Protein AF-A0AAW0NNX3-F1 (afdb_monomer)

Mean predicted aligned error: 23.77 Å

Solvent-accessible surface area (backbone atoms only — not comparable to full-atom values): 62191 Å² total; per-residue (Å²): 53,18,69,90,71,54,66,90,87,62,65,61,47,80,52,92,60,57,48,69,47,98,90,68,48,74,46,70,31,75,18,36,28,70,46,77,44,73,50,66,87,44,78,43,80,38,82,45,51,29,29,93,54,90,54,66,61,76,87,50,76,67,55,41,53,73,61,58,46,45,75,42,80,87,78,39,29,41,34,39,65,81,43,73,71,44,76,64,80,74,87,80,80,84,81,79,86,79,87,82,92,85,80,88,88,82,86,83,89,81,86,88,86,85,92,91,87,90,88,84,89,90,92,91,85,91,89,86,92,86,88,88,91,83,87,84,93,82,91,83,90,84,80,83,81,79,81,79,80,86,74,78,82,75,79,54,71,65,56,42,53,51,54,47,46,52,48,46,63,76,39,34,87,88,47,54,76,68,55,41,51,59,50,47,54,55,49,61,74,51,38,85,31,49,32,90,56,75,67,55,56,28,61,31,84,89,50,65,48,74,68,54,36,79,94,60,74,71,57,69,49,72,59,66,91,62,58,70,74,54,38,57,54,47,50,55,50,50,58,46,34,45,76,42,60,41,38,45,83,43,91,44,74,25,22,27,29,58,48,75,44,67,43,90,98,40,94,56,71,43,82,43,53,50,37,65,68,56,53,71,49,38,68,79,71,82,66,86,74,87,54,66,71,67,53,51,65,44,54,60,83,46,52,26,36,27,40,45,34,45,46,61,49,53,58,24,31,32,38,36,78,85,26,21,43,69,57,11,34,30,49,98,89,48,42,32,18,37,48,24,42,64,79,68,51,80,52,50,62,56,53,44,39,58,41,52,50,60,55,44,68,89,56,55,64,67,31,42,42,76,57,73,68,46,33,41,30,30,15,64,42,67,66,54,21,50,52,43,40,53,53,50,54,47,34,38,48,75,43,33,41,32,32,26,58,92,70,41,43,53,74,29,76,72,78,97,70,52,44,28,56,39,58,55,62,64,62,54,46,60,82,68,56,91,79,63,59,76,72,56,34,52,55,47,63,73,45,65,87,56,93,71,47,70,48,74,48,61,57,98,74,41,76,82,58,70,71,70,79,68,75,86,76,74,83,92,78,40,75,67,54,60,57,48,50,56,52,49,57,62,60,53,73,82,41,86,78,80,68,78,79,83,82,77,52,52,66,57,51,23,54,48,29,62,69,25,86,56,41,32,63,53,49,54,34,52,75,70,68,48,80,78,57,69,78,76,51,67,83,55,51,75,58,32,47,66,44,61,82,40,47,97,42,51,46,67,57,79,69,28,55,29,33,64,43,60,43,94,88,78,64,50,79,40,64,18,40,59,58,30,78,87,50,46,64,57,52,49,42,54,53,24,69,34,84,92,38,61,65,55,60,50,74,57,34,52,56,57,42,65,66,44,45,40,54,81,64,50,68,56,56,43,48,53,50,60,66,28,33,59,78,50,28,24,65,75,52,60,84,70,62,23,33,61,68,65,81,80,84,86,64,87,46,76,42,50,34,28,39,43,52,77,48,69,83,50,65,61,25,84,90,52,26,24,26,33,47,37,37,32,29,68,48,36,58,41,68,51,70,42,70,31,66,67,75,50,35,61,68,56,42,52,50,42,42,72,68,43,32,72,78,75,47,67,35,51,28,39,34,30,58,86,47,71,32,63,71,26,71,64,28,46,53,49,28,62,76,58,69,25,46,76,46,65,48,51,84,97,42,66,75,77,54,49,62,55,60,51,49,53,56,50,51,54,53,52,44,73,68,74,38,56,96,84,47,39,49,50,69,75,44,41,67,60,56,45,50,56,50,32,62,34,68,36,87,58,40,73,41,27,15,25,35,61,71,66,41,41,77,64,89,47,72,63,47,69,78,74,47,75,70,88,85,59,79,79,82,67,86,58,78,63,45,60,52,57,36,50,58,42,31,55,51,51,48,56,49,27,47,54,35,38,50,54,46,44,54,53,51,31,56,69,45,37,81,67,38,41,71,79,87,84,54,73,76,38,50,24,31,36,60,52,84,72,83,54,90,98,56,61,76,95,77,56,67,34,38,46,65,79,21,39,28,73,40,74,78,48,101,52,32,34,33,31,33,37,74,91,84,61,49,73,44,69,39,50,42,60,40,34,30,76,55,66,51,84,80,72,78,80,76,71,79,76,80,77,77,80,82,86,84,80,89,85,88,88,80,90,91,84,86,85,89,82,89,88,89,86,81,90,86,85,89,83,90,84,89,82,82,90,79,88,86,83,88,86,88,83,88,85,82,91,82,88,84,91,77,84,83,80,87,76,90,74,82,85,61,82,36,71,73,73,92,73,83,74,94,72,89,75,135

pLDDT: mean 72.51, std 22.11, range [20.83, 96.94]

Nearest PDB structures (foldseek):
  4ol8-assembly1_A  TM=5.466E-01  e=2.101E-20  Saccharomyces cerevisiae
  8r0s-assembly1_A  TM=4.960E-01  e=7.710E-21  Cauliflower mosaic virus
  4ol8-assembly2_F  TM=5.173E-01  e=1.043E-18  Saccharomyces cerevisiae
  7o24-assembly1_A  TM=5.166E-01  e=2.842E-18  White-tufted-ear marmoset simian foamy virus
  7o0h-assembly1_A  TM=4.606E-01  e=1.964E-18  White-tufted-ear marmoset simian foamy virus

InterPro domains:
  IPR000477 Reverse transcriptase domain [PF00078] (262-418)
  IPR000477 Reverse transcriptase domain [PS50878] (242-422)
  IPR001584 Integrase, catalytic core [PF00665] (654-750)
  IPR001584 Integrase, catalytic core [PS50994] (650-821)
  IPR012337 Ribonuclease H-like superfamily [SSF53098] (653-817)
  IPR021109 Aspartic peptidase domain superfamily [G3DSA:2.40.70.10] (10-95)
  IPR036397 Ribonuclease H superfamily [G3DSA:3.30.420.10] (650-846)
  IPR041588 Integrase zinc-binding domain [PF17921] (579-636)
  IPR043128 Reverse transcriptase/Diguanylate cyclase domain [G3DSA:3.30.70.270] (287-418)
  IPR043502 DNA/RNA polymerase superfamily [SSF56672] (186-457)
  IPR054465 Integrase p58-like, C-terminal domain [PF22938] (899-932)

Secondary structure (DSSP, 8-state):
--GGGSPTT--EE----EEEPTTS-EEEEEEEEEEEEEETTEEEEEEEEEE--SSS----HHHHHHTT-EEETTTTEEE-TTS-EEE-PPPPPPPPPP----------------------------------------------PPPPPPPPPPPPHHHHHHHHHHHHHHHGGGS-HHHHHHHHHHHHHTGGGB-SSSTT----SS--B----TTPPPPBPPPP---HHHHHHHHHHHHHHHHTTSEEE---S-BEEEEEEEETTEEEEEEEE--TTHHHHSPPP------HHHHHHHHTT--EEEEEEBTTGGGGSBBPTTTGGGG-EE-SS-EEEESB--TT-TTHHHHHHHHHHHHTTTS-TTTEEEETTEEEEEESSHHHHHHHHHHHHHHHHHTT--B-TTT-EEEES----BEEEES-THHHHHTT-SS--THHHHHHHHHTTS--EEEE--GGG-TTTTTTTT----SS--HHHHHHHHHHHHHTTTSS--PPP-PPPHHHHHHHHHT-TTTHHHHHHHHS-PPPPHHHHTTS-HHHHHHHTTGGGEEEETTEEEEEEE-TTT--EEEEEE--HHHHHHHHHHHHHSTTTTT--HHHHHHHHTTTEE-TTHHHHHHHHHHH-HHHHHHH--SS--B---------STTSEEEEEEE-PPPPPTT---EEEEEEETTT--EEEEEES---HHHHHHHHIIIIIHHH---SEEEE-S-TTTTSHHHHHHHHHTT-EEEEPPTT-GGGGTTHHHHHHHHHHHHHHHS-TT---HHHHHHHHHHHHHTSPBTTTTB-HHHHHHSSPPPPHHHHHH---TTS-----SHHHHHHHHHHHHHHHHHHHHHHHHHHHHHHHHHHTT-B-----TT-EEEEE--PPPTTS-TTTS--EEEEEEEEEEEETTEEEEEETTTTEEEEEEGGGEEE--S------PPP--PPPP-----------------------------------------------PPPP--------B--S--------

Organism: NCBI:txid88201

Foldseek 3Di:
DEPVLDDPPWDWDADPAFDQDPVRDTFHWRGWTWDFDDDAPDTDTDIDTYGHDPDSDDDDPVNCVSQVWDQDPPQQWIDGVNHDIGHDDDDDDDDDDDDDDDDDDDDDDDDDDDDDYDDDDDDDDDDDDDDDDDDDDDDDDDDDDDDDDDDDDDDDLVVLLVLLVVLLVVQPPPDDPVLSVLVSVLSNVLSLQADPDLLSFWAFPPFADEFDLDPDDAAADDEDDDDPVQQVLQVVVVVRCVSSVFKDADPFSHAWYWDWDAFVVHNRIDIDTDCLVSLVRTDADDADFDAVVVLVVLQPLWQWKKKWAFDVQQSNHAHDPVRFSNQWYDYPVHIMTGRTGDPPHRCSQVRQVVLVCVLCVPQDSSQWPDGRRIIMGTHNDSVSSSVSVSSSSVSCVVRRTHTHSVPIHGTDRDDDWFAFEDLPPVVVVLVVPDDDDDPSVVVCVVPVVDDHHYDYDHCVPVVVPVVVPDDDDDPDDPPVVVVVVVVVVVVQPPPPDLPDQDDQDLVNQLVLQCPFQLRVVLLVCQVVVHLDDVVVVVPGDPFNVVVSVQSVQWHADSNFIWGWDQDPVPRDTAIATEHGPVCLVSLLCVCAPHPVNPNDALVNSLVSNVRHHDTPPSSVSSNLSSQQDPVNCLAVNHPFQFDDFDDDDDDQAWLQEKEWDKDAQFPQAPVQFGIKIWIATPQLRQIDIATHNDLALVRNLVCCVVPPCVVQNHHQEYEYEPDCSCVDPSNVVSCVVSNHHYDYDAPPPCVVVVSVVVVSVVLVVVLVVPADPVRRCSNVCRVVSSLVQQQDQDQQQRHHSCCQRPVDHDDDVCCVVVNDPPPPDDQDDDPVNVVNSVVSNVVSSVSSSVSNVVVVVVVSVVSCVVGTDDDDDAQFFKWFFAQDDDPPDDSSPDGGIADRKGFHDDPDSFWTWIFGPDVRDTGIDGSSRIDHNSHDDPPPPDPDPDDDDDDDDDDDDDDDDDDDDDDDDDDDDDDDDDDDDDDDDDDDDDDDDDDDDDDDDDDDDRDIRGDDRDDDDNDDD

Radius of gyration: 43.66 Å; Cα contacts (8 Å, |Δi|>4): 1346; chains: 1; bounding box: 139×96×106 Å

Structure (mmCIF, N/CA/C/O backbone):
data_AF-A0AAW0NNX3-F1
#
_entry.id   AF-A0AAW0NNX3-F1
#
loop_
_atom_site.group_PDB
_atom_site.id
_atom_site.type_symbol
_atom_site.label_atom_id
_atom_site.label_alt_id
_atom_site.label_comp_id
_atom_site.label_asym_id
_atom_site.label_entity_id
_atom_site.label_seq_id
_atom_site.pdbx_PDB_ins_code
_atom_site.Cartn_x
_atom_site.Cartn_y
_atom_site.Cartn_z
_atom_site.occupancy
_atom_site.B_iso_or_equiv
_atom_site.auth_seq_id
_atom_site.auth_comp_id
_atom_site.auth_asym_id
_atom_site.auth_atom_id
_atom_site.pdbx_PDB_model_num
ATOM 1 N N . MET A 1 1 ? 31.316 29.696 -28.940 1.00 80.06 1 MET A N 1
ATOM 2 C CA . MET A 1 1 ? 32.603 30.122 -29.533 1.00 80.06 1 MET A CA 1
ATOM 3 C C . MET A 1 1 ? 33.413 30.864 -28.494 1.00 80.06 1 MET A C 1
ATOM 5 O O . MET A 1 1 ? 32.821 31.493 -27.616 1.00 80.06 1 MET A O 1
ATOM 9 N N . ARG A 1 2 ? 34.737 30.780 -28.608 1.00 81.75 2 ARG A N 1
ATOM 10 C CA . ARG A 1 2 ? 35.686 31.599 -27.851 1.00 81.75 2 ARG A CA 1
ATOM 11 C C . ARG A 1 2 ? 35.708 33.035 -28.422 1.00 81.75 2 ARG A C 1
ATOM 13 O O . ARG A 1 2 ? 35.429 33.184 -29.615 1.00 81.75 2 ARG A O 1
ATOM 20 N N . PRO A 1 3 ? 35.943 34.098 -27.625 1.00 79.62 3 PRO A N 1
ATOM 21 C CA . PRO A 1 3 ? 35.655 35.474 -28.058 1.00 79.62 3 PRO A CA 1
ATOM 22 C C . PRO A 1 3 ? 36.580 35.987 -29.167 1.00 79.62 3 PRO A C 1
ATOM 24 O O . PRO A 1 3 ? 36.153 36.759 -30.015 1.00 79.62 3 PRO A O 1
ATOM 27 N N . ASP A 1 4 ? 37.820 35.507 -29.182 1.00 78.25 4 ASP A N 1
ATOM 28 C CA . ASP A 1 4 ? 38.868 35.783 -30.170 1.00 78.25 4 ASP A CA 1
ATOM 29 C C . ASP A 1 4 ? 38.602 35.169 -31.556 1.00 78.25 4 ASP A C 1
ATOM 31 O O . ASP A 1 4 ? 39.249 35.544 -32.528 1.00 78.25 4 ASP A O 1
ATOM 35 N N . VAL A 1 5 ? 37.642 34.243 -31.655 1.00 78.38 5 VAL A N 1
ATOM 36 C CA . VAL A 1 5 ? 37.264 33.547 -32.899 1.00 78.38 5 VAL A CA 1
ATOM 37 C C . VAL A 1 5 ? 35.977 34.140 -33.506 1.00 78.38 5 VAL A C 1
ATOM 39 O O . VAL A 1 5 ? 35.519 33.707 -34.560 1.00 78.38 5 VAL A O 1
ATOM 42 N N . VAL A 1 6 ? 35.352 35.125 -32.850 1.00 81.38 6 VAL A N 1
ATOM 43 C CA . VAL A 1 6 ? 34.129 35.783 -33.343 1.00 81.38 6 VAL A CA 1
ATOM 44 C C . VAL A 1 6 ? 34.488 36.783 -34.454 1.00 81.38 6 VAL A C 1
ATOM 46 O O . VAL A 1 6 ? 35.351 37.632 -34.226 1.00 81.38 6 VAL A O 1
ATOM 49 N N . PRO A 1 7 ? 33.835 36.749 -35.636 1.00 80.12 7 PRO A N 1
ATOM 50 C CA . PRO A 1 7 ? 34.155 37.673 -36.723 1.00 80.12 7 PRO A CA 1
ATOM 51 C C . PRO A 1 7 ? 34.004 39.151 -36.313 1.00 80.12 7 PRO A C 1
ATOM 53 O O . PRO A 1 7 ? 32.980 39.515 -35.715 1.00 80.12 7 PRO A O 1
ATOM 56 N N . PRO A 1 8 ? 34.978 40.025 -36.634 1.00 70.56 8 PRO A N 1
ATOM 57 C CA . PRO A 1 8 ? 34.917 41.439 -36.274 1.00 70.56 8 PRO A CA 1
ATOM 58 C C . PRO A 1 8 ? 33.712 42.115 -36.942 1.00 70.56 8 PRO A C 1
ATOM 60 O O . PRO A 1 8 ? 33.497 41.981 -38.143 1.00 70.56 8 PRO A O 1
ATOM 63 N N . GLY A 1 9 ? 32.914 42.831 -36.144 1.00 68.62 9 GLY A N 1
ATOM 64 C CA . GLY A 1 9 ? 31.637 43.420 -36.569 1.00 68.62 9 GLY A CA 1
ATOM 65 C C . GLY A 1 9 ? 30.389 42.609 -36.189 1.00 68.62 9 GLY A C 1
ATOM 66 O O . GLY A 1 9 ? 29.279 43.112 -36.347 1.00 68.62 9 GLY A O 1
ATOM 67 N N . THR A 1 10 ? 30.534 41.397 -35.634 1.00 76.75 10 THR A N 1
ATOM 68 C CA . THR A 1 10 ? 29.393 40.620 -35.112 1.00 76.75 10 THR A CA 1
ATOM 69 C C . THR A 1 10 ? 28.722 41.352 -33.944 1.00 76.75 10 THR A C 1
ATOM 71 O O . THR A 1 10 ? 29.325 41.529 -32.885 1.00 76.75 10 THR A O 1
ATOM 74 N N . LEU A 1 11 ? 27.450 41.732 -34.101 1.00 77.19 11 LEU A N 1
ATOM 75 C CA . LEU A 1 11 ? 26.643 42.291 -33.014 1.00 77.19 11 LEU A CA 1
ATOM 76 C C . LEU A 1 11 ? 26.278 41.196 -31.999 1.00 77.19 11 LEU A C 1
ATOM 78 O O . LEU A 1 11 ? 25.663 40.187 -32.351 1.00 77.19 11 LEU A O 1
ATOM 82 N N . LEU A 1 12 ? 26.643 41.413 -30.732 1.00 80.50 12 LEU A N 1
ATOM 83 C CA . LEU A 1 12 ? 26.326 40.520 -29.618 1.00 80.50 12 LEU A CA 1
ATOM 84 C C . LEU A 1 12 ? 25.246 41.137 -28.723 1.00 80.50 12 LEU A C 1
ATOM 86 O O . LEU A 1 12 ? 25.432 42.208 -28.150 1.00 80.50 12 LEU A O 1
ATOM 90 N N . GLU A 1 13 ? 24.133 40.428 -28.555 1.00 82.00 13 GLU A N 1
ATOM 91 C CA . GLU A 1 13 ? 23.140 40.729 -27.526 1.00 82.00 13 GLU A CA 1
ATOM 92 C C . GLU A 1 13 ? 23.697 40.346 -26.139 1.00 82.00 13 GLU A C 1
ATOM 94 O O . GLU A 1 13 ? 24.153 39.203 -25.965 1.00 82.00 13 GLU A O 1
ATOM 99 N N . PRO A 1 14 ? 23.627 41.238 -25.129 1.00 75.25 14 PRO A N 1
ATOM 100 C CA . PRO A 1 14 ? 23.956 40.901 -23.746 1.00 75.25 14 PRO A CA 1
ATOM 101 C C . PRO A 1 14 ? 23.095 39.747 -23.222 1.00 75.25 14 PRO A C 1
ATOM 103 O O . PRO A 1 14 ? 21.927 39.602 -23.592 1.00 75.25 14 PRO A O 1
ATOM 106 N N . THR A 1 15 ? 23.641 38.925 -22.323 1.00 73.81 15 THR A N 1
ATOM 107 C CA . THR A 1 15 ? 22.891 37.799 -21.760 1.00 73.81 15 THR A CA 1
ATOM 108 C C . THR A 1 15 ? 23.186 37.552 -20.285 1.00 73.81 15 THR A C 1
ATOM 110 O O . THR A 1 15 ? 24.300 37.744 -19.813 1.00 73.81 15 THR A O 1
ATOM 113 N N . VAL A 1 16 ? 22.163 37.098 -19.557 1.00 71.75 16 VAL A N 1
ATOM 114 C CA . VAL A 1 16 ? 22.252 36.689 -18.143 1.00 71.75 16 VAL A CA 1
ATOM 115 C C . VAL A 1 16 ? 22.556 35.194 -17.975 1.00 71.75 16 VAL A C 1
ATOM 117 O O . VAL A 1 16 ? 22.670 34.702 -16.853 1.00 71.75 16 VAL A O 1
ATOM 120 N N . VAL A 1 17 ? 22.672 34.452 -19.083 1.00 70.44 17 VAL A N 1
ATOM 121 C CA . VAL A 1 17 ? 23.005 33.023 -19.076 1.00 70.44 17 VAL A CA 1
ATOM 122 C C . VAL A 1 17 ? 24.463 32.831 -18.646 1.00 70.44 17 VAL A C 1
ATOM 124 O O . VAL A 1 17 ? 25.362 33.535 -19.105 1.00 70.44 17 VAL A O 1
ATOM 127 N N . LYS A 1 18 ? 24.702 31.850 -17.771 1.00 68.06 18 LYS A N 1
ATOM 128 C CA . LYS A 1 18 ? 26.041 31.413 -17.358 1.00 68.06 18 LYS A CA 1
ATOM 129 C C . LYS A 1 18 ? 26.281 29.992 -17.857 1.00 68.06 18 LYS A C 1
ATOM 131 O O . LYS A 1 18 ? 25.416 29.132 -17.691 1.00 68.06 18 LYS A O 1
ATOM 136 N N . LEU A 1 19 ? 27.444 29.747 -18.454 1.00 65.44 19 LEU A N 1
ATOM 137 C CA . LEU A 1 19 ? 27.853 28.418 -18.896 1.00 65.44 19 LEU A CA 1
ATOM 138 C C . LEU A 1 19 ? 28.317 27.617 -17.678 1.00 65.44 19 LEU A C 1
ATOM 140 O O . LEU A 1 19 ? 29.144 28.101 -16.903 1.00 65.44 19 LEU A O 1
ATOM 144 N N . ARG A 1 20 ? 27.817 26.388 -17.517 1.00 56.34 20 ARG A N 1
ATOM 145 C CA . ARG A 1 20 ? 28.314 25.484 -16.477 1.00 56.34 20 ARG A CA 1
ATOM 146 C C . ARG A 1 20 ? 29.477 24.650 -17.006 1.00 56.34 20 ARG A C 1
ATOM 148 O O . ARG A 1 20 ? 29.321 23.962 -18.011 1.00 56.34 20 ARG A O 1
ATOM 155 N N . THR A 1 21 ? 30.624 24.715 -16.340 1.00 59.06 21 THR A N 1
ATOM 156 C CA . THR A 1 21 ? 31.815 23.926 -16.687 1.00 59.06 21 THR A CA 1
ATOM 157 C C . THR A 1 21 ? 31.656 22.460 -16.269 1.00 59.06 21 THR A C 1
ATOM 159 O O . THR A 1 21 ? 30.779 22.114 -15.473 1.00 59.06 21 THR A O 1
ATOM 162 N N . VAL A 1 22 ? 32.552 21.589 -16.747 1.00 44.25 22 VAL A N 1
ATOM 163 C CA . VAL A 1 22 ? 32.618 20.177 -16.315 1.00 44.25 22 VAL A CA 1
ATOM 164 C C . VAL A 1 22 ? 33.000 20.054 -14.826 1.00 44.25 22 VAL A C 1
ATOM 166 O O . VAL A 1 22 ? 32.576 19.115 -14.159 1.00 44.25 22 VAL A O 1
ATOM 169 N N . THR A 1 23 ? 33.712 21.046 -14.269 1.00 41.41 23 THR A N 1
ATOM 170 C CA . THR A 1 23 ? 33.976 21.199 -12.821 1.00 41.41 23 THR A CA 1
ATOM 171 C C . THR A 1 23 ? 32.751 21.668 -12.019 1.00 41.41 23 THR A C 1
ATOM 173 O O . THR A 1 23 ? 32.767 21.636 -10.791 1.00 41.41 23 THR A O 1
ATOM 176 N N . GLY A 1 24 ? 31.660 22.065 -12.688 1.00 41.19 24 GLY A N 1
ATOM 177 C CA . GLY A 1 24 ? 30.390 22.468 -12.076 1.00 41.19 24 GLY A CA 1
ATOM 178 C C . GLY A 1 24 ? 30.251 23.966 -11.773 1.00 41.19 24 GLY A C 1
ATOM 179 O O . GLY A 1 24 ? 29.177 24.381 -11.318 1.00 41.19 24 GLY A O 1
ATOM 180 N N . GLU A 1 25 ? 31.289 24.755 -12.048 1.00 53.62 25 GLU A N 1
ATOM 181 C CA . GLU A 1 25 ? 31.369 26.211 -11.868 1.00 53.62 25 GLU A CA 1
ATOM 182 C C . GLU A 1 25 ? 30.554 26.958 -12.937 1.00 53.62 25 GLU A C 1
ATOM 184 O O . GLU A 1 25 ? 30.207 26.393 -13.973 1.00 53.62 25 GLU A O 1
ATOM 189 N N . LEU A 1 26 ? 30.213 28.229 -12.689 1.00 59.44 26 LEU A N 1
ATOM 190 C CA . LEU A 1 26 ? 29.337 29.032 -13.555 1.00 59.44 26 LEU A CA 1
ATOM 191 C C . LEU A 1 26 ? 30.082 30.225 -14.167 1.00 59.44 26 LEU A C 1
ATOM 193 O O . LEU A 1 26 ? 30.079 31.324 -13.609 1.00 59.44 26 LEU A O 1
ATOM 197 N N . ALA A 1 27 ? 30.674 30.014 -15.342 1.00 61.62 27 ALA A N 1
ATOM 198 C CA . ALA A 1 27 ? 31.337 31.061 -16.111 1.00 61.62 27 ALA A CA 1
ATOM 199 C C . ALA A 1 27 ? 30.304 32.015 -16.755 1.00 61.62 27 ALA A C 1
ATOM 201 O O . ALA A 1 27 ? 29.309 31.547 -17.320 1.00 61.62 27 ALA A O 1
ATOM 202 N N . PRO A 1 28 ? 30.497 33.346 -16.708 1.00 62.31 28 PRO A N 1
ATOM 203 C CA . PRO A 1 28 ? 29.625 34.281 -17.413 1.00 62.31 28 PRO A CA 1
ATOM 204 C C . PRO A 1 28 ? 29.764 34.114 -18.933 1.00 62.31 28 PRO A C 1
ATOM 206 O O . PRO A 1 28 ? 30.872 33.978 -19.454 1.00 62.31 28 PRO A O 1
ATOM 209 N N . MET A 1 29 ? 28.641 34.141 -19.654 1.00 76.56 29 MET A N 1
ATOM 210 C CA . MET A 1 29 ? 28.658 34.241 -21.116 1.00 76.56 29 MET A CA 1
ATOM 211 C C . MET A 1 29 ? 28.681 35.720 -21.510 1.00 76.56 29 MET A C 1
ATOM 213 O O . MET A 1 29 ? 27.970 36.533 -20.926 1.00 76.56 29 MET A O 1
ATOM 217 N N . LEU A 1 30 ? 29.512 36.070 -22.488 1.00 75.69 30 LEU A N 1
ATOM 218 C CA . LEU A 1 30 ? 29.766 37.457 -22.895 1.00 75.69 30 LEU A CA 1
ATOM 219 C C . LEU A 1 30 ? 28.654 38.017 -23.795 1.00 75.69 30 LEU A C 1
ATOM 221 O O . LEU A 1 30 ? 28.489 39.227 -23.894 1.00 75.69 30 LEU A O 1
ATOM 225 N N . GLY A 1 31 ? 27.879 37.136 -24.428 1.00 82.19 31 GLY A N 1
ATOM 226 C CA . GLY A 1 31 ? 26.717 37.492 -25.234 1.00 82.19 31 GLY A CA 1
ATOM 227 C C . GLY A 1 31 ? 26.298 36.367 -26.175 1.00 82.19 31 GLY A C 1
ATOM 228 O O . GLY A 1 31 ? 26.864 35.268 -26.160 1.00 82.19 31 GLY A O 1
ATOM 229 N N . ARG A 1 32 ? 25.308 36.655 -27.019 1.00 86.06 32 ARG A N 1
ATOM 230 C CA . ARG A 1 32 ? 24.887 35.797 -28.138 1.00 86.06 32 ARG A CA 1
ATOM 231 C C . ARG A 1 32 ? 24.774 36.622 -29.418 1.00 86.06 32 ARG A C 1
ATOM 233 O O . ARG A 1 32 ? 24.317 37.756 -29.362 1.00 86.06 32 ARG A O 1
ATOM 240 N N . GLY A 1 33 ? 25.158 36.060 -30.556 1.00 82.25 33 GLY A N 1
ATOM 241 C CA . GLY A 1 33 ? 25.097 36.733 -31.857 1.00 82.25 33 GLY A CA 1
ATOM 242 C C . GLY A 1 33 ? 24.648 35.788 -32.962 1.00 82.25 33 GLY A C 1
ATOM 243 O O . GLY A 1 33 ? 24.619 34.571 -32.770 1.00 82.25 33 GLY A O 1
ATOM 244 N N . LEU A 1 34 ? 24.297 36.341 -34.121 1.00 83.62 34 LEU A N 1
ATOM 245 C CA . LEU A 1 34 ? 24.153 35.562 -35.350 1.00 83.62 34 LEU A CA 1
ATOM 246 C C . LEU A 1 34 ? 25.500 35.570 -36.083 1.00 83.62 34 LEU A C 1
ATOM 248 O O . LEU A 1 34 ? 26.073 36.638 -36.279 1.00 83.62 34 LEU A O 1
ATOM 252 N N . VAL A 1 35 ? 25.999 34.398 -36.470 1.00 83.00 35 VAL A N 1
ATOM 253 C CA . VAL A 1 35 ? 27.228 34.248 -37.261 1.00 83.00 35 VAL A CA 1
ATOM 254 C C . VAL A 1 35 ? 26.959 33.276 -38.404 1.00 83.00 35 VAL A C 1
ATOM 256 O O . VAL A 1 35 ? 26.458 32.174 -38.178 1.00 83.00 35 VAL A O 1
ATOM 259 N N . THR A 1 36 ? 27.313 33.681 -39.621 1.00 81.62 36 THR A N 1
ATOM 260 C CA . THR A 1 36 ? 27.361 32.807 -40.796 1.00 81.62 36 THR A CA 1
ATOM 261 C C . THR A 1 36 ? 28.578 31.895 -40.680 1.00 81.62 36 THR A C 1
ATOM 263 O O . THR A 1 36 ? 29.713 32.368 -40.678 1.00 81.62 36 THR A O 1
ATOM 266 N N . ILE A 1 37 ? 28.357 30.586 -40.563 1.00 78.44 37 ILE A N 1
ATOM 267 C CA . ILE A 1 37 ? 29.420 29.577 -40.502 1.00 78.44 37 ILE A CA 1
ATOM 268 C C . ILE A 1 37 ? 29.436 28.821 -41.828 1.00 78.44 37 ILE A C 1
ATOM 270 O O . ILE A 1 37 ? 28.428 28.233 -42.220 1.00 78.44 37 ILE A O 1
ATOM 274 N N . GLN A 1 38 ? 30.577 28.826 -42.516 1.00 75.38 38 GLN A N 1
ATOM 275 C CA . GLN A 1 38 ? 30.764 28.055 -43.742 1.00 75.38 38 GLN A CA 1
ATOM 276 C C . GLN A 1 38 ? 31.232 26.628 -43.417 1.00 75.38 38 GLN A C 1
ATOM 278 O O . GLN A 1 38 ? 32.174 26.427 -42.651 1.00 75.38 38 GLN A O 1
ATOM 283 N N . VAL A 1 39 ? 30.566 25.638 -44.010 1.00 69.81 39 VAL A N 1
ATOM 284 C CA . VAL A 1 39 ? 30.804 24.201 -43.847 1.00 69.81 39 VAL A CA 1
ATOM 285 C C . VAL A 1 39 ? 30.896 23.590 -45.247 1.00 69.81 39 VAL A C 1
ATOM 287 O O . VAL A 1 39 ? 29.882 23.321 -45.889 1.00 69.81 39 VAL A O 1
ATOM 290 N N . GLY A 1 40 ? 32.121 23.438 -45.756 1.00 69.81 40 GLY A N 1
ATOM 291 C CA . GLY A 1 40 ? 32.351 23.096 -47.164 1.00 69.81 40 GLY A CA 1
ATOM 292 C C . GLY A 1 40 ? 31.799 24.184 -48.094 1.00 69.81 40 GLY A C 1
ATOM 293 O O . GLY A 1 40 ? 32.122 25.364 -47.944 1.00 69.81 40 GLY A O 1
ATOM 294 N N . GLU A 1 41 ? 30.938 23.794 -49.030 1.00 66.00 41 GLU A N 1
ATOM 295 C CA . GLU A 1 41 ? 30.235 24.715 -49.939 1.00 66.00 41 GLU A CA 1
ATOM 296 C C . GLU A 1 41 ? 28.966 25.343 -49.321 1.00 66.00 41 GLU A C 1
ATOM 298 O O . GLU A 1 41 ? 28.356 26.225 -49.923 1.00 66.00 41 GLU A O 1
ATOM 303 N N . MET A 1 42 ? 28.544 24.917 -48.122 1.00 63.62 42 MET A N 1
ATOM 304 C CA . MET A 1 42 ? 27.315 25.394 -47.479 1.00 63.62 42 MET A CA 1
ATOM 305 C C . MET A 1 42 ? 27.582 26.508 -46.459 1.00 63.62 42 MET A C 1
ATOM 307 O O . MET A 1 42 ? 28.284 26.295 -45.474 1.00 63.62 42 MET A O 1
ATOM 311 N N . SER A 1 43 ? 26.938 27.665 -46.620 1.00 76.31 43 SER A N 1
ATOM 312 C CA . SER A 1 43 ? 26.879 28.709 -45.584 1.00 76.31 43 SER A CA 1
ATOM 313 C C . SER A 1 43 ? 25.645 28.531 -44.697 1.00 76.31 43 SER A C 1
ATOM 315 O O . SER A 1 43 ? 24.527 28.411 -45.200 1.00 76.31 43 SER A O 1
ATOM 317 N N . VAL A 1 44 ? 25.837 28.523 -43.375 1.00 77.31 44 VAL A N 1
ATOM 318 C CA . VAL A 1 44 ? 24.780 28.311 -42.373 1.00 77.31 44 VAL A CA 1
ATOM 319 C C . VAL A 1 44 ? 24.783 29.453 -41.357 1.00 77.31 44 VAL A C 1
ATOM 321 O O . VAL A 1 44 ? 25.677 29.545 -40.516 1.00 77.31 44 VAL A O 1
ATOM 324 N N . ASP A 1 45 ? 23.758 30.304 -41.396 1.00 80.38 45 ASP A N 1
ATOM 325 C CA . ASP A 1 45 ? 23.529 31.322 -40.366 1.00 80.38 45 ASP A CA 1
ATOM 326 C C . ASP A 1 45 ? 23.075 30.665 -39.060 1.00 80.38 45 ASP A C 1
ATOM 328 O O . ASP A 1 45 ? 22.025 30.018 -39.005 1.00 80.38 45 ASP A O 1
ATOM 332 N N . PHE A 1 46 ? 23.849 30.839 -37.986 1.00 82.12 46 PHE A N 1
ATOM 333 C CA . PHE A 1 46 ? 23.551 30.216 -36.701 1.00 82.12 46 PHE A CA 1
ATOM 334 C C . PHE A 1 46 ? 23.677 31.173 -35.516 1.00 82.12 46 PHE A C 1
ATOM 336 O O . PHE A 1 46 ? 24.482 32.104 -35.509 1.00 82.12 46 PHE A O 1
ATOM 343 N N . LYS A 1 47 ? 22.867 30.936 -34.475 1.00 84.38 47 LYS A N 1
ATOM 344 C CA . LYS A 1 47 ? 22.915 31.713 -33.230 1.00 84.38 47 LYS A CA 1
ATOM 345 C C . LYS A 1 47 ? 23.990 31.145 -32.311 1.00 84.38 47 LYS A C 1
ATOM 347 O O . LYS A 1 47 ? 23.770 30.146 -31.629 1.00 84.38 47 LYS A O 1
ATOM 352 N N . VAL A 1 48 ? 25.153 31.786 -32.300 1.00 84.56 48 VAL A N 1
ATOM 353 C CA . VAL A 1 48 ? 26.299 31.382 -31.484 1.00 84.56 48 VAL A CA 1
ATOM 354 C C . VAL A 1 48 ? 26.294 32.097 -30.137 1.00 84.56 48 VAL A C 1
ATOM 356 O O . VAL A 1 48 ? 25.955 33.276 -30.026 1.00 84.56 48 VAL A O 1
ATOM 359 N N . TRP A 1 49 ? 26.716 31.379 -29.101 1.00 85.94 49 TRP A N 1
ATOM 360 C CA . TRP A 1 49 ? 26.948 31.934 -27.771 1.00 85.94 49 TRP A CA 1
ATOM 361 C C . TRP A 1 49 ? 28.449 32.137 -27.555 1.00 85.94 49 TRP A C 1
ATOM 363 O O . TRP A 1 49 ? 29.256 31.264 -27.903 1.00 85.94 49 TRP A O 1
ATOM 373 N N . VAL A 1 50 ? 28.825 33.281 -26.986 1.00 84.38 50 VAL A N 1
ATOM 374 C CA . VAL A 1 50 ? 30.223 33.681 -26.778 1.00 84.38 50 VAL A CA 1
ATOM 375 C C . VAL A 1 50 ? 30.586 33.510 -25.307 1.00 84.38 50 VAL A C 1
ATOM 377 O O . VAL A 1 50 ? 29.919 34.053 -24.427 1.00 84.38 50 VAL A O 1
ATOM 380 N N . ALA A 1 51 ? 31.633 32.736 -25.025 1.00 80.38 51 ALA A N 1
ATOM 381 C CA . ALA A 1 51 ? 32.094 32.450 -23.667 1.00 80.38 51 ALA A CA 1
ATOM 382 C C . ALA A 1 51 ? 33.596 32.140 -23.649 1.00 80.38 51 ALA A C 1
ATOM 384 O O . ALA A 1 51 ? 34.157 31.707 -24.655 1.00 80.38 51 ALA A O 1
ATOM 385 N N . ALA A 1 52 ? 34.236 32.322 -22.493 1.00 71.44 52 ALA A N 1
ATOM 386 C CA . ALA A 1 52 ? 35.634 31.955 -22.268 1.00 71.44 52 ALA A CA 1
ATOM 387 C C . ALA A 1 52 ? 35.784 30.428 -22.089 1.00 71.44 52 ALA A C 1
ATOM 389 O O . ALA A 1 52 ? 35.945 29.923 -20.981 1.00 71.44 52 ALA A O 1
ATOM 390 N N . VAL A 1 53 ? 35.670 29.693 -23.197 1.00 71.12 53 VAL A N 1
ATOM 391 C CA . VAL A 1 53 ? 35.981 28.257 -23.305 1.00 71.12 53 VAL A CA 1
ATOM 392 C C . VAL A 1 53 ? 37.442 28.052 -23.724 1.00 71.12 53 VAL A C 1
ATOM 394 O O . VAL A 1 53 ? 38.064 28.975 -24.243 1.00 71.12 53 VAL A O 1
ATOM 397 N N . GLN A 1 54 ? 38.007 26.864 -23.498 1.00 69.06 54 GLN A N 1
ATOM 398 C CA . GLN A 1 54 ? 39.373 26.554 -23.946 1.00 69.06 54 GLN A CA 1
ATOM 399 C C . GLN A 1 54 ? 39.399 26.287 -25.460 1.00 69.06 54 GLN A C 1
ATOM 401 O O . GLN A 1 54 ? 40.200 26.881 -26.185 1.00 69.06 54 GLN A O 1
ATOM 406 N N . ASP A 1 55 ? 38.464 25.470 -25.944 1.00 67.62 55 ASP A N 1
ATOM 407 C CA . ASP A 1 55 ? 38.287 25.126 -27.356 1.00 67.62 55 ASP A CA 1
ATOM 408 C C . ASP A 1 55 ? 37.875 26.347 -28.206 1.00 67.62 55 ASP A C 1
ATOM 410 O O . ASP A 1 55 ? 37.070 27.164 -27.747 1.00 67.62 55 ASP A O 1
ATOM 414 N N . PRO A 1 56 ? 38.339 26.487 -29.466 1.00 72.81 56 PRO A N 1
ATOM 415 C CA . PRO A 1 56 ? 37.957 27.611 -30.334 1.00 72.81 56 PRO A CA 1
ATOM 416 C C . PRO A 1 56 ? 36.435 27.718 -30.537 1.00 72.81 56 PRO A C 1
ATOM 418 O O . PRO A 1 56 ? 35.832 28.797 -30.478 1.00 72.81 56 PRO A O 1
ATOM 421 N N . CYS A 1 57 ? 35.780 26.571 -30.720 1.00 74.06 57 CYS A N 1
ATOM 422 C CA . CYS A 1 57 ? 34.332 26.445 -30.716 1.00 74.06 57 CYS A CA 1
ATOM 423 C C . CYS A 1 57 ? 33.909 25.076 -30.166 1.00 74.06 57 CYS A C 1
ATOM 425 O O . CYS A 1 57 ? 34.685 24.128 -30.165 1.00 74.06 57 CYS A O 1
ATOM 427 N N . ILE A 1 58 ? 32.661 24.996 -29.705 1.00 77.62 58 ILE A N 1
ATOM 428 C CA . ILE A 1 58 ? 31.998 23.754 -29.304 1.00 77.62 58 ILE A CA 1
ATOM 429 C C . ILE A 1 58 ? 30.722 23.695 -30.142 1.00 77.62 58 ILE A C 1
ATOM 431 O O . ILE A 1 58 ? 29.945 24.655 -30.128 1.00 77.62 58 ILE A O 1
ATOM 435 N N . LEU A 1 59 ? 30.539 22.618 -30.906 1.00 76.19 59 LEU A N 1
ATOM 436 C CA . LEU A 1 59 ? 29.415 22.462 -31.830 1.00 76.19 59 LEU A CA 1
ATOM 437 C C . LEU A 1 59 ? 28.273 21.700 -31.151 1.00 76.19 59 LEU A C 1
ATOM 439 O O . LEU A 1 59 ? 28.453 20.580 -30.677 1.00 76.19 59 LEU A O 1
ATOM 443 N N . GLY A 1 60 ? 27.091 22.313 -31.100 1.00 74.62 60 GLY A N 1
ATOM 444 C CA . GLY A 1 60 ? 25.888 21.680 -30.564 1.00 74.62 60 GLY A CA 1
ATOM 445 C C . GLY A 1 60 ? 25.211 20.747 -31.573 1.00 74.62 60 GLY A C 1
ATOM 446 O O . GLY A 1 60 ? 25.346 20.904 -32.788 1.00 74.62 60 GLY A O 1
ATOM 447 N N . LEU A 1 61 ? 24.432 19.783 -31.071 1.00 70.62 61 LEU A N 1
ATOM 448 C CA . LEU A 1 61 ? 23.627 18.864 -31.895 1.00 70.62 61 LEU A CA 1
ATOM 449 C C . LEU A 1 61 ? 22.562 19.590 -32.740 1.00 70.62 61 LEU A C 1
ATOM 451 O O . LEU A 1 61 ? 22.085 19.054 -33.737 1.00 70.62 61 LEU A O 1
ATOM 455 N N . ASP A 1 62 ? 22.186 20.802 -32.341 1.00 76.62 62 ASP A N 1
ATOM 456 C CA . ASP A 1 62 ? 21.339 21.733 -33.082 1.00 76.62 62 ASP A CA 1
ATOM 457 C C . ASP A 1 62 ? 22.062 22.327 -34.301 1.00 76.62 62 ASP A C 1
ATOM 459 O O . ASP A 1 62 ? 21.509 22.289 -35.402 1.00 76.62 62 ASP A O 1
ATOM 463 N N . PHE A 1 63 ? 23.313 22.778 -34.145 1.00 79.69 63 PHE A N 1
ATOM 464 C CA . PHE A 1 63 ? 24.153 23.208 -35.269 1.00 79.69 63 PHE A CA 1
ATOM 465 C C . PHE A 1 63 ? 24.459 22.047 -36.220 1.00 79.69 63 PHE A C 1
ATOM 467 O O . PHE A 1 63 ? 24.250 22.171 -37.424 1.00 79.69 63 PHE A O 1
ATOM 474 N N . LEU A 1 64 ? 24.881 20.891 -35.694 1.00 80.31 64 LEU A N 1
ATOM 475 C CA . LEU A 1 64 ? 25.186 19.708 -36.511 1.00 80.31 64 LEU A CA 1
ATOM 476 C C . LEU A 1 64 ? 23.960 19.239 -37.316 1.00 80.31 64 LEU A C 1
ATOM 478 O O . LEU A 1 64 ? 24.094 18.845 -38.473 1.00 80.31 64 LEU A O 1
ATOM 482 N N . ARG A 1 65 ? 22.749 19.356 -36.750 1.00 76.06 65 ARG A N 1
ATOM 483 C CA . ARG A 1 65 ? 21.489 19.100 -37.464 1.00 76.06 65 ARG A CA 1
ATOM 484 C C . ARG A 1 65 ? 21.194 20.153 -38.537 1.00 76.06 65 ARG A C 1
ATOM 486 O O . ARG A 1 65 ? 20.746 19.782 -39.619 1.00 76.06 65 ARG A O 1
ATOM 493 N N . ALA A 1 66 ? 21.438 21.437 -38.268 1.00 75.81 66 ALA A N 1
ATOM 494 C CA . ALA A 1 66 ? 21.256 22.512 -39.249 1.00 75.81 66 ALA A CA 1
ATOM 495 C C . ALA A 1 66 ? 22.226 22.375 -40.440 1.00 75.81 66 ALA A C 1
ATOM 497 O O . ALA A 1 66 ? 21.804 22.475 -41.590 1.00 75.81 66 ALA A O 1
ATOM 498 N N . ALA A 1 67 ? 23.486 22.025 -40.167 1.00 72.81 67 ALA A N 1
ATOM 499 C CA . ALA A 1 67 ? 24.512 21.689 -41.156 1.00 72.81 67 ALA A CA 1
ATOM 500 C C . ALA A 1 67 ? 24.324 20.301 -41.813 1.00 72.81 67 ALA A C 1
ATOM 502 O O . ALA A 1 67 ? 25.181 19.866 -42.579 1.00 72.81 67 ALA A O 1
ATOM 503 N N . ARG A 1 68 ? 23.216 19.593 -41.523 1.00 77.69 68 ARG A N 1
ATOM 504 C CA . ARG A 1 68 ? 22.867 18.260 -42.062 1.00 77.69 68 ARG A CA 1
ATOM 505 C C . ARG A 1 68 ? 23.985 17.212 -41.921 1.00 77.69 68 ARG A C 1
ATOM 507 O O . ARG A 1 68 ? 24.147 16.351 -42.783 1.00 77.69 68 ARG A O 1
ATOM 514 N N . CYS A 1 69 ? 24.745 17.286 -40.833 1.00 76.94 69 CYS A N 1
ATOM 515 C CA . CYS A 1 69 ? 25.839 16.371 -40.538 1.00 76.94 69 CYS A CA 1
ATOM 516 C C . CYS A 1 69 ? 25.341 14.929 -40.348 1.00 76.94 69 CYS A C 1
ATOM 518 O O . CYS A 1 69 ? 24.328 14.693 -39.682 1.00 76.94 69 CYS A O 1
ATOM 520 N N . VAL A 1 70 ? 26.097 13.964 -40.871 1.00 77.06 70 VAL A N 1
ATOM 521 C CA . VAL A 1 70 ? 25.935 12.532 -40.600 1.00 77.06 70 VAL A CA 1
ATOM 522 C C . VAL A 1 70 ? 26.928 12.132 -39.509 1.00 77.06 70 VAL A C 1
ATOM 524 O O . VAL A 1 70 ? 28.094 12.522 -39.554 1.00 77.06 70 VAL A O 1
ATOM 527 N N . LEU A 1 71 ? 26.458 11.382 -38.512 1.00 75.88 71 LEU A N 1
ATOM 528 C CA . LEU A 1 71 ? 27.261 10.894 -37.391 1.00 75.88 71 LEU A CA 1
ATOM 529 C C . LEU A 1 71 ? 27.345 9.368 -37.475 1.00 75.88 71 LEU A C 1
ATOM 531 O O . LEU A 1 71 ? 26.369 8.678 -37.178 1.00 75.88 71 LEU A O 1
ATOM 535 N N . ASP A 1 72 ? 28.497 8.849 -37.890 1.00 72.12 72 ASP A N 1
ATOM 536 C CA . ASP A 1 72 ? 28.753 7.414 -37.945 1.00 72.12 72 ASP A CA 1
ATOM 537 C C . ASP A 1 72 ? 29.344 6.953 -36.609 1.00 72.12 72 ASP A C 1
ATOM 539 O O . ASP A 1 72 ? 30.538 7.074 -36.348 1.00 72.12 72 ASP A O 1
ATOM 543 N N . LEU A 1 73 ? 28.483 6.421 -35.741 1.00 66.88 73 LEU A N 1
ATOM 544 C CA . LEU A 1 73 ? 28.881 5.862 -34.447 1.00 66.88 73 LEU A CA 1
ATOM 545 C C . LEU A 1 73 ? 29.559 4.483 -34.558 1.00 66.88 73 LEU A C 1
ATOM 547 O O . LEU A 1 73 ? 30.097 4.007 -33.563 1.00 66.88 73 LEU A O 1
ATOM 551 N N . GLY A 1 74 ? 29.521 3.830 -35.726 1.00 64.19 74 GLY A N 1
ATOM 552 C CA . GLY A 1 74 ? 30.186 2.546 -35.966 1.00 64.19 74 GLY A CA 1
ATOM 553 C C . GLY A 1 74 ? 31.653 2.727 -36.352 1.00 64.19 74 GLY A C 1
ATOM 554 O O . GLY A 1 74 ? 32.519 2.057 -35.798 1.00 64.19 74 GLY A O 1
ATOM 555 N N . ASN A 1 75 ? 31.925 3.684 -37.242 1.00 64.81 75 ASN A N 1
ATOM 556 C CA . ASN A 1 75 ? 33.279 4.106 -37.623 1.00 64.81 75 ASN A CA 1
ATOM 557 C C . ASN A 1 75 ? 33.803 5.289 -36.786 1.00 64.81 75 ASN A C 1
ATOM 559 O O . ASN A 1 75 ? 34.873 5.817 -37.070 1.00 64.81 75 ASN A O 1
ATOM 563 N N . ASN A 1 76 ? 33.050 5.707 -35.762 1.00 76.75 76 ASN A N 1
ATOM 564 C CA . ASN A 1 76 ? 33.390 6.781 -34.827 1.00 76.75 76 ASN A CA 1
ATOM 565 C C . ASN A 1 76 ? 33.784 8.104 -35.532 1.00 76.75 76 ASN A C 1
ATOM 567 O O . ASN A 1 76 ? 34.776 8.742 -35.184 1.00 76.75 76 ASN A O 1
ATOM 571 N N . ALA A 1 77 ? 33.004 8.517 -36.539 1.00 79.00 77 ALA A N 1
ATOM 572 C CA . ALA A 1 77 ? 33.309 9.639 -37.429 1.00 79.00 77 ALA A CA 1
ATOM 573 C C . ALA A 1 77 ? 32.126 10.606 -37.658 1.00 79.00 77 ALA A C 1
ATOM 575 O O . ALA A 1 77 ? 30.953 10.272 -37.479 1.00 79.00 77 ALA A O 1
ATOM 576 N N . VAL A 1 78 ? 32.457 11.829 -38.076 1.00 80.12 78 VAL A N 1
ATOM 577 C CA . VAL A 1 78 ? 31.555 12.965 -38.317 1.00 80.12 78 VAL A CA 1
ATOM 578 C C . VAL A 1 78 ? 31.719 13.413 -39.768 1.00 80.12 78 VAL A C 1
ATOM 580 O O . VAL A 1 78 ? 32.794 13.871 -40.147 1.00 80.12 78 VAL A O 1
ATOM 583 N N . THR A 1 79 ? 30.675 13.312 -40.591 1.00 79.12 79 THR A N 1
ATOM 584 C CA . THR A 1 79 ? 30.739 13.670 -42.019 1.00 79.12 79 THR A CA 1
ATOM 585 C C . THR A 1 79 ? 29.766 14.796 -42.354 1.00 79.12 79 THR A C 1
ATOM 587 O O . THR A 1 79 ? 28.563 14.690 -42.107 1.00 79.12 79 THR A O 1
ATOM 590 N N . PHE A 1 80 ? 30.272 15.866 -42.968 1.00 77.38 80 PHE A N 1
ATOM 591 C CA . PHE A 1 80 ? 29.463 16.994 -43.433 1.00 77.38 80 PHE A CA 1
ATOM 592 C C . PHE A 1 80 ? 29.145 16.870 -44.936 1.00 77.38 80 PHE A C 1
ATOM 594 O O . PHE A 1 80 ? 29.994 16.398 -45.695 1.00 77.38 80 PHE A O 1
ATOM 601 N N . PRO A 1 81 ? 27.956 17.295 -45.410 1.00 62.66 81 PRO A N 1
ATOM 602 C CA . PRO A 1 81 ? 27.631 17.262 -46.837 1.00 62.66 81 PRO A CA 1
ATOM 603 C C . PRO A 1 81 ? 28.600 18.133 -47.647 1.00 62.66 81 PRO A C 1
ATOM 605 O O . PRO A 1 81 ? 28.751 19.317 -47.361 1.00 62.66 81 PRO A O 1
ATOM 608 N N . GLY A 1 82 ? 29.261 17.549 -48.650 1.00 63.81 82 GLY A N 1
ATOM 609 C CA . GLY A 1 82 ? 30.265 18.259 -49.455 1.00 63.81 82 GLY A CA 1
ATOM 610 C C . GLY A 1 82 ? 31.561 18.605 -48.704 1.00 63.81 82 GLY A C 1
ATOM 611 O O . GLY A 1 82 ? 32.304 19.472 -49.154 1.00 63.81 82 GLY A O 1
ATOM 612 N N . GLY A 1 83 ? 31.838 17.960 -47.564 1.00 62.06 83 GLY A N 1
ATOM 613 C CA . GLY A 1 83 ? 33.041 18.187 -46.761 1.00 62.06 83 GLY A CA 1
ATOM 614 C C . GLY A 1 83 ? 33.750 16.897 -46.344 1.00 62.06 83 GLY A C 1
ATOM 615 O O . GLY A 1 83 ? 33.227 15.793 -46.491 1.00 62.06 83 GLY A O 1
ATOM 616 N N . SER A 1 84 ? 34.961 17.048 -45.808 1.00 60.88 84 SER A N 1
ATOM 617 C CA . SER A 1 84 ? 35.765 15.944 -45.273 1.00 60.88 84 SER A CA 1
ATOM 618 C C . SER A 1 84 ? 35.062 15.228 -44.114 1.00 60.88 84 SER A C 1
ATOM 620 O O . SER A 1 84 ? 34.382 15.861 -43.303 1.00 60.88 84 SER A O 1
ATOM 622 N N . SER A 1 85 ? 35.284 13.917 -43.991 1.00 72.31 85 SER A N 1
ATOM 623 C CA . SER A 1 85 ? 34.936 13.179 -42.772 1.00 72.31 85 SER A CA 1
ATOM 624 C C . SER A 1 85 ? 36.003 13.404 -41.695 1.00 72.31 85 SER A C 1
ATOM 626 O O . SER A 1 85 ? 37.193 13.452 -42.009 1.00 72.31 85 SER A O 1
ATOM 628 N N . VAL A 1 86 ? 35.582 13.548 -40.440 1.00 73.44 86 VAL A N 1
ATOM 629 C CA . VAL A 1 86 ? 36.436 13.841 -39.280 1.00 73.44 86 VAL A CA 1
ATOM 630 C C . VAL A 1 86 ? 36.272 12.736 -38.239 1.00 73.44 86 VAL A C 1
ATOM 632 O O . VAL A 1 86 ? 35.164 12.475 -37.774 1.00 73.44 86 VAL A O 1
ATOM 635 N N . GLU A 1 87 ? 37.367 12.081 -37.868 1.00 70.06 87 GLU A N 1
ATOM 636 C CA . GLU A 1 87 ? 37.384 11.006 -36.869 1.00 70.06 87 GLU A CA 1
ATOM 637 C C . GLU A 1 87 ? 37.270 11.565 -35.435 1.00 70.06 87 GLU A C 1
ATOM 639 O O . GLU A 1 87 ? 37.880 12.582 -35.097 1.00 70.06 87 GLU A O 1
ATOM 644 N N . MET A 1 88 ? 36.473 10.918 -34.579 1.00 68.19 88 MET A N 1
ATOM 645 C CA . MET A 1 88 ? 36.230 11.349 -33.198 1.00 68.19 88 MET A CA 1
ATOM 646 C C . MET A 1 88 ? 37.210 10.685 -32.229 1.00 68.19 88 MET A C 1
ATOM 648 O O . MET A 1 88 ? 37.079 9.515 -31.878 1.00 68.19 88 MET A O 1
ATOM 652 N N . VAL A 1 89 ? 38.181 11.441 -31.726 1.00 60.50 89 VAL A N 1
ATOM 653 C CA . VAL A 1 89 ? 39.199 10.902 -30.812 1.00 60.50 89 VAL A CA 1
ATOM 654 C C . VAL A 1 89 ? 38.628 10.709 -29.397 1.00 60.50 89 VAL A C 1
ATOM 656 O O . VAL A 1 89 ? 38.093 11.641 -28.796 1.00 60.50 89 VAL A O 1
ATOM 659 N N . HIS A 1 90 ? 38.764 9.505 -28.831 1.00 54.81 90 HIS A N 1
ATOM 660 C CA . HIS A 1 90 ? 38.455 9.252 -27.417 1.00 54.81 90 HIS A CA 1
ATOM 661 C C . HIS A 1 90 ? 39.479 9.932 -26.481 1.00 54.81 90 HIS A C 1
ATOM 663 O O . HIS A 1 90 ? 40.658 10.017 -26.825 1.00 54.81 90 HIS A O 1
ATOM 669 N N . PRO A 1 91 ? 39.075 10.386 -25.276 1.00 36.47 91 PRO A N 1
ATOM 670 C CA . PRO A 1 91 ? 39.982 11.056 -24.346 1.00 36.47 91 PRO A CA 1
ATOM 671 C C . PRO A 1 91 ? 41.133 10.134 -23.919 1.00 36.47 91 PRO A C 1
ATOM 673 O O . PRO A 1 91 ? 40.918 9.037 -23.402 1.00 36.47 91 PRO A O 1
ATOM 676 N N . VAL A 1 92 ? 42.361 10.604 -24.143 1.00 34.44 92 VAL A N 1
ATOM 677 C CA . VAL A 1 92 ? 43.605 9.844 -23.956 1.00 34.44 92 VAL A CA 1
ATOM 678 C C . VAL A 1 92 ? 43.827 9.475 -22.486 1.00 34.44 92 VAL A C 1
ATOM 680 O O . VAL A 1 92 ? 43.739 10.319 -21.594 1.00 34.44 92 VAL A O 1
ATOM 683 N N . GLN A 1 93 ? 44.172 8.210 -22.235 1.00 37.19 93 GLN A N 1
ATOM 684 C CA . GLN A 1 93 ? 44.643 7.750 -20.928 1.00 37.19 93 GLN A CA 1
ATOM 685 C C . GLN A 1 93 ? 46.061 8.273 -20.657 1.00 37.19 93 GLN A C 1
ATOM 687 O O . GLN A 1 93 ? 46.955 8.112 -21.485 1.00 37.19 93 GLN A O 1
ATOM 692 N N . VAL A 1 94 ? 46.288 8.850 -19.474 1.00 28.25 94 VAL A N 1
ATOM 693 C CA . VAL A 1 94 ? 47.644 9.186 -19.007 1.00 28.25 94 VAL A CA 1
ATOM 694 C C . VAL A 1 94 ? 48.389 7.872 -18.695 1.00 28.25 94 VAL A C 1
ATOM 696 O O . VAL A 1 94 ? 47.830 7.033 -17.985 1.00 28.25 94 VAL A O 1
ATOM 699 N N . PRO A 1 95 ? 49.604 7.646 -19.233 1.00 32.09 95 PRO A N 1
ATOM 700 C CA . PRO A 1 95 ? 50.234 6.325 -19.230 1.00 32.09 95 PRO A CA 1
ATOM 701 C C . PRO A 1 95 ? 50.845 5.931 -17.878 1.00 32.09 95 PRO A C 1
ATOM 703 O O . PRO A 1 95 ? 51.369 6.767 -17.142 1.00 32.09 95 PRO A O 1
ATOM 706 N N . GLY A 1 96 ? 50.835 4.626 -17.592 1.00 31.27 96 GLY A N 1
ATOM 707 C CA . GLY A 1 96 ? 51.617 4.011 -16.514 1.00 31.27 96 GLY A CA 1
ATOM 708 C C . GLY A 1 96 ? 52.973 3.461 -17.001 1.00 31.27 96 GLY A C 1
ATOM 709 O O . GLY A 1 96 ? 53.162 3.309 -18.210 1.00 31.27 96 GLY A O 1
ATOM 710 N N . PRO A 1 97 ? 53.917 3.141 -16.091 1.00 31.44 97 PRO A N 1
ATOM 711 C CA . PRO A 1 97 ? 55.204 2.529 -16.440 1.00 31.44 97 PRO A CA 1
ATOM 712 C C . PRO A 1 97 ? 55.096 1.089 -16.980 1.00 31.44 97 PRO A C 1
ATOM 714 O O . PRO A 1 97 ? 54.067 0.428 -16.855 1.00 31.44 97 PRO A O 1
ATOM 717 N N . CYS A 1 98 ? 56.184 0.616 -17.591 1.00 24.06 98 CYS A N 1
ATOM 718 C CA . CYS A 1 98 ? 56.198 -0.538 -18.493 1.00 24.06 98 CYS A CA 1
ATOM 719 C C . CYS A 1 98 ? 56.295 -1.942 -17.849 1.00 24.06 98 CYS A C 1
ATOM 721 O O . CYS A 1 98 ? 56.561 -2.119 -16.664 1.00 24.06 98 CYS A O 1
ATOM 723 N N . GLN A 1 99 ? 56.121 -2.920 -18.748 1.00 26.48 99 GLN A N 1
ATOM 724 C CA . GLN A 1 99 ? 56.614 -4.313 -18.800 1.00 26.48 99 GLN A CA 1
ATOM 725 C C . GLN A 1 99 ? 57.960 -4.565 -18.061 1.00 26.48 99 GLN A C 1
ATOM 727 O O . GLN A 1 99 ? 58.735 -3.638 -17.859 1.00 26.48 99 GLN A O 1
ATOM 732 N N . ALA A 1 100 ? 58.349 -5.794 -17.687 1.00 25.34 100 ALA A N 1
ATOM 733 C CA . ALA A 1 100 ? 58.141 -7.090 -18.361 1.00 25.34 100 ALA A CA 1
ATOM 734 C C . ALA A 1 100 ? 58.089 -8.265 -17.338 1.00 25.34 100 ALA A C 1
ATOM 736 O O . ALA A 1 100 ? 58.652 -8.152 -16.256 1.00 25.34 100 ALA A O 1
ATOM 737 N N . ALA A 1 101 ? 57.251 -9.296 -17.504 1.00 24.61 101 ALA A N 1
ATOM 738 C CA . ALA A 1 101 ? 57.382 -10.499 -18.354 1.00 24.61 101 ALA A CA 1
ATOM 739 C C . ALA A 1 101 ? 58.300 -11.616 -17.803 1.00 24.61 101 ALA A C 1
ATOM 741 O O . ALA A 1 101 ? 59.471 -11.383 -17.538 1.00 24.61 101 ALA A O 1
ATOM 742 N N . PHE A 1 102 ? 57.767 -12.844 -17.749 1.00 24.64 102 PHE A N 1
ATOM 743 C CA . PHE A 1 102 ? 58.497 -14.120 -17.845 1.00 24.64 102 PHE A CA 1
ATOM 744 C C . PHE A 1 102 ? 57.558 -15.196 -18.428 1.00 24.64 102 PHE A C 1
ATOM 746 O O . PHE A 1 102 ? 56.338 -15.079 -18.301 1.00 24.64 102 PHE A O 1
ATOM 753 N N . GLY A 1 103 ? 58.120 -16.195 -19.116 1.00 22.12 103 GLY A N 1
ATOM 754 C CA . GLY A 1 103 ? 57.387 -17.292 -19.768 1.00 22.12 103 GLY A CA 1
ATOM 755 C C . GLY A 1 103 ? 57.504 -18.638 -19.037 1.00 22.12 103 GLY A C 1
ATOM 756 O O . GLY A 1 103 ? 57.982 -18.696 -17.908 1.00 22.12 103 GLY A O 1
ATOM 757 N N . ALA A 1 104 ? 57.068 -19.715 -19.700 1.00 22.66 104 ALA A N 1
ATOM 758 C CA . ALA A 1 104 ? 57.207 -21.111 -19.250 1.00 22.66 104 ALA A CA 1
ATOM 759 C C . ALA A 1 104 ? 58.693 -21.579 -19.262 1.00 22.66 104 ALA A C 1
ATOM 761 O O . ALA A 1 104 ? 59.530 -20.867 -19.816 1.00 22.66 104 ALA A O 1
ATOM 762 N N . THR A 1 105 ? 59.122 -22.723 -18.703 1.00 22.16 105 THR A N 1
ATOM 763 C CA . THR A 1 105 ? 58.470 -24.012 -18.325 1.00 22.16 105 THR A CA 1
ATOM 764 C C . THR A 1 105 ? 59.023 -24.537 -16.950 1.00 22.16 105 THR A C 1
ATOM 766 O O . THR A 1 105 ? 59.607 -23.729 -16.235 1.00 22.16 105 THR A O 1
ATOM 769 N N . GLU A 1 106 ? 58.891 -25.775 -16.416 1.00 23.38 106 GLU A N 1
ATOM 770 C CA . GLU A 1 106 ? 58.349 -27.081 -16.876 1.00 23.38 106 GLU A CA 1
ATOM 771 C C . GLU A 1 106 ? 58.009 -28.060 -15.709 1.00 23.38 106 GLU A C 1
ATOM 773 O O . GLU A 1 106 ? 58.719 -28.077 -14.708 1.00 23.38 106 GLU A O 1
ATOM 778 N N . THR A 1 107 ? 57.062 -28.993 -15.924 1.00 22.17 107 THR A N 1
ATOM 779 C CA . THR A 1 107 ? 56.901 -30.338 -15.265 1.00 22.17 107 THR A CA 1
ATOM 780 C C . THR A 1 107 ? 56.634 -30.568 -13.750 1.00 22.17 107 THR A C 1
ATOM 782 O O . THR A 1 107 ? 57.087 -29.838 -12.881 1.00 22.17 107 THR A O 1
ATOM 785 N N . GLN A 1 108 ? 56.011 -31.747 -13.493 1.00 23.09 108 GLN A N 1
ATOM 786 C CA . GLN A 1 108 ? 55.930 -32.569 -12.249 1.00 23.09 108 GLN A CA 1
ATOM 787 C C . GLN A 1 108 ? 55.000 -32.047 -11.117 1.00 23.09 108 GLN A C 1
ATOM 789 O O . GLN A 1 108 ? 55.028 -30.878 -10.761 1.00 23.09 108 GLN A O 1
ATOM 794 N N . GLN A 1 109 ? 53.943 -32.795 -10.734 1.00 23.45 109 GLN A N 1
ATOM 795 C CA . GLN A 1 109 ? 53.867 -33.904 -9.739 1.00 23.45 109 GLN A CA 1
ATOM 796 C C . GLN A 1 109 ? 54.086 -33.405 -8.280 1.00 23.45 109 GLN A C 1
ATOM 798 O O . GLN A 1 109 ? 55.004 -32.637 -8.042 1.00 23.45 109 GLN A O 1
ATOM 803 N N . GLU A 1 110 ? 53.288 -33.763 -7.256 1.00 24.17 110 GLU A N 1
ATOM 804 C CA . GLU A 1 110 ? 52.332 -34.884 -7.119 1.00 24.17 110 GLU A CA 1
ATOM 805 C C . GLU A 1 110 ? 51.251 -34.673 -6.011 1.00 24.17 110 GLU A C 1
ATOM 807 O O . GLU A 1 110 ? 51.376 -33.783 -5.179 1.00 24.17 110 GLU A O 1
ATOM 812 N N . SER A 1 111 ? 50.201 -35.513 -6.027 1.00 23.66 111 SER A N 1
ATOM 813 C CA . SER A 1 111 ? 49.250 -35.918 -4.949 1.00 23.66 111 SER A CA 1
ATOM 814 C C . SER A 1 111 ? 48.864 -35.008 -3.749 1.00 23.66 111 SER A C 1
ATOM 816 O O . SER A 1 111 ? 49.679 -34.688 -2.889 1.00 23.66 111 SER A O 1
ATOM 818 N N . ASP A 1 112 ? 47.547 -34.831 -3.569 1.00 24.73 112 ASP A N 1
ATOM 819 C CA . ASP A 1 112 ? 46.835 -34.550 -2.295 1.00 24.73 112 ASP A CA 1
ATOM 820 C C . ASP A 1 112 ? 46.693 -35.849 -1.452 1.00 24.73 112 ASP A C 1
ATOM 822 O O . ASP A 1 112 ? 46.511 -36.910 -2.067 1.00 24.73 112 ASP A O 1
ATOM 826 N N . PRO A 1 113 ? 46.803 -35.841 -0.096 1.00 34.22 113 PRO A N 1
ATOM 827 C CA . PRO A 1 113 ? 45.663 -36.357 0.701 1.00 34.22 113 PRO A CA 1
ATOM 828 C C . PRO A 1 113 ? 45.457 -35.865 2.175 1.00 34.22 113 PRO A C 1
ATOM 830 O O . PRO A 1 113 ? 46.364 -35.874 3.001 1.00 34.22 113 PRO A O 1
ATOM 833 N N . LEU A 1 114 ? 44.172 -35.700 2.544 1.00 25.00 114 LEU A N 1
ATOM 834 C CA . LEU A 1 114 ? 43.472 -36.188 3.774 1.00 25.00 114 LEU A CA 1
ATOM 835 C C . LEU A 1 114 ? 43.824 -35.716 5.229 1.00 25.00 114 LEU A C 1
ATOM 837 O O . LEU A 1 114 ? 44.634 -36.308 5.928 1.00 25.00 114 LEU A O 1
ATOM 841 N N . LEU A 1 115 ? 42.978 -34.808 5.754 1.00 31.38 115 LEU A N 1
ATOM 842 C CA . LEU A 1 115 ? 42.083 -34.930 6.951 1.00 31.38 115 LEU A CA 1
ATOM 843 C C . LEU A 1 115 ? 42.530 -35.447 8.372 1.00 31.38 115 LEU A C 1
ATOM 845 O O . LEU A 1 115 ? 42.818 -36.623 8.553 1.00 31.38 115 LEU A O 1
ATOM 849 N N . GLN A 1 116 ? 42.199 -34.621 9.401 1.00 24.75 116 GLN A N 1
ATOM 850 C CA . GLN A 1 116 ? 41.714 -34.914 10.799 1.00 24.75 116 GLN A CA 1
ATOM 851 C C . GLN A 1 116 ? 42.655 -34.835 12.061 1.00 24.75 116 GLN A C 1
ATOM 853 O O . GLN A 1 116 ? 43.846 -34.583 11.951 1.00 24.75 116 GLN A O 1
ATOM 858 N N . LEU A 1 117 ? 42.041 -34.854 13.274 1.00 32.66 117 LEU A N 1
ATOM 859 C CA . LEU A 1 117 ? 42.452 -34.336 14.633 1.00 32.66 117 LEU A CA 1
ATOM 860 C C . LEU A 1 117 ? 42.614 -35.487 15.695 1.00 32.66 117 LEU A C 1
ATOM 862 O O . LEU A 1 117 ? 42.336 -36.609 15.268 1.00 32.66 117 LEU A O 1
ATOM 866 N N . PRO A 1 118 ? 42.890 -35.339 17.046 1.00 45.94 118 PRO A N 1
ATOM 867 C CA . PRO A 1 118 ? 43.182 -34.211 18.000 1.00 45.94 118 PRO A CA 1
ATOM 868 C C . PRO A 1 118 ? 44.513 -34.457 18.841 1.00 45.94 118 PRO A C 1
ATOM 870 O O . PRO A 1 118 ? 45.501 -34.659 18.144 1.00 45.94 118 PRO A O 1
ATOM 873 N N . PRO A 1 119 ? 44.681 -34.565 20.214 1.00 42.81 119 PRO A N 1
ATOM 874 C CA . PRO A 1 119 ? 44.104 -33.953 21.463 1.00 42.81 119 PRO A CA 1
ATOM 875 C C . PRO A 1 119 ? 45.066 -33.558 22.677 1.00 42.81 119 PRO A C 1
ATOM 877 O O . PRO A 1 119 ? 46.160 -34.081 22.828 1.00 42.81 119 PRO A O 1
ATOM 880 N N . THR A 1 120 ? 44.573 -32.706 23.612 1.00 28.23 120 THR A N 1
ATOM 881 C CA . THR A 1 120 ? 44.738 -32.603 25.125 1.00 28.23 120 THR A CA 1
ATOM 882 C C . THR A 1 120 ? 46.062 -32.715 25.969 1.00 28.23 120 THR A C 1
ATOM 884 O O . THR A 1 120 ? 46.616 -33.802 26.049 1.00 28.23 120 THR A O 1
ATOM 887 N N . LEU A 1 121 ? 46.365 -31.652 26.778 1.00 33.81 121 LEU A N 1
ATOM 888 C CA . LEU A 1 121 ? 46.613 -31.494 28.279 1.00 33.81 121 LEU A CA 1
ATOM 889 C C . LEU A 1 121 ? 47.531 -32.461 29.121 1.00 33.81 121 LEU A C 1
ATOM 891 O O . LEU A 1 121 ? 47.666 -33.597 28.682 1.00 33.81 121 LEU A O 1
ATOM 895 N N . PRO A 1 122 ? 48.136 -32.111 30.324 1.00 40.31 122 PRO A N 1
ATOM 896 C CA . PRO A 1 122 ? 47.543 -31.459 31.548 1.00 40.31 122 PRO A CA 1
ATOM 897 C C . PRO A 1 122 ? 48.458 -30.570 32.504 1.00 40.31 122 PRO A C 1
ATOM 899 O O . PRO A 1 122 ? 49.517 -30.110 32.092 1.00 40.31 122 PRO A O 1
ATOM 902 N N . THR A 1 123 ? 48.021 -30.282 33.765 1.00 30.30 123 THR A N 1
ATOM 903 C CA . THR A 1 123 ? 48.539 -29.296 34.799 1.00 30.30 123 THR A CA 1
ATOM 904 C C . THR A 1 123 ? 49.063 -29.953 36.131 1.00 30.30 123 THR A C 1
ATOM 906 O O . THR A 1 123 ? 49.200 -31.170 36.130 1.00 30.30 123 THR A O 1
ATOM 909 N N . THR A 1 124 ? 49.411 -29.365 37.317 1.00 29.25 124 THR A N 1
ATOM 910 C CA . THR A 1 124 ? 49.127 -28.095 38.102 1.00 29.25 124 THR A CA 1
ATOM 911 C C . THR A 1 124 ? 50.342 -27.738 39.056 1.00 29.25 124 THR A C 1
ATOM 913 O O . THR A 1 124 ? 51.413 -27.748 38.455 1.00 29.25 124 THR A O 1
ATOM 916 N N . PRO A 1 125 ? 50.390 -27.516 40.427 1.00 46.28 125 PRO A N 1
ATOM 917 C CA . PRO A 1 125 ? 49.485 -27.056 41.548 1.00 46.28 125 PRO A CA 1
ATOM 918 C C . PRO A 1 125 ? 50.052 -26.038 42.652 1.00 46.28 125 PRO A C 1
ATOM 920 O O . PRO A 1 125 ? 51.252 -25.980 42.865 1.00 46.28 125 PRO A O 1
ATOM 923 N N . HIS A 1 126 ? 49.169 -25.371 43.452 1.00 30.14 126 HIS A N 1
ATOM 924 C CA . HIS A 1 126 ? 49.225 -24.926 44.912 1.00 30.14 126 HIS A CA 1
ATOM 925 C C . HIS A 1 126 ? 50.360 -24.053 45.575 1.00 30.14 126 HIS A C 1
ATOM 927 O O . HIS A 1 126 ? 51.489 -24.115 45.102 1.00 30.14 126 HIS A O 1
ATOM 933 N N . PRO A 1 127 ? 50.170 -23.349 46.752 1.00 40.81 127 PRO A N 1
ATOM 934 C CA . PRO A 1 127 ? 48.979 -22.867 47.537 1.00 40.81 127 PRO A CA 1
ATOM 935 C C . PRO A 1 127 ? 49.049 -21.369 48.088 1.00 40.81 127 PRO A C 1
ATOM 937 O O . PRO A 1 127 ? 50.006 -20.670 47.773 1.00 40.81 127 PRO A O 1
ATOM 940 N N . PRO A 1 128 ? 48.076 -20.845 48.905 1.00 52.34 128 PRO A N 1
ATOM 941 C CA . PRO A 1 128 ? 48.015 -19.441 49.443 1.00 52.34 128 PRO A CA 1
ATOM 942 C C . PRO A 1 128 ? 48.013 -19.256 51.008 1.00 52.34 128 PRO A C 1
ATOM 944 O O . PRO A 1 128 ? 47.865 -20.252 51.717 1.00 52.34 128 PRO A O 1
ATOM 947 N N . PRO A 1 129 ? 48.070 -18.006 51.568 1.00 39.44 129 PRO A N 1
ATOM 948 C CA . PRO A 1 129 ? 46.998 -17.547 52.499 1.00 39.44 129 PRO A CA 1
ATOM 949 C C . PRO A 1 129 ? 46.580 -16.039 52.387 1.00 39.44 129 PRO A C 1
ATOM 951 O O . PRO A 1 129 ? 46.999 -15.333 51.476 1.00 39.44 129 PRO A O 1
ATOM 954 N N . ALA A 1 130 ? 45.730 -15.558 53.315 1.00 31.00 130 ALA A N 1
ATOM 955 C CA . ALA A 1 130 ? 45.148 -14.193 53.462 1.00 31.00 130 ALA A CA 1
ATOM 956 C C . ALA A 1 130 ? 45.220 -13.739 54.965 1.00 31.00 130 ALA A C 1
ATOM 958 O O . ALA A 1 130 ? 45.770 -14.542 55.725 1.00 31.00 130 ALA A O 1
ATOM 959 N N . PRO A 1 131 ? 44.672 -12.590 55.475 1.00 46.19 131 PRO A N 1
ATOM 960 C CA . PRO A 1 131 ? 43.824 -11.527 54.873 1.00 46.19 131 PRO A CA 1
ATOM 961 C C . PRO A 1 131 ? 44.151 -10.049 55.308 1.00 46.19 131 PRO A C 1
ATOM 963 O O . PRO A 1 131 ? 45.169 -9.803 55.943 1.00 46.19 131 PRO A O 1
ATOM 966 N N . ASP A 1 132 ? 43.239 -9.094 55.014 1.00 27.20 132 ASP A N 1
ATOM 967 C CA . ASP A 1 132 ? 42.625 -8.106 55.963 1.00 27.20 132 ASP A CA 1
ATOM 968 C C . ASP A 1 132 ? 42.607 -6.570 55.635 1.00 27.20 132 ASP A C 1
ATOM 970 O O . ASP A 1 132 ? 43.574 -5.993 55.153 1.00 27.20 132 ASP A O 1
ATOM 974 N N . GLN A 1 133 ? 41.459 -5.944 55.970 1.00 27.75 133 GLN A N 1
ATOM 975 C CA . GLN A 1 133 ? 41.091 -4.528 56.253 1.00 27.75 133 GLN A CA 1
ATOM 976 C C . GLN A 1 133 ? 41.428 -3.308 55.335 1.00 27.75 133 GLN A C 1
ATOM 978 O O . GLN A 1 133 ? 42.137 -3.381 54.339 1.00 27.75 133 GLN A O 1
ATOM 983 N N . ARG A 1 134 ? 40.757 -2.167 55.627 1.00 32.56 134 ARG A N 1
ATOM 984 C CA . ARG A 1 134 ? 40.703 -0.890 54.852 1.00 32.56 134 ARG A CA 1
ATOM 985 C C . ARG A 1 134 ? 41.479 0.242 55.562 1.00 32.56 134 ARG A C 1
ATOM 987 O O . ARG A 1 134 ? 41.658 0.150 56.774 1.00 32.56 134 ARG A O 1
ATOM 994 N N . PRO A 1 135 ? 41.813 1.362 54.881 1.00 30.28 135 PRO A N 1
ATOM 995 C CA . PRO A 1 135 ? 40.943 2.553 54.992 1.00 30.28 135 PRO A CA 1
ATOM 996 C C . PRO A 1 135 ? 40.763 3.353 53.669 1.00 30.28 135 PRO A C 1
ATOM 998 O O . PRO A 1 135 ? 40.918 2.809 52.580 1.00 30.28 135 PRO A O 1
ATOM 1001 N N . ALA A 1 136 ? 40.304 4.609 53.767 1.00 28.00 136 ALA A N 1
ATOM 1002 C CA . ALA A 1 136 ? 39.813 5.467 52.676 1.00 28.00 136 ALA A CA 1
ATOM 1003 C C . ALA A 1 136 ? 40.917 6.250 51.913 1.00 28.00 136 ALA A C 1
ATOM 1005 O O . ALA A 1 136 ? 42.017 6.406 52.443 1.00 28.00 136 ALA A O 1
ATOM 1006 N N . PRO A 1 137 ? 40.636 6.775 50.698 1.00 31.89 137 PRO A N 1
ATOM 1007 C CA . PRO A 1 137 ? 41.581 7.600 49.943 1.00 31.89 137 PRO A CA 1
ATOM 1008 C C . PRO A 1 137 ? 41.603 9.064 50.415 1.00 31.89 137 PRO A C 1
ATOM 1010 O O . PRO A 1 137 ? 40.551 9.659 50.647 1.00 31.89 137 PRO A O 1
ATOM 1013 N N . ASP A 1 138 ? 42.796 9.660 50.447 1.00 28.67 138 ASP A N 1
ATOM 1014 C CA . ASP A 1 138 ? 43.011 11.110 50.553 1.00 28.67 138 ASP A CA 1
ATOM 1015 C C . ASP A 1 138 ? 43.966 11.594 49.435 1.00 28.67 138 ASP A C 1
ATOM 1017 O O . ASP A 1 138 ? 44.553 10.797 48.699 1.00 28.67 138 ASP A O 1
ATOM 1021 N N . GLN A 1 139 ? 44.040 12.906 49.230 1.00 32.34 139 GLN A N 1
ATOM 1022 C CA . GLN A 1 139 ? 44.393 13.549 47.962 1.00 32.34 139 GLN A CA 1
ATOM 1023 C C . GLN A 1 139 ? 45.894 13.821 47.785 1.00 32.34 139 GLN A C 1
ATOM 1025 O O . GLN A 1 139 ? 46.518 14.341 48.710 1.00 32.34 139 GLN A O 1
ATOM 1030 N N . ARG A 1 140 ? 46.420 13.630 46.554 1.00 27.09 140 ARG A N 1
ATOM 1031 C CA . ARG A 1 140 ? 47.409 14.481 45.818 1.00 27.09 140 ARG A CA 1
ATOM 1032 C C . ARG A 1 140 ? 47.835 13.817 44.476 1.00 27.09 140 ARG A C 1
ATOM 1034 O O . ARG A 1 140 ? 47.330 12.733 44.195 1.00 27.09 140 ARG A O 1
ATOM 1041 N N . PRO A 1 141 ? 48.514 14.504 43.526 1.00 34.75 141 PRO A N 1
ATOM 1042 C CA . PRO A 1 141 ? 47.821 14.916 42.299 1.00 34.75 141 PRO A CA 1
ATOM 1043 C C . PRO A 1 141 ? 48.261 14.153 41.036 1.00 34.75 141 PRO A C 1
ATOM 1045 O O . PRO A 1 141 ? 49.349 13.588 40.977 1.00 34.75 141 PRO A O 1
ATOM 1048 N N . ALA A 1 142 ? 47.423 14.205 39.996 1.00 26.45 142 ALA A N 1
ATOM 1049 C CA . ALA A 1 142 ? 47.643 13.572 38.691 1.00 26.45 142 ALA A CA 1
ATOM 1050 C C . ALA A 1 142 ? 47.752 14.625 37.556 1.00 26.45 142 ALA A C 1
ATOM 1052 O O . ALA A 1 142 ? 47.254 15.740 37.731 1.00 26.45 142 ALA A O 1
ATOM 1053 N N . PRO A 1 143 ? 48.442 14.329 36.433 1.00 33.12 143 PRO A N 1
ATOM 1054 C CA . PRO A 1 143 ? 49.254 15.349 35.755 1.00 33.12 143 PRO A CA 1
ATOM 1055 C C . PRO A 1 143 ? 48.665 15.931 34.459 1.00 33.12 143 PRO A C 1
ATOM 1057 O O . PRO A 1 143 ? 47.717 15.400 33.893 1.00 33.12 143 PRO A O 1
ATOM 1060 N N . ASN A 1 144 ? 49.316 17.008 33.996 1.00 32.72 144 ASN A N 1
ATOM 1061 C CA . ASN A 1 144 ? 49.321 17.610 32.654 1.00 32.72 144 ASN A CA 1
ATOM 1062 C C . ASN A 1 144 ? 48.232 17.150 31.667 1.00 32.72 144 ASN A C 1
ATOM 1064 O O . ASN A 1 144 ? 48.342 16.103 31.028 1.00 32.72 144 ASN A O 1
ATOM 1068 N N . GLN A 1 145 ? 47.258 18.031 31.433 1.00 28.66 145 GLN A N 1
ATOM 1069 C CA . GLN A 1 145 ? 46.406 17.960 30.247 1.00 28.66 145 GLN A CA 1
ATOM 1070 C C . GLN A 1 145 ? 47.266 18.077 28.970 1.00 28.66 145 GLN A C 1
ATOM 1072 O O . GLN A 1 145 ? 48.165 18.923 28.935 1.00 28.66 145 GLN A O 1
ATOM 1077 N N . PRO A 1 146 ? 46.997 17.293 27.910 1.00 34.59 146 PRO A N 1
ATOM 1078 C CA . PRO A 1 146 ? 47.533 17.592 26.587 1.00 34.59 146 PRO A CA 1
ATOM 1079 C C . PRO A 1 146 ? 46.938 18.911 26.074 1.00 34.59 146 PRO A C 1
ATOM 1081 O O . PRO A 1 146 ? 45.772 19.219 26.332 1.00 34.59 146 PRO A O 1
ATOM 1084 N N . SER A 1 147 ? 47.737 19.688 25.345 1.00 30.22 147 SER A N 1
ATOM 1085 C CA . SER A 1 147 ? 47.303 20.943 24.728 1.00 30.22 147 SER A CA 1
ATOM 1086 C C . SER A 1 147 ? 46.161 20.724 23.729 1.00 30.22 147 SER A C 1
ATOM 1088 O O . SER A 1 147 ? 46.080 19.694 23.058 1.00 30.22 147 SER A O 1
ATOM 1090 N N . ALA A 1 148 ? 45.266 21.711 23.634 1.00 30.11 148 ALA A N 1
ATOM 1091 C CA . ALA A 1 148 ? 44.177 21.693 22.663 1.00 30.11 148 ALA A CA 1
ATOM 1092 C C . ALA A 1 148 ? 44.720 21.709 21.217 1.00 30.11 148 ALA A C 1
ATOM 1094 O O . ALA A 1 148 ? 45.753 22.336 20.974 1.00 30.11 148 ALA A O 1
ATOM 1095 N N . PRO A 1 149 ? 44.035 21.062 20.254 1.00 37.25 149 PRO A N 1
ATOM 1096 C CA . PRO A 1 149 ? 44.340 21.245 18.839 1.00 37.25 149 PRO A CA 1
ATOM 1097 C C . PRO A 1 149 ? 44.040 22.689 18.417 1.00 37.25 149 PRO A C 1
ATOM 1099 O O . PRO A 1 149 ? 43.080 23.288 18.912 1.00 37.25 149 PRO A O 1
ATOM 1102 N N . ASP A 1 150 ? 44.839 23.226 17.492 1.00 33.34 150 ASP A N 1
ATOM 1103 C CA . ASP A 1 150 ? 44.682 24.593 16.988 1.00 33.34 150 ASP A CA 1
ATOM 1104 C C . ASP A 1 150 ? 43.261 24.852 16.474 1.00 33.34 150 ASP A C 1
ATOM 1106 O O . ASP A 1 150 ? 42.741 24.140 15.610 1.00 33.34 150 ASP A O 1
ATOM 1110 N N . GLN A 1 151 ? 42.641 25.913 16.991 1.00 35.16 151 GLN A N 1
ATOM 1111 C CA . GLN A 1 151 ? 41.427 26.460 16.400 1.00 35.16 151 GLN A CA 1
ATOM 1112 C C . GLN A 1 151 ? 41.807 27.237 15.130 1.00 35.16 151 GLN A C 1
ATOM 1114 O O . GLN A 1 151 ? 42.788 27.987 15.157 1.00 35.16 151 GLN A O 1
ATOM 1119 N N . PRO A 1 152 ? 41.050 27.114 14.022 1.00 40.12 152 PRO A N 1
ATOM 1120 C CA . PRO A 1 152 ? 41.236 28.005 12.884 1.00 40.12 152 PRO A CA 1
ATOM 1121 C C . PRO A 1 152 ? 41.017 29.464 13.327 1.00 40.12 152 PRO A C 1
ATOM 1123 O O . PRO A 1 152 ? 40.210 29.710 14.231 1.00 40.12 152 PRO A O 1
ATOM 1126 N N . PRO A 1 153 ? 41.713 30.442 12.717 1.00 41.84 153 PRO A N 1
ATOM 1127 C CA . PRO A 1 153 ? 41.592 31.839 13.110 1.00 41.84 153 PRO A CA 1
ATOM 1128 C C . PRO A 1 153 ? 40.138 32.303 12.990 1.00 41.84 153 PRO A C 1
ATOM 1130 O O . PRO A 1 153 ? 39.482 32.082 11.970 1.00 41.84 153 PRO A O 1
ATOM 1133 N N . ALA A 1 154 ? 39.633 32.949 14.043 1.00 53.72 154 ALA A N 1
ATOM 1134 C CA . ALA A 1 154 ? 38.295 33.524 14.027 1.00 53.72 154 ALA A CA 1
ATOM 1135 C C . ALA A 1 154 ? 38.180 34.566 12.890 1.00 53.72 154 ALA A C 1
ATOM 1137 O O . ALA A 1 154 ? 39.126 35.337 12.709 1.00 53.72 154 ALA A O 1
ATOM 1138 N N . PRO A 1 155 ? 37.048 34.625 12.154 1.00 60.28 155 PRO A N 1
ATOM 1139 C CA . PRO A 1 155 ? 36.835 35.622 11.103 1.00 60.28 155 PRO A CA 1
ATOM 1140 C C . PRO A 1 155 ? 37.104 37.039 11.607 1.00 60.28 155 PRO A C 1
ATOM 1142 O O . PRO A 1 155 ? 36.715 37.363 12.737 1.00 60.28 155 PRO A O 1
ATOM 1145 N N . GLU A 1 156 ? 37.725 37.886 10.781 1.00 62.41 156 GLU A N 1
ATOM 1146 C CA . GLU A 1 156 ? 37.975 39.265 11.187 1.00 62.41 156 GLU A CA 1
ATOM 1147 C C . GLU A 1 156 ? 36.641 39.981 11.440 1.00 62.41 156 GLU A C 1
ATOM 1149 O O . GLU A 1 156 ? 35.623 39.721 10.794 1.00 62.41 156 GLU A O 1
ATOM 1154 N N . ASP A 1 157 ? 36.634 40.948 12.358 1.00 72.00 157 ASP A N 1
ATOM 1155 C CA . ASP A 1 157 ? 35.421 41.722 12.651 1.00 72.00 157 ASP A CA 1
ATOM 1156 C C . ASP A 1 157 ? 34.895 42.472 11.404 1.00 72.00 157 ASP A C 1
ATOM 1158 O O . ASP A 1 157 ? 33.692 42.697 11.256 1.00 72.00 157 ASP A O 1
ATOM 1162 N N . LYS A 1 158 ? 35.789 42.756 10.444 1.00 70.69 158 LYS A N 1
ATOM 1163 C CA . LYS A 1 158 ? 35.462 43.260 9.103 1.00 70.69 158 LYS A CA 1
ATOM 1164 C C . LYS A 1 158 ? 34.537 42.312 8.330 1.00 70.69 158 LYS A C 1
ATOM 1166 O O . LYS A 1 158 ? 33.573 42.781 7.732 1.00 70.69 158 LYS A O 1
ATOM 1171 N N . ASP A 1 159 ? 34.788 41.003 8.375 1.00 74.12 159 ASP A N 1
ATOM 1172 C CA . ASP A 1 159 ? 34.016 39.987 7.645 1.00 74.12 159 ASP A CA 1
ATOM 1173 C C . ASP A 1 159 ? 32.602 39.859 8.220 1.00 74.12 159 ASP A C 1
ATOM 1175 O O . ASP A 1 159 ? 31.618 39.759 7.482 1.00 74.12 159 ASP A O 1
ATOM 1179 N N . ARG A 1 160 ? 32.478 39.945 9.552 1.00 76.56 160 ARG A N 1
ATOM 1180 C CA . ARG A 1 160 ? 31.174 39.971 10.234 1.00 76.56 160 ARG A CA 1
ATOM 1181 C C . ARG A 1 160 ? 30.382 41.222 9.877 1.00 76.56 160 ARG A C 1
ATOM 1183 O O . ARG A 1 160 ? 29.204 41.114 9.548 1.00 76.56 160 ARG A O 1
ATOM 1190 N N . VAL A 1 161 ? 31.020 42.395 9.882 1.00 81.31 161 VAL A N 1
ATOM 1191 C CA . VAL A 1 161 ? 30.381 43.651 9.457 1.00 81.31 161 VAL A CA 1
ATOM 1192 C C . VAL A 1 161 ? 30.002 43.615 7.969 1.00 81.31 161 VAL A C 1
ATOM 1194 O O . VAL A 1 161 ? 28.930 44.102 7.617 1.00 81.31 161 VAL A O 1
ATOM 1197 N N . ALA A 1 162 ? 30.800 42.986 7.100 1.00 81.25 162 ALA A N 1
ATOM 1198 C CA . ALA A 1 162 ? 30.470 42.802 5.685 1.00 81.25 162 ALA A CA 1
ATOM 1199 C C . ALA A 1 162 ? 29.254 41.876 5.475 1.00 81.25 162 ALA A C 1
ATOM 1201 O O . ALA A 1 162 ? 28.337 42.230 4.734 1.00 81.25 162 ALA A O 1
ATOM 1202 N N . ALA A 1 163 ? 29.182 40.740 6.175 1.00 78.75 163 ALA A N 1
ATOM 1203 C CA . ALA A 1 163 ? 28.020 39.848 6.120 1.00 78.75 163 ALA A CA 1
ATOM 1204 C C . ALA A 1 163 ? 26.745 40.512 6.683 1.00 78.75 163 ALA A C 1
ATOM 1206 O O . ALA A 1 163 ? 25.662 40.397 6.105 1.00 78.75 163 ALA A O 1
ATOM 1207 N N . VAL A 1 164 ? 26.870 41.266 7.781 1.00 84.94 164 VAL A N 1
ATOM 1208 C CA . VAL A 1 164 ? 25.776 42.074 8.348 1.00 84.94 164 VAL A CA 1
ATOM 1209 C C . VAL A 1 164 ? 25.328 43.177 7.384 1.00 84.94 164 VAL A C 1
ATOM 1211 O O . VAL A 1 164 ? 24.133 43.456 7.277 1.00 84.94 164 VAL A O 1
ATOM 1214 N N . ARG A 1 165 ? 26.254 43.754 6.614 1.00 84.81 165 ARG A N 1
ATOM 1215 C CA . ARG A 1 165 ? 25.942 44.710 5.548 1.00 84.81 165 ARG A CA 1
ATOM 1216 C C . ARG A 1 165 ? 25.157 44.073 4.404 1.00 84.81 165 ARG A C 1
ATOM 1218 O O . ARG A 1 165 ? 24.168 44.663 3.989 1.00 84.81 165 ARG A O 1
ATOM 1225 N N . GLU A 1 166 ? 25.499 42.864 3.960 1.00 84.38 166 GLU A N 1
ATOM 1226 C CA . GLU A 1 166 ? 24.702 42.140 2.953 1.00 84.38 166 GLU A CA 1
ATOM 1227 C C . GLU A 1 166 ? 23.266 41.871 3.452 1.00 84.38 166 GLU A C 1
ATOM 1229 O O . GLU A 1 166 ? 22.294 42.085 2.724 1.00 84.38 166 GLU A O 1
ATOM 1234 N N . ILE A 1 167 ? 23.104 41.471 4.722 1.00 84.44 167 ILE A N 1
ATOM 1235 C CA . ILE A 1 167 ? 21.784 41.313 5.361 1.00 84.44 167 ILE A CA 1
ATOM 1236 C C . ILE A 1 167 ? 21.002 42.634 5.347 1.00 84.44 167 ILE A C 1
ATOM 1238 O O . ILE A 1 167 ? 19.811 42.643 5.018 1.00 84.44 167 ILE A O 1
ATOM 1242 N N . TRP A 1 168 ? 21.649 43.740 5.717 1.00 85.62 168 TRP A N 1
ATOM 1243 C CA . TRP A 1 168 ? 21.025 45.060 5.770 1.00 85.62 168 TRP A CA 1
ATOM 1244 C C . TRP A 1 168 ? 20.646 45.578 4.378 1.00 85.62 168 TRP A C 1
ATOM 1246 O O . TRP A 1 168 ? 19.519 46.037 4.188 1.00 85.62 168 TRP A O 1
ATOM 1256 N N . GLU A 1 169 ? 21.523 45.446 3.382 1.00 84.31 169 GLU A N 1
ATOM 1257 C CA . GLU A 1 169 ? 21.258 45.848 1.995 1.00 84.31 169 GLU A CA 1
ATOM 1258 C C . GLU A 1 169 ? 20.128 45.001 1.374 1.00 84.31 169 GLU A C 1
ATOM 1260 O O . GLU A 1 169 ? 19.260 45.552 0.700 1.00 84.31 169 GLU A O 1
ATOM 1265 N N . ARG A 1 170 ? 20.034 43.700 1.701 1.00 83.81 170 ARG A N 1
ATOM 1266 C CA . ARG A 1 170 ? 18.946 42.795 1.264 1.00 83.81 170 ARG A CA 1
ATOM 1267 C C . ARG A 1 170 ? 17.562 43.125 1.848 1.00 83.81 170 ARG A C 1
ATOM 1269 O O . ARG A 1 170 ? 16.555 42.687 1.292 1.00 83.81 170 ARG A O 1
ATOM 1276 N N . ASN A 1 171 ? 17.487 43.847 2.967 1.00 79.25 171 ASN A N 1
ATOM 1277 C CA . ASN A 1 171 ? 16.222 44.197 3.637 1.00 79.25 171 ASN A CA 1
ATOM 1278 C C . ASN A 1 171 ? 15.917 45.712 3.637 1.00 79.25 171 ASN A C 1
ATOM 1280 O O . ASN A 1 171 ? 14.789 46.117 3.891 1.00 79.25 171 ASN A O 1
ATOM 1284 N N . SER A 1 172 ? 16.891 46.546 3.270 1.00 75.94 172 SER A N 1
ATOM 1285 C CA . SER A 1 172 ? 16.766 48.000 3.101 1.00 75.94 172 SER A CA 1
ATOM 1286 C C . SER A 1 172 ? 15.831 48.545 1.998 1.00 75.94 172 SER A C 1
ATOM 1288 O O . SER A 1 172 ? 15.416 49.692 2.166 1.00 75.94 172 SER A O 1
ATOM 1290 N N . PRO A 1 173 ? 15.508 47.864 0.870 1.00 74.12 173 PRO A N 1
ATOM 1291 C CA . PRO A 1 173 ? 14.896 48.540 -0.288 1.00 74.12 173 PRO A CA 1
ATOM 1292 C C . PRO A 1 173 ? 13.525 49.185 -0.048 1.00 74.12 173 PRO A C 1
ATOM 1294 O O . PRO A 1 173 ? 13.155 50.109 -0.765 1.00 74.12 173 PRO A O 1
ATOM 1297 N N . THR A 1 174 ? 12.775 48.703 0.945 1.00 72.94 174 THR A N 1
ATOM 1298 C CA . THR A 1 174 ? 11.417 49.164 1.287 1.00 72.94 174 THR A CA 1
ATOM 1299 C C . THR A 1 174 ? 11.362 50.004 2.568 1.00 72.94 174 THR A C 1
ATOM 1301 O O . THR A 1 174 ? 10.275 50.231 3.098 1.00 72.94 174 THR A O 1
ATOM 1304 N N . LEU A 1 175 ? 12.519 50.421 3.093 1.00 84.44 175 LEU A N 1
ATOM 1305 C CA . LEU A 1 175 ? 12.656 51.164 4.347 1.00 84.44 175 LEU A CA 1
ATOM 1306 C C . LEU A 1 175 ? 13.075 52.616 4.092 1.00 84.44 175 LEU A C 1
ATOM 1308 O O . LEU A 1 175 ? 13.946 52.899 3.267 1.00 84.44 175 LEU A O 1
ATOM 1312 N N . GLU A 1 176 ? 12.501 53.538 4.859 1.00 86.94 176 GLU A N 1
ATOM 1313 C CA . GLU A 1 176 ? 12.897 54.947 4.853 1.00 86.94 176 GLU A CA 1
ATOM 1314 C C . GLU A 1 176 ? 14.307 55.146 5.429 1.00 86.94 176 GLU A C 1
ATOM 1316 O O . GLU A 1 176 ? 14.805 54.321 6.193 1.00 86.94 176 GLU A O 1
ATOM 1321 N N . ALA A 1 177 ? 14.957 56.272 5.116 1.00 83.62 177 ALA A N 1
ATOM 1322 C CA . ALA A 1 177 ? 16.336 56.538 5.543 1.00 83.62 177 ALA A CA 1
ATOM 1323 C C . ALA A 1 177 ? 16.547 56.392 7.067 1.00 83.62 177 ALA A C 1
ATOM 1325 O O . ALA A 1 177 ? 17.532 55.794 7.495 1.00 83.62 177 ALA A O 1
ATOM 1326 N N . HIS A 1 178 ? 15.591 56.864 7.877 1.00 86.56 178 HIS A N 1
ATOM 1327 C CA . HIS A 1 178 ? 15.645 56.753 9.338 1.00 86.56 178 HIS A CA 1
ATOM 1328 C C . HIS A 1 178 ? 15.450 55.304 9.835 1.00 86.56 178 HIS A C 1
ATOM 1330 O O . HIS A 1 178 ? 16.164 54.852 10.729 1.00 86.56 178 HIS A O 1
ATOM 1336 N N . GLN A 1 179 ? 14.545 54.546 9.206 1.00 87.44 179 GLN A N 1
ATOM 1337 C CA . GLN A 1 179 ? 14.292 53.126 9.494 1.00 87.44 179 GLN A CA 1
ATOM 1338 C C . GLN A 1 179 ? 15.508 52.260 9.138 1.00 87.44 179 GLN A C 1
ATOM 1340 O O . GLN A 1 179 ? 15.887 51.362 9.891 1.00 87.44 179 GLN A O 1
ATOM 1345 N N . ARG A 1 180 ? 16.159 52.552 8.005 1.00 86.56 180 ARG A N 1
ATOM 1346 C CA . ARG A 1 180 ? 17.377 51.861 7.565 1.00 86.56 180 ARG A CA 1
ATOM 1347 C C . ARG A 1 180 ? 18.513 52.026 8.567 1.00 86.56 180 ARG A C 1
ATOM 1349 O O . ARG A 1 180 ? 19.140 51.027 8.905 1.00 86.56 180 ARG A O 1
ATOM 1356 N N . GLU A 1 181 ? 18.751 53.239 9.057 1.00 88.25 181 GLU A N 1
ATOM 1357 C CA . GLU A 1 181 ? 19.788 53.501 10.062 1.00 88.25 181 GLU A CA 1
ATOM 1358 C C . GLU A 1 181 ? 19.465 52.823 11.406 1.00 88.25 181 GLU A C 1
A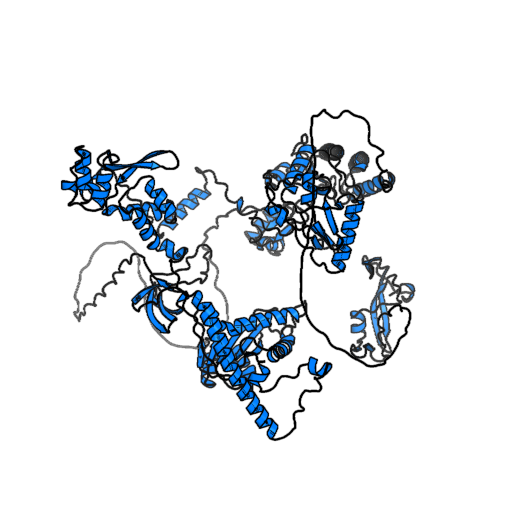TOM 1360 O O . GLU A 1 181 ? 20.310 52.134 11.976 1.00 88.25 181 GLU A O 1
ATOM 1365 N N . ALA A 1 182 ? 18.216 52.902 11.874 1.00 88.81 182 ALA A N 1
ATOM 1366 C CA . ALA A 1 182 ? 17.796 52.238 13.110 1.00 88.81 182 ALA A CA 1
ATOM 1367 C C . ALA A 1 182 ? 17.945 50.699 13.048 1.00 88.81 182 ALA A C 1
ATOM 1369 O O . ALA A 1 182 ? 18.362 50.070 14.024 1.00 88.81 182 ALA A O 1
ATOM 1370 N N . LEU A 1 183 ? 17.663 50.083 11.891 1.00 89.38 183 LEU A N 1
ATOM 1371 C CA . LEU A 1 183 ? 17.905 48.654 11.664 1.00 89.38 183 LEU A CA 1
ATOM 1372 C C . LEU A 1 183 ? 19.405 48.324 11.562 1.00 89.38 183 LEU A C 1
ATOM 1374 O O . LEU A 1 183 ? 19.832 47.295 12.086 1.00 89.38 183 LEU A O 1
ATOM 1378 N N . TRP A 1 184 ? 20.206 49.180 10.917 1.00 89.88 184 TRP A N 1
ATOM 1379 C CA . TRP A 1 184 ? 21.662 49.014 10.819 1.00 89.88 184 TRP A CA 1
ATOM 1380 C C . TRP A 1 184 ? 22.305 48.934 12.205 1.00 89.88 184 TRP A C 1
ATOM 1382 O O . TRP A 1 184 ? 23.027 47.981 12.493 1.00 89.88 184 TRP A O 1
ATOM 1392 N N . GLN A 1 185 ? 21.958 49.867 13.095 1.00 90.38 185 GLN A N 1
ATOM 1393 C CA . GLN A 1 185 ? 22.470 49.911 14.467 1.00 90.38 185 GLN A CA 1
ATOM 1394 C C . GLN A 1 185 ? 22.157 48.624 15.247 1.00 90.38 185 GLN A C 1
ATOM 1396 O O . GLN A 1 185 ? 23.054 48.058 15.868 1.00 90.38 185 GLN A O 1
ATOM 1401 N N . VAL A 1 186 ? 20.923 48.103 15.161 1.00 91.12 186 VAL A N 1
ATOM 1402 C CA . VAL A 1 186 ? 20.551 46.820 15.793 1.00 91.12 186 VAL A CA 1
ATOM 1403 C C . VAL A 1 186 ? 21.349 45.648 15.212 1.00 91.12 186 VAL A C 1
ATOM 1405 O O . VAL A 1 186 ? 21.862 44.823 15.964 1.00 91.12 186 VAL A O 1
ATOM 1408 N N . LEU A 1 187 ? 21.482 45.551 13.887 1.00 89.94 187 LEU A N 1
ATOM 1409 C CA . LEU A 1 187 ? 22.180 44.421 13.265 1.00 89.94 187 LEU A CA 1
ATOM 1410 C C . LEU A 1 187 ? 23.700 44.444 13.523 1.00 89.94 187 LEU A C 1
ATOM 1412 O O . LEU A 1 187 ? 24.302 43.380 13.669 1.00 89.94 187 LEU A O 1
ATOM 1416 N N . VAL A 1 188 ? 24.313 45.629 13.625 1.00 89.88 188 VAL A N 1
ATOM 1417 C CA . VAL A 1 188 ? 25.735 45.794 13.980 1.00 89.88 188 VAL A CA 1
ATOM 1418 C C . VAL A 1 188 ? 25.991 45.495 15.459 1.00 89.88 188 VAL A C 1
ATOM 1420 O O . VAL A 1 188 ? 26.992 44.854 15.773 1.00 89.88 188 VAL A O 1
ATOM 1423 N N . GLU A 1 189 ? 25.090 45.896 16.361 1.00 91.75 189 GLU A N 1
ATOM 1424 C CA . GLU A 1 189 ? 25.176 45.594 17.800 1.00 91.75 189 GLU A CA 1
ATOM 1425 C C . GLU A 1 189 ? 25.179 44.081 18.072 1.00 91.75 189 GLU A C 1
ATOM 1427 O O . GLU A 1 189 ? 25.965 43.601 18.886 1.00 91.75 189 GLU A O 1
ATOM 1432 N N . TYR A 1 190 ? 24.364 43.316 17.337 1.00 90.94 190 TYR A N 1
ATOM 1433 C CA . TYR A 1 190 ? 24.262 41.858 17.476 1.00 90.94 190 TYR A CA 1
ATOM 1434 C C . TYR A 1 190 ? 25.066 41.067 16.425 1.00 90.94 190 TYR A C 1
ATOM 1436 O O . TYR A 1 190 ? 24.827 39.874 16.237 1.00 90.94 190 TYR A O 1
ATOM 1444 N N . LYS A 1 191 ? 26.051 41.677 15.748 1.00 87.44 191 LYS A N 1
ATOM 1445 C CA . LYS A 1 191 ? 26.816 41.052 14.641 1.00 87.44 191 LYS A CA 1
ATOM 1446 C C . LYS A 1 191 ? 27.445 39.685 14.961 1.00 87.44 191 LYS A C 1
ATOM 1448 O O . LYS A 1 191 ? 27.647 38.867 14.066 1.00 87.44 191 LYS A O 1
ATOM 1453 N N . HIS A 1 192 ? 27.740 39.411 16.231 1.00 85.50 192 HIS A N 1
ATOM 1454 C CA . HIS A 1 192 ? 28.327 38.159 16.722 1.00 85.50 192 HIS A CA 1
ATOM 1455 C C . HIS A 1 192 ? 27.347 36.976 16.783 1.00 85.50 192 HIS A C 1
ATOM 1457 O O . HIS A 1 192 ? 27.799 35.842 16.969 1.00 85.50 192 HIS A O 1
ATOM 1463 N N . ILE A 1 193 ? 26.031 37.186 16.645 1.00 89.25 193 ILE A N 1
ATOM 1464 C CA . ILE A 1 193 ? 25.045 36.084 16.633 1.00 89.25 193 ILE A CA 1
ATOM 1465 C C . ILE A 1 193 ? 24.945 35.395 15.266 1.00 89.25 193 ILE A C 1
ATOM 1467 O O . ILE A 1 193 ? 24.423 34.286 15.180 1.00 89.25 193 ILE A O 1
ATOM 1471 N N . PHE A 1 194 ? 25.439 36.015 14.193 1.00 88.00 194 PHE A N 1
ATOM 1472 C CA . PHE A 1 194 ? 25.418 35.428 12.854 1.00 88.00 194 PHE A CA 1
ATOM 1473 C C . PHE A 1 194 ? 26.630 34.511 12.658 1.00 88.00 194 PHE A C 1
ATOM 1475 O O . PHE A 1 194 ? 27.772 34.972 12.638 1.00 88.00 194 PHE A O 1
ATOM 1482 N N . ALA A 1 195 ? 26.381 33.209 12.505 1.00 85.44 195 ALA A N 1
ATOM 1483 C CA . ALA A 1 195 ? 27.417 32.235 12.160 1.00 85.44 195 ALA A CA 1
ATOM 1484 C C . ALA A 1 195 ? 27.595 32.195 10.637 1.00 85.44 195 ALA A C 1
ATOM 1486 O O . ALA A 1 195 ? 26.624 31.958 9.908 1.00 85.44 195 ALA A O 1
ATOM 1487 N N . LEU A 1 196 ? 28.819 32.425 10.152 1.00 82.12 196 LEU A N 1
ATOM 1488 C CA . LEU A 1 196 ? 29.126 32.466 8.717 1.00 82.12 196 LEU A CA 1
ATOM 1489 C C . LEU A 1 196 ? 29.371 31.044 8.178 1.00 82.12 196 LEU A C 1
ATOM 1491 O O . LEU A 1 196 ? 28.764 30.625 7.186 1.00 82.12 196 LEU A O 1
ATOM 1495 N N . SER A 1 197 ? 30.167 30.261 8.898 1.00 79.69 197 SER A N 1
ATOM 1496 C CA . SER A 1 197 ? 30.460 28.842 8.665 1.00 79.69 197 SER A CA 1
ATOM 1497 C C . SER A 1 197 ? 29.548 27.894 9.471 1.00 79.69 197 SER A C 1
ATOM 1499 O O . SER A 1 197 ? 28.701 28.327 10.252 1.00 79.69 197 SER A O 1
ATOM 1501 N N . GLU A 1 198 ? 29.706 26.579 9.274 1.00 73.00 198 GLU A N 1
ATOM 1502 C CA . GLU A 1 198 ? 29.165 25.555 10.194 1.00 73.00 198 GLU A CA 1
ATOM 1503 C C . GLU A 1 198 ? 30.102 25.281 11.388 1.00 73.00 198 GLU A C 1
ATOM 1505 O O . GLU A 1 198 ? 29.709 24.621 12.343 1.00 73.00 198 GLU A O 1
ATOM 1510 N N . GLU A 1 199 ? 31.324 25.818 11.356 1.00 73.44 199 GLU A N 1
ATOM 1511 C CA . GLU A 1 199 ? 32.347 25.678 12.402 1.00 73.44 199 GLU A CA 1
ATOM 1512 C C . GLU A 1 199 ? 32.145 26.725 13.529 1.00 73.44 199 GLU A C 1
ATOM 1514 O O . GLU A 1 199 ? 32.640 26.561 14.638 1.00 73.44 199 GLU A O 1
ATOM 1519 N N . GLU A 1 200 ? 31.328 27.759 13.282 1.00 73.81 200 GLU A N 1
ATOM 1520 C CA . GLU A 1 200 ? 30.886 28.786 14.248 1.00 73.81 200 GLU A CA 1
ATOM 1521 C C . GLU A 1 200 ? 29.550 28.469 14.954 1.00 73.81 200 GLU A C 1
ATOM 1523 O O . GLU A 1 200 ? 28.981 29.333 15.630 1.00 73.81 200 GLU A O 1
ATOM 1528 N N . VAL A 1 201 ? 28.993 27.269 14.763 1.00 79.00 201 VAL A N 1
ATOM 1529 C CA . VAL A 1 201 ? 27.696 26.873 15.336 1.00 79.00 201 VAL A CA 1
ATOM 1530 C C . VAL A 1 201 ? 27.806 26.820 16.865 1.00 79.00 201 VAL A C 1
ATOM 1532 O O . VAL A 1 201 ? 28.508 25.985 17.430 1.00 79.00 201 VAL A O 1
ATOM 1535 N N . GLY A 1 202 ? 27.129 27.755 17.537 1.00 76.19 202 GLY A N 1
ATOM 1536 C CA . GLY A 1 202 ? 27.174 27.904 18.992 1.00 76.19 202 GLY A CA 1
ATOM 1537 C C . GLY A 1 202 ? 26.484 26.756 19.727 1.00 76.19 202 GLY A C 1
ATOM 1538 O O . GLY A 1 202 ? 25.599 26.107 19.179 1.00 76.19 202 GLY A O 1
ATOM 1539 N N . LEU A 1 203 ? 26.873 26.521 20.981 1.00 85.75 203 LEU A N 1
ATOM 1540 C CA . LEU A 1 203 ? 26.256 25.520 21.853 1.00 85.75 203 LEU A CA 1
ATOM 1541 C C . LEU A 1 203 ? 25.475 26.214 22.968 1.00 85.75 203 LEU A C 1
ATOM 1543 O O . LEU A 1 203 ? 26.037 27.018 23.713 1.00 85.75 203 LEU A O 1
ATOM 1547 N N . THR A 1 204 ? 24.196 25.873 23.119 1.00 88.19 204 THR A N 1
ATOM 1548 C CA . THR A 1 204 ? 23.408 26.358 24.254 1.00 88.19 204 THR A CA 1
ATOM 1549 C C . THR A 1 204 ? 23.751 25.608 25.538 1.00 88.19 204 THR A C 1
ATOM 1551 O O . THR A 1 204 ? 24.019 24.407 25.533 1.00 88.19 204 THR A O 1
ATOM 1554 N N . HIS A 1 205 ? 23.672 26.312 26.664 1.00 86.31 205 HIS A N 1
ATOM 1555 C CA . HIS A 1 205 ? 23.819 25.746 28.005 1.00 86.31 205 HIS A CA 1
ATOM 1556 C C . HIS A 1 205 ? 22.462 25.454 28.684 1.00 86.31 205 HIS A C 1
ATOM 1558 O O . HIS A 1 205 ? 22.418 24.809 29.730 1.00 86.31 205 HIS A O 1
ATOM 1564 N N . LEU A 1 206 ? 21.341 25.906 28.101 1.00 87.06 206 LEU A N 1
ATOM 1565 C CA . LEU A 1 206 ? 20.014 25.912 28.742 1.00 87.06 206 LEU A CA 1
ATOM 1566 C C . LEU A 1 206 ? 19.292 24.551 28.737 1.00 87.06 206 LEU A C 1
ATOM 1568 O O . LEU A 1 206 ? 18.408 24.307 29.570 1.00 87.06 206 LEU A O 1
ATOM 1572 N N . VAL A 1 207 ? 19.616 23.674 27.781 1.00 88.19 207 VAL A N 1
ATOM 1573 C CA . VAL A 1 207 ? 18.993 22.354 27.581 1.00 88.19 207 VAL A CA 1
ATOM 1574 C C . VAL A 1 207 ? 20.035 21.372 27.046 1.00 88.19 207 VAL A C 1
ATOM 1576 O O . VAL A 1 207 ? 20.780 21.701 26.131 1.00 88.19 207 VAL A O 1
ATOM 1579 N N . HIS A 1 208 ? 20.036 20.149 27.577 1.00 90.62 208 HIS A N 1
ATOM 1580 C CA . HIS A 1 208 ? 20.735 19.002 26.993 1.00 90.62 208 HIS A CA 1
ATOM 1581 C C . HIS A 1 208 ? 19.702 17.981 26.504 1.00 90.62 208 HIS A C 1
ATOM 1583 O O . HIS A 1 208 ? 18.711 17.731 27.195 1.00 90.62 208 HIS A O 1
ATOM 1589 N N . HIS A 1 209 ? 19.925 17.357 25.346 1.00 93.62 209 HIS A N 1
ATOM 1590 C CA . HIS A 1 209 ? 19.069 16.269 24.877 1.00 93.62 209 HIS A CA 1
ATOM 1591 C C . HIS A 1 209 ? 19.465 14.929 25.513 1.00 93.62 209 HIS A C 1
ATOM 1593 O O . HIS A 1 209 ? 20.641 14.561 25.536 1.00 93.62 209 HIS A O 1
ATOM 1599 N N . GLN A 1 210 ? 18.463 14.180 25.979 1.00 91.44 210 GLN A N 1
ATOM 1600 C CA . GLN A 1 210 ? 18.609 12.830 26.523 1.00 91.44 210 GLN A CA 1
ATOM 1601 C C . GLN A 1 210 ? 17.781 11.831 25.708 1.00 91.44 210 GLN A C 1
ATOM 1603 O O . GLN A 1 210 ? 16.655 12.120 25.306 1.00 91.44 210 GLN A O 1
ATOM 1608 N N . ILE A 1 211 ? 18.327 10.629 25.508 1.00 93.00 211 ILE A N 1
ATOM 1609 C CA . ILE A 1 211 ? 17.672 9.536 24.779 1.00 93.00 211 ILE A CA 1
ATOM 1610 C C . ILE A 1 211 ? 17.407 8.393 25.765 1.00 93.00 211 ILE A C 1
ATOM 1612 O O . ILE A 1 211 ? 18.234 7.494 25.942 1.00 93.00 211 ILE A O 1
ATOM 1616 N N . ASP A 1 212 ? 16.254 8.428 26.430 1.00 91.75 212 ASP A N 1
ATOM 1617 C CA . ASP A 1 212 ? 15.797 7.325 27.277 1.00 91.75 212 ASP A CA 1
ATOM 1618 C C . ASP A 1 212 ? 15.292 6.160 26.411 1.00 91.75 212 ASP A C 1
ATOM 1620 O O . ASP A 1 212 ? 14.452 6.338 25.530 1.00 91.75 212 ASP A O 1
ATOM 1624 N N . THR A 1 213 ? 15.818 4.965 26.664 1.00 89.88 213 THR A N 1
ATOM 1625 C CA . THR A 1 213 ? 15.495 3.708 25.969 1.00 89.88 213 THR A CA 1
ATOM 1626 C C . THR A 1 213 ? 14.936 2.643 26.914 1.00 89.88 213 THR A C 1
ATOM 1628 O O . THR A 1 213 ? 14.670 1.526 26.476 1.00 89.88 213 THR A O 1
ATOM 1631 N N . GLY A 1 214 ? 14.809 2.946 28.213 1.00 89.31 214 GLY A N 1
ATOM 1632 C CA . GLY A 1 214 ? 14.653 1.933 29.254 1.00 89.31 214 GLY A CA 1
ATOM 1633 C C . GLY A 1 214 ? 15.670 0.795 29.111 1.00 89.31 214 GLY A C 1
ATOM 1634 O O . GLY A 1 214 ? 16.803 0.999 28.671 1.00 89.31 214 GLY A O 1
ATOM 1635 N N . ASP A 1 215 ? 15.210 -0.416 29.407 1.00 87.44 215 ASP A N 1
ATOM 1636 C CA . ASP A 1 215 ? 15.975 -1.671 29.436 1.00 87.44 215 ASP A CA 1
ATOM 1637 C C . ASP A 1 215 ? 16.254 -2.268 28.032 1.00 87.44 215 ASP A C 1
ATOM 1639 O O . ASP A 1 215 ? 16.638 -3.434 27.880 1.00 87.44 215 ASP A O 1
ATOM 1643 N N . ALA A 1 216 ? 16.030 -1.488 26.967 1.00 88.75 216 ALA A N 1
ATOM 1644 C CA . ALA A 1 216 ? 16.223 -1.934 25.593 1.00 88.75 216 ALA A CA 1
ATOM 1645 C C . ALA A 1 216 ? 17.709 -2.142 25.260 1.00 88.75 216 ALA A C 1
ATOM 1647 O O . ALA A 1 216 ? 18.549 -1.260 25.446 1.00 88.75 216 ALA A O 1
ATOM 1648 N N . HIS A 1 217 ? 18.018 -3.318 24.716 1.00 89.62 217 HIS A N 1
ATOM 1649 C CA . HIS A 1 217 ? 19.379 -3.704 24.357 1.00 89.62 217 HIS A CA 1
ATOM 1650 C C . HIS A 1 217 ? 19.880 -2.949 23.103 1.00 89.62 217 HIS A C 1
ATOM 1652 O O . HIS A 1 217 ? 19.068 -2.616 22.233 1.00 89.62 217 HIS A O 1
ATOM 1658 N N . PRO A 1 218 ? 21.202 -2.718 22.960 1.00 91.94 218 PRO A N 1
ATOM 1659 C CA . PRO A 1 218 ? 21.762 -1.986 21.825 1.00 91.94 218 PRO A CA 1
ATOM 1660 C C . PRO A 1 218 ? 21.446 -2.593 20.454 1.00 91.94 218 PRO A C 1
ATOM 1662 O O . PRO A 1 218 ? 21.645 -3.784 20.209 1.00 91.94 218 PRO A O 1
ATOM 1665 N N . ILE A 1 219 ? 20.987 -1.747 19.529 1.00 90.19 219 ILE A N 1
ATOM 1666 C CA . ILE A 1 219 ? 20.631 -2.145 18.161 1.00 90.19 219 ILE A CA 1
ATOM 1667 C C . ILE A 1 219 ? 21.811 -1.869 17.220 1.00 90.19 219 ILE A C 1
ATOM 1669 O O . ILE A 1 219 ? 22.187 -0.715 17.008 1.00 90.19 219 ILE A O 1
ATOM 1673 N N . LYS A 1 220 ? 22.364 -2.927 16.609 1.00 90.69 220 LYS A N 1
ATOM 1674 C CA . LYS A 1 220 ? 23.496 -2.854 15.669 1.00 90.69 220 LYS A CA 1
ATOM 1675 C C . LYS A 1 220 ? 23.068 -3.122 14.221 1.00 90.69 220 LYS A C 1
ATOM 1677 O O . LYS A 1 220 ? 22.834 -4.261 13.819 1.00 90.69 220 LYS A O 1
ATOM 1682 N N . THR A 1 221 ? 23.008 -2.066 13.416 1.00 86.00 221 THR A N 1
ATOM 1683 C CA . THR A 1 221 ? 22.770 -2.119 11.964 1.00 86.00 221 THR A CA 1
ATOM 1684 C C . THR A 1 221 ? 24.086 -2.374 11.221 1.00 86.00 221 THR A C 1
ATOM 1686 O O . THR A 1 221 ? 25.127 -1.829 11.589 1.00 86.00 221 THR A O 1
ATOM 1689 N N . ARG A 1 222 ? 24.063 -3.174 10.145 1.00 81.81 222 ARG A N 1
ATOM 1690 C CA . ARG A 1 222 ? 25.225 -3.317 9.246 1.00 81.81 222 ARG A CA 1
ATOM 1691 C C . ARG A 1 222 ? 25.381 -2.064 8.359 1.00 81.81 222 ARG A C 1
ATOM 1693 O O . ARG A 1 222 ? 24.354 -1.553 7.900 1.00 81.81 222 ARG A O 1
ATOM 1700 N N . PRO A 1 223 ? 26.612 -1.600 8.062 1.00 79.94 223 PRO A N 1
ATOM 1701 C CA . PRO A 1 223 ? 26.838 -0.524 7.097 1.00 79.94 223 PRO A CA 1
ATOM 1702 C C . PRO A 1 223 ? 26.190 -0.830 5.741 1.00 79.94 223 PRO A C 1
ATOM 1704 O O . PRO A 1 223 ? 26.191 -1.973 5.278 1.00 79.94 223 PRO A O 1
ATOM 1707 N N . ARG A 1 224 ? 25.640 0.196 5.086 1.00 79.25 224 ARG A N 1
ATOM 1708 C CA . ARG A 1 224 ? 25.095 0.078 3.726 1.00 79.25 224 ARG A CA 1
ATOM 1709 C C . ARG A 1 224 ? 26.200 0.344 2.708 1.00 79.25 224 ARG A C 1
ATOM 1711 O O . ARG A 1 224 ? 26.933 1.317 2.853 1.00 79.25 224 ARG A O 1
ATOM 1718 N N . ARG A 1 225 ? 26.274 -0.461 1.642 1.00 79.94 225 ARG A N 1
ATOM 1719 C CA . ARG A 1 225 ? 27.128 -0.153 0.485 1.00 79.94 225 ARG A CA 1
ATOM 1720 C C . ARG A 1 225 ? 26.575 1.091 -0.217 1.00 79.94 225 ARG A C 1
ATOM 1722 O O . ARG A 1 225 ? 25.490 1.034 -0.793 1.00 79.94 225 ARG A O 1
ATOM 1729 N N . LEU A 1 226 ? 27.307 2.199 -0.153 1.00 80.19 226 LEU A N 1
ATOM 1730 C CA . LEU A 1 226 ? 27.005 3.414 -0.908 1.00 80.19 226 LEU A CA 1
ATOM 1731 C C . LEU A 1 226 ? 27.625 3.322 -2.320 1.00 80.19 226 LEU A C 1
ATOM 1733 O O . LEU A 1 226 ? 28.694 2.729 -2.470 1.00 80.19 226 LEU A O 1
ATOM 1737 N N . PRO A 1 227 ? 26.995 3.898 -3.361 1.00 80.69 227 PRO A N 1
ATOM 1738 C CA . PRO A 1 227 ? 27.669 4.191 -4.629 1.00 80.69 227 PRO A CA 1
ATOM 1739 C C . PRO A 1 227 ? 28.856 5.140 -4.413 1.00 80.69 227 PRO A C 1
ATOM 1741 O O . PRO A 1 227 ? 28.776 6.007 -3.547 1.00 80.69 227 PRO A O 1
ATOM 1744 N N . LEU A 1 228 ? 29.917 5.042 -5.223 1.00 80.12 228 LEU A N 1
ATOM 1745 C CA . LEU A 1 228 ? 31.167 5.800 -5.018 1.00 80.12 228 LEU A CA 1
ATOM 1746 C C . LEU A 1 228 ? 30.955 7.323 -4.900 1.00 80.12 228 LEU A C 1
ATOM 1748 O O . LEU A 1 228 ? 31.496 7.946 -3.992 1.00 80.12 228 LEU A O 1
ATOM 1752 N N . ALA A 1 229 ? 30.095 7.915 -5.736 1.00 72.88 229 ALA A N 1
ATOM 1753 C CA . ALA A 1 229 ? 29.754 9.340 -5.647 1.00 72.88 229 ALA A CA 1
ATOM 1754 C C . ALA A 1 229 ? 29.037 9.711 -4.330 1.00 72.88 229 ALA A C 1
ATOM 1756 O O . ALA A 1 229 ? 29.284 10.770 -3.755 1.00 72.88 229 ALA A O 1
ATOM 1757 N N . HIS A 1 230 ? 28.178 8.826 -3.811 1.00 82.06 230 HIS A N 1
ATOM 1758 C CA . HIS A 1 230 ? 27.522 9.020 -2.513 1.00 82.06 230 HIS A CA 1
ATOM 1759 C C . HIS A 1 230 ? 28.486 8.769 -1.350 1.00 82.06 230 HIS A C 1
ATOM 1761 O O . HIS A 1 230 ? 28.326 9.384 -0.302 1.00 82.06 230 HIS A O 1
ATOM 1767 N N . GLN A 1 231 ? 29.467 7.879 -1.523 1.00 84.50 231 GLN A N 1
ATOM 1768 C CA . GLN A 1 231 ? 30.515 7.626 -0.541 1.00 84.50 231 GLN A CA 1
ATOM 1769 C C . GLN A 1 231 ? 31.427 8.849 -0.400 1.00 84.50 231 GLN A C 1
ATOM 1771 O O . GLN A 1 231 ? 31.540 9.364 0.702 1.00 84.50 231 GLN A O 1
ATOM 1776 N N . ALA A 1 232 ? 31.956 9.401 -1.497 1.00 85.38 232 ALA A N 1
ATOM 1777 C CA . ALA A 1 232 ? 32.762 10.625 -1.456 1.00 85.38 232 ALA A CA 1
ATOM 1778 C C . ALA A 1 232 ? 32.004 11.815 -0.826 1.00 85.38 232 ALA A C 1
ATOM 1780 O O . ALA A 1 232 ? 32.568 12.573 -0.038 1.00 85.38 232 ALA A O 1
ATOM 1781 N N . ALA A 1 233 ? 30.702 11.952 -1.112 1.00 85.31 233 ALA A N 1
ATOM 1782 C CA . ALA A 1 233 ? 29.853 12.961 -0.477 1.00 85.31 233 ALA A CA 1
ATOM 1783 C C . ALA A 1 233 ? 29.591 12.688 1.021 1.00 85.31 233 ALA A C 1
ATOM 1785 O O . ALA A 1 233 ? 29.518 13.629 1.809 1.00 85.31 233 ALA A O 1
ATOM 1786 N N . ALA A 1 234 ? 29.454 11.420 1.425 1.00 86.69 234 ALA A N 1
ATOM 1787 C CA . ALA A 1 234 ? 29.310 11.029 2.828 1.00 86.69 234 ALA A CA 1
ATOM 1788 C C . ALA A 1 234 ? 30.605 11.268 3.615 1.00 86.69 234 ALA A C 1
ATOM 1790 O O . ALA A 1 234 ? 30.561 11.825 4.706 1.00 86.69 234 ALA A O 1
ATOM 1791 N N . ASP A 1 235 ? 31.745 10.897 3.036 1.00 89.19 235 ASP A N 1
ATOM 1792 C CA . ASP A 1 235 ? 33.069 11.051 3.628 1.00 89.19 235 ASP A CA 1
ATOM 1793 C C . ASP A 1 235 ? 33.402 12.541 3.814 1.00 89.19 235 ASP A C 1
ATOM 1795 O O . ASP A 1 235 ? 33.709 12.951 4.931 1.00 89.19 235 ASP A O 1
ATOM 1799 N N . LYS A 1 236 ? 33.165 13.387 2.797 1.00 89.75 236 LYS A N 1
ATOM 1800 C CA . LYS A 1 236 ? 33.282 14.853 2.919 1.00 89.75 236 LYS A CA 1
ATOM 1801 C C . LYS A 1 236 ? 32.391 15.439 4.027 1.00 89.75 236 LYS A C 1
ATOM 1803 O O . LYS A 1 236 ? 32.804 16.374 4.709 1.00 89.75 236 LYS A O 1
ATOM 1808 N N . ALA A 1 237 ? 31.178 14.913 4.215 1.00 88.56 237 ALA A N 1
ATOM 1809 C CA . ALA A 1 237 ? 30.283 15.361 5.285 1.00 88.56 237 ALA A CA 1
ATOM 1810 C C . ALA A 1 237 ? 30.777 14.929 6.680 1.00 88.56 237 ALA A C 1
ATOM 1812 O O . ALA A 1 237 ? 30.657 15.699 7.630 1.00 88.56 237 ALA A O 1
ATOM 1813 N N . ILE A 1 238 ? 31.368 13.736 6.804 1.00 91.12 238 ILE A N 1
ATOM 1814 C CA . ILE A 1 238 ? 32.008 13.253 8.040 1.00 91.12 238 ILE A CA 1
ATOM 1815 C C . ILE A 1 238 ? 33.208 14.138 8.391 1.00 91.12 238 ILE A C 1
ATOM 1817 O O . ILE A 1 238 ? 33.290 14.617 9.517 1.00 91.12 238 ILE A O 1
ATOM 1821 N N . ASP A 1 239 ? 34.080 14.439 7.427 1.00 90.69 239 ASP A N 1
ATOM 1822 C CA . ASP A 1 239 ? 35.251 15.304 7.640 1.00 90.69 239 ASP A CA 1
ATOM 1823 C C . ASP A 1 239 ? 34.864 16.766 7.941 1.00 90.69 239 ASP A C 1
ATOM 1825 O O . ASP A 1 239 ? 35.581 17.473 8.649 1.00 90.69 239 ASP A O 1
ATOM 1829 N N . GLY A 1 240 ? 33.705 17.228 7.456 1.00 89.06 240 GLY A N 1
ATOM 1830 C CA . GLY A 1 240 ? 33.090 18.489 7.881 1.00 89.06 240 GLY A CA 1
ATOM 1831 C C . GLY A 1 240 ? 32.614 18.449 9.336 1.00 89.06 240 GLY A C 1
ATOM 1832 O O . GLY A 1 240 ? 33.041 19.267 10.146 1.00 89.06 240 GLY A O 1
ATOM 1833 N N . MET A 1 241 ? 31.787 17.459 9.689 1.00 91.38 241 MET A N 1
ATOM 1834 C CA . MET A 1 241 ? 31.245 17.303 11.045 1.00 91.38 241 MET A CA 1
ATOM 1835 C C . MET A 1 241 ? 32.323 17.020 12.106 1.00 91.38 241 MET A C 1
ATOM 1837 O O . MET A 1 241 ? 32.132 17.382 13.265 1.00 91.38 241 MET A O 1
ATOM 1841 N N . LEU A 1 242 ? 33.448 16.397 11.735 1.00 90.12 242 LEU A N 1
ATOM 1842 C CA . LEU A 1 242 ? 34.607 16.212 12.616 1.00 90.12 242 LEU A CA 1
ATOM 1843 C C . LEU A 1 242 ? 35.319 17.540 12.898 1.00 90.12 242 LEU A C 1
ATOM 1845 O O . LEU A 1 242 ? 35.537 17.864 14.063 1.00 90.12 242 LEU A O 1
ATOM 1849 N N . ARG A 1 243 ? 35.635 18.334 11.864 1.00 87.62 243 ARG A N 1
ATOM 1850 C CA . ARG A 1 243 ? 36.302 19.642 12.038 1.00 87.62 243 ARG A CA 1
ATOM 1851 C C . ARG A 1 243 ? 35.428 20.645 12.795 1.00 87.62 243 ARG A C 1
ATOM 1853 O O . ARG A 1 243 ? 35.941 21.366 13.639 1.00 87.62 243 ARG A O 1
ATOM 1860 N N . ALA A 1 244 ? 34.113 20.624 12.572 1.00 83.75 244 ALA A N 1
ATOM 1861 C CA . ALA A 1 244 ? 33.144 21.413 13.338 1.00 83.75 244 ALA A CA 1
ATOM 1862 C C . ALA A 1 244 ? 32.835 20.843 14.744 1.00 83.75 244 ALA A C 1
ATOM 1864 O O . ALA A 1 244 ? 31.999 21.389 15.459 1.00 83.75 244 ALA A O 1
ATOM 1865 N N . GLY A 1 245 ? 33.449 19.725 15.159 1.00 88.38 245 GLY A N 1
ATOM 1866 C CA . GLY A 1 245 ? 33.247 19.141 16.491 1.00 88.38 245 GLY A CA 1
ATOM 1867 C C . GLY A 1 245 ? 31.819 18.645 16.774 1.00 88.38 245 GLY A C 1
ATOM 1868 O O . GLY A 1 245 ? 31.432 18.535 17.939 1.00 88.38 245 GLY A O 1
ATOM 1869 N N . ILE A 1 246 ? 31.040 18.345 15.730 1.00 92.12 246 ILE A N 1
ATOM 1870 C CA . ILE A 1 246 ? 29.646 17.864 15.781 1.00 92.12 246 ILE A CA 1
ATOM 1871 C C . ILE A 1 246 ? 29.605 16.362 16.114 1.00 92.12 246 ILE A C 1
ATOM 1873 O O . ILE A 1 246 ? 28.701 15.897 16.818 1.00 92.12 246 ILE A O 1
ATOM 1877 N N . ILE A 1 247 ? 30.595 15.605 15.629 1.00 94.38 247 ILE A N 1
ATOM 1878 C CA . ILE A 1 247 ? 30.749 14.158 15.850 1.00 94.38 247 ILE A CA 1
ATOM 1879 C C . ILE A 1 247 ? 32.128 13.813 16.427 1.00 94.38 247 ILE A C 1
ATOM 1881 O O . ILE A 1 247 ? 33.080 14.576 16.295 1.00 94.38 247 ILE A O 1
ATOM 1885 N N . GLU A 1 248 ? 32.230 12.646 17.054 1.00 94.19 248 GLU A N 1
ATOM 1886 C CA . GLU A 1 248 ? 33.470 12.044 17.565 1.00 94.19 248 GLU A CA 1
ATOM 1887 C C . GLU A 1 248 ? 33.529 10.544 17.190 1.00 94.19 248 GLU A C 1
ATOM 1889 O O . GLU A 1 248 ? 32.482 9.949 16.898 1.00 94.19 248 GLU A O 1
ATOM 1894 N N . PRO A 1 249 ? 34.720 9.909 17.155 1.00 95.31 249 PRO A N 1
ATOM 1895 C CA . PRO A 1 249 ? 34.841 8.450 17.061 1.00 95.31 249 PRO A CA 1
ATOM 1896 C C . PRO A 1 249 ? 34.034 7.741 18.158 1.00 95.31 249 PRO A C 1
ATOM 1898 O O . PRO A 1 249 ? 33.803 8.308 19.227 1.00 95.31 249 PRO A O 1
ATOM 1901 N N . SER A 1 250 ? 33.583 6.509 17.909 1.00 93.25 250 SER A N 1
ATOM 1902 C CA . SER A 1 250 ? 32.738 5.785 18.865 1.00 93.25 250 SER A CA 1
ATOM 1903 C C . SER A 1 250 ? 32.969 4.278 18.857 1.00 93.25 250 SER A C 1
ATOM 1905 O O . SER A 1 250 ? 32.858 3.640 17.814 1.00 93.25 250 SER A O 1
ATOM 1907 N N . ASP A 1 251 ? 33.151 3.709 20.049 1.00 90.94 251 ASP A N 1
ATOM 1908 C CA . ASP A 1 251 ? 33.156 2.262 20.316 1.00 90.94 251 ASP A CA 1
ATOM 1909 C C . ASP A 1 251 ? 31.777 1.746 20.783 1.00 90.94 251 ASP A C 1
ATOM 1911 O O . ASP A 1 251 ? 31.659 0.721 21.459 1.00 90.94 251 ASP A O 1
ATOM 1915 N N . SER A 1 252 ? 30.701 2.478 20.468 1.00 91.38 252 SER A N 1
ATOM 1916 C CA . SER A 1 252 ? 29.353 2.180 20.959 1.00 91.38 252 SER A CA 1
ATOM 1917 C C . SER A 1 252 ? 28.845 0.784 20.552 1.00 91.38 252 SER A C 1
ATOM 1919 O O . SER A 1 252 ? 29.019 0.352 19.408 1.00 91.38 252 SER A O 1
ATOM 1921 N N . PRO A 1 253 ? 28.101 0.083 21.432 1.00 90.56 253 PRO A N 1
ATOM 1922 C CA . PRO A 1 253 ? 27.388 -1.135 21.053 1.00 90.56 253 PRO A CA 1
ATOM 1923 C C . PRO A 1 253 ? 26.182 -0.866 20.126 1.00 90.56 253 PRO A C 1
ATOM 1925 O O . PRO A 1 253 ? 25.651 -1.804 19.526 1.00 90.56 253 PRO A O 1
ATOM 1928 N N . TRP A 1 254 ? 25.742 0.391 19.987 1.00 93.69 254 TRP A N 1
ATOM 1929 C CA . TRP A 1 254 ? 24.709 0.811 19.036 1.00 93.69 254 TRP A CA 1
ATOM 1930 C C . TRP A 1 254 ? 25.32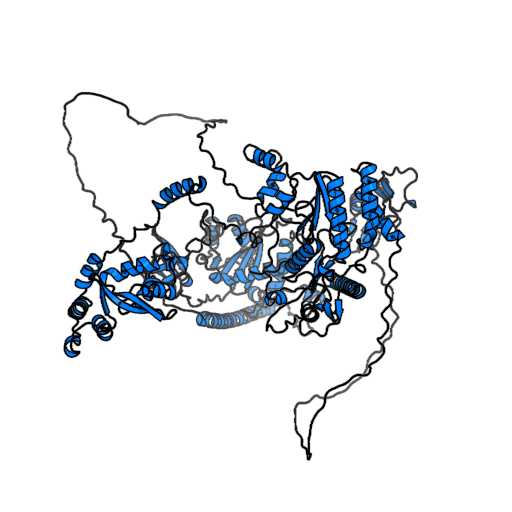4 1.122 17.665 1.00 93.69 254 TRP A C 1
ATOM 1932 O O . TRP A 1 254 ? 26.430 1.647 17.577 1.00 93.69 254 TRP A O 1
ATOM 1942 N N . ALA A 1 255 ? 24.593 0.857 16.580 1.00 93.19 255 ALA A N 1
ATOM 1943 C CA . ALA A 1 255 ? 24.971 1.342 15.252 1.00 93.19 255 ALA A CA 1
ATOM 1944 C C . ALA A 1 255 ? 23.744 1.588 14.365 1.00 93.19 255 ALA A C 1
ATOM 1946 O O . ALA A 1 255 ? 22.996 0.664 14.036 1.00 93.19 255 ALA A O 1
ATOM 1947 N N . SER A 1 256 ? 23.573 2.827 13.916 1.00 93.19 256 SER A N 1
ATOM 1948 C CA . SER A 1 256 ? 22.566 3.244 12.936 1.00 93.19 256 SER A CA 1
ATOM 1949 C C . SER A 1 256 ? 23.158 3.306 11.522 1.00 93.19 256 SER A C 1
ATOM 1951 O O . SER A 1 256 ? 24.328 3.631 11.337 1.00 93.19 256 SER A O 1
ATOM 1953 N N . GLY A 1 257 ? 22.359 2.993 10.499 1.00 87.62 257 GLY A N 1
ATOM 1954 C CA . GLY A 1 257 ? 22.819 2.997 9.104 1.00 87.62 257 GLY A CA 1
ATOM 1955 C C . GLY A 1 257 ? 22.631 4.351 8.413 1.00 87.62 257 GLY A C 1
ATOM 1956 O O . GLY A 1 257 ? 21.531 4.905 8.436 1.00 87.62 257 GLY A O 1
ATOM 1957 N N . VAL A 1 258 ? 23.660 4.851 7.727 1.00 88.38 258 VAL A N 1
ATOM 1958 C CA . VAL A 1 258 ? 23.597 6.102 6.941 1.00 88.38 258 VAL A CA 1
ATOM 1959 C C . VAL A 1 258 ? 22.727 5.955 5.677 1.00 88.38 258 VAL A C 1
ATOM 1961 O O . VAL A 1 258 ? 22.526 4.852 5.152 1.00 88.38 258 VAL A O 1
ATOM 1964 N N . VAL A 1 259 ? 22.179 7.076 5.204 1.00 84.62 259 VAL A N 1
ATOM 1965 C CA . VAL A 1 259 ? 21.510 7.283 3.912 1.00 84.62 259 VAL A CA 1
ATOM 1966 C C . VAL A 1 259 ? 21.953 8.645 3.364 1.00 84.62 259 VAL A C 1
ATOM 1968 O O . VAL A 1 259 ? 21.918 9.632 4.092 1.00 84.62 259 VAL A O 1
ATOM 1971 N N . MET A 1 260 ? 22.312 8.720 2.083 1.00 82.81 260 MET A N 1
ATOM 1972 C CA . MET A 1 260 ? 22.541 9.994 1.387 1.00 82.81 260 MET A CA 1
ATOM 1973 C C . MET A 1 260 ? 21.322 10.319 0.518 1.00 82.81 260 MET A C 1
ATOM 1975 O O . MET A 1 260 ? 20.820 9.430 -0.173 1.00 82.81 260 MET A O 1
ATOM 1979 N N . VAL A 1 261 ? 20.837 11.564 0.555 1.00 78.06 261 VAL A N 1
ATOM 1980 C CA . VAL A 1 261 ? 19.667 12.022 -0.224 1.00 78.06 261 VAL A CA 1
ATOM 1981 C C . VAL A 1 261 ? 19.915 13.401 -0.834 1.00 78.06 261 VAL A C 1
ATOM 1983 O O . VAL A 1 261 ? 20.496 14.257 -0.179 1.00 78.06 261 VAL A O 1
ATOM 1986 N N . ASN A 1 262 ? 19.458 13.655 -2.059 1.00 73.81 262 ASN A N 1
ATOM 1987 C CA . ASN A 1 262 ? 19.601 14.971 -2.695 1.00 73.81 262 ASN A CA 1
ATOM 1988 C C . ASN A 1 262 ? 18.790 16.035 -1.927 1.00 73.81 262 ASN A C 1
ATOM 1990 O O . ASN A 1 262 ? 17.665 15.762 -1.488 1.00 73.81 262 ASN A O 1
ATOM 1994 N N . LYS A 1 263 ? 19.311 17.263 -1.807 1.00 70.06 263 LYS A N 1
ATOM 1995 C CA . LYS A 1 263 ? 18.511 18.425 -1.380 1.00 70.06 263 LYS A CA 1
ATOM 1996 C C . LYS A 1 263 ? 17.427 18.734 -2.437 1.00 70.06 263 LYS A C 1
ATOM 1998 O O . LYS A 1 263 ? 17.597 18.461 -3.626 1.00 70.06 263 LYS A O 1
ATOM 2003 N N . LYS A 1 264 ? 16.278 19.293 -2.029 1.00 50.03 264 LYS A N 1
ATOM 2004 C CA . LYS A 1 264 ? 15.186 19.642 -2.966 1.00 50.03 264 LYS A CA 1
ATOM 2005 C C . LYS A 1 264 ? 15.709 20.698 -3.951 1.00 50.03 264 LYS A C 1
ATOM 2007 O O . LYS A 1 264 ? 16.185 21.742 -3.525 1.00 50.03 264 LYS A O 1
ATOM 2012 N N . ASN A 1 265 ? 15.629 20.413 -5.251 1.00 46.69 265 ASN A N 1
ATOM 2013 C CA . ASN A 1 265 ? 16.086 21.276 -6.351 1.00 46.69 265 ASN A CA 1
ATOM 2014 C C . ASN A 1 265 ? 17.596 21.635 -6.354 1.00 46.69 265 ASN A C 1
ATOM 2016 O O . ASN A 1 265 ? 17.993 22.556 -7.062 1.00 46.69 265 ASN A O 1
ATOM 2020 N N . ASN A 1 266 ? 18.447 20.914 -5.615 1.00 64.56 266 ASN A N 1
ATOM 2021 C CA . ASN A 1 266 ? 19.896 21.148 -5.553 1.00 64.56 266 ASN A CA 1
ATOM 2022 C C . ASN A 1 266 ? 20.643 19.793 -5.663 1.00 64.56 266 ASN A C 1
ATOM 2024 O O . ASN A 1 266 ? 20.278 18.860 -4.947 1.00 64.56 266 ASN A O 1
ATOM 2028 N N . PRO A 1 267 ? 21.662 19.641 -6.542 1.00 63.53 267 PRO A N 1
ATOM 2029 C CA . PRO A 1 267 ? 22.431 18.394 -6.687 1.00 63.53 267 PRO A CA 1
ATOM 2030 C C . PRO A 1 267 ? 23.272 18.007 -5.455 1.00 63.53 267 PRO A C 1
ATOM 2032 O O . PRO A 1 267 ? 23.832 16.915 -5.415 1.00 63.53 267 PRO A O 1
ATOM 2035 N N . GLU A 1 268 ? 23.387 18.879 -4.458 1.00 73.06 268 GLU A N 1
ATOM 2036 C CA . GLU A 1 268 ? 24.093 18.617 -3.207 1.00 73.06 268 GLU A CA 1
ATOM 2037 C C . GLU A 1 268 ? 23.419 17.511 -2.365 1.00 73.06 268 GLU A C 1
ATOM 2039 O O . GLU A 1 268 ? 22.207 17.521 -2.123 1.00 73.06 268 GLU A O 1
ATOM 2044 N N . MET A 1 269 ? 24.222 16.565 -1.868 1.00 76.25 269 MET A N 1
ATOM 2045 C CA . MET A 1 269 ? 23.760 15.453 -1.032 1.00 76.25 269 MET A CA 1
ATOM 2046 C C . MET A 1 269 ? 23.653 15.872 0.442 1.00 76.25 269 MET A C 1
ATOM 2048 O O . MET A 1 269 ? 24.636 16.291 1.046 1.00 76.25 269 MET A O 1
ATOM 2052 N N . ARG A 1 270 ? 22.489 15.672 1.064 1.00 80.31 270 ARG A N 1
ATOM 2053 C CA . ARG A 1 270 ? 22.296 15.744 2.518 1.00 80.31 270 ARG A CA 1
ATOM 2054 C C . ARG A 1 270 ? 22.635 14.389 3.156 1.00 80.31 270 ARG A C 1
ATOM 2056 O O . ARG A 1 270 ? 22.110 13.350 2.747 1.00 80.31 270 ARG A O 1
ATOM 2063 N N . PHE A 1 271 ? 23.486 14.418 4.180 1.00 86.06 271 PHE A N 1
ATOM 2064 C CA . PHE A 1 271 ? 23.791 13.276 5.045 1.00 86.06 271 PHE A CA 1
ATOM 2065 C C . PHE A 1 271 ? 22.613 13.005 5.993 1.00 86.06 271 PHE A C 1
ATOM 2067 O O . PHE A 1 271 ? 22.070 13.936 6.586 1.00 86.06 271 PHE A O 1
ATOM 2074 N N . CYS A 1 272 ? 22.177 11.752 6.132 1.00 85.94 272 CYS A N 1
ATOM 2075 C CA . CYS A 1 272 ? 21.068 11.364 7.010 1.00 85.94 272 CYS A CA 1
ATOM 2076 C C . CYS A 1 272 ? 21.366 10.035 7.718 1.00 85.94 272 CYS A C 1
ATOM 2078 O O . CYS A 1 272 ? 21.872 9.096 7.105 1.00 85.94 272 CYS A O 1
ATOM 2080 N N . VAL A 1 273 ? 20.990 9.916 8.993 1.00 88.38 273 VAL A N 1
ATOM 2081 C CA . VAL A 1 273 ? 21.136 8.677 9.775 1.00 88.38 273 VAL A CA 1
ATOM 2082 C C . VAL A 1 273 ? 19.767 8.038 10.011 1.00 88.38 273 VAL A C 1
ATOM 2084 O O . VAL A 1 273 ? 18.791 8.707 10.344 1.00 88.38 273 VAL A O 1
ATOM 2087 N N . ASP A 1 274 ? 19.674 6.724 9.808 1.00 86.00 274 ASP A N 1
ATOM 2088 C CA . ASP A 1 274 ? 18.426 5.970 9.926 1.00 86.00 274 ASP A CA 1
ATOM 2089 C C . ASP A 1 274 ? 18.123 5.566 11.379 1.00 86.00 274 ASP A C 1
ATOM 2091 O O . ASP A 1 274 ? 18.209 4.394 11.742 1.00 86.0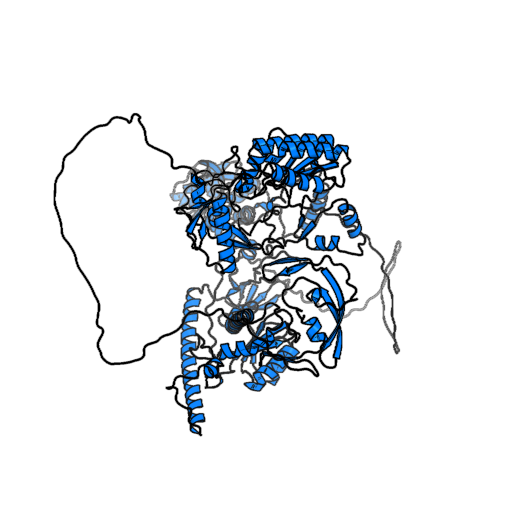0 274 ASP A O 1
ATOM 2095 N N . TYR A 1 275 ? 17.734 6.537 12.209 1.00 89.75 275 TYR A N 1
ATOM 2096 C CA . TYR A 1 275 ? 17.353 6.314 13.612 1.00 89.75 275 TYR A CA 1
ATOM 2097 C C . TYR A 1 275 ? 15.991 5.625 13.809 1.00 89.75 275 TYR A C 1
ATOM 2099 O O . TYR A 1 275 ? 15.518 5.515 14.938 1.00 89.75 275 TYR A O 1
ATOM 2107 N N . ARG A 1 276 ? 15.325 5.1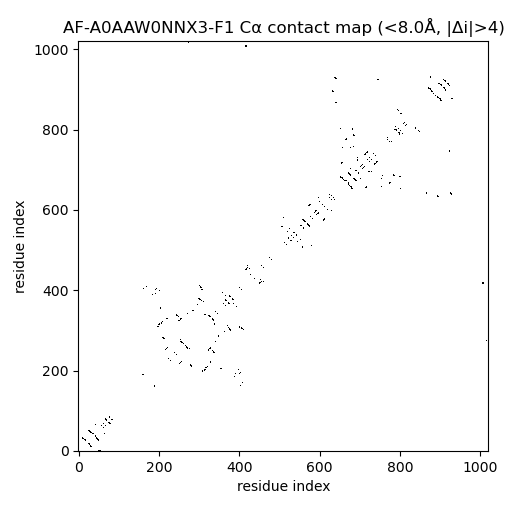27 12.757 1.00 87.62 276 ARG A N 1
ATOM 2108 C CA . ARG A 1 276 ? 14.013 4.458 12.898 1.00 87.62 276 ARG A CA 1
ATOM 2109 C C . ARG A 1 276 ? 14.026 3.249 13.855 1.00 87.62 276 ARG A C 1
ATOM 2111 O O . ARG A 1 276 ? 13.031 3.100 14.560 1.00 87.62 276 ARG A O 1
ATOM 2118 N N . PRO A 1 277 ? 15.093 2.424 13.946 1.00 87.50 277 PRO A N 1
ATOM 2119 C CA . PRO A 1 277 ? 15.189 1.383 14.970 1.00 87.50 277 PRO A CA 1
ATOM 2120 C C . PRO A 1 277 ? 15.325 1.962 16.385 1.00 87.50 277 PRO A C 1
ATOM 2122 O O . PRO A 1 277 ? 14.592 1.544 17.277 1.00 87.50 277 PRO A O 1
ATOM 2125 N N . LEU A 1 278 ? 16.188 2.965 16.586 1.00 90.75 278 LEU A N 1
ATOM 2126 C CA . LEU A 1 278 ? 16.379 3.632 17.881 1.00 90.75 278 LEU A CA 1
ATOM 2127 C C . LEU A 1 278 ? 15.072 4.275 18.375 1.00 90.75 278 LEU A C 1
ATOM 2129 O O . LEU A 1 278 ? 14.585 3.936 19.448 1.00 90.75 278 LEU A O 1
ATOM 2133 N N . ASN A 1 279 ? 14.423 5.077 17.528 1.00 91.25 279 ASN A N 1
ATOM 2134 C CA . ASN A 1 279 ? 13.124 5.711 17.790 1.00 91.25 279 ASN A CA 1
ATOM 2135 C C . ASN A 1 279 ? 11.977 4.716 18.076 1.00 91.25 279 ASN A C 1
ATOM 2137 O O . ASN A 1 279 ? 10.895 5.140 18.480 1.00 91.25 279 ASN A O 1
ATOM 2141 N N . SER A 1 280 ? 12.162 3.413 17.815 1.00 89.94 280 SER A N 1
ATOM 2142 C CA . SER A 1 280 ? 11.180 2.374 18.159 1.00 89.94 280 SER A CA 1
ATOM 2143 C C . SER A 1 280 ? 11.323 1.847 19.593 1.00 89.94 280 SER A C 1
ATOM 2145 O O . SER A 1 280 ? 10.368 1.274 20.112 1.00 89.94 280 SER A O 1
ATOM 2147 N N . VAL A 1 281 ? 12.477 2.082 20.233 1.00 91.62 281 VAL A N 1
ATOM 2148 C CA . VAL A 1 281 ? 12.761 1.746 21.641 1.00 91.62 281 VAL A CA 1
ATOM 2149 C C . VAL A 1 281 ? 12.936 2.978 22.539 1.00 91.62 281 VAL A C 1
ATOM 2151 O O . VAL A 1 281 ? 12.851 2.859 23.757 1.00 91.62 281 VAL A O 1
ATOM 2154 N N . THR A 1 282 ? 13.136 4.171 21.970 1.00 91.50 282 THR A N 1
ATOM 2155 C CA . THR A 1 282 ? 13.136 5.436 22.720 1.00 91.50 282 THR A CA 1
ATOM 2156 C C . THR A 1 282 ? 11.766 5.706 23.354 1.00 91.50 282 THR A C 1
ATOM 2158 O O . THR A 1 282 ? 10.737 5.646 22.674 1.00 91.50 282 THR A O 1
ATOM 2161 N N . ARG A 1 283 ? 11.733 6.055 24.649 1.00 90.62 283 ARG A N 1
ATOM 2162 C CA . ARG A 1 283 ? 10.501 6.501 25.319 1.00 90.62 283 ARG A CA 1
ATOM 2163 C C . ARG A 1 283 ? 10.069 7.842 24.718 1.00 90.62 283 ARG A C 1
ATOM 2165 O O . ARG A 1 283 ? 10.842 8.798 24.708 1.00 90.62 283 ARG A O 1
ATOM 2172 N N . LYS A 1 284 ? 8.853 7.905 24.168 1.00 88.25 284 LYS A N 1
ATOM 2173 C CA . LYS A 1 284 ? 8.372 9.085 23.435 1.00 88.25 284 LYS A CA 1
ATOM 2174 C C . LYS A 1 284 ? 8.051 10.240 24.373 1.00 88.25 284 LYS A C 1
ATOM 2176 O O . LYS A 1 284 ? 7.284 10.079 25.320 1.00 88.25 284 LYS A O 1
ATOM 2181 N N . ASP A 1 285 ? 8.580 11.407 24.038 1.00 80.19 285 ASP A N 1
ATOM 2182 C CA . ASP A 1 285 ? 8.169 12.670 24.635 1.00 80.19 285 ASP A CA 1
ATOM 2183 C C . ASP A 1 285 ? 6.725 13.013 24.219 1.00 80.19 285 ASP A C 1
ATOM 2185 O O . ASP A 1 285 ? 6.280 12.647 23.130 1.00 80.19 285 ASP A O 1
ATOM 2189 N N . SER A 1 286 ? 5.983 13.679 25.103 1.00 74.19 286 SER A N 1
ATOM 2190 C CA . SER A 1 286 ? 4.581 14.081 24.898 1.00 74.19 286 SER A CA 1
ATOM 2191 C C . SER A 1 286 ? 4.375 15.591 25.068 1.00 74.19 286 SER A C 1
ATOM 2193 O O . SER A 1 286 ? 3.252 16.032 25.306 1.00 74.19 286 SER A O 1
ATOM 2195 N N . TYR A 1 287 ? 5.452 16.378 24.972 1.00 76.00 287 TYR A N 1
ATOM 2196 C CA . TYR A 1 287 ? 5.386 17.836 25.031 1.00 76.00 287 TYR A CA 1
ATOM 2197 C C . TYR A 1 287 ? 4.416 18.409 23.980 1.00 76.00 287 TYR A C 1
ATOM 2199 O O . TYR A 1 287 ? 4.459 17.973 22.823 1.00 76.00 287 TYR A O 1
ATOM 2207 N N . PRO A 1 288 ? 3.539 19.361 24.348 1.00 68.81 288 PRO A N 1
ATOM 2208 C CA . PRO A 1 288 ? 2.668 20.019 23.384 1.00 68.81 288 PRO A CA 1
ATOM 2209 C C . PRO A 1 288 ? 3.495 20.873 22.415 1.00 68.81 288 PRO A C 1
ATOM 2211 O O . PRO A 1 288 ? 4.493 21.473 22.801 1.00 68.81 288 PRO A O 1
ATOM 2214 N N . LEU A 1 289 ? 3.050 20.946 21.162 1.00 68.19 289 LEU A N 1
ATOM 2215 C CA . LEU A 1 289 ? 3.526 21.934 20.191 1.00 68.19 289 LEU A CA 1
ATOM 2216 C C . LEU A 1 289 ? 2.420 22.984 19.984 1.00 68.19 289 LEU A C 1
ATOM 2218 O O . LEU A 1 289 ? 1.239 22.609 20.025 1.00 68.19 289 LEU A O 1
ATOM 2222 N N . PRO A 1 290 ? 2.760 24.267 19.764 1.00 64.94 290 PRO A N 1
ATOM 2223 C CA . PRO A 1 290 ? 1.780 25.325 19.534 1.00 64.94 290 PRO A CA 1
ATOM 2224 C C . PRO A 1 290 ? 0.918 25.039 18.297 1.00 64.94 290 PRO A C 1
ATOM 2226 O O . PRO A 1 290 ? 1.350 24.397 17.336 1.00 64.94 290 PRO A O 1
ATOM 2229 N N . ARG A 1 291 ? -0.335 25.504 18.318 1.00 65.75 291 ARG A N 1
ATOM 2230 C CA . ARG A 1 291 ? -1.275 25.310 17.207 1.00 65.75 291 ARG A CA 1
ATOM 2231 C C . ARG A 1 291 ? -1.225 26.519 16.279 1.00 65.75 291 ARG A C 1
ATOM 2233 O O . ARG A 1 291 ? -1.451 27.637 16.715 1.00 65.75 291 ARG A O 1
ATOM 2240 N N . ILE A 1 292 ? -0.984 26.270 14.993 1.00 64.56 292 ILE A N 1
ATOM 2241 C CA . ILE A 1 292 ? -0.769 27.312 13.973 1.00 64.56 292 ILE A CA 1
ATOM 2242 C C . ILE A 1 292 ? -1.974 28.257 13.846 1.00 64.56 292 ILE A C 1
ATOM 2244 O O . ILE A 1 292 ? -1.784 29.441 13.601 1.00 64.56 292 ILE A O 1
ATOM 2248 N N . ASP A 1 293 ? -3.195 27.761 14.063 1.00 64.56 293 ASP A N 1
ATOM 2249 C CA . ASP A 1 293 ? -4.406 28.591 14.112 1.00 64.56 293 ASP A CA 1
ATOM 2250 C C . ASP A 1 293 ? -4.263 29.699 15.182 1.00 64.56 293 ASP A C 1
ATOM 2252 O O . ASP A 1 293 ? -4.358 30.884 14.879 1.00 64.56 293 ASP A O 1
ATOM 2256 N N . GLU A 1 294 ? -3.914 29.304 16.414 1.00 67.88 294 GLU A N 1
ATOM 2257 C CA . GLU A 1 294 ? -3.691 30.199 17.561 1.00 67.88 294 GLU A CA 1
ATOM 2258 C C . GLU A 1 294 ? -2.452 31.089 17.355 1.00 67.88 294 GLU A C 1
ATOM 2260 O O . GLU A 1 294 ? -2.403 32.213 17.848 1.00 67.88 294 GLU A O 1
ATOM 2265 N N . SER A 1 295 ? -1.457 30.612 16.599 1.00 70.12 295 SER A N 1
ATOM 2266 C CA . SER A 1 295 ? -0.301 31.409 16.183 1.00 70.12 295 SER A CA 1
ATOM 2267 C C . SER A 1 295 ? -0.673 32.540 15.222 1.00 70.12 295 SER A C 1
ATOM 2269 O O . SER A 1 295 ? -0.169 33.647 15.370 1.00 70.12 295 SER A O 1
ATOM 2271 N N . LEU A 1 296 ? -1.533 32.284 14.233 1.00 68.81 296 LEU A N 1
ATOM 2272 C CA . LEU A 1 296 ? -1.915 33.285 13.232 1.00 68.81 296 LEU A CA 1
ATOM 2273 C C . LEU A 1 296 ? -2.852 34.351 13.816 1.00 68.81 2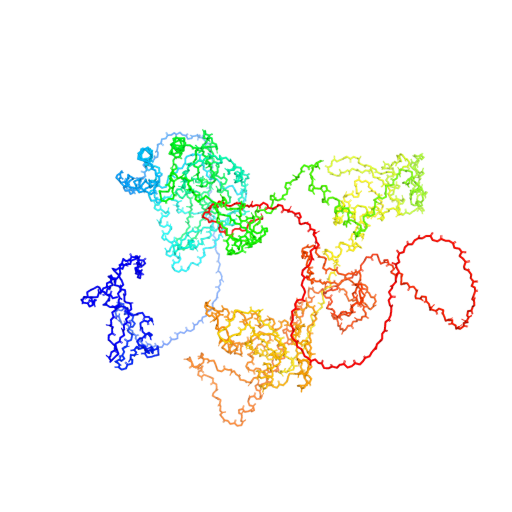96 LEU A C 1
ATOM 2275 O O . LEU A 1 296 ? -2.704 35.528 13.483 1.00 68.81 296 LEU A O 1
ATOM 2279 N N . ASP A 1 297 ? -3.739 33.971 14.741 1.00 73.88 297 ASP A N 1
ATOM 2280 C CA . ASP A 1 297 ? -4.597 34.913 15.473 1.00 73.88 297 ASP A CA 1
ATOM 2281 C C . ASP A 1 297 ? -3.775 35.979 16.231 1.00 73.88 297 ASP A C 1
ATOM 2283 O O . ASP A 1 297 ? -4.161 37.148 16.265 1.00 73.88 297 ASP A O 1
ATOM 2287 N N . LEU A 1 298 ? -2.615 35.605 16.791 1.00 72.44 298 LEU A N 1
ATOM 2288 C CA . LEU A 1 298 ? -1.708 36.507 17.522 1.00 72.44 298 LEU A CA 1
ATOM 2289 C C . LEU A 1 298 ? -0.934 37.484 16.622 1.00 72.44 298 LEU A C 1
ATOM 2291 O O . LEU A 1 298 ? -0.521 38.545 17.088 1.00 72.44 298 LEU A O 1
ATOM 2295 N N . VAL A 1 299 ? -0.740 37.141 15.346 1.00 75.25 299 VAL A N 1
ATOM 2296 C CA . VAL A 1 299 ? -0.033 37.978 14.359 1.00 75.25 299 VAL A CA 1
ATOM 2297 C C . VAL A 1 299 ? -0.963 39.050 13.761 1.00 75.25 299 VAL A C 1
ATOM 2299 O O . VAL A 1 299 ? -0.498 40.081 13.264 1.00 75.25 299 VAL A O 1
ATOM 2302 N N . SER A 1 300 ? -2.282 38.844 13.849 1.00 71.81 300 SER A N 1
ATOM 2303 C CA . SER A 1 300 ? -3.321 39.742 13.333 1.00 71.81 300 SER A CA 1
ATOM 2304 C C . SER A 1 300 ? -3.162 41.194 13.813 1.00 71.81 300 SER A C 1
ATOM 2306 O O . SER A 1 300 ? -2.925 41.462 14.988 1.00 71.81 300 SER A O 1
ATOM 2308 N N . GLY A 1 301 ? -3.283 42.154 12.889 1.00 71.94 301 GLY A N 1
ATOM 2309 C CA . GLY A 1 301 ? -3.086 43.587 13.158 1.00 71.94 301 GLY A CA 1
ATOM 2310 C C . GLY A 1 301 ? -1.624 44.066 13.159 1.00 71.94 301 GLY A C 1
ATOM 2311 O O . GLY A 1 301 ? -1.380 45.268 13.267 1.00 71.94 301 GLY A O 1
ATOM 2312 N N . SER A 1 302 ? -0.649 43.168 12.992 1.00 82.75 302 SER A N 1
ATOM 2313 C CA . SER A 1 302 ? 0.752 43.547 12.755 1.00 82.75 302 SER A CA 1
ATOM 2314 C C . SER A 1 302 ? 0.966 44.026 11.313 1.00 82.75 302 SER A C 1
ATOM 2316 O O . SER A 1 302 ? 0.268 43.600 10.398 1.00 82.75 302 SER A O 1
ATOM 2318 N N . SER A 1 303 ? 1.934 44.922 11.103 1.00 83.38 303 SER A N 1
ATOM 2319 C CA . SER A 1 303 ? 2.291 45.492 9.786 1.00 83.38 303 SER A CA 1
ATOM 2320 C C . SER A 1 303 ? 3.785 45.383 9.453 1.00 83.38 303 SER A C 1
ATOM 2322 O O . SER A 1 303 ? 4.198 45.739 8.349 1.00 83.38 303 SER A O 1
ATOM 2324 N N . TRP A 1 304 ? 4.597 44.906 10.399 1.00 85.12 304 TRP A N 1
ATOM 2325 C CA . TRP A 1 304 ? 6.040 44.739 10.265 1.00 85.12 304 TRP A CA 1
ATOM 2326 C C . TRP A 1 304 ? 6.471 43.388 10.833 1.00 85.12 304 TRP A C 1
ATOM 2328 O O . TRP A 1 304 ? 6.048 43.010 11.926 1.00 85.12 304 TRP A O 1
ATOM 2338 N N . PHE A 1 305 ? 7.325 42.681 10.094 1.00 86.94 305 PHE A N 1
ATOM 2339 C CA . PHE A 1 305 ? 7.683 41.282 10.327 1.00 86.94 305 PHE A CA 1
ATOM 2340 C C . PHE A 1 305 ? 9.189 41.052 10.155 1.00 86.94 305 PHE A C 1
ATOM 2342 O O . PHE A 1 305 ? 9.814 41.574 9.228 1.00 86.94 305 PHE A O 1
ATOM 2349 N N . SER A 1 306 ? 9.775 40.230 11.024 1.00 90.19 306 SER A N 1
ATOM 2350 C CA . SER A 1 306 ? 11.145 39.722 10.902 1.00 90.19 306 SER A CA 1
ATOM 2351 C C . SER A 1 306 ? 11.172 38.226 11.203 1.00 90.19 306 SER A C 1
ATOM 2353 O O . SER A 1 306 ? 10.799 37.815 12.297 1.00 90.19 306 SER A O 1
ATOM 2355 N N . SER A 1 307 ? 11.623 37.414 10.250 1.00 88.88 307 SER A N 1
ATOM 2356 C CA . SER A 1 307 ? 11.781 35.967 10.421 1.00 88.88 307 SER A CA 1
ATOM 2357 C C . SER A 1 307 ? 13.253 35.622 10.625 1.00 88.88 307 SER A C 1
ATOM 2359 O O . SER A 1 307 ? 14.113 36.072 9.862 1.00 88.88 307 SER A O 1
ATOM 2361 N N . LEU A 1 308 ? 13.540 34.838 11.662 1.00 89.69 308 LEU A N 1
ATOM 2362 C CA . LEU A 1 308 ? 14.876 34.432 12.075 1.00 89.69 308 LEU A CA 1
ATOM 2363 C C . LEU A 1 308 ? 14.983 32.899 11.984 1.00 89.69 308 LEU A C 1
ATOM 2365 O O . LEU A 1 308 ? 14.161 32.189 12.557 1.00 89.69 308 LEU A O 1
ATOM 2369 N N . ASP A 1 309 ? 16.002 32.405 11.276 1.00 87.88 309 ASP A N 1
ATOM 2370 C CA . ASP A 1 309 ? 16.316 30.975 11.101 1.00 87.88 309 ASP A CA 1
ATOM 2371 C C . ASP A 1 309 ? 17.624 30.657 11.843 1.00 87.88 309 ASP A C 1
ATOM 2373 O O . ASP A 1 309 ? 18.622 31.373 11.700 1.00 87.88 309 ASP A O 1
ATOM 2377 N N . LEU A 1 310 ? 17.626 29.601 12.660 1.00 86.38 310 LEU A N 1
ATOM 2378 C CA . LEU A 1 310 ? 18.797 29.182 13.437 1.00 86.38 310 LEU A CA 1
ATOM 2379 C C . LEU A 1 310 ? 19.740 28.306 12.596 1.00 86.38 310 LEU A C 1
ATOM 2381 O O . LEU A 1 310 ? 19.344 27.279 12.041 1.00 86.38 310 LEU A O 1
ATOM 2385 N N . ARG A 1 311 ? 21.029 28.678 12.548 1.00 84.31 311 ARG A N 1
ATOM 2386 C CA . ARG A 1 311 ? 22.064 28.007 11.742 1.00 84.31 311 ARG A CA 1
ATOM 2387 C C . ARG A 1 311 ? 22.249 26.558 12.204 1.00 84.31 311 ARG A C 1
ATOM 2389 O O . ARG A 1 311 ? 22.954 26.298 13.176 1.00 84.31 311 ARG A O 1
ATOM 2396 N N . SER A 1 312 ? 21.602 25.631 11.500 1.00 82.25 312 SER A N 1
ATOM 2397 C CA . SER A 1 312 ? 21.535 24.207 11.856 1.00 82.25 312 SER A CA 1
ATOM 2398 C C . SER A 1 312 ? 21.035 23.977 13.291 1.00 82.25 312 SER A C 1
ATOM 2400 O O . SER A 1 312 ? 21.656 23.227 14.035 1.00 82.25 312 SER A O 1
ATOM 2402 N N . GLY A 1 313 ? 19.918 24.620 13.668 1.00 83.31 313 GLY A N 1
ATOM 2403 C CA . GLY A 1 313 ? 19.366 24.704 15.034 1.00 83.31 313 GLY A CA 1
ATOM 2404 C C . GLY A 1 313 ? 19.616 23.504 15.958 1.00 83.31 313 GLY A C 1
ATOM 2405 O O . GLY A 1 313 ? 20.172 23.676 17.039 1.00 83.31 313 GLY A O 1
ATOM 2406 N N . TYR A 1 314 ? 19.291 22.275 15.542 1.00 87.19 314 TYR A N 1
ATOM 2407 C CA . TYR A 1 314 ? 19.482 21.086 16.393 1.00 87.19 314 TYR A CA 1
ATOM 2408 C C . TYR A 1 314 ? 20.952 20.848 16.786 1.00 87.19 314 TYR A C 1
ATOM 2410 O O . TYR A 1 314 ? 21.223 20.475 17.923 1.00 87.19 314 TYR A O 1
ATOM 2418 N N . TRP A 1 315 ? 21.920 21.142 15.914 1.00 89.75 315 TRP A N 1
ATOM 2419 C CA . TRP A 1 315 ? 23.348 21.038 16.242 1.00 89.75 315 TRP A CA 1
ATOM 2420 C C . TRP A 1 315 ? 23.814 22.042 17.308 1.00 89.75 315 TRP A C 1
ATOM 2422 O O . TRP A 1 315 ? 24.899 21.871 17.852 1.00 89.75 315 TRP A O 1
ATOM 2432 N N . GLN A 1 316 ? 22.990 23.031 17.671 1.00 90.75 316 GLN A N 1
ATOM 2433 C CA . GLN A 1 316 ? 23.258 23.952 18.781 1.00 90.75 316 GLN A CA 1
ATOM 2434 C C . GLN A 1 316 ? 22.865 23.368 20.153 1.00 90.75 316 GLN A C 1
ATOM 2436 O O . GLN A 1 316 ? 23.167 23.962 21.189 1.00 90.75 316 GLN A O 1
ATOM 2441 N N . VAL A 1 317 ? 22.203 22.202 20.188 1.00 92.19 317 VAL A N 1
ATOM 2442 C CA . VAL A 1 317 ? 21.739 21.544 21.421 1.00 92.19 317 VAL A CA 1
ATOM 2443 C C . VAL A 1 317 ? 22.677 20.386 21.796 1.00 92.19 317 VAL A C 1
ATOM 2445 O O . VAL A 1 317 ? 22.729 19.395 21.064 1.00 92.19 317 VAL A O 1
ATOM 2448 N N . PRO A 1 318 ? 23.404 20.437 22.927 1.00 93.81 318 PRO A N 1
ATOM 2449 C CA . PRO A 1 318 ? 24.305 19.358 23.332 1.00 93.81 318 PRO A CA 1
ATOM 2450 C C . PRO A 1 318 ? 23.557 18.068 23.716 1.00 93.81 318 PRO A C 1
ATOM 2452 O O . PRO A 1 318 ? 22.470 18.097 24.298 1.00 93.81 318 PRO A O 1
ATOM 2455 N N . LEU A 1 319 ? 24.162 16.911 23.435 1.00 94.56 319 LEU A N 1
ATOM 2456 C CA . LEU A 1 319 ? 23.715 15.610 23.953 1.00 94.56 319 LEU A CA 1
ATOM 2457 C C . LEU A 1 319 ? 24.312 15.348 25.340 1.00 94.56 319 LEU A C 1
ATOM 2459 O O . LEU A 1 319 ? 25.496 15.616 25.567 1.00 94.56 319 LEU A O 1
ATOM 2463 N N . SER A 1 320 ? 23.534 14.734 26.240 1.00 93.06 320 SER A N 1
ATOM 2464 C CA . SER A 1 320 ? 24.104 14.145 27.458 1.00 93.06 320 SER A CA 1
ATOM 2465 C C . SER A 1 320 ? 25.085 13.019 27.112 1.00 93.06 320 SER A C 1
ATOM 2467 O O . SER A 1 320 ? 24.960 12.368 26.070 1.00 93.06 320 SER A O 1
ATOM 2469 N N . LEU A 1 321 ? 26.057 12.765 27.992 1.00 90.00 321 LEU A N 1
ATOM 2470 C CA . LEU A 1 321 ? 27.098 11.758 27.758 1.00 90.00 321 LEU A CA 1
ATOM 2471 C C . LEU A 1 321 ? 26.494 10.366 27.495 1.00 90.00 321 LEU A C 1
ATOM 2473 O O . LEU A 1 321 ? 26.870 9.721 26.522 1.00 90.00 321 LEU A O 1
ATOM 2477 N N . ASP A 1 322 ? 25.471 9.963 28.255 1.00 90.44 322 ASP A N 1
ATOM 2478 C CA . ASP A 1 322 ? 24.770 8.675 28.088 1.00 90.44 322 ASP A CA 1
ATOM 2479 C C . ASP A 1 322 ? 23.935 8.578 26.798 1.00 90.44 322 ASP A C 1
ATOM 2481 O O . ASP A 1 322 ? 23.565 7.484 26.359 1.00 90.44 322 ASP A O 1
ATOM 2485 N N . ALA A 1 323 ? 23.602 9.719 26.186 1.00 93.25 323 ALA A N 1
ATOM 2486 C CA . ALA A 1 323 ? 22.854 9.774 24.936 1.00 93.25 323 ALA A CA 1
ATOM 2487 C C . ALA A 1 323 ? 23.766 9.628 23.709 1.00 93.25 323 ALA A C 1
ATOM 2489 O O . ALA A 1 323 ? 23.331 9.036 22.716 1.00 93.25 323 ALA A O 1
ATOM 2490 N N . ARG A 1 324 ? 25.025 10.099 23.764 1.00 94.88 324 ARG A N 1
ATOM 2491 C CA . ARG A 1 324 ? 25.940 10.069 22.605 1.00 94.88 324 ARG A CA 1
ATOM 2492 C C . ARG A 1 324 ? 26.123 8.665 22.020 1.00 94.88 324 ARG A C 1
ATOM 2494 O O . ARG A 1 324 ? 25.840 8.526 20.828 1.00 94.88 324 ARG A O 1
ATOM 2501 N N . PRO A 1 325 ? 26.445 7.602 22.793 1.00 94.50 325 PRO A N 1
ATOM 2502 C CA . PRO A 1 325 ? 26.624 6.261 22.233 1.00 94.50 325 PRO A CA 1
ATOM 2503 C C . PRO A 1 325 ? 25.382 5.756 21.497 1.00 94.50 325 PRO A C 1
ATOM 2505 O O . PRO A 1 325 ? 25.501 5.057 20.494 1.00 94.50 325 PRO A O 1
ATOM 2508 N N . LYS A 1 326 ? 24.177 6.139 21.939 1.00 94.56 326 LYS A N 1
ATOM 2509 C CA . LYS A 1 326 ? 22.917 5.724 21.303 1.00 94.56 326 LYS A CA 1
ATOM 2510 C C . LYS A 1 326 ? 22.740 6.339 19.909 1.00 94.56 326 LYS A C 1
ATOM 2512 O O . LYS A 1 326 ? 22.095 5.732 19.060 1.00 94.56 326 LYS A O 1
ATOM 2517 N N . THR A 1 327 ? 23.357 7.495 19.646 1.00 95.69 327 THR A N 1
ATOM 2518 C CA . THR A 1 327 ? 23.381 8.144 18.320 1.00 95.69 327 THR A CA 1
ATOM 2519 C C . THR A 1 327 ? 24.413 7.559 17.349 1.00 95.69 327 THR A C 1
ATOM 2521 O O . THR A 1 327 ? 24.511 8.030 16.217 1.00 95.69 327 THR A O 1
ATOM 2524 N N . ALA A 1 328 ? 25.187 6.548 17.754 1.00 95.62 328 ALA A N 1
ATOM 2525 C CA . ALA A 1 328 ? 26.285 6.053 16.935 1.00 95.62 328 ALA A CA 1
ATOM 2526 C C . ALA A 1 328 ? 25.822 5.515 15.565 1.00 95.62 328 ALA A C 1
ATOM 2528 O O . ALA A 1 328 ? 24.807 4.817 15.450 1.00 95.62 328 ALA A O 1
ATOM 2529 N N . PHE A 1 329 ? 26.575 5.838 14.513 1.00 94.12 329 PHE A N 1
ATOM 2530 C CA . PHE A 1 329 ? 26.280 5.510 13.121 1.00 94.12 329 PHE A CA 1
ATOM 2531 C C . PHE A 1 329 ? 27.500 4.940 12.391 1.00 94.12 329 PHE A C 1
ATOM 2533 O O . PHE A 1 329 ? 28.636 5.369 12.593 1.00 94.12 329 PHE A O 1
ATOM 2540 N N . CYS A 1 330 ? 27.258 3.950 11.531 1.00 89.62 330 CYS A N 1
ATOM 2541 C CA . CYS A 1 330 ? 28.307 3.161 10.892 1.00 89.62 330 CYS A CA 1
ATOM 2542 C C . CYS A 1 330 ? 28.463 3.480 9.396 1.00 89.62 330 CYS A C 1
ATOM 2544 O O . CYS A 1 330 ? 27.485 3.640 8.656 1.00 89.62 330 CYS A O 1
ATOM 2546 N N . THR A 1 331 ? 29.717 3.559 8.950 1.00 85.94 331 THR A N 1
ATOM 2547 C CA . THR A 1 331 ? 30.120 3.926 7.583 1.00 85.94 331 THR A CA 1
ATOM 2548 C C . THR A 1 331 ? 31.212 2.985 7.069 1.00 85.94 331 THR A C 1
ATOM 2550 O O . THR A 1 331 ? 31.646 2.084 7.784 1.00 85.94 331 THR A O 1
ATOM 2553 N N . GLY A 1 332 ? 31.666 3.170 5.825 1.00 79.75 332 GLY A N 1
ATOM 2554 C CA . GLY A 1 332 ? 32.815 2.422 5.294 1.00 79.75 332 GLY A CA 1
ATOM 2555 C C . GLY A 1 332 ? 34.150 2.764 5.973 1.00 79.75 332 GLY A C 1
ATOM 2556 O O . GLY A 1 332 ? 35.079 1.971 5.889 1.00 79.75 332 GLY A O 1
ATOM 2557 N N . ARG A 1 333 ? 34.234 3.917 6.656 1.00 83.44 333 ARG A N 1
ATOM 2558 C CA . ARG A 1 333 ? 35.438 4.411 7.349 1.00 83.44 333 ARG A CA 1
ATOM 2559 C C . ARG A 1 333 ? 35.480 4.086 8.846 1.00 83.44 333 ARG A C 1
ATOM 2561 O O . ARG A 1 333 ? 36.552 4.171 9.429 1.00 83.44 333 ARG A O 1
ATOM 2568 N N . GLY A 1 334 ? 34.349 3.760 9.478 1.00 87.31 334 GLY A N 1
ATOM 2569 C CA . GLY A 1 334 ? 34.304 3.490 10.920 1.00 87.31 334 GLY A CA 1
ATOM 2570 C C . GLY A 1 334 ? 32.931 3.676 11.571 1.00 87.31 334 GLY A C 1
ATOM 2571 O O . GLY A 1 334 ? 31.897 3.731 10.896 1.00 87.31 334 GLY A O 1
ATOM 2572 N N . LEU A 1 335 ? 32.945 3.762 12.902 1.00 93.50 335 LEU A N 1
ATOM 2573 C CA . LEU A 1 335 ? 31.799 4.031 13.769 1.00 93.50 335 LEU A CA 1
ATOM 2574 C C . LEU A 1 335 ? 32.007 5.390 14.458 1.00 93.50 335 LEU A C 1
ATOM 2576 O O . LEU A 1 335 ? 33.074 5.666 15.004 1.00 93.50 335 LEU A O 1
ATOM 2580 N N . TRP A 1 336 ? 30.986 6.241 14.402 1.00 95.25 336 TRP A N 1
ATOM 2581 C CA . TRP A 1 336 ? 31.032 7.635 14.859 1.00 95.25 336 TRP A CA 1
ATOM 2582 C C . TRP A 1 336 ? 29.786 7.939 15.686 1.00 95.25 336 TRP A C 1
ATOM 2584 O O . TRP A 1 336 ? 28.737 7.358 15.416 1.00 95.25 336 TRP A O 1
ATOM 2594 N N . GLN A 1 337 ? 29.855 8.856 16.648 1.00 96.00 337 GLN A N 1
ATOM 2595 C CA . GLN A 1 337 ? 28.702 9.311 17.436 1.00 96.00 337 GLN A CA 1
ATOM 2596 C C . GLN A 1 337 ? 28.567 10.831 17.413 1.00 96.00 337 GLN A C 1
ATOM 2598 O O . GLN A 1 337 ? 29.549 11.544 17.219 1.00 96.00 337 GLN A O 1
ATOM 2603 N N . PHE A 1 338 ? 27.355 11.336 17.632 1.00 96.00 338 PHE A N 1
ATOM 2604 C CA . PHE A 1 338 ? 27.119 12.770 17.737 1.00 96.00 338 PHE A CA 1
ATOM 2605 C C . PHE A 1 338 ? 27.391 13.291 19.151 1.00 96.00 338 PHE A C 1
ATOM 2607 O O . PHE A 1 338 ? 27.141 12.613 20.148 1.00 96.00 338 PHE A O 1
ATOM 2614 N N . ARG A 1 339 ? 27.859 14.539 19.220 1.00 93.94 339 ARG A N 1
ATOM 2615 C CA . ARG A 1 339 ? 28.071 15.321 20.453 1.00 93.94 339 ARG A CA 1
ATOM 2616 C C . ARG A 1 339 ? 26.907 16.280 20.727 1.00 93.94 339 ARG A C 1
ATOM 2618 O O . ARG A 1 339 ? 26.683 16.680 21.868 1.00 93.94 339 ARG A O 1
ATOM 2625 N N . VAL A 1 340 ? 26.151 16.587 19.675 1.00 93.44 340 VAL A N 1
ATOM 2626 C CA . VAL A 1 340 ? 25.008 17.509 19.609 1.00 93.44 340 VAL A CA 1
ATOM 2627 C C . VAL A 1 340 ? 23.804 16.819 18.964 1.00 93.44 340 VAL A C 1
ATOM 2629 O O . VAL A 1 340 ? 23.969 15.821 18.269 1.00 93.44 340 VAL A O 1
ATOM 2632 N N . LEU A 1 341 ? 22.589 17.312 19.193 1.00 92.69 341 LEU A N 1
ATOM 2633 C CA . LEU A 1 341 ? 21.332 16.678 18.784 1.00 92.69 341 LEU A CA 1
ATOM 2634 C C . LEU A 1 341 ? 21.258 16.455 17.251 1.00 92.69 341 LEU A C 1
ATOM 2636 O O . LEU A 1 341 ? 21.191 17.421 16.489 1.00 92.69 341 LEU A O 1
ATOM 2640 N N . PRO A 1 342 ? 21.238 15.198 16.760 1.00 90.62 342 PRO A N 1
ATOM 2641 C CA . PRO A 1 342 ? 21.187 14.925 15.330 1.00 90.62 342 PRO A CA 1
ATOM 2642 C C . PRO A 1 342 ? 19.755 14.894 14.786 1.00 90.62 342 PRO A C 1
ATOM 2644 O O . PRO A 1 342 ? 18.809 14.438 15.436 1.00 90.62 342 PRO A O 1
ATOM 2647 N N . PHE A 1 343 ? 19.612 15.286 13.520 1.00 85.31 343 PHE A N 1
ATOM 2648 C CA . PHE A 1 343 ? 18.361 15.164 12.778 1.00 85.31 343 PHE A CA 1
ATOM 2649 C C . PHE A 1 343 ? 17.870 13.707 12.709 1.00 85.31 343 PHE A C 1
ATOM 2651 O O . PHE A 1 343 ? 18.631 12.784 12.413 1.00 85.31 343 PHE A O 1
ATOM 2658 N N . GLY A 1 344 ? 16.565 13.514 12.922 1.00 83.12 344 GLY A N 1
ATOM 2659 C CA . GLY A 1 344 ? 15.884 12.224 12.773 1.00 83.12 344 GLY A CA 1
ATOM 2660 C C . GLY A 1 344 ? 15.531 11.495 14.074 1.00 83.12 344 GLY A C 1
ATOM 2661 O O . GLY A 1 344 ? 14.865 10.462 13.996 1.00 83.12 344 GLY A O 1
ATOM 2662 N N . LEU A 1 345 ? 15.912 12.006 15.250 1.00 88.31 345 LEU A N 1
ATOM 2663 C CA . LEU A 1 345 ? 15.447 11.483 16.544 1.00 88.31 345 LEU A CA 1
ATOM 2664 C C . LEU A 1 345 ? 14.000 11.910 16.844 1.00 88.31 345 LEU A C 1
ATOM 2666 O O . LEU A 1 345 ? 13.615 13.048 16.579 1.00 88.31 345 LEU A O 1
ATOM 2670 N N . CYS A 1 346 ? 13.189 11.019 17.422 1.00 85.25 346 CYS A N 1
ATOM 2671 C CA . CYS A 1 346 ? 11.755 11.275 17.624 1.00 85.25 346 CYS A CA 1
ATOM 2672 C C . CYS A 1 346 ? 11.442 12.369 18.657 1.00 85.25 346 CYS A C 1
ATOM 2674 O O . CYS A 1 346 ? 10.433 13.053 18.515 1.00 85.25 346 CYS A O 1
ATOM 2676 N N . ASN A 1 347 ? 12.308 12.555 19.657 1.00 89.06 347 ASN A N 1
ATOM 2677 C CA . ASN A 1 347 ? 12.127 13.535 20.734 1.00 89.06 347 ASN A CA 1
ATOM 2678 C C . ASN A 1 347 ? 12.872 14.864 20.467 1.00 89.06 347 ASN A C 1
ATOM 2680 O O . ASN A 1 347 ? 12.909 15.731 21.343 1.00 89.06 347 ASN A O 1
ATOM 2684 N N . ALA A 1 348 ? 13.482 15.035 19.283 1.00 87.06 348 ALA A N 1
ATOM 2685 C CA . ALA A 1 348 ? 14.208 16.257 18.930 1.00 87.06 348 ALA A CA 1
ATOM 2686 C C . ALA A 1 348 ? 13.306 17.513 18.955 1.00 87.06 348 ALA A C 1
ATOM 2688 O O . ALA A 1 348 ? 13.661 18.448 19.673 1.00 87.06 348 ALA A O 1
ATOM 2689 N N . PRO A 1 349 ? 12.112 17.533 18.314 1.00 84.19 349 PRO A N 1
ATOM 2690 C CA . PRO A 1 349 ? 11.272 18.735 18.277 1.00 84.19 349 PRO A CA 1
ATOM 2691 C C . PRO A 1 349 ? 10.794 19.164 19.670 1.00 84.19 349 PRO A C 1
ATOM 2693 O O . PRO A 1 349 ? 10.897 20.328 20.026 1.00 84.19 349 PRO A O 1
ATOM 2696 N N . ALA A 1 350 ? 10.373 18.210 20.508 1.00 85.56 350 ALA A N 1
ATOM 2697 C CA . ALA A 1 350 ? 9.947 18.474 21.886 1.00 85.56 350 ALA A CA 1
ATOM 2698 C C . ALA A 1 350 ? 11.078 19.015 22.784 1.00 85.56 350 ALA A C 1
ATOM 2700 O O . ALA A 1 350 ? 10.828 19.755 23.732 1.00 85.56 350 ALA A O 1
ATOM 2701 N N . THR A 1 351 ? 12.333 18.661 22.490 1.00 87.81 351 THR A N 1
ATOM 2702 C CA . THR A 1 351 ? 13.501 19.223 23.188 1.00 87.81 351 THR A CA 1
ATOM 2703 C C . THR A 1 351 ? 13.809 20.639 22.709 1.00 87.81 351 THR A C 1
ATOM 2705 O O . THR A 1 351 ? 14.216 21.472 23.516 1.00 87.81 351 THR A O 1
ATOM 2708 N N . PHE A 1 352 ? 13.598 20.908 21.419 1.00 85.81 352 PHE A N 1
ATOM 2709 C CA . PHE A 1 352 ? 13.848 22.207 20.807 1.00 85.81 352 PHE A CA 1
ATOM 2710 C C . PHE A 1 352 ? 12.790 23.253 21.184 1.00 85.81 352 PHE A C 1
ATOM 2712 O O . PHE A 1 352 ? 13.146 24.365 21.559 1.00 85.81 352 PHE A O 1
ATOM 2719 N N . GLU A 1 353 ? 11.509 22.877 21.208 1.00 84.31 353 GLU A N 1
ATOM 2720 C CA . GLU A 1 353 ? 10.416 23.751 21.658 1.00 84.31 353 GLU A CA 1
ATOM 2721 C C . GLU A 1 353 ? 10.660 24.233 23.101 1.00 84.31 353 GLU A C 1
ATOM 2723 O O . GLU A 1 353 ? 10.690 25.431 23.369 1.00 84.31 353 GLU A O 1
ATOM 2728 N N . ARG A 1 354 ? 11.004 23.307 24.013 1.00 86.81 354 ARG A N 1
ATOM 2729 C CA . ARG A 1 354 ? 11.407 23.629 25.397 1.00 86.81 354 ARG A CA 1
ATOM 2730 C C . ARG A 1 354 ? 12.654 24.501 25.508 1.00 86.81 354 ARG A C 1
ATOM 2732 O O . ARG A 1 354 ? 12.844 25.145 26.539 1.00 86.81 354 ARG A O 1
ATOM 2739 N N . LEU A 1 355 ? 13.545 24.473 24.519 1.00 89.44 355 LEU A N 1
ATOM 2740 C CA . LEU A 1 355 ? 14.677 25.390 24.479 1.00 89.44 355 LEU A CA 1
ATOM 2741 C C . LEU A 1 355 ? 14.185 26.788 24.101 1.00 89.44 355 LEU A C 1
ATOM 2743 O O . LEU A 1 355 ? 14.466 27.724 24.840 1.00 89.44 355 LEU A O 1
ATOM 2747 N N . MET A 1 356 ? 13.410 26.926 23.023 1.00 88.12 356 MET A N 1
ATOM 2748 C CA . MET A 1 356 ? 12.899 28.227 22.581 1.00 88.12 356 MET A CA 1
ATOM 2749 C C . MET A 1 356 ? 12.002 28.890 23.636 1.00 88.12 356 MET A C 1
ATOM 2751 O O . MET A 1 356 ? 12.181 30.072 23.925 1.00 88.12 356 MET A O 1
ATOM 2755 N N . GLU A 1 357 ? 11.111 28.131 24.285 1.00 84.31 357 GLU A N 1
ATOM 2756 C CA . GLU A 1 357 ? 10.281 28.651 25.380 1.00 84.31 357 GLU A CA 1
ATOM 2757 C C . GLU A 1 357 ? 11.126 29.143 26.565 1.00 84.31 357 GLU A C 1
ATOM 2759 O O . GLU A 1 357 ? 10.825 30.200 27.112 1.00 84.31 357 GLU A O 1
ATOM 2764 N N . LYS A 1 358 ? 12.230 28.463 26.921 1.00 87.19 358 LYS A N 1
ATOM 2765 C CA . LYS A 1 358 ? 13.173 28.972 27.937 1.00 87.19 358 LYS A CA 1
ATOM 2766 C C . LYS A 1 358 ? 13.851 30.270 27.500 1.00 87.19 358 LYS A C 1
ATOM 2768 O O . LYS A 1 358 ? 13.914 31.213 28.286 1.00 87.19 358 LYS A O 1
ATOM 2773 N N . VAL A 1 359 ? 14.363 30.323 26.268 1.00 88.56 359 VAL A N 1
ATOM 2774 C CA . VAL A 1 359 ? 15.062 31.500 25.715 1.00 88.56 359 VAL A CA 1
ATOM 2775 C C . VAL A 1 359 ? 14.158 32.737 25.757 1.00 88.56 359 VAL A C 1
ATOM 2777 O O . VAL A 1 359 ? 14.603 33.828 26.114 1.00 88.56 359 VAL A O 1
ATOM 2780 N N . LEU A 1 360 ? 12.873 32.558 25.451 1.00 86.75 360 LEU A N 1
ATOM 2781 C CA . LEU A 1 360 ? 11.909 33.640 25.250 1.00 86.75 360 LEU A CA 1
ATOM 2782 C C . LEU A 1 360 ? 10.877 33.761 26.388 1.00 86.75 360 LEU A C 1
ATOM 2784 O O . LEU A 1 360 ? 9.841 34.387 26.188 1.00 86.75 360 LEU A O 1
ATOM 2788 N N . THR A 1 361 ? 11.175 33.215 27.578 1.00 80.38 361 THR A N 1
ATOM 2789 C CA . THR A 1 361 ? 10.268 33.153 28.752 1.00 80.38 361 THR A CA 1
ATOM 2790 C C . THR A 1 361 ? 9.556 34.481 29.065 1.00 80.38 361 THR A C 1
ATOM 2792 O O . THR A 1 361 ? 8.402 34.470 29.485 1.00 80.38 361 THR A O 1
ATOM 2795 N N . ASP A 1 362 ? 10.223 35.617 28.831 1.00 80.31 362 ASP A N 1
ATOM 2796 C CA . ASP A 1 362 ? 9.744 36.961 29.190 1.00 80.31 362 ASP A CA 1
ATOM 2797 C C . ASP A 1 362 ? 9.288 37.814 27.985 1.00 80.31 362 ASP A C 1
ATOM 2799 O O . ASP A 1 362 ? 9.093 39.022 28.129 1.00 80.31 362 ASP A O 1
ATOM 2803 N N . ILE A 1 363 ? 9.151 37.232 26.784 1.00 85.38 363 ILE A N 1
ATOM 2804 C CA . ILE A 1 363 ? 8.723 37.955 25.572 1.00 85.38 363 ILE A CA 1
ATOM 2805 C C . ILE A 1 363 ? 7.270 37.576 25.222 1.00 85.38 363 ILE A C 1
ATOM 2807 O O . ILE A 1 363 ? 6.978 36.390 25.056 1.00 85.38 363 ILE A O 1
ATOM 2811 N N . PRO A 1 364 ? 6.337 38.545 25.094 1.00 84.56 364 PRO A N 1
ATOM 2812 C CA . PRO A 1 364 ? 4.942 38.253 24.769 1.00 84.56 364 PRO A CA 1
ATOM 2813 C C . PRO A 1 364 ? 4.774 37.540 23.422 1.00 84.56 364 PRO A C 1
ATOM 2815 O O . PRO A 1 364 ? 5.392 37.914 22.424 1.00 84.56 364 PRO A O 1
ATOM 2818 N N . ARG A 1 365 ? 3.843 36.577 23.356 1.00 79.44 365 ARG A N 1
ATOM 2819 C CA . ARG A 1 365 ? 3.495 35.865 22.107 1.00 79.44 365 ARG A CA 1
ATOM 2820 C C . ARG A 1 365 ? 2.800 36.755 21.059 1.00 79.44 365 ARG A C 1
ATOM 2822 O O . ARG A 1 365 ? 2.569 36.311 19.945 1.00 79.44 365 ARG A O 1
ATOM 2829 N N . GLN A 1 366 ? 2.465 37.991 21.433 1.00 81.00 366 GLN A N 1
ATOM 2830 C CA . GLN A 1 366 ? 1.968 39.077 20.581 1.00 81.00 366 GLN A CA 1
ATOM 2831 C C . GLN A 1 366 ? 3.095 39.936 19.966 1.00 81.00 366 GLN A C 1
ATOM 2833 O O . GLN A 1 366 ? 2.811 40.826 19.171 1.00 81.00 366 GLN A O 1
ATOM 2838 N N . GLU A 1 367 ? 4.352 39.708 20.362 1.00 83.38 367 GLU A N 1
ATOM 2839 C CA . GLU A 1 367 ? 5.545 40.407 19.855 1.00 83.38 367 GLU A CA 1
ATOM 2840 C C . GLU A 1 367 ? 6.530 39.437 19.176 1.00 83.38 367 GLU A C 1
ATOM 2842 O O . GLU A 1 367 ? 7.189 39.784 18.193 1.00 83.38 367 GLU A O 1
ATOM 2847 N N . CYS A 1 368 ? 6.637 38.207 19.691 1.00 86.56 368 CYS A N 1
ATOM 2848 C CA . CYS A 1 368 ? 7.451 37.144 19.113 1.00 86.56 368 CYS A CA 1
ATOM 2849 C C . CYS A 1 368 ? 6.702 35.809 19.124 1.00 86.56 368 CYS A C 1
ATOM 2851 O O . CYS A 1 368 ? 6.335 35.288 20.179 1.00 86.56 368 CYS A O 1
ATOM 2853 N N . LEU A 1 369 ? 6.533 35.230 17.940 1.00 83.69 369 LEU A N 1
ATOM 2854 C CA . LEU A 1 369 ? 6.022 33.887 17.741 1.00 83.69 369 LEU A CA 1
ATOM 2855 C C . LEU A 1 369 ? 7.179 32.908 17.494 1.00 83.69 369 LEU A C 1
ATOM 2857 O O . LEU A 1 369 ? 8.079 33.177 16.701 1.00 83.69 369 LEU A O 1
ATOM 2861 N N . VAL A 1 370 ? 7.104 31.730 18.108 1.00 80.19 370 VAL A N 1
ATOM 2862 C CA . VAL A 1 370 ? 7.950 30.574 17.788 1.00 80.19 370 VAL A CA 1
ATOM 2863 C C . VAL A 1 370 ? 7.102 29.459 17.199 1.00 80.19 370 VAL A C 1
ATOM 2865 O O . VAL A 1 370 ? 5.987 29.203 17.658 1.00 80.19 370 VAL A O 1
ATOM 2868 N N . TYR A 1 371 ? 7.676 28.752 16.230 1.00 73.94 371 TYR A N 1
ATOM 2869 C CA . TYR A 1 371 ? 7.275 27.400 15.882 1.00 73.94 371 TYR A CA 1
ATOM 2870 C C . TYR A 1 371 ? 8.528 26.552 15.600 1.00 73.94 371 TYR A C 1
ATOM 2872 O O . TYR A 1 371 ? 9.079 26.601 14.501 1.00 73.94 371 TYR A O 1
ATOM 2880 N N . LEU A 1 372 ? 8.982 25.749 16.572 1.00 71.94 372 LEU A N 1
ATOM 2881 C CA . LEU A 1 372 ? 10.228 24.974 16.477 1.00 71.94 372 LEU A CA 1
ATOM 2882 C C . LEU A 1 372 ? 11.440 25.841 16.065 1.00 71.94 372 LEU A C 1
ATOM 2884 O O . LEU A 1 372 ? 11.871 26.695 16.832 1.00 71.94 372 LEU A O 1
ATOM 2888 N N . ASP A 1 373 ? 12.009 25.591 14.882 1.00 69.44 373 ASP A N 1
ATOM 2889 C CA . ASP A 1 373 ? 13.180 26.279 14.326 1.00 69.44 373 ASP A CA 1
ATOM 2890 C C . ASP A 1 373 ? 12.844 27.650 13.686 1.00 69.44 373 ASP A C 1
ATOM 2892 O O . ASP A 1 373 ? 13.758 28.439 13.436 1.00 69.44 373 ASP A O 1
ATOM 2896 N N . ASP A 1 374 ? 11.558 27.934 13.429 1.00 76.06 374 ASP A N 1
ATOM 2897 C CA . ASP A 1 374 ? 11.066 29.166 12.800 1.00 76.06 374 ASP A CA 1
ATOM 2898 C C . ASP A 1 374 ? 10.679 30.206 13.878 1.00 76.06 374 ASP A C 1
ATOM 2900 O O . ASP A 1 374 ? 9.718 30.010 14.629 1.00 76.06 374 ASP A O 1
ATOM 2904 N N . ILE A 1 375 ? 11.393 31.338 13.948 1.00 86.62 375 ILE A N 1
ATOM 2905 C CA . ILE A 1 375 ? 11.094 32.449 14.876 1.00 86.62 375 ILE A CA 1
ATOM 2906 C C . ILE A 1 375 ? 10.579 33.653 14.074 1.00 86.62 375 ILE A C 1
ATOM 2908 O O . ILE A 1 375 ? 11.259 34.126 13.162 1.00 86.62 375 ILE A O 1
ATOM 2912 N N . LEU A 1 376 ? 9.397 34.173 14.408 1.00 88.31 376 LEU A N 1
ATOM 2913 C CA . LEU A 1 376 ? 8.758 35.318 13.751 1.00 88.31 376 LEU A CA 1
ATOM 2914 C C . LEU A 1 376 ? 8.507 36.442 14.764 1.00 88.31 376 LEU A C 1
ATOM 2916 O O . LEU A 1 376 ? 7.600 36.365 15.587 1.00 88.31 376 LEU A O 1
ATOM 2920 N N . VAL A 1 377 ? 9.281 37.518 14.665 1.00 90.75 377 VAL A N 1
ATOM 2921 C CA . VAL A 1 377 ? 9.076 38.754 15.433 1.00 90.75 377 VAL A CA 1
ATOM 2922 C C . VAL A 1 377 ? 8.180 39.696 14.637 1.00 90.75 377 VAL A C 1
ATOM 2924 O O . VAL A 1 377 ? 8.387 39.857 13.431 1.00 90.75 377 VAL A O 1
ATOM 2927 N N . HIS A 1 378 ? 7.201 40.332 15.278 1.00 89.69 378 HIS A N 1
ATOM 2928 C CA . HIS A 1 378 ? 6.239 41.190 14.587 1.00 89.69 378 HIS A CA 1
ATOM 2929 C C . HIS A 1 378 ? 5.758 42.377 15.431 1.00 89.69 378 HIS A C 1
ATOM 2931 O O . HIS A 1 378 ? 5.935 42.420 16.645 1.00 89.69 378 HIS A O 1
ATOM 2937 N N . GLY A 1 379 ? 5.160 43.370 14.769 1.00 87.25 379 GLY A N 1
ATOM 2938 C CA . GLY A 1 379 ? 4.572 44.535 15.427 1.00 87.25 379 GLY A CA 1
ATOM 2939 C C . GLY A 1 379 ? 3.695 45.380 14.503 1.00 87.25 379 GLY A C 1
ATOM 2940 O O . GLY A 1 379 ? 3.749 45.264 13.276 1.00 87.25 379 GLY A O 1
ATOM 2941 N N . SER A 1 380 ? 2.867 46.242 15.094 1.00 86.50 380 SER A N 1
ATOM 2942 C CA . SER A 1 380 ? 1.973 47.164 14.374 1.00 86.50 380 SER A CA 1
ATOM 2943 C C . SER A 1 380 ? 2.689 48.410 13.835 1.00 86.50 380 SER A C 1
ATOM 2945 O O . SER A 1 380 ? 2.323 48.905 12.773 1.00 86.50 380 SER A O 1
ATOM 2947 N N . SER A 1 381 ? 3.747 48.881 14.505 1.00 89.00 381 SER A N 1
ATOM 2948 C CA . SER A 1 381 ? 4.645 49.938 14.014 1.00 89.00 381 SER A CA 1
ATOM 2949 C C . SER A 1 381 ? 6.077 49.424 13.834 1.00 89.00 381 SER A C 1
ATOM 2951 O O . SER A 1 381 ? 6.437 48.357 14.345 1.00 89.00 381 SER A O 1
ATOM 2953 N N . PHE A 1 382 ? 6.898 50.183 13.103 1.00 89.00 382 PHE A N 1
ATOM 2954 C CA . PHE A 1 382 ? 8.300 49.838 12.867 1.00 89.00 382 PHE A CA 1
ATOM 2955 C C . PHE A 1 382 ? 9.101 49.866 14.177 1.00 89.00 382 PHE A C 1
ATOM 2957 O O . PHE A 1 382 ? 9.890 48.967 14.451 1.00 89.00 382 PHE A O 1
ATOM 2964 N N . GLU A 1 383 ? 8.850 50.863 15.024 1.00 91.38 383 GLU A N 1
ATOM 2965 C CA . GLU A 1 383 ? 9.519 51.075 16.311 1.00 91.38 383 GLU A CA 1
ATOM 2966 C C . GLU A 1 383 ? 9.175 49.953 17.296 1.00 91.38 383 GLU A C 1
ATOM 2968 O O . GLU A 1 383 ? 10.056 49.453 17.997 1.00 91.38 383 GLU A O 1
ATOM 2973 N N . ALA A 1 384 ? 7.906 49.522 17.312 1.00 87.94 384 ALA A N 1
ATOM 2974 C CA . ALA A 1 384 ? 7.455 48.381 18.099 1.00 87.94 384 ALA A CA 1
ATOM 2975 C C . ALA A 1 384 ? 8.163 47.094 17.648 1.00 87.94 384 ALA A C 1
ATOM 2977 O O . ALA A 1 384 ? 8.840 46.457 18.453 1.00 87.94 384 ALA A O 1
ATOM 2978 N N . ALA A 1 385 ? 8.103 46.766 16.352 1.00 89.00 385 ALA A N 1
ATOM 2979 C CA . ALA A 1 385 ? 8.761 45.579 15.810 1.00 89.00 385 ALA A CA 1
ATOM 2980 C C . ALA A 1 385 ? 10.289 45.601 16.022 1.00 89.00 385 ALA A C 1
ATOM 2982 O O . ALA A 1 385 ? 10.883 44.568 16.331 1.00 89.00 385 ALA A O 1
ATOM 2983 N N . LEU A 1 386 ? 10.942 46.764 15.896 1.00 91.94 386 LEU A N 1
ATOM 2984 C CA . LEU A 1 386 ? 12.386 46.922 16.105 1.00 91.94 386 LEU A CA 1
ATOM 2985 C C . LEU A 1 386 ? 12.787 46.748 17.576 1.00 91.94 386 LEU A C 1
ATOM 2987 O O . LEU A 1 386 ? 13.817 46.130 17.856 1.00 91.94 386 LEU A O 1
ATOM 2991 N N . LYS A 1 387 ? 11.969 47.238 18.516 1.00 92.38 387 LYS A N 1
ATOM 2992 C CA . LYS A 1 387 ? 12.145 47.007 19.956 1.00 92.38 387 LYS A CA 1
ATOM 2993 C C . LYS A 1 387 ? 12.044 45.511 20.281 1.00 92.38 387 LYS A C 1
ATOM 2995 O O . LYS A 1 387 ? 12.965 44.966 20.891 1.00 92.38 387 LYS A O 1
ATOM 3000 N N . SER A 1 388 ? 10.988 44.842 19.822 1.00 90.81 388 SER A N 1
ATOM 3001 C CA . SER A 1 388 ? 10.790 43.407 20.051 1.00 90.81 388 SER A CA 1
ATOM 3002 C C . SER A 1 388 ? 11.892 42.575 19.381 1.00 90.81 388 SER A C 1
ATOM 3004 O O . SER A 1 388 ? 12.420 41.649 19.995 1.00 90.81 388 SER A O 1
ATOM 3006 N N . LEU A 1 389 ? 12.346 42.955 18.176 1.00 93.12 389 LEU A N 1
ATOM 3007 C CA . LEU A 1 389 ? 13.483 42.311 17.505 1.00 93.12 389 LEU A CA 1
ATOM 3008 C C . LEU A 1 389 ? 14.748 42.417 18.356 1.00 93.12 389 LEU A C 1
ATOM 3010 O O . LEU A 1 389 ? 15.392 41.406 18.616 1.00 93.12 389 LEU A O 1
ATOM 3014 N N . ARG A 1 390 ? 15.085 43.623 18.822 1.00 93.88 390 ARG A N 1
ATOM 3015 C CA . ARG A 1 390 ? 16.234 43.879 19.701 1.00 93.88 390 ARG A CA 1
ATOM 3016 C C . ARG A 1 390 ? 16.192 43.004 20.963 1.00 93.88 390 ARG A C 1
ATOM 3018 O O . ARG A 1 390 ? 17.218 42.438 21.327 1.00 93.88 390 ARG A O 1
ATOM 3025 N N . GLN A 1 391 ? 15.022 42.820 21.581 1.00 91.94 391 GLN A N 1
ATOM 3026 C CA . GLN A 1 391 ? 14.848 41.917 22.731 1.00 91.94 391 GLN A CA 1
ATOM 3027 C C . GLN A 1 391 ? 15.060 40.435 22.360 1.00 91.94 391 GLN A C 1
ATOM 3029 O O . GLN A 1 391 ? 15.736 39.708 23.089 1.00 91.94 391 GLN A O 1
ATOM 3034 N N . VAL A 1 392 ? 14.542 39.985 21.213 1.00 92.31 392 VAL A N 1
ATOM 3035 C CA . VAL A 1 392 ? 14.704 38.601 20.731 1.00 92.31 392 VAL A CA 1
ATOM 3036 C C . VAL A 1 392 ? 16.159 38.296 20.351 1.00 92.31 392 VAL A C 1
ATOM 3038 O O . VAL A 1 392 ? 16.681 37.256 20.750 1.00 92.31 392 VAL A O 1
ATOM 3041 N N . LEU A 1 393 ? 16.854 39.204 19.652 1.00 92.81 393 LEU A N 1
ATOM 3042 C CA . LEU A 1 393 ? 18.277 39.036 19.316 1.00 92.81 393 LEU A CA 1
ATOM 3043 C C . LEU A 1 393 ? 19.159 38.989 20.573 1.00 92.81 393 LEU A C 1
ATOM 3045 O O . LEU A 1 393 ? 20.100 38.195 20.629 1.00 92.81 393 LEU A O 1
ATOM 3049 N N . HIS A 1 394 ? 18.819 39.777 21.599 1.00 92.50 394 HIS A N 1
ATOM 3050 C CA . HIS A 1 394 ? 19.486 39.734 22.899 1.00 92.50 394 HIS A CA 1
ATOM 3051 C C . HIS A 1 394 ? 19.337 38.359 23.564 1.00 92.50 394 HIS A C 1
ATOM 3053 O O . HIS A 1 394 ? 20.340 37.730 23.896 1.00 92.50 394 HIS A O 1
ATOM 3059 N N . ARG A 1 395 ? 18.112 37.822 23.653 1.00 90.94 395 ARG A N 1
ATOM 3060 C CA . ARG A 1 395 ? 17.866 36.493 24.240 1.00 90.94 395 ARG A CA 1
ATOM 3061 C C . ARG A 1 395 ? 18.521 35.350 23.465 1.00 90.94 395 ARG A C 1
ATOM 3063 O O . ARG A 1 395 ? 19.073 34.437 24.076 1.00 90.94 395 ARG A O 1
ATOM 3070 N N . ILE A 1 396 ? 18.536 35.419 22.134 1.00 90.62 396 ILE A N 1
ATOM 3071 C CA . ILE A 1 396 ? 19.272 34.473 21.277 1.00 90.62 396 ILE A CA 1
ATOM 3072 C C . ILE A 1 396 ? 20.783 34.536 21.572 1.00 90.62 396 ILE A C 1
ATOM 3074 O O . ILE A 1 396 ? 21.425 33.490 21.687 1.00 90.62 396 ILE A O 1
ATOM 3078 N N . SER A 1 397 ? 21.339 35.740 21.764 1.00 90.12 397 SER A N 1
ATOM 3079 C CA . SER A 1 397 ? 22.741 35.938 22.156 1.00 90.12 397 SER A CA 1
ATOM 3080 C C . SER A 1 397 ? 23.054 35.341 23.533 1.00 90.12 397 SER A C 1
ATOM 3082 O O . SER A 1 397 ? 24.020 34.589 23.655 1.00 90.12 397 SER A O 1
ATOM 3084 N N . GLU A 1 398 ? 22.255 35.648 24.561 1.00 90.81 398 GLU A N 1
ATOM 3085 C CA . GLU A 1 398 ? 22.435 35.118 25.924 1.00 90.81 398 GLU A CA 1
ATOM 3086 C C . GLU A 1 398 ? 22.366 33.584 25.955 1.00 90.81 398 GLU A C 1
ATOM 3088 O O . GLU A 1 398 ? 23.168 32.929 26.618 1.00 90.81 398 GLU A O 1
ATOM 3093 N N . ALA A 1 399 ? 21.464 32.992 25.170 1.00 89.12 399 ALA A N 1
ATOM 3094 C CA . ALA A 1 399 ? 21.294 31.546 25.059 1.00 89.12 399 ALA A CA 1
ATOM 3095 C C . ALA A 1 399 ? 22.462 30.804 24.377 1.00 89.12 399 ALA A C 1
ATOM 3097 O O . ALA A 1 399 ? 22.451 29.568 24.345 1.00 89.12 399 ALA A O 1
ATOM 3098 N N . GLY A 1 400 ? 23.443 31.525 23.819 1.00 88.44 400 GLY A N 1
ATOM 3099 C CA . GLY A 1 400 ? 24.562 30.974 23.046 1.00 88.44 400 GLY A CA 1
ATOM 3100 C C . GLY A 1 400 ? 24.205 30.568 21.610 1.00 88.44 400 GLY A C 1
ATOM 3101 O O . GLY A 1 400 ? 25.005 29.908 20.945 1.00 88.44 400 GLY A O 1
ATOM 3102 N N . LEU A 1 401 ? 23.016 30.942 21.130 1.00 90.88 401 LEU A N 1
ATOM 3103 C CA . LEU A 1 401 ? 22.462 30.499 19.851 1.00 90.88 401 LEU A CA 1
ATOM 3104 C C . LEU A 1 401 ? 22.937 31.367 18.674 1.00 90.88 401 LEU A C 1
ATOM 3106 O O . LEU A 1 401 ? 23.334 32.522 18.843 1.00 90.88 401 LEU A O 1
ATOM 3110 N N . LYS A 1 402 ? 22.907 30.797 17.462 1.00 91.12 402 LYS A N 1
ATOM 3111 C CA . LYS A 1 402 ? 23.419 31.424 16.232 1.00 91.12 402 LYS A CA 1
ATOM 3112 C C . LYS A 1 402 ? 22.419 31.409 15.080 1.00 91.12 402 LYS A C 1
ATOM 3114 O O . LYS A 1 402 ? 21.874 30.361 14.728 1.00 91.12 402 LYS A O 1
ATOM 3119 N N . LEU A 1 403 ? 22.242 32.561 14.438 1.00 90.38 403 LEU A N 1
ATOM 3120 C CA . LEU A 1 403 ? 21.347 32.763 13.296 1.00 90.38 403 LEU A CA 1
ATOM 3121 C C . LEU A 1 403 ? 22.033 32.508 11.948 1.00 90.38 403 LEU A C 1
ATOM 3123 O O . LEU A 1 403 ? 23.241 32.700 11.793 1.00 90.38 403 LEU A O 1
ATOM 3127 N N . HIS A 1 404 ? 21.236 32.108 10.955 1.00 87.81 404 HIS A N 1
ATOM 3128 C CA . HIS A 1 404 ? 21.665 31.873 9.582 1.00 87.81 404 HIS A CA 1
ATOM 3129 C C . HIS A 1 404 ? 21.559 33.165 8.743 1.00 87.81 404 HIS A C 1
ATOM 3131 O O . HIS A 1 404 ? 20.461 33.525 8.303 1.00 87.81 404 HIS A O 1
ATOM 3137 N N . PRO A 1 405 ? 22.680 33.836 8.403 1.00 84.75 405 PRO A N 1
ATOM 3138 C CA . PRO A 1 405 ? 22.667 35.178 7.808 1.00 84.75 405 PRO A CA 1
ATOM 3139 C C . PRO A 1 405 ? 21.827 35.275 6.524 1.00 84.75 405 PRO A C 1
ATOM 3141 O O . PRO A 1 405 ? 21.056 36.216 6.354 1.00 84.75 405 PRO A O 1
ATOM 3144 N N . ASN A 1 406 ? 21.899 34.271 5.644 1.00 81.94 406 ASN A N 1
ATOM 3145 C CA . ASN A 1 406 ? 21.234 34.322 4.332 1.00 81.94 406 ASN A CA 1
ATOM 3146 C C . ASN A 1 406 ? 19.754 33.909 4.330 1.00 81.94 406 ASN A C 1
ATOM 3148 O O . ASN A 1 406 ? 19.102 34.041 3.297 1.00 81.94 406 ASN A O 1
ATOM 3152 N N . LYS A 1 407 ? 19.220 33.428 5.457 1.00 83.00 407 LYS A N 1
ATOM 3153 C CA . LYS A 1 407 ? 17.807 33.044 5.577 1.00 83.00 407 LYS A CA 1
ATOM 3154 C C . LYS A 1 407 ? 16.988 34.047 6.385 1.00 83.00 407 LYS A C 1
ATOM 3156 O O . LYS A 1 407 ? 15.829 34.274 6.051 1.00 83.00 407 LYS A O 1
ATOM 3161 N N . CYS A 1 408 ? 17.590 34.689 7.388 1.00 86.50 408 CYS A N 1
ATOM 3162 C CA . CYS A 1 408 ? 16.902 35.718 8.160 1.00 86.50 408 CYS A CA 1
ATOM 3163 C C . CYS A 1 408 ? 16.429 36.882 7.267 1.00 86.50 408 CYS A C 1
ATOM 3165 O O . CYS A 1 408 ? 17.150 37.369 6.383 1.00 86.50 408 CYS A O 1
ATOM 3167 N N . CYS A 1 409 ? 15.211 37.342 7.531 1.00 86.50 409 CYS A N 1
ATOM 3168 C CA . CYS A 1 409 ? 14.553 38.468 6.878 1.00 86.50 409 CYS A CA 1
ATOM 3169 C C . CYS A 1 409 ? 14.115 39.462 7.955 1.00 86.50 409 CYS A C 1
ATOM 3171 O O . CYS A 1 409 ? 13.572 39.052 8.975 1.00 86.50 409 CYS A O 1
ATOM 3173 N N . PHE A 1 410 ? 14.338 40.756 7.735 1.00 88.75 410 PHE A N 1
ATOM 3174 C CA . PHE A 1 410 ? 14.164 41.785 8.765 1.00 88.75 410 PHE A CA 1
ATOM 3175 C C . PHE A 1 410 ? 13.285 42.929 8.260 1.00 88.75 410 PHE A C 1
ATOM 3177 O O . PHE A 1 410 ? 13.433 43.339 7.112 1.00 88.75 410 PHE A O 1
ATOM 3184 N N . MET A 1 411 ? 12.410 43.446 9.127 1.00 87.31 411 MET A N 1
ATOM 3185 C CA . MET A 1 411 ? 11.566 44.634 8.906 1.00 87.31 411 MET A CA 1
ATOM 3186 C C . MET A 1 411 ? 10.858 44.671 7.544 1.00 87.31 411 MET A C 1
ATOM 3188 O O . MET A 1 411 ? 10.880 45.673 6.830 1.00 87.31 411 MET A O 1
ATOM 3192 N N . ARG A 1 412 ? 10.209 43.564 7.178 1.00 82.88 412 ARG A N 1
ATOM 3193 C CA . ARG A 1 412 ? 9.389 43.462 5.964 1.00 82.88 412 ARG A CA 1
ATOM 3194 C C . ARG A 1 412 ? 7.918 43.704 6.283 1.00 82.88 412 ARG A C 1
ATOM 3196 O O . ARG A 1 412 ? 7.479 43.430 7.394 1.00 82.88 412 ARG A O 1
ATOM 3203 N N . LYS A 1 413 ? 7.154 44.162 5.290 1.00 77.50 413 LYS A N 1
ATOM 3204 C CA . LYS A 1 413 ? 5.683 44.251 5.365 1.00 77.50 413 LYS A CA 1
ATOM 3205 C C . LYS A 1 413 ? 4.984 42.958 4.921 1.00 77.50 413 LYS A C 1
ATOM 3207 O O . LYS A 1 413 ? 3.828 42.746 5.253 1.00 77.50 413 LYS A O 1
ATOM 3212 N N . GLU A 1 414 ? 5.704 42.085 4.214 1.00 70.56 414 GLU A N 1
ATOM 3213 C CA . GLU A 1 414 ? 5.222 40.825 3.630 1.00 70.56 414 GLU A CA 1
ATOM 3214 C C . GLU A 1 414 ? 6.293 39.729 3.802 1.00 70.56 414 GLU A C 1
ATOM 3216 O O . GLU A 1 414 ? 7.496 40.017 3.737 1.00 70.56 414 GLU A O 1
ATOM 3221 N N . LEU A 1 415 ? 5.882 38.474 4.041 1.00 68.56 415 LEU A N 1
ATOM 3222 C CA . LEU A 1 415 ? 6.799 37.353 4.293 1.00 68.56 415 LEU A CA 1
ATOM 3223 C C . LEU A 1 415 ? 6.167 35.978 3.980 1.00 68.56 415 LEU A C 1
ATOM 3225 O O . LEU A 1 415 ? 5.100 35.656 4.495 1.00 68.56 415 LEU A O 1
ATOM 3229 N N . GLU A 1 416 ? 6.855 35.128 3.203 1.00 61.25 416 GLU A N 1
ATOM 3230 C CA . GLU A 1 416 ? 6.460 33.719 3.002 1.00 61.25 416 GLU A CA 1
ATOM 3231 C C . GLU A 1 416 ? 6.651 32.914 4.304 1.00 61.25 416 GLU A C 1
ATOM 3233 O O . GLU A 1 416 ? 7.756 32.448 4.583 1.00 61.25 416 GLU A O 1
ATOM 3238 N N . PHE A 1 417 ? 5.588 32.724 5.094 1.00 57.53 417 PHE A N 1
ATOM 3239 C CA . PHE A 1 417 ? 5.682 32.017 6.381 1.00 57.53 417 PHE A CA 1
ATOM 3240 C C . PHE A 1 417 ? 5.345 30.511 6.300 1.00 57.53 417 PHE A C 1
ATOM 3242 O O . PHE A 1 417 ? 6.007 29.702 6.948 1.00 57.53 417 PHE A O 1
ATOM 3249 N N . LEU A 1 418 ? 4.341 30.091 5.511 1.00 55.97 418 LEU A N 1
ATOM 3250 C CA . LEU A 1 418 ? 3.761 28.733 5.588 1.00 55.97 418 LEU A CA 1
ATOM 3251 C C . LEU A 1 418 ? 3.414 28.127 4.202 1.00 55.97 418 LEU A C 1
ATOM 3253 O O . LEU A 1 418 ? 2.949 28.829 3.308 1.00 55.97 418 LEU A O 1
ATOM 3257 N N . ASP A 1 419 ? 3.571 26.803 4.033 1.00 56.59 419 ASP A N 1
ATOM 3258 C CA . ASP A 1 419 ? 3.209 26.050 2.809 1.00 56.59 419 ASP A CA 1
ATOM 3259 C C . ASP A 1 419 ? 2.033 25.082 3.108 1.00 56.59 419 ASP A C 1
ATOM 3261 O O . ASP A 1 419 ? 2.203 24.047 3.764 1.00 56.59 419 ASP A O 1
ATOM 3265 N N . ILE A 1 420 ? 0.829 25.352 2.591 1.00 59.75 420 ILE A N 1
ATOM 3266 C CA . ILE A 1 420 ? -0.354 24.491 2.782 1.00 59.75 420 ILE A CA 1
ATOM 3267 C C . ILE A 1 420 ? -0.172 23.141 2.075 1.00 59.75 420 ILE A C 1
ATOM 3269 O O . ILE A 1 420 ? 0.024 23.071 0.860 1.00 59.75 420 ILE A O 1
ATOM 3273 N N . ARG A 1 421 ? -0.332 22.033 2.815 1.00 59.38 421 ARG A N 1
ATOM 3274 C CA . ARG A 1 421 ? -0.372 20.680 2.232 1.00 59.38 421 ARG A CA 1
ATOM 3275 C C . ARG A 1 421 ? -1.730 20.029 2.419 1.00 59.38 421 ARG A C 1
ATOM 3277 O O . ARG A 1 421 ? -2.185 19.849 3.544 1.00 59.38 421 ARG A O 1
ATOM 3284 N N . THR A 1 422 ? -2.341 19.598 1.320 1.00 62.31 422 THR A N 1
ATOM 3285 C CA . THR A 1 422 ? -3.704 19.045 1.307 1.00 62.31 422 THR A CA 1
ATOM 3286 C C . THR A 1 422 ? -3.785 17.733 0.530 1.00 62.31 422 THR A C 1
ATOM 3288 O O . THR A 1 422 ? -3.067 17.533 -0.451 1.00 62.31 422 THR A O 1
ATOM 3291 N N . ASP A 1 423 ? -4.689 16.838 0.931 1.00 64.88 423 ASP A N 1
ATOM 3292 C CA . ASP A 1 423 ? -5.056 15.662 0.140 1.00 64.88 423 ASP A CA 1
ATOM 3293 C C . ASP A 1 423 ? -6.207 15.927 -0.845 1.00 64.88 423 ASP A C 1
ATOM 3295 O O . ASP A 1 423 ? -6.663 15.011 -1.536 1.00 64.88 423 ASP A O 1
ATOM 3299 N N . HIS A 1 424 ? -6.632 17.187 -0.968 1.00 66.75 424 HIS A N 1
ATOM 3300 C CA . HIS A 1 424 ? -7.630 17.641 -1.925 1.00 66.75 424 HIS A CA 1
ATOM 3301 C C . HIS A 1 424 ? -6.963 18.229 -3.180 1.00 66.75 424 HIS A C 1
ATOM 3303 O O . HIS A 1 424 ? -6.663 19.420 -3.249 1.00 66.75 424 HIS A O 1
ATOM 3309 N N . SER A 1 425 ? -6.731 17.397 -4.202 1.00 65.75 425 SER A N 1
ATOM 3310 C CA . SER A 1 425 ? -6.051 17.806 -5.448 1.00 65.75 425 SER A CA 1
ATOM 3311 C C . SER A 1 425 ? -6.761 18.936 -6.198 1.00 65.75 425 SER A C 1
ATOM 3313 O O . SER A 1 425 ? -6.103 19.735 -6.860 1.00 65.75 425 SER A O 1
ATOM 3315 N N . ALA A 1 426 ? -8.084 19.054 -6.059 1.00 67.19 426 ALA A N 1
ATOM 3316 C CA . ALA A 1 426 ? -8.845 20.142 -6.665 1.00 67.19 426 ALA A CA 1
ATOM 3317 C C . ALA A 1 426 ? -8.476 21.530 -6.103 1.00 67.19 426 ALA A C 1
ATOM 3319 O O . ALA A 1 426 ? -8.695 22.515 -6.795 1.00 67.19 426 ALA A O 1
ATOM 3320 N N . LEU A 1 427 ? -7.855 21.633 -4.918 1.00 65.12 427 LEU A N 1
ATOM 3321 C CA . LEU A 1 427 ? -7.407 22.923 -4.374 1.00 65.12 427 LEU A CA 1
ATOM 3322 C C . LEU A 1 427 ? -6.194 23.495 -5.136 1.00 65.12 427 LEU A C 1
ATOM 3324 O O . LEU A 1 427 ? -6.074 24.706 -5.269 1.00 65.12 427 LEU A O 1
ATOM 3328 N N . GLN A 1 428 ? -5.328 22.640 -5.699 1.00 64.88 428 GLN A N 1
ATOM 3329 C CA . GLN A 1 428 ? -4.270 23.091 -6.621 1.00 64.88 428 GLN A CA 1
ATOM 3330 C C . GLN A 1 428 ? -4.847 23.562 -7.963 1.00 64.88 428 GLN A C 1
ATOM 3332 O O . GLN A 1 428 ? -4.329 24.485 -8.589 1.00 64.88 428 GLN A O 1
ATOM 3337 N N . TRP A 1 429 ? -5.925 22.912 -8.406 1.00 61.97 429 TRP A N 1
ATOM 3338 C CA . TRP A 1 429 ? -6.613 23.250 -9.647 1.00 61.97 429 TRP A CA 1
ATOM 3339 C C . TRP A 1 429 ? -7.425 24.545 -9.514 1.00 61.97 429 TRP A C 1
ATOM 3341 O O . TRP A 1 429 ? -7.436 25.341 -10.442 1.00 61.97 429 TRP A O 1
ATOM 3351 N N . LEU A 1 430 ? -8.010 24.805 -8.336 1.00 66.12 430 LEU A N 1
ATOM 3352 C CA . LEU A 1 430 ? -8.716 26.045 -7.995 1.00 66.12 430 LEU A CA 1
ATOM 3353 C C . LEU A 1 430 ? -7.861 27.286 -8.311 1.00 66.12 430 LEU A C 1
ATOM 3355 O O . LEU A 1 430 ? -8.294 28.152 -9.062 1.00 66.12 430 LEU A O 1
ATOM 3359 N N . MET A 1 431 ? -6.614 27.304 -7.826 1.00 58.75 431 MET A N 1
ATOM 3360 C CA . MET A 1 431 ? -5.655 28.406 -8.020 1.00 58.75 431 MET A CA 1
ATOM 3361 C C . MET A 1 431 ? -5.054 28.486 -9.437 1.00 58.75 431 MET A C 1
ATOM 3363 O O . MET A 1 431 ? -4.226 29.349 -9.709 1.00 58.75 431 MET A O 1
ATOM 3367 N N . SER A 1 432 ? -5.417 27.573 -10.342 1.00 56.88 432 SER A N 1
ATOM 3368 C CA . SER A 1 432 ? -4.943 27.548 -11.735 1.00 56.88 432 SER A CA 1
ATOM 3369 C C . SER A 1 432 ? -6.084 27.513 -12.761 1.00 56.88 432 SER A C 1
ATOM 3371 O O . SER A 1 432 ? -5.847 27.324 -13.958 1.00 56.88 432 SER A O 1
ATOM 3373 N N . PHE A 1 433 ? -7.326 27.730 -12.315 1.00 62.38 433 PHE A N 1
ATOM 3374 C CA . PHE A 1 433 ? -8.512 27.714 -13.161 1.00 62.38 433 PHE A CA 1
ATOM 3375 C C . PHE A 1 433 ? -8.795 29.105 -13.746 1.00 62.38 433 PHE A C 1
ATOM 3377 O O . PHE A 1 433 ? -8.978 30.071 -13.013 1.00 62.38 433 PHE A O 1
ATOM 3384 N N . LYS A 1 434 ? -8.813 29.212 -15.082 1.00 54.19 434 LYS A N 1
ATOM 3385 C CA . LYS A 1 434 ? -8.826 30.509 -15.785 1.00 54.19 434 LYS A CA 1
ATOM 3386 C C . LYS A 1 434 ? -10.184 31.216 -15.828 1.00 54.19 434 LYS A C 1
ATOM 3388 O O . LYS A 1 434 ? -10.208 32.430 -15.980 1.00 54.19 434 LYS A O 1
ATOM 3393 N N . GLU A 1 435 ? -11.286 30.475 -15.722 1.00 60.50 435 GLU A N 1
ATOM 3394 C CA . GLU A 1 435 ? -12.653 30.995 -15.902 1.00 60.50 435 GLU A CA 1
ATOM 3395 C C . GLU A 1 435 ? -13.579 30.478 -14.777 1.00 60.50 435 GLU A C 1
ATOM 3397 O O . GLU A 1 435 ? -14.421 29.606 -14.999 1.00 60.50 435 GLU A O 1
ATOM 3402 N N . PRO A 1 436 ? -13.391 30.936 -13.522 1.00 61.06 436 PRO A N 1
ATOM 3403 C CA . PRO A 1 436 ? -14.171 30.467 -12.380 1.00 61.06 436 PRO A CA 1
ATOM 3404 C C . PRO A 1 436 ? -15.600 31.031 -12.374 1.00 61.06 436 PRO A C 1
ATOM 3406 O O . PRO A 1 436 ? -15.803 32.236 -12.267 1.00 61.06 436 PRO A O 1
ATOM 3409 N N . GLU A 1 437 ? -16.608 30.154 -12.388 1.00 67.00 437 GLU A N 1
ATOM 3410 C CA . GLU A 1 437 ? -18.021 30.546 -12.274 1.00 67.00 437 GLU A CA 1
ATOM 3411 C C . GLU A 1 437 ? -18.653 30.204 -10.909 1.00 67.00 437 GLU A C 1
ATOM 3413 O O . GLU A 1 437 ? -18.306 29.232 -10.227 1.00 67.00 437 GLU A O 1
ATOM 3418 N N . GLY A 1 438 ? -19.671 30.983 -10.529 1.00 75.00 438 GLY A N 1
ATOM 3419 C CA . GLY A 1 438 ? -20.612 30.643 -9.460 1.00 75.00 438 GLY A CA 1
ATOM 3420 C C . GLY A 1 438 ? -19.971 30.496 -8.076 1.00 75.00 438 GLY A C 1
ATOM 3421 O O . GLY A 1 438 ? -19.454 31.455 -7.511 1.00 75.00 438 GLY A O 1
ATOM 3422 N N . GLN A 1 439 ? -20.055 29.297 -7.487 1.00 52.47 439 GLN A N 1
ATOM 3423 C CA . GLN A 1 439 ? -19.477 29.037 -6.160 1.00 52.47 439 GLN A CA 1
ATOM 3424 C C . GLN A 1 439 ? -17.942 29.010 -6.178 1.00 52.47 439 GLN A C 1
ATOM 3426 O O . GLN A 1 439 ? -17.334 29.306 -5.157 1.00 52.47 439 GLN A O 1
ATOM 3431 N N . ILE A 1 440 ? -17.320 28.673 -7.313 1.00 57.12 440 ILE A N 1
ATOM 3432 C CA . ILE A 1 440 ? -15.857 28.586 -7.433 1.00 57.12 440 ILE A CA 1
ATOM 3433 C C . ILE A 1 440 ? -15.236 29.987 -7.392 1.00 57.12 440 ILE A C 1
ATOM 3435 O O . ILE A 1 440 ? -14.244 30.182 -6.697 1.00 57.12 440 ILE A O 1
ATOM 3439 N N . ALA A 1 441 ? -15.868 30.968 -8.049 1.00 65.25 441 ALA A N 1
ATOM 3440 C CA . ALA A 1 441 ? -15.461 32.372 -7.983 1.00 65.25 441 ALA A CA 1
ATOM 3441 C C . ALA A 1 441 ? -15.452 32.900 -6.540 1.00 65.25 441 ALA A C 1
ATOM 3443 O O . ALA A 1 441 ? -14.450 33.445 -6.099 1.00 65.25 441 ALA A O 1
ATOM 3444 N N . ARG A 1 442 ? -16.515 32.643 -5.766 1.00 62.22 442 ARG A N 1
ATOM 3445 C CA . ARG A 1 442 ? -16.617 33.109 -4.370 1.00 62.22 442 ARG A CA 1
ATOM 3446 C C . ARG A 1 442 ? -15.581 32.495 -3.436 1.00 62.22 442 ARG A C 1
ATOM 3448 O O . ARG A 1 442 ? -15.059 33.187 -2.576 1.00 62.22 442 ARG A O 1
ATOM 3455 N N . TRP A 1 443 ? -15.246 31.217 -3.617 1.00 60.41 443 TRP A N 1
ATOM 3456 C CA . TRP A 1 443 ? -14.143 30.607 -2.866 1.00 60.41 443 TRP A CA 1
ATOM 3457 C C . TRP A 1 443 ? -12.778 31.179 -3.262 1.00 60.41 443 TRP A C 1
ATOM 3459 O O . TRP A 1 443 ? -11.882 31.198 -2.429 1.00 60.41 443 TRP A O 1
ATOM 3469 N N . LEU A 1 444 ? -12.606 31.662 -4.496 1.00 63.06 444 LEU A N 1
ATOM 3470 C CA . LEU A 1 444 ? -11.407 32.408 -4.882 1.00 63.06 444 LEU A CA 1
ATOM 3471 C C . LEU A 1 444 ? -11.414 33.830 -4.300 1.00 63.06 444 LEU A C 1
ATOM 3473 O O . LEU A 1 444 ? -10.378 34.258 -3.812 1.00 63.06 444 LEU A O 1
ATOM 3477 N N . GLU A 1 445 ? -12.556 34.523 -4.250 1.00 62.53 445 GLU A N 1
ATOM 3478 C CA . GLU A 1 445 ? -12.699 35.821 -3.562 1.00 62.53 445 GLU A CA 1
ATOM 3479 C C . GLU A 1 445 ? -12.414 35.718 -2.050 1.00 62.53 445 GLU A C 1
ATOM 3481 O O . GLU A 1 445 ? -11.725 36.574 -1.503 1.00 62.53 445 GLU A O 1
ATOM 3486 N N . GLU A 1 446 ? -12.883 34.662 -1.374 1.00 58.69 446 GLU A N 1
ATOM 3487 C CA . GLU A 1 446 ? -12.619 34.418 0.058 1.00 58.69 446 GLU A CA 1
ATOM 3488 C C . GLU A 1 446 ? -11.169 33.979 0.350 1.00 58.69 446 GLU A C 1
ATOM 3490 O O . GLU A 1 446 ? -10.689 34.177 1.466 1.00 58.69 446 GLU A O 1
ATOM 3495 N N . LEU A 1 447 ? -10.459 33.390 -0.623 1.00 56.81 447 LEU A N 1
ATOM 3496 C CA . LEU A 1 447 ? -9.068 32.935 -0.462 1.00 56.81 447 LEU A CA 1
ATOM 3497 C C . LEU A 1 447 ? -8.023 33.935 -0.983 1.00 56.81 447 LEU A C 1
ATOM 3499 O O . LEU A 1 447 ? -6.886 33.894 -0.523 1.00 56.81 447 LEU A O 1
ATOM 3503 N N . ALA A 1 448 ? -8.392 34.851 -1.884 1.00 54.12 448 ALA A N 1
ATOM 3504 C CA . ALA A 1 448 ? -7.513 35.885 -2.438 1.00 54.12 448 ALA A CA 1
ATOM 3505 C C . ALA A 1 448 ? -6.823 36.820 -1.413 1.00 54.12 448 ALA A C 1
ATOM 3507 O O . ALA A 1 448 ? -5.734 37.295 -1.733 1.00 54.12 448 ALA A O 1
ATOM 3508 N N . PRO A 1 449 ? -7.367 37.094 -0.205 1.00 52.31 449 PRO A N 1
ATOM 3509 C CA . PRO A 1 449 ? -6.668 37.889 0.811 1.00 52.31 449 PRO A CA 1
ATOM 3510 C C . PRO A 1 449 ? -5.452 37.198 1.448 1.00 52.31 449 PRO A C 1
ATOM 3512 O O . PRO A 1 449 ? -4.730 37.837 2.209 1.00 52.31 449 PRO A O 1
ATOM 3515 N N . PHE A 1 450 ? -5.240 35.903 1.191 1.00 51.97 450 PHE A N 1
ATOM 3516 C CA . PHE A 1 450 ? -4.186 35.107 1.812 1.00 51.97 450 PHE A CA 1
ATOM 3517 C C . PHE A 1 450 ? -3.196 34.620 0.746 1.00 51.97 450 PHE A C 1
ATOM 3519 O O . PHE A 1 450 ? -3.570 33.852 -0.140 1.00 51.97 450 PHE A O 1
ATOM 3526 N N . ASP A 1 451 ? -1.920 34.995 0.858 1.00 49.75 451 ASP A N 1
ATOM 3527 C CA . ASP A 1 451 ? -0.872 34.428 0.004 1.00 49.75 451 ASP A CA 1
ATOM 3528 C C . ASP A 1 451 ? -0.364 33.102 0.597 1.00 49.75 451 ASP A C 1
ATOM 3530 O O . ASP A 1 451 ? 0.190 33.060 1.699 1.00 49.75 451 ASP A O 1
ATOM 3534 N N . PHE A 1 452 ? -0.612 31.990 -0.102 1.00 61.12 452 PHE A N 1
ATOM 3535 C CA . PHE A 1 452 ? -0.217 30.658 0.349 1.00 61.12 452 PHE A CA 1
ATOM 3536 C C . PHE A 1 452 ? 0.011 29.664 -0.794 1.00 61.12 452 PHE A C 1
ATOM 3538 O O . PHE A 1 452 ? -0.703 29.598 -1.797 1.00 61.12 452 PHE A O 1
ATOM 3545 N N . LYS A 1 453 ? 0.987 28.779 -0.588 1.00 56.59 453 LYS A N 1
ATOM 3546 C CA . LYS A 1 453 ? 1.395 27.757 -1.557 1.00 56.59 453 LYS A CA 1
ATOM 3547 C C . LYS A 1 453 ? 0.703 26.424 -1.287 1.00 56.59 453 LYS A C 1
ATOM 3549 O O . LYS A 1 453 ? 0.803 25.904 -0.181 1.00 56.59 453 LYS A O 1
ATOM 3554 N N . VAL A 1 454 ? 0.057 25.826 -2.292 1.00 61.88 454 VAL A N 1
ATOM 3555 C CA . VAL A 1 454 ? -0.665 24.543 -2.145 1.00 61.88 454 VAL A CA 1
ATOM 3556 C C . VAL A 1 454 ? 0.141 23.364 -2.715 1.00 61.88 454 VAL A C 1
ATOM 3558 O O . VAL A 1 454 ? 0.165 23.143 -3.927 1.00 61.88 454 VAL A O 1
ATOM 3561 N N . GLU A 1 455 ? 0.758 22.542 -1.858 1.00 65.88 455 GLU A N 1
ATOM 3562 C CA . GLU A 1 455 ? 1.374 21.256 -2.241 1.00 65.88 455 GLU A CA 1
ATOM 3563 C C . GLU A 1 455 ? 0.402 20.075 -2.010 1.00 65.88 455 GLU A C 1
ATOM 3565 O O . GLU A 1 455 ? 0.080 19.719 -0.874 1.00 65.88 455 GLU A O 1
ATOM 3570 N N . TYR A 1 456 ? -0.038 19.395 -3.076 1.00 68.31 456 TYR A N 1
ATOM 3571 C CA . TYR A 1 456 ? -0.856 18.182 -2.943 1.00 68.31 456 TYR A CA 1
ATOM 3572 C C . TYR A 1 456 ? -0.074 16.991 -2.366 1.00 68.31 456 TYR A C 1
ATOM 3574 O O . TYR A 1 456 ? 1.013 16.632 -2.831 1.00 68.31 456 TYR A O 1
ATOM 3582 N N . ARG A 1 457 ? -0.682 16.291 -1.402 1.00 63.25 457 ARG A N 1
ATOM 3583 C CA . ARG A 1 457 ? -0.144 15.074 -0.786 1.00 63.25 457 ARG A CA 1
ATOM 3584 C C . ARG A 1 457 ? -1.284 14.113 -0.430 1.00 63.25 457 ARG A C 1
ATOM 3586 O O . ARG A 1 457 ? -1.968 14.274 0.567 1.00 63.25 457 ARG A O 1
ATOM 3593 N N . ALA A 1 458 ? -1.450 13.062 -1.237 1.00 61.25 458 ALA A N 1
ATOM 3594 C CA . ALA A 1 458 ? -2.526 12.071 -1.094 1.00 61.25 458 ALA A CA 1
ATOM 3595 C C . ALA A 1 458 ? -2.727 11.541 0.348 1.00 61.25 458 ALA A C 1
ATOM 3597 O O . ALA A 1 458 ? -1.766 11.114 0.996 1.00 61.25 458 ALA A O 1
ATOM 3598 N N . GLY A 1 459 ? -3.986 11.474 0.800 1.00 51.81 459 GLY A N 1
ATOM 3599 C CA . GLY A 1 459 ? -4.384 11.319 2.210 1.00 51.81 459 GLY A CA 1
ATOM 3600 C C . GLY A 1 459 ? -3.894 10.051 2.914 1.00 51.81 459 GLY A C 1
ATOM 3601 O O . GLY A 1 459 ? -3.653 10.054 4.118 1.00 51.81 459 GLY A O 1
ATOM 3602 N N . GLY A 1 460 ? -3.567 8.993 2.162 1.00 53.09 460 GLY A N 1
ATOM 3603 C CA . GLY A 1 460 ? -2.822 7.831 2.678 1.00 53.09 460 GLY A CA 1
ATOM 3604 C C . GLY A 1 460 ? -1.406 8.151 3.199 1.00 53.09 460 GLY A C 1
ATOM 3605 O O . GLY A 1 460 ? -0.693 7.248 3.632 1.00 53.09 460 GLY A O 1
ATOM 3606 N N . ARG A 1 461 ? -0.982 9.422 3.135 1.00 52.41 461 ARG A N 1
ATOM 3607 C CA . ARG A 1 461 ? 0.259 9.986 3.683 1.00 52.41 461 ARG A CA 1
ATOM 3608 C C . ARG A 1 461 ? -0.004 11.108 4.715 1.00 52.41 461 ARG A C 1
ATOM 3610 O O . ARG A 1 461 ? 0.947 11.816 5.045 1.00 52.41 461 ARG A O 1
ATOM 3617 N N . HIS A 1 462 ? -1.244 11.297 5.188 1.00 56.16 462 HIS A N 1
ATOM 3618 C CA . HIS A 1 462 ? -1.702 12.346 6.134 1.00 56.16 462 HIS A CA 1
ATOM 3619 C C . HIS A 1 462 ? -2.137 11.775 7.506 1.00 56.16 462 HIS A C 1
ATOM 3621 O O . HIS A 1 462 ? -3.036 12.299 8.160 1.00 56.16 462 HIS A O 1
ATOM 3627 N N . ALA A 1 463 ? -1.505 10.687 7.963 1.00 45.34 463 ALA A N 1
ATOM 3628 C CA . ALA A 1 463 ? -1.890 9.976 9.193 1.00 45.34 463 ALA A CA 1
ATOM 3629 C C . ALA A 1 463 ? -1.944 10.864 10.458 1.00 45.34 463 ALA A C 1
ATOM 3631 O O . ALA A 1 463 ? -2.725 10.598 11.364 1.00 45.34 463 ALA A O 1
ATOM 3632 N N . ASN A 1 464 ? -1.157 11.941 10.492 1.00 45.47 464 ASN A N 1
ATOM 3633 C CA . ASN A 1 464 ? -1.081 12.899 11.592 1.00 45.47 464 ASN A CA 1
ATOM 3634 C C . ASN A 1 464 ? -2.299 13.842 11.713 1.00 45.47 464 ASN A C 1
ATOM 3636 O O . ASN A 1 464 ? -2.537 14.362 12.797 1.00 45.47 464 ASN A O 1
ATOM 3640 N N . ALA A 1 465 ? -3.078 14.062 10.647 1.00 40.84 465 ALA A N 1
ATOM 3641 C CA . ALA A 1 465 ? -4.237 14.967 10.684 1.00 40.84 465 ALA A CA 1
ATOM 3642 C C . ALA A 1 465 ? -5.538 14.273 11.144 1.00 40.84 465 ALA A C 1
ATOM 3644 O O . ALA A 1 465 ? -6.365 14.878 11.826 1.00 40.84 465 ALA A O 1
ATOM 3645 N N . ASP A 1 466 ? -5.709 12.987 10.814 1.00 43.03 466 ASP A N 1
ATOM 3646 C CA . ASP A 1 466 ? -6.956 12.225 11.033 1.00 43.03 466 ASP A CA 1
ATOM 3647 C C . ASP A 1 466 ? -7.332 12.088 12.529 1.00 43.03 466 ASP A C 1
ATOM 3649 O O . ASP A 1 466 ? -8.505 11.936 12.880 1.00 43.03 466 ASP A O 1
ATOM 3653 N N . ALA A 1 467 ? -6.348 12.217 13.428 1.00 42.34 467 ALA A N 1
ATOM 3654 C CA . ALA A 1 467 ? -6.527 12.135 14.877 1.00 42.34 467 ALA A CA 1
ATOM 3655 C C . ALA A 1 467 ? -7.293 13.327 15.490 1.00 42.34 467 ALA A C 1
ATOM 3657 O O . ALA A 1 467 ? -8.097 13.123 16.400 1.00 42.34 467 ALA A O 1
ATOM 3658 N N . MET A 1 468 ? -7.085 14.558 14.999 1.00 36.91 468 MET A N 1
ATOM 3659 C CA . MET A 1 468 ? -7.665 15.772 15.608 1.00 36.91 468 MET A CA 1
ATOM 3660 C C . MET A 1 468 ? -9.105 16.074 15.164 1.00 36.91 468 MET A C 1
ATOM 3662 O O . MET A 1 468 ? -9.781 16.894 15.781 1.00 36.91 468 MET A O 1
ATOM 3666 N N . SER A 1 469 ? -9.619 15.370 14.151 1.00 46.12 469 SER A N 1
ATOM 3667 C CA . SER A 1 469 ? -10.960 15.554 13.559 1.00 46.12 469 SER A CA 1
ATOM 3668 C C . SER A 1 469 ? -12.154 15.193 14.475 1.00 46.12 469 SER A C 1
ATOM 3670 O O . SER A 1 469 ? -13.276 15.017 14.002 1.00 46.12 469 SER A O 1
ATOM 3672 N N . ARG A 1 470 ? -11.919 15.022 15.785 1.00 47.38 470 ARG A N 1
ATOM 3673 C CA . ARG A 1 470 ? -12.797 14.306 16.730 1.00 47.38 470 ARG A CA 1
ATOM 3674 C C . ARG A 1 470 ? -13.115 15.069 18.026 1.00 47.38 470 ARG A C 1
ATOM 3676 O O . ARG A 1 470 ? -13.517 14.441 19.004 1.00 47.38 470 ARG A O 1
ATOM 3683 N N . ARG A 1 471 ? -12.964 16.401 18.060 1.00 42.44 471 ARG A N 1
ATOM 3684 C CA . ARG A 1 471 ? -13.531 17.214 19.158 1.00 42.44 471 ARG A CA 1
ATOM 3685 C C . ARG A 1 471 ? -15.074 17.179 19.096 1.00 42.44 471 ARG A C 1
ATOM 3687 O O . ARG A 1 471 ? -15.618 17.331 18.001 1.00 42.44 471 ARG A O 1
ATOM 3694 N N . PRO A 1 472 ? -15.782 16.973 20.223 1.00 39.50 472 PRO A N 1
ATOM 3695 C CA . PRO A 1 472 ? -17.239 17.087 20.279 1.00 39.50 472 PRO A CA 1
ATOM 3696 C C . PRO A 1 472 ? -17.684 18.556 20.199 1.00 39.50 472 PRO A C 1
ATOM 3698 O O . PRO A 1 472 ? -16.901 19.463 20.482 1.00 39.50 472 PRO A O 1
ATOM 3701 N N . CYS A 1 473 ? -18.943 18.782 19.826 1.00 49.25 473 CYS A N 1
ATOM 3702 C CA . CYS A 1 473 ? -19.582 20.099 19.803 1.00 49.25 473 CYS A CA 1
ATOM 3703 C C . CYS A 1 473 ? -20.606 20.248 20.939 1.00 49.25 473 CYS A C 1
ATOM 3705 O O . CYS A 1 473 ? -21.044 19.252 21.513 1.00 49.25 473 CYS A O 1
ATOM 3707 N N . ASP A 1 474 ? -20.999 21.492 21.212 1.00 49.91 474 ASP A N 1
ATOM 3708 C CA . ASP A 1 474 ? -22.041 21.857 22.177 1.00 49.91 474 ASP A CA 1
ATOM 3709 C C . ASP A 1 474 ? -23.372 21.115 21.885 1.00 49.91 474 ASP A C 1
ATOM 3711 O O . ASP A 1 474 ? -23.795 21.092 20.717 1.00 49.91 474 ASP A O 1
ATOM 3715 N N . PRO A 1 475 ? -23.998 20.460 22.886 1.00 50.66 475 PRO A N 1
ATOM 3716 C CA . PRO A 1 475 ? -25.180 19.629 22.672 1.00 50.66 475 PRO A CA 1
ATOM 3717 C C . PRO A 1 475 ? -26.447 20.415 22.302 1.00 50.66 475 PRO A C 1
ATOM 3719 O O . PRO A 1 475 ? -27.164 19.996 21.393 1.00 50.66 475 PRO A O 1
ATOM 3722 N N . ASP A 1 476 ? -26.736 21.541 22.961 1.00 48.12 476 ASP A N 1
ATOM 3723 C CA . ASP A 1 476 ? -28.141 21.946 23.161 1.00 48.12 476 ASP A CA 1
ATOM 3724 C C . ASP A 1 476 ? -28.684 22.986 22.165 1.00 48.12 476 ASP A C 1
ATOM 3726 O O . ASP A 1 476 ? -29.892 23.223 22.122 1.00 48.12 476 ASP A O 1
ATOM 3730 N N . ASN A 1 477 ? -27.844 23.594 21.313 1.00 50.16 477 ASN A N 1
ATOM 3731 C CA . ASN A 1 477 ? -28.331 24.547 20.295 1.00 50.16 477 ASN A CA 1
ATOM 3732 C C . ASN A 1 477 ? -27.592 24.508 18.941 1.00 50.16 477 ASN A C 1
ATOM 3734 O O . ASN A 1 477 ? -27.591 25.468 18.163 1.00 50.16 477 ASN A O 1
ATOM 3738 N N . CYS A 1 478 ? -26.955 23.384 18.602 1.00 55.56 478 CYS A N 1
ATOM 3739 C CA . CYS A 1 478 ? -26.282 23.257 17.312 1.00 55.56 478 CYS A CA 1
ATOM 3740 C C . CYS A 1 478 ? -27.291 23.091 16.152 1.00 55.56 478 CYS A C 1
ATOM 3742 O O . CYS A 1 478 ? -27.749 21.990 15.832 1.00 55.56 478 CYS A O 1
ATOM 3744 N N . ARG A 1 479 ? -27.574 24.193 15.439 1.00 49.56 479 ARG A N 1
ATOM 3745 C CA . ARG A 1 479 ? -28.445 24.261 14.237 1.00 49.56 479 ARG A CA 1
ATOM 3746 C C . ARG A 1 479 ? -28.074 23.260 13.126 1.00 49.56 479 ARG A C 1
ATOM 3748 O O . ARG A 1 479 ? -28.913 22.934 12.283 1.00 49.56 479 ARG A O 1
ATOM 3755 N N . TYR A 1 480 ? -26.829 22.776 13.104 1.00 51.56 480 TYR A N 1
ATOM 3756 C CA . TYR A 1 480 ? -26.372 21.721 12.195 1.00 51.56 480 TYR A CA 1
ATOM 3757 C C . TYR A 1 480 ? -26.719 20.312 12.715 1.00 51.56 480 TYR A C 1
ATOM 3759 O O . TYR A 1 480 ? -27.180 19.479 11.934 1.00 51.56 480 TYR A O 1
ATOM 3767 N N . CYS A 1 481 ? -26.587 20.063 14.024 1.00 53.97 481 CYS A N 1
ATOM 3768 C CA . CYS A 1 481 ? -26.995 18.810 14.666 1.00 53.97 481 CYS A CA 1
ATOM 3769 C C . CYS A 1 481 ? -28.507 18.589 14.575 1.00 53.97 481 CYS A C 1
ATOM 3771 O O . CYS A 1 481 ? -28.911 17.554 14.062 1.00 53.97 481 CYS A O 1
ATOM 3773 N N . GLY A 1 482 ? -29.346 19.573 14.918 1.00 57.03 482 GLY A N 1
ATOM 3774 C CA . GLY A 1 482 ? -30.809 19.407 14.850 1.00 57.03 482 GLY A CA 1
ATOM 3775 C C . GLY A 1 482 ? -31.330 19.054 13.443 1.00 57.03 482 GLY A C 1
ATOM 3776 O O . GLY A 1 482 ? -32.201 18.200 13.280 1.00 57.03 482 GLY A O 1
ATOM 3777 N N . LYS A 1 483 ? -30.729 19.634 12.391 1.00 56.28 483 LYS A N 1
ATOM 3778 C CA . LYS A 1 483 ? -31.007 19.249 10.993 1.00 56.28 483 LYS A CA 1
ATOM 3779 C C . LYS A 1 483 ? -30.501 17.851 10.640 1.00 56.28 483 LYS A C 1
ATOM 3781 O O . LYS A 1 483 ? -31.127 17.155 9.840 1.00 56.28 483 LYS A O 1
ATOM 3786 N N . ARG A 1 484 ? -29.356 17.451 11.194 1.00 49.31 484 ARG A N 1
ATOM 3787 C CA . ARG A 1 484 ? -28.785 16.119 11.000 1.00 49.31 484 ARG A CA 1
ATOM 3788 C C . ARG A 1 484 ? -29.620 15.053 11.709 1.00 49.31 484 ARG A C 1
ATOM 3790 O O . ARG A 1 484 ? -29.894 14.037 11.090 1.00 49.31 484 ARG A O 1
ATOM 3797 N N . GLU A 1 485 ? -30.092 15.307 12.925 1.00 53.69 485 GLU A N 1
ATOM 3798 C CA . GLU A 1 485 ? -30.997 14.420 13.657 1.00 53.69 485 GLU A CA 1
ATOM 3799 C C . GLU A 1 485 ? -32.325 14.216 12.938 1.00 53.69 485 GLU A C 1
ATOM 3801 O O . GLU A 1 485 ? -32.773 13.082 12.824 1.00 53.69 485 GLU A O 1
ATOM 3806 N N . ALA A 1 486 ? -32.950 15.281 12.424 1.00 55.16 486 ALA A N 1
ATOM 3807 C CA . ALA A 1 486 ? -34.176 15.151 11.634 1.00 55.16 486 ALA A CA 1
ATOM 3808 C C . ALA A 1 486 ? -33.968 14.190 10.447 1.00 55.16 486 ALA A C 1
ATOM 3810 O O . ALA A 1 486 ? -34.764 13.280 10.228 1.00 55.16 486 ALA A O 1
ATOM 3811 N N . ARG A 1 487 ? -32.830 14.322 9.755 1.00 50.22 487 ARG A N 1
ATOM 3812 C CA . ARG A 1 487 ? -32.440 13.452 8.640 1.00 50.22 487 ARG A CA 1
ATOM 3813 C C . ARG A 1 487 ? -32.022 12.042 9.077 1.00 50.22 487 ARG A C 1
ATOM 3815 O O . ARG A 1 487 ? -32.227 11.089 8.334 1.00 50.22 487 ARG A O 1
ATOM 3822 N N . GLU A 1 488 ? -31.441 11.878 10.262 1.00 45.41 488 GLU A N 1
ATOM 3823 C CA . GLU A 1 488 ? -31.135 10.563 10.838 1.00 45.41 488 GLU A CA 1
ATOM 3824 C C . GLU A 1 488 ? -32.419 9.846 11.296 1.00 45.41 488 GLU A C 1
ATOM 3826 O O . GLU A 1 488 ? -32.514 8.636 11.121 1.00 45.41 488 GLU A O 1
ATOM 3831 N N . ARG A 1 489 ? -33.457 10.568 11.748 1.00 50.28 489 ARG A N 1
ATOM 3832 C CA . ARG A 1 489 ? -34.801 10.009 11.999 1.00 50.28 489 ARG A CA 1
ATOM 3833 C C . ARG A 1 489 ? -35.460 9.524 10.702 1.00 50.28 489 ARG A C 1
ATOM 3835 O O . ARG A 1 489 ? -35.967 8.407 10.685 1.00 50.28 489 ARG A O 1
ATOM 3842 N N . GLU A 1 490 ? -35.386 10.297 9.612 1.00 51.50 490 GLU A N 1
ATOM 3843 C CA . GLU A 1 490 ? -35.833 9.855 8.275 1.00 51.50 490 GLU A CA 1
ATOM 3844 C C . GLU A 1 490 ? -35.075 8.599 7.802 1.00 51.50 490 GLU A C 1
ATOM 3846 O O . GLU A 1 490 ? -35.687 7.628 7.362 1.00 51.50 490 GLU A O 1
ATOM 3851 N N . LEU A 1 491 ? -33.743 8.576 7.940 1.00 42.56 491 LEU A N 1
ATOM 3852 C CA . LEU A 1 491 ? -32.901 7.444 7.526 1.00 42.56 491 LEU A CA 1
ATOM 3853 C C . LEU A 1 491 ? -33.062 6.189 8.405 1.00 42.56 491 LEU A C 1
ATOM 3855 O O . LEU A 1 491 ? -32.736 5.090 7.956 1.00 42.56 491 LEU A O 1
ATOM 3859 N N . CYS A 1 492 ? -33.568 6.323 9.632 1.00 40.03 492 CYS A N 1
ATOM 3860 C CA . CYS A 1 492 ? -33.857 5.191 10.515 1.00 40.03 492 CYS A CA 1
ATOM 3861 C C . CYS A 1 492 ? -35.112 4.395 10.113 1.00 40.03 492 CYS A C 1
ATOM 3863 O O . CYS A 1 492 ? -35.260 3.267 10.584 1.00 40.03 492 CYS A O 1
ATOM 3865 N N . ALA A 1 493 ? -35.987 4.928 9.250 1.00 42.38 493 ALA A N 1
ATOM 3866 C CA . ALA A 1 493 ? -37.237 4.267 8.858 1.00 42.38 493 ALA A CA 1
ATOM 3867 C C . ALA A 1 493 ? -37.018 2.934 8.108 1.00 42.38 493 ALA A C 1
ATOM 3869 O O . ALA A 1 493 ? -37.695 1.951 8.400 1.00 42.38 493 ALA A O 1
ATOM 3870 N N . ASP A 1 494 ? -36.027 2.883 7.210 1.00 41.44 494 ASP A N 1
ATOM 3871 C CA . ASP A 1 494 ? -35.662 1.697 6.409 1.00 41.44 494 ASP A CA 1
ATOM 3872 C C . ASP A 1 494 ? -34.449 0.922 6.978 1.00 41.44 494 ASP A C 1
ATOM 3874 O O . ASP A 1 494 ? -33.857 0.062 6.315 1.00 41.44 494 ASP A O 1
ATOM 3878 N N . GLY A 1 495 ? -34.028 1.233 8.208 1.00 38.59 495 GLY A N 1
ATOM 3879 C CA . GLY A 1 495 ? -32.905 0.562 8.868 1.00 38.59 495 GLY A CA 1
ATOM 3880 C C . GLY A 1 495 ? -33.221 -0.887 9.280 1.00 38.59 495 GLY A C 1
ATOM 3881 O O . GLY A 1 495 ? -34.386 -1.241 9.479 1.00 38.59 495 GLY A O 1
ATOM 3882 N N . PRO A 1 496 ? -32.204 -1.756 9.479 1.00 41.47 496 PRO A N 1
ATOM 3883 C CA . PRO A 1 496 ? -32.421 -3.085 10.051 1.00 41.47 496 PRO A CA 1
ATOM 3884 C C . PRO A 1 496 ? -33.054 -2.930 11.438 1.00 41.47 496 PRO A C 1
ATOM 3886 O O . PRO A 1 496 ? -32.421 -2.397 12.347 1.00 41.47 496 PRO A O 1
ATOM 3889 N N . SER A 1 497 ? -34.319 -3.347 11.569 1.00 40.78 497 SER A N 1
ATOM 3890 C CA . SER A 1 497 ? -35.235 -2.840 12.597 1.00 40.78 497 SER A CA 1
ATOM 3891 C C . SER A 1 497 ? -34.640 -2.881 14.007 1.00 40.78 497 SER A C 1
ATOM 3893 O O . SER A 1 497 ? -34.596 -3.943 14.640 1.00 40.78 497 SER A O 1
ATOM 3895 N N . CYS A 1 498 ? -34.249 -1.716 14.527 1.00 37.22 498 CYS A N 1
ATOM 3896 C CA . CYS A 1 498 ? -33.871 -1.553 15.923 1.00 37.22 498 CYS A CA 1
ATOM 3897 C C . CYS A 1 498 ? -35.150 -1.562 16.766 1.00 37.22 498 CYS A C 1
ATOM 3899 O O . CYS A 1 498 ? -35.621 -0.522 17.222 1.00 37.22 498 CYS A O 1
ATOM 3901 N N . LYS A 1 499 ? -35.753 -2.751 16.914 1.00 42.34 499 LYS A N 1
ATOM 3902 C CA . LYS A 1 499 ? -36.907 -2.955 17.789 1.00 42.34 499 LYS A CA 1
ATOM 3903 C C . LYS A 1 499 ? -36.555 -2.406 19.166 1.00 42.34 499 LYS A C 1
ATOM 3905 O O . LYS A 1 499 ? -35.520 -2.785 19.717 1.00 42.34 499 LYS A O 1
ATOM 3910 N N . VAL A 1 500 ? -37.412 -1.526 19.684 1.00 43.03 500 VAL A N 1
ATOM 3911 C CA . VAL A 1 500 ? -37.298 -0.995 21.045 1.00 43.03 500 VAL A CA 1
ATOM 3912 C C . VAL A 1 500 ? -37.088 -2.178 21.983 1.00 43.03 500 VAL A C 1
ATOM 3914 O O . VAL A 1 500 ? -37.828 -3.162 21.910 1.00 43.03 500 VAL A O 1
ATOM 3917 N N . ALA A 1 501 ? -36.026 -2.126 22.789 1.00 51.34 501 ALA A N 1
ATOM 3918 C CA . ALA A 1 501 ? -35.715 -3.209 23.705 1.00 51.34 501 ALA A CA 1
ATOM 3919 C C . ALA A 1 501 ? -36.880 -3.342 24.688 1.00 51.34 501 ALA A C 1
ATOM 3921 O O . ALA A 1 501 ? -37.175 -2.402 25.423 1.00 51.34 501 ALA A O 1
ATOM 3922 N N . GLN A 1 502 ? -37.563 -4.485 24.648 1.00 57.25 502 GLN A N 1
ATOM 3923 C CA . GLN A 1 502 ? -38.712 -4.752 25.501 1.00 57.25 502 GLN A CA 1
ATOM 3924 C C . GLN A 1 502 ? -38.235 -4.720 26.957 1.00 57.25 502 GLN A C 1
ATOM 3926 O O . GLN A 1 502 ? -37.373 -5.510 27.348 1.00 57.25 502 GLN A O 1
ATOM 3931 N N . VAL A 1 503 ? -38.721 -3.735 27.712 1.00 64.69 503 VAL A N 1
ATOM 3932 C CA . VAL A 1 503 ? -38.405 -3.561 29.129 1.00 64.69 503 VAL A CA 1
ATOM 3933 C C . VAL A 1 503 ? -39.267 -4.555 29.890 1.00 64.69 503 VAL A C 1
ATOM 3935 O O . VAL A 1 503 ? -40.483 -4.459 29.807 1.00 64.69 503 VAL A O 1
ATOM 3938 N N . TYR A 1 504 ? -38.627 -5.500 30.577 1.00 76.69 504 TYR A N 1
ATOM 3939 C CA . TYR A 1 504 ? -39.309 -6.491 31.408 1.00 76.69 504 TYR A CA 1
ATOM 3940 C C . TYR A 1 504 ? -39.361 -5.996 32.851 1.00 76.69 504 TYR A C 1
ATOM 3942 O O . TYR A 1 504 ? -38.297 -5.756 33.440 1.00 76.69 504 TYR A O 1
ATOM 3950 N N . ASP A 1 505 ? -40.560 -5.857 33.415 1.00 81.19 505 ASP A N 1
ATOM 3951 C CA . ASP A 1 505 ? -40.730 -5.482 34.823 1.00 81.19 505 ASP A CA 1
ATOM 3952 C C . ASP A 1 505 ? -40.597 -6.681 35.786 1.00 81.19 505 ASP A C 1
ATOM 3954 O O . ASP A 1 505 ? -40.479 -7.839 35.376 1.00 81.19 505 ASP A O 1
ATOM 3958 N N . ALA A 1 506 ? -40.554 -6.412 37.095 1.00 81.19 506 ALA A N 1
ATOM 3959 C CA . ALA A 1 506 ? -40.374 -7.448 38.114 1.00 81.19 506 ALA A CA 1
ATOM 3960 C C . ALA A 1 506 ? -41.508 -8.497 38.140 1.00 81.19 506 ALA A C 1
ATOM 3962 O O . ALA A 1 506 ? -41.250 -9.664 38.443 1.00 81.19 506 ALA A O 1
ATOM 3963 N N . SER A 1 507 ? -42.737 -8.118 37.777 1.00 83.50 507 SER A N 1
ATOM 3964 C CA . SER A 1 507 ? -43.880 -9.031 37.684 1.00 83.50 507 SER A CA 1
ATOM 3965 C C . SER A 1 507 ? -43.795 -9.927 36.444 1.00 83.50 507 SER A C 1
ATOM 3967 O O . SER A 1 507 ? -44.022 -11.132 36.550 1.00 83.50 507 SER A O 1
ATOM 3969 N N . GLU A 1 508 ? -43.351 -9.395 35.300 1.00 85.94 508 GLU A N 1
ATOM 3970 C CA . GLU A 1 508 ? -43.094 -10.185 34.088 1.00 85.94 508 GLU A CA 1
ATOM 3971 C C . GLU A 1 508 ? -41.924 -11.162 34.283 1.00 85.94 508 GLU A C 1
ATOM 3973 O O . GLU A 1 508 ? -42.008 -12.327 33.881 1.00 85.94 508 GLU A O 1
ATOM 3978 N N . TRP A 1 509 ? -40.845 -10.729 34.951 1.00 89.44 509 TRP A N 1
ATOM 3979 C CA . TRP A 1 509 ? -39.747 -11.621 35.340 1.00 89.44 509 TRP A CA 1
ATOM 3980 C C . TRP A 1 509 ? -40.232 -12.745 36.260 1.00 89.44 509 TRP A C 1
ATOM 3982 O O . TRP A 1 509 ? -39.882 -13.902 36.014 1.00 89.44 509 TRP A O 1
ATOM 3992 N N . ARG A 1 510 ? -41.054 -12.435 37.276 1.00 89.69 510 ARG A N 1
ATOM 3993 C CA . ARG A 1 510 ? -41.648 -13.441 38.171 1.00 89.69 510 ARG A CA 1
ATOM 3994 C C . ARG A 1 510 ? -42.507 -14.434 37.388 1.00 89.69 510 ARG A C 1
ATOM 3996 O O . ARG A 1 510 ? -42.243 -15.633 37.454 1.00 89.69 510 ARG A O 1
ATOM 4003 N N . ALA A 1 511 ? -43.460 -13.956 36.586 1.00 89.31 511 ALA A N 1
ATOM 4004 C CA . ALA A 1 511 ? -44.353 -14.806 35.798 1.00 89.31 511 ALA A CA 1
ATOM 4005 C C . ALA A 1 511 ? -43.578 -15.748 34.856 1.00 89.31 511 ALA A C 1
ATOM 4007 O O . ALA A 1 511 ? -43.870 -16.941 34.771 1.00 89.31 511 ALA A O 1
ATOM 4008 N N . HIS A 1 512 ? -42.527 -15.256 34.191 1.00 90.44 512 HIS A N 1
ATOM 4009 C CA . HIS A 1 512 ? -41.680 -16.100 33.346 1.00 90.44 512 HIS A CA 1
ATOM 4010 C C . HIS A 1 512 ? -40.793 -17.089 34.127 1.00 90.44 512 HIS A C 1
ATOM 4012 O O . HIS A 1 512 ? -40.434 -18.125 33.566 1.00 90.44 512 HIS A O 1
ATOM 4018 N N . GLN A 1 513 ? -40.444 -16.816 35.389 1.00 92.19 513 GLN A N 1
ATOM 4019 C CA . GLN A 1 513 ? -39.738 -17.768 36.258 1.00 92.19 513 GLN A CA 1
ATOM 4020 C C . GLN A 1 513 ? -40.681 -18.833 36.848 1.00 92.19 513 GLN A C 1
ATOM 4022 O O . GLN A 1 513 ? -40.298 -19.999 36.917 1.00 92.19 513 GLN A O 1
ATOM 4027 N N . GLU A 1 514 ? -41.916 -18.475 37.207 1.00 90.19 514 GLU A N 1
ATOM 4028 C CA . GLU A 1 514 ? -42.950 -19.414 37.678 1.00 90.19 514 GLU A CA 1
ATOM 4029 C C . GLU A 1 514 ? -43.429 -20.374 36.575 1.00 90.19 514 GLU A C 1
ATOM 4031 O O . GLU A 1 514 ? -43.795 -21.518 36.857 1.00 90.19 514 GLU A O 1
ATOM 4036 N N . LEU A 1 515 ? -43.379 -19.938 35.312 1.00 90.75 515 LEU A N 1
ATOM 4037 C CA . LEU A 1 515 ? -43.659 -20.767 34.137 1.00 90.75 515 LEU A CA 1
ATOM 4038 C C . LEU A 1 515 ? -42.478 -21.661 33.697 1.00 90.75 515 LEU A C 1
ATOM 4040 O O . LEU A 1 515 ? -42.692 -22.565 32.888 1.00 90.75 515 LEU A O 1
ATOM 4044 N N . ASP A 1 516 ? -41.247 -21.457 34.190 1.00 90.38 516 ASP A N 1
ATOM 4045 C CA . ASP A 1 516 ? -40.110 -22.330 33.847 1.00 90.38 516 ASP A CA 1
ATOM 4046 C C . ASP A 1 516 ? -40.044 -23.541 34.800 1.00 90.38 516 ASP A C 1
ATOM 4048 O O . ASP A 1 516 ? -39.804 -23.366 36.001 1.00 90.38 516 ASP A O 1
ATOM 4052 N N . PRO A 1 517 ? -40.188 -24.785 34.299 1.00 88.69 517 PRO A N 1
ATOM 4053 C CA . PRO A 1 517 ? -40.194 -25.980 35.142 1.00 88.69 517 PRO A CA 1
ATOM 4054 C C . PRO A 1 517 ? -38.860 -26.247 35.858 1.00 88.69 517 PRO A C 1
ATOM 4056 O O . PRO A 1 517 ? -38.857 -26.980 36.843 1.00 88.69 517 PRO A O 1
ATOM 4059 N N . ASP A 1 518 ? -37.737 -25.658 35.417 1.00 89.69 518 ASP A N 1
ATOM 4060 C CA . ASP A 1 518 ? -36.469 -25.765 36.154 1.00 89.69 518 ASP A CA 1
ATOM 4061 C C . ASP A 1 518 ? -36.394 -24.789 37.340 1.00 89.69 518 ASP A C 1
ATOM 4063 O O . ASP A 1 518 ? -35.661 -25.061 38.296 1.00 89.69 518 ASP A O 1
ATOM 4067 N N . LEU A 1 519 ? -37.087 -23.642 37.257 1.00 91.88 519 LEU A N 1
ATOM 4068 C CA . LEU A 1 519 ? -36.966 -22.526 38.206 1.00 91.88 519 LEU A CA 1
ATOM 4069 C C . LEU A 1 519 ? -38.100 -22.486 39.230 1.00 91.88 519 LEU A C 1
ATOM 4071 O O . LEU A 1 519 ? -37.835 -22.159 40.383 1.00 91.88 519 LEU A O 1
ATOM 4075 N N . ARG A 1 520 ? -39.327 -22.867 38.854 1.00 90.31 520 ARG A N 1
ATOM 4076 C CA . ARG A 1 520 ? -40.486 -22.916 39.762 1.00 90.31 520 ARG A CA 1
ATOM 4077 C C . ARG A 1 520 ? -40.226 -23.678 41.079 1.00 90.31 520 ARG A C 1
ATOM 4079 O O . ARG A 1 520 ? -40.580 -23.130 42.121 1.00 90.31 520 ARG A O 1
ATOM 4086 N N . PRO A 1 521 ? -39.577 -24.863 41.100 1.00 89.38 521 PRO A N 1
ATOM 4087 C CA . PRO A 1 521 ? -39.251 -25.541 42.360 1.00 89.38 521 PRO A CA 1
ATOM 4088 C C . PRO A 1 521 ? -38.260 -24.729 43.206 1.00 89.38 521 PRO A C 1
ATOM 4090 O O . PRO A 1 521 ? -38.417 -24.607 44.416 1.00 89.38 521 PRO A O 1
ATOM 4093 N N . VAL A 1 522 ? -37.268 -24.109 42.557 1.00 88.94 522 VAL A N 1
ATOM 4094 C CA . VAL A 1 522 ? -36.231 -23.303 43.219 1.00 88.94 522 VAL A CA 1
ATOM 4095 C C . VAL A 1 522 ? -36.812 -22.022 43.815 1.00 88.94 522 VAL A C 1
ATOM 4097 O O . VAL A 1 522 ? -36.426 -21.654 44.920 1.00 88.94 522 VAL A O 1
ATOM 4100 N N . LEU A 1 523 ? -37.758 -21.373 43.126 1.00 90.06 523 LEU A N 1
ATOM 4101 C CA . LEU A 1 523 ? -38.548 -20.269 43.677 1.00 90.06 523 LEU A CA 1
ATOM 4102 C C . LEU A 1 523 ? -39.227 -20.700 44.981 1.00 90.06 523 LEU A C 1
ATOM 4104 O O . LEU A 1 523 ? -38.983 -20.088 46.013 1.00 90.06 523 LEU A O 1
ATOM 4108 N N . GLN A 1 524 ? -39.984 -21.801 44.963 1.00 89.38 524 GLN A N 1
ATOM 4109 C CA . GLN A 1 524 ? -40.710 -22.291 46.141 1.00 89.38 524 GLN A CA 1
ATOM 4110 C C . GLN A 1 524 ? -39.781 -22.621 47.325 1.00 89.38 524 GLN A C 1
ATOM 4112 O O . GLN A 1 524 ? -40.095 -22.274 48.464 1.00 89.38 524 GLN A O 1
ATOM 4117 N N . TRP A 1 525 ? -38.617 -23.233 47.080 1.00 90.50 525 TRP A N 1
ATOM 4118 C CA . TRP A 1 525 ? -37.621 -23.510 48.127 1.00 90.50 525 TRP A CA 1
ATOM 4119 C C . TRP A 1 525 ? -37.006 -22.226 48.711 1.00 90.50 525 TRP A C 1
ATOM 4121 O O . TRP A 1 525 ? -36.764 -22.142 49.912 1.00 90.50 525 TRP A O 1
ATOM 4131 N N . VAL A 1 526 ? -36.754 -21.207 47.882 1.00 90.19 526 VAL A N 1
ATOM 4132 C CA . VAL A 1 526 ? -36.149 -19.939 48.331 1.00 90.19 526 VAL A CA 1
ATOM 4133 C C . VAL A 1 526 ? -37.177 -19.016 49.001 1.00 90.19 526 VAL A C 1
ATOM 4135 O O . VAL A 1 526 ? -36.828 -18.350 49.970 1.00 90.19 526 VAL A O 1
ATOM 4138 N N . GLU A 1 527 ? -38.439 -19.002 48.558 1.00 89.81 527 GLU A N 1
ATOM 4139 C CA . GLU A 1 527 ? -39.524 -18.233 49.198 1.00 89.81 527 GLU A CA 1
ATOM 4140 C C . GLU A 1 527 ? -39.961 -18.832 50.545 1.00 89.81 527 GLU A C 1
ATOM 4142 O O . GLU A 1 527 ? -40.250 -18.088 51.477 1.00 89.81 527 GLU A O 1
ATOM 4147 N N . SER A 1 528 ? -39.957 -20.163 50.685 1.00 87.19 528 SER A N 1
ATOM 4148 C CA . SER A 1 528 ? -40.214 -20.838 51.972 1.00 87.19 528 SER A CA 1
ATOM 4149 C C . SER A 1 528 ? -39.013 -20.828 52.929 1.00 87.19 528 SER A C 1
ATOM 4151 O O . SER A 1 528 ? -39.152 -21.202 54.092 1.00 87.19 528 SER A O 1
ATOM 4153 N N . GLY A 1 529 ? -37.822 -20.452 52.447 1.00 83.12 529 GLY A N 1
ATOM 4154 C CA . GLY A 1 529 ? -36.560 -20.529 53.190 1.00 83.12 529 GLY A CA 1
ATOM 4155 C C . GLY A 1 529 ? -36.067 -21.957 53.475 1.00 83.12 529 GLY A C 1
ATOM 4156 O O . GLY A 1 529 ? -35.002 -22.125 54.069 1.00 83.12 529 GLY A O 1
ATOM 4157 N N . GLN A 1 530 ? -36.803 -22.991 53.054 1.00 85.25 530 GLN A N 1
ATOM 4158 C CA . GLN A 1 530 ? -36.488 -24.388 53.338 1.00 85.25 530 GLN A CA 1
ATOM 4159 C C . GLN A 1 530 ? -35.687 -25.009 52.192 1.00 85.25 530 GLN A C 1
ATOM 4161 O O . GLN A 1 530 ? -36.166 -25.157 51.067 1.00 85.25 530 GLN A O 1
ATOM 4166 N N . LYS A 1 531 ? -34.451 -25.423 52.492 1.00 86.12 531 LYS A N 1
ATOM 4167 C CA . LYS A 1 531 ? -33.642 -26.215 51.564 1.00 86.12 531 LYS A CA 1
ATOM 4168 C C . LYS A 1 531 ? -34.110 -27.684 51.612 1.00 86.12 531 LYS A C 1
ATOM 4170 O O . LYS A 1 531 ? -34.003 -28.280 52.683 1.00 86.12 531 LYS A O 1
ATOM 4175 N N . PRO A 1 532 ? -34.573 -28.279 50.496 1.00 85.38 532 PRO A N 1
ATOM 4176 C CA . PRO A 1 532 ? -35.043 -29.669 50.463 1.00 85.38 532 PRO A CA 1
ATOM 4177 C C . PRO A 1 532 ? -33.915 -30.676 50.725 1.00 85.38 532 PRO A C 1
ATOM 4179 O O . PRO A 1 532 ? -32.730 -30.363 50.551 1.00 85.38 532 PRO A O 1
ATOM 4182 N N . GLN A 1 533 ? -34.267 -31.910 51.091 1.00 84.69 533 GLN A N 1
ATOM 4183 C CA . GLN A 1 533 ? -33.277 -32.986 51.193 1.00 84.69 533 GLN A CA 1
ATOM 4184 C C . GLN A 1 533 ? -32.828 -33.450 49.804 1.00 84.69 533 GLN A C 1
ATOM 4186 O O . GLN A 1 533 ? -33.586 -33.411 48.835 1.00 84.69 533 GLN A O 1
ATOM 4191 N N . TRP A 1 534 ? -31.589 -33.946 49.688 1.00 80.69 534 TRP A N 1
ATOM 4192 C CA . TRP A 1 534 ? -31.043 -34.385 48.393 1.00 80.69 534 TRP A CA 1
ATOM 4193 C C . TRP A 1 534 ? -31.937 -35.414 47.688 1.00 80.69 534 TRP A C 1
ATOM 4195 O O . TRP A 1 534 ? -32.110 -35.336 46.473 1.00 80.69 534 TRP A O 1
ATOM 4205 N N . ASN A 1 535 ? -32.554 -36.320 48.454 1.00 81.25 535 ASN A N 1
ATOM 4206 C CA . ASN A 1 535 ? -33.454 -37.362 47.960 1.00 81.25 535 ASN A CA 1
ATOM 4207 C C . ASN A 1 535 ? -34.612 -36.781 47.129 1.00 81.25 535 ASN A C 1
ATOM 4209 O O . ASN A 1 535 ? -34.877 -37.276 46.035 1.00 81.25 535 ASN A O 1
ATOM 4213 N N . GLU A 1 536 ? -35.228 -35.687 47.584 1.00 78.25 536 GLU A N 1
ATOM 4214 C CA . GLU A 1 536 ? -36.297 -34.967 46.871 1.00 78.25 536 GLU A CA 1
ATOM 4215 C C . GLU A 1 536 ? -35.780 -34.326 45.571 1.00 78.25 536 GLU A C 1
ATOM 4217 O O . GLU A 1 536 ? -36.470 -34.288 44.554 1.00 78.25 536 GLU A O 1
ATOM 4222 N N . VAL A 1 537 ? -34.526 -33.863 45.575 1.00 83.19 537 VAL A N 1
ATOM 4223 C CA . VAL A 1 537 ? -33.886 -33.187 44.436 1.00 83.19 537 VAL A CA 1
ATOM 4224 C C . VAL A 1 537 ? -33.404 -34.178 43.360 1.00 83.19 537 VAL A C 1
ATOM 4226 O O . VAL A 1 537 ? -33.213 -33.786 42.204 1.00 83.19 537 VAL A O 1
ATOM 4229 N N . THR A 1 538 ? -33.254 -35.472 43.680 1.00 81.00 538 THR A N 1
ATOM 4230 C CA . THR A 1 538 ? -32.753 -36.499 42.739 1.00 81.00 538 THR A CA 1
ATOM 4231 C C . THR A 1 538 ? -33.552 -36.596 41.436 1.00 81.00 538 THR A C 1
ATOM 4233 O O . THR A 1 538 ? -32.947 -36.820 40.386 1.00 81.00 538 THR A O 1
ATOM 4236 N N . GLY A 1 539 ? -34.868 -36.364 41.461 1.00 80.62 539 GLY A N 1
ATOM 4237 C CA . GLY A 1 539 ? -35.733 -36.427 40.274 1.00 80.62 539 GLY A CA 1
ATOM 4238 C C . GLY A 1 539 ? -35.641 -35.219 39.331 1.00 80.62 539 GLY A C 1
ATOM 4239 O O . GLY A 1 539 ? -36.043 -35.314 38.174 1.00 80.62 539 GLY A O 1
ATOM 4240 N N . PHE A 1 540 ? -35.099 -34.083 39.783 1.00 87.44 540 PHE A N 1
ATOM 4241 C CA . PHE A 1 540 ? -35.143 -32.826 39.026 1.00 87.44 540 PHE A CA 1
ATOM 4242 C C . PHE A 1 540 ? -34.053 -32.701 37.945 1.00 87.44 540 PHE A C 1
ATOM 4244 O O . PHE A 1 540 ? -33.087 -33.471 37.887 1.00 87.44 540 PHE A O 1
ATOM 4251 N N . SER A 1 541 ? -34.199 -31.701 37.069 1.00 87.50 541 SER A N 1
ATOM 4252 C CA . SER A 1 541 ? -33.278 -31.465 35.955 1.00 87.50 541 SER A CA 1
ATOM 4253 C C . SER A 1 541 ? -31.882 -31.026 36.419 1.00 87.50 541 SER A C 1
ATOM 4255 O O . SER A 1 541 ? -31.673 -30.563 37.545 1.00 87.50 541 SER A O 1
ATOM 4257 N N . LEU A 1 542 ? -30.898 -31.133 35.520 1.00 84.06 542 LEU A N 1
ATOM 4258 C CA . LEU A 1 542 ? -29.518 -30.717 35.792 1.00 84.06 542 LEU A CA 1
ATOM 4259 C C . LEU A 1 542 ? -29.403 -29.209 36.104 1.00 84.06 542 LEU A C 1
ATOM 4261 O O . LEU A 1 542 ? -28.498 -28.796 36.826 1.00 84.06 542 LEU A O 1
ATOM 4265 N N . ALA A 1 543 ? -30.326 -28.386 35.592 1.00 84.25 543 ALA A N 1
ATOM 4266 C CA . ALA A 1 543 ? -30.364 -26.954 35.878 1.00 84.25 543 ALA A CA 1
ATOM 4267 C C . ALA A 1 543 ? -30.891 -26.671 37.294 1.00 84.25 543 ALA A C 1
ATOM 4269 O O . ALA A 1 543 ? -30.272 -25.897 38.023 1.00 84.25 543 ALA A O 1
ATOM 4270 N N . THR A 1 544 ? -31.968 -27.345 37.710 1.00 87.31 544 THR A N 1
ATOM 4271 C CA . THR A 1 544 ? -32.506 -27.268 39.078 1.00 87.31 544 THR A CA 1
ATOM 4272 C C . THR A 1 544 ? -31.483 -27.765 40.104 1.00 87.31 544 THR A C 1
ATOM 4274 O O . THR A 1 544 ? -31.229 -27.086 41.096 1.00 87.31 544 THR A O 1
ATOM 4277 N N . LYS A 1 545 ? -30.802 -28.889 39.832 1.00 86.12 545 LYS A N 1
ATOM 4278 C CA . LYS A 1 545 ? -29.698 -29.410 40.665 1.00 86.12 545 LYS A CA 1
ATOM 4279 C C . LYS A 1 545 ? -28.546 -28.406 40.799 1.00 86.12 545 LYS A C 1
ATOM 4281 O O . LYS A 1 545 ? -28.120 -28.100 41.911 1.00 86.12 545 LYS A O 1
ATOM 4286 N N . GLY A 1 546 ? -28.113 -27.808 39.686 1.00 85.12 546 GLY A N 1
ATOM 4287 C CA . GLY A 1 546 ? -27.079 -26.767 39.678 1.00 85.12 546 GLY A CA 1
ATOM 4288 C C . GLY A 1 546 ? -27.472 -25.455 40.378 1.00 85.12 546 GLY A C 1
ATOM 4289 O O . GLY A 1 546 ? -26.589 -24.654 40.688 1.00 85.12 546 GLY A O 1
ATOM 4290 N N . LEU A 1 547 ? -28.764 -25.230 40.647 1.00 88.25 547 LEU A N 1
ATOM 4291 C CA . LEU A 1 547 ? -29.268 -24.145 41.498 1.00 88.25 547 LEU A CA 1
ATOM 4292 C C . LEU A 1 547 ? -29.375 -24.573 42.972 1.00 88.25 547 LEU A C 1
ATOM 4294 O O . LEU A 1 547 ? -28.983 -23.804 43.845 1.00 88.25 547 LEU A O 1
ATOM 4298 N N . PHE A 1 548 ? -29.804 -25.807 43.256 1.00 88.44 548 PHE A N 1
ATOM 4299 C CA . PHE A 1 548 ? -29.851 -26.385 44.608 1.00 88.44 548 PHE A CA 1
ATOM 4300 C C . PHE A 1 548 ? -28.476 -26.417 45.300 1.00 88.44 548 PHE A C 1
ATOM 4302 O O . PHE A 1 548 ? -28.355 -26.054 46.473 1.00 88.44 548 PHE A O 1
ATOM 4309 N N . GLU A 1 549 ? -27.413 -26.763 44.565 1.00 85.81 549 GLU A N 1
ATOM 4310 C CA . GLU A 1 549 ? -26.021 -26.628 45.030 1.00 85.81 549 GLU A CA 1
ATOM 4311 C C . GLU A 1 549 ? -25.692 -25.214 45.537 1.00 85.81 549 GLU A C 1
ATOM 4313 O O . GLU A 1 549 ? -24.808 -25.032 46.368 1.00 85.81 549 GLU A O 1
ATOM 4318 N N . LYS A 1 550 ? -26.378 -24.200 44.998 1.00 86.50 550 LYS A N 1
ATOM 4319 C CA . LYS A 1 550 ? -26.084 -22.772 45.173 1.00 86.50 550 LYS A CA 1
ATOM 4320 C C . LYS A 1 550 ? -27.151 -22.072 46.012 1.00 86.50 550 LYS A C 1
ATOM 4322 O O . LYS A 1 550 ? -27.178 -20.849 46.031 1.00 86.50 550 LYS A O 1
ATOM 4327 N N . PHE A 1 551 ? -27.986 -22.837 46.723 1.00 88.00 551 PHE A N 1
ATOM 4328 C CA . PHE A 1 551 ? -29.114 -22.345 47.518 1.00 88.00 551 PHE A CA 1
ATOM 4329 C C . PHE A 1 551 ? -28.735 -21.193 48.463 1.00 88.00 551 PHE A C 1
ATOM 4331 O O . PHE A 1 551 ? -29.371 -20.148 48.429 1.00 88.00 551 PHE A O 1
ATOM 4338 N N . GLY A 1 552 ? -27.631 -21.320 49.212 1.00 84.94 552 GLY A N 1
ATOM 4339 C CA . GLY A 1 552 ? -27.123 -20.264 50.107 1.00 84.94 552 GLY A CA 1
ATOM 4340 C C . GLY A 1 552 ? -26.570 -19.009 49.408 1.00 84.94 552 GLY A C 1
ATOM 4341 O O . GLY A 1 552 ? -26.080 -18.108 50.076 1.00 84.94 552 GLY A O 1
ATOM 4342 N N . ALA A 1 553 ? -26.621 -18.951 48.076 1.00 88.44 553 ALA A N 1
ATOM 4343 C CA . ALA A 1 553 ? -26.293 -17.790 47.252 1.00 88.44 553 ALA A CA 1
ATOM 4344 C C . ALA A 1 553 ? -27.481 -17.355 46.366 1.00 88.44 553 ALA A C 1
ATOM 4346 O O . ALA A 1 553 ? -27.283 -16.600 45.411 1.00 88.44 553 ALA A O 1
ATOM 4347 N N . LEU A 1 554 ? -28.698 -17.838 46.646 1.00 92.69 554 LEU A N 1
ATOM 4348 C CA . LEU A 1 554 ? -29.946 -17.419 46.003 1.00 92.69 554 LEU A CA 1
ATOM 4349 C C . LEU A 1 554 ? -30.783 -16.553 46.954 1.00 92.69 554 LEU A C 1
ATOM 4351 O O . LEU A 1 554 ? -30.716 -16.704 48.169 1.00 92.69 554 LEU A O 1
ATOM 4355 N N . ARG A 1 555 ? -31.599 -15.663 46.386 1.00 92.38 555 ARG A N 1
ATOM 4356 C CA . ARG A 1 555 ? -32.677 -14.954 47.093 1.00 92.38 555 ARG A CA 1
ATOM 4357 C C . ARG A 1 555 ? -33.833 -14.664 46.143 1.00 92.38 555 ARG A C 1
ATOM 4359 O O . ARG A 1 555 ? -33.629 -14.624 44.930 1.00 92.38 555 ARG A O 1
ATOM 4366 N N . VAL A 1 556 ? -34.994 -14.333 46.692 1.00 91.94 556 VAL A N 1
ATOM 4367 C CA . VAL A 1 556 ? -36.046 -13.614 45.962 1.00 91.94 556 VAL A CA 1
ATOM 4368 C C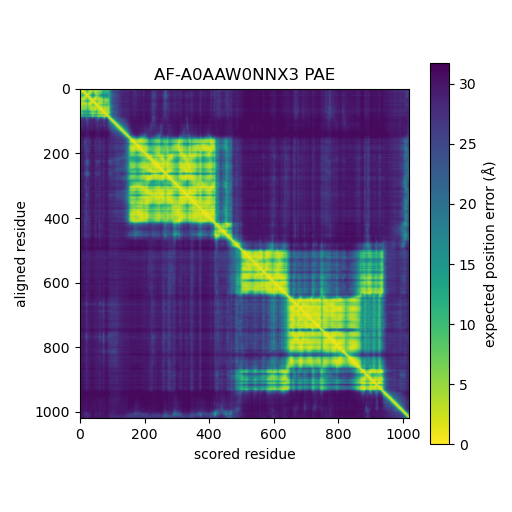 . VAL A 1 556 ? -36.050 -12.154 46.425 1.00 91.94 556 VAL A C 1
ATOM 4370 O O . VAL A 1 556 ? -35.972 -11.883 47.621 1.00 91.94 556 VAL A O 1
ATOM 4373 N N . LYS A 1 557 ? -36.092 -11.201 45.487 1.00 88.44 557 LYS A N 1
ATOM 4374 C CA . LYS A 1 557 ? -36.273 -9.759 45.757 1.00 88.44 557 LYS A CA 1
ATOM 4375 C C . LYS A 1 557 ? -37.265 -9.203 44.742 1.00 88.44 557 LYS A C 1
ATOM 4377 O O . LYS A 1 557 ? -37.131 -9.505 43.561 1.00 88.44 557 LYS A O 1
ATOM 4382 N N . GLU A 1 558 ? -38.264 -8.447 45.204 1.00 83.38 558 GLU A N 1
ATOM 4383 C CA . GLU A 1 558 ? -39.389 -7.971 44.369 1.00 83.38 558 GLU A CA 1
ATOM 4384 C C . GLU A 1 558 ? -40.070 -9.105 43.568 1.00 83.38 558 GLU A C 1
ATOM 4386 O O . GLU A 1 558 ? -40.515 -8.918 42.443 1.00 83.38 558 GLU A O 1
ATOM 4391 N N . GLY A 1 559 ? -40.122 -10.317 44.136 1.00 85.00 559 GLY A N 1
ATOM 4392 C CA . GLY A 1 559 ? -40.686 -11.502 43.479 1.00 85.00 559 GLY A CA 1
ATOM 4393 C C . GLY A 1 559 ? -39.786 -12.182 42.437 1.00 85.00 559 GLY A C 1
ATOM 4394 O O . GLY A 1 559 ? -40.161 -13.231 41.928 1.00 85.00 559 GLY A O 1
ATOM 4395 N N . VAL A 1 560 ? -38.593 -11.647 42.151 1.00 91.19 560 VAL A N 1
ATOM 4396 C CA . VAL A 1 560 ? -37.656 -12.203 41.160 1.00 91.19 560 VAL A CA 1
ATOM 4397 C C . VAL A 1 560 ? -36.550 -13.019 41.834 1.00 91.19 560 VAL A C 1
ATOM 4399 O O . VAL A 1 560 ? -35.864 -12.530 42.738 1.00 91.19 560 VAL A O 1
ATOM 4402 N N . LEU A 1 561 ? -36.316 -14.244 41.351 1.00 93.12 561 LEU A N 1
ATOM 4403 C CA . LEU A 1 561 ? -35.202 -15.103 41.760 1.00 93.12 561 LEU A CA 1
ATOM 4404 C C . LEU A 1 561 ? -33.862 -14.535 41.259 1.00 93.12 561 LEU A C 1
ATOM 4406 O O . LEU A 1 561 ? -33.633 -14.376 40.053 1.00 93.12 561 LEU A O 1
ATOM 4410 N N . GLN A 1 562 ? -32.961 -14.268 42.203 1.00 94.06 562 GLN A N 1
ATOM 4411 C CA . GLN A 1 562 ? -31.635 -13.689 41.997 1.00 94.06 562 GLN A CA 1
ATOM 4412 C C . GLN A 1 562 ? -30.540 -14.571 42.615 1.00 94.06 562 GLN A C 1
ATOM 4414 O O . GLN A 1 562 ? -30.781 -15.304 43.573 1.00 94.06 562 GLN A O 1
ATOM 4419 N N . ARG A 1 563 ? -29.311 -14.455 42.100 1.00 93.06 563 ARG A N 1
ATOM 4420 C CA . ARG A 1 563 ? -28.109 -15.143 42.591 1.00 93.06 563 ARG A CA 1
ATOM 4421 C C . ARG A 1 563 ? -26.978 -14.159 42.889 1.00 93.06 563 ARG A C 1
ATOM 4423 O O . ARG A 1 563 ? -26.675 -13.317 42.044 1.00 93.06 563 ARG A O 1
ATOM 4430 N N . ALA A 1 564 ? -26.306 -14.312 44.025 1.00 89.88 564 ALA A N 1
ATOM 4431 C CA . ALA A 1 564 ? -25.097 -13.562 44.354 1.00 89.88 564 ALA A CA 1
ATOM 4432 C C . ALA A 1 564 ? -23.906 -13.957 43.457 1.00 89.88 564 ALA A C 1
ATOM 4434 O O . ALA A 1 564 ? -23.716 -15.123 43.089 1.00 89.88 564 ALA A O 1
ATOM 4435 N N . TRP A 1 565 ? -23.068 -12.978 43.117 1.00 89.00 565 TRP A N 1
ATOM 4436 C CA . TRP A 1 565 ? -21.830 -13.160 42.368 1.00 89.00 565 TRP A CA 1
ATOM 4437 C C . TRP A 1 565 ? -20.796 -12.089 42.728 1.00 89.00 565 TRP A C 1
ATOM 4439 O O . TRP A 1 565 ? -21.020 -10.902 42.506 1.00 89.00 565 TRP A O 1
ATOM 4449 N N . LYS A 1 566 ? -19.629 -12.516 43.223 1.00 86.44 566 LYS A N 1
ATOM 4450 C CA . LYS A 1 566 ? -18.478 -11.629 43.444 1.00 86.44 566 LYS A CA 1
ATOM 4451 C C . LYS A 1 566 ? -17.843 -11.267 42.104 1.00 86.44 566 LYS A C 1
ATOM 4453 O O . LYS A 1 566 ? -17.417 -12.178 41.388 1.00 86.44 566 LYS A O 1
ATOM 4458 N N . GLU A 1 567 ? -17.758 -9.978 41.753 1.00 82.56 567 GLU A N 1
ATOM 4459 C CA . GLU A 1 567 ? -16.976 -9.563 40.576 1.00 82.56 567 GLU A CA 1
ATOM 4460 C C . GLU A 1 567 ? -15.474 -9.732 40.896 1.00 82.56 567 GLU A C 1
ATOM 4462 O O . GLU A 1 567 ? -14.968 -9.057 41.792 1.00 82.56 567 GLU A O 1
ATOM 4467 N N . PRO A 1 568 ? -14.713 -10.583 40.169 1.00 77.19 568 PRO A N 1
ATOM 4468 C CA . PRO A 1 568 ? -13.324 -10.911 40.525 1.00 77.19 568 PRO A CA 1
ATOM 4469 C C . PRO A 1 568 ? -12.311 -9.759 40.445 1.00 77.19 568 PRO A C 1
ATOM 4471 O O . PRO A 1 568 ? -11.132 -9.986 40.688 1.00 77.19 568 PRO A O 1
ATOM 4474 N N . ALA A 1 569 ? -12.738 -8.561 40.035 1.00 75.06 569 ALA A N 1
ATOM 4475 C CA . ALA A 1 569 ? -11.890 -7.375 39.926 1.00 75.06 569 ALA A CA 1
ATOM 4476 C C . ALA A 1 569 ? -12.019 -6.419 41.127 1.00 75.06 569 ALA A C 1
ATOM 4478 O O . ALA A 1 569 ? -11.103 -5.643 41.368 1.00 75.06 569 ALA A O 1
ATOM 4479 N N . THR A 1 570 ? -13.140 -6.465 41.854 1.00 81.25 570 THR A N 1
ATOM 4480 C CA . THR A 1 570 ? -13.446 -5.566 42.985 1.00 81.25 570 THR A CA 1
ATOM 4481 C C . THR A 1 570 ? -13.808 -6.319 44.267 1.00 81.25 570 THR A C 1
ATOM 4483 O O . THR A 1 570 ? -13.766 -5.744 45.347 1.00 81.25 570 THR A O 1
ATOM 4486 N N . GLY A 1 571 ? -14.167 -7.606 44.172 1.00 79.12 571 GLY A N 1
ATOM 4487 C CA . GLY A 1 571 ? -14.653 -8.419 45.293 1.00 79.12 571 GLY A CA 1
ATOM 4488 C C . GLY A 1 571 ? -16.141 -8.225 45.620 1.00 79.12 571 GLY A C 1
ATOM 4489 O O . GLY A 1 571 ? -16.704 -9.029 46.362 1.00 79.12 571 GLY A O 1
ATOM 4490 N N . GLU A 1 572 ? -16.787 -7.212 45.035 1.00 83.81 572 GLU A N 1
ATOM 4491 C CA . GLU A 1 572 ? -18.165 -6.793 45.322 1.00 83.81 572 GLU A CA 1
ATOM 4492 C C . GLU A 1 572 ? -19.206 -7.868 44.975 1.00 83.81 572 GLU A C 1
ATOM 4494 O O . GLU A 1 572 ? -19.214 -8.411 43.863 1.00 83.81 572 GLU A O 1
ATOM 4499 N N . GLU A 1 573 ? -20.138 -8.125 45.899 1.00 84.38 573 GLU A N 1
ATOM 4500 C CA . GLU A 1 573 ? -21.277 -9.028 45.699 1.00 84.38 573 GLU A CA 1
ATOM 4501 C C . GLU A 1 573 ? -22.393 -8.366 44.879 1.00 84.38 573 GLU A C 1
ATOM 4503 O O . GLU A 1 573 ? -23.286 -7.697 45.397 1.00 84.38 573 GLU A O 1
ATOM 4508 N N . ASN A 1 574 ? -22.359 -8.602 43.570 1.00 87.25 574 ASN A N 1
ATOM 4509 C CA . ASN A 1 574 ? -23.400 -8.197 42.634 1.00 87.25 574 ASN A CA 1
ATOM 4510 C C . ASN A 1 574 ? -24.487 -9.279 42.525 1.00 87.25 574 ASN A C 1
ATOM 4512 O O . ASN A 1 574 ? -24.205 -10.475 42.621 1.00 87.25 574 ASN A O 1
ATOM 4516 N N . TRP A 1 575 ? -25.736 -8.876 42.278 1.00 90.38 575 TRP A N 1
ATOM 4517 C CA . TRP A 1 575 ? -26.878 -9.794 42.189 1.00 90.38 575 TRP A CA 1
ATOM 4518 C C . TRP A 1 575 ? -27.347 -9.966 40.742 1.00 90.38 575 TRP A C 1
ATOM 4520 O O . TRP A 1 575 ? -27.632 -8.997 40.045 1.00 90.38 575 TRP A O 1
ATOM 4530 N N . GLN A 1 576 ? -27.420 -11.217 40.289 1.00 93.31 576 GLN A N 1
ATOM 4531 C CA . GLN A 1 576 ? -27.776 -11.606 38.923 1.00 93.31 576 GLN A CA 1
ATOM 4532 C C . GLN A 1 576 ? -29.187 -12.199 38.881 1.00 93.31 576 GLN A C 1
ATOM 4534 O O . GLN A 1 576 ? -29.484 -13.107 39.654 1.00 93.31 576 GLN A O 1
ATOM 4539 N N . ILE A 1 577 ? -30.030 -11.765 37.944 1.00 93.12 577 ILE A N 1
ATOM 4540 C CA . ILE A 1 577 ? -31.336 -12.384 37.670 1.00 93.12 577 ILE A CA 1
ATOM 4541 C C . ILE A 1 577 ? -31.120 -13.793 37.098 1.00 93.12 577 ILE A C 1
ATOM 4543 O O . ILE A 1 577 ? -30.302 -13.983 36.191 1.00 93.12 577 ILE A O 1
ATOM 4547 N N . VAL A 1 578 ? -31.859 -14.783 37.607 1.00 93.75 578 VAL A N 1
ATOM 4548 C CA . VAL A 1 578 ? -31.837 -16.157 37.079 1.00 93.75 578 VAL A CA 1
ATOM 4549 C C . VAL A 1 578 ? -32.775 -16.251 35.869 1.00 93.75 578 VAL A C 1
ATOM 4551 O O . VAL A 1 578 ? -33.987 -16.119 36.009 1.00 93.75 578 VAL A O 1
ATOM 4554 N N . VAL A 1 579 ? -32.232 -16.435 34.662 1.00 93.19 579 VAL A N 1
ATOM 4555 C CA . VAL A 1 579 ? -32.991 -16.232 33.412 1.00 93.19 579 VAL A CA 1
ATOM 4556 C C . VAL A 1 579 ? -33.754 -17.502 32.976 1.00 93.19 579 VAL A C 1
ATOM 4558 O O . VAL A 1 579 ? -33.111 -18.517 32.649 1.00 93.19 579 VAL A O 1
ATOM 4561 N N . PRO A 1 580 ? -35.102 -17.462 32.899 1.00 92.25 580 PRO A N 1
ATOM 4562 C CA . PRO A 1 580 ? -35.912 -18.575 32.403 1.00 92.25 580 PRO A CA 1
ATOM 4563 C C . PRO A 1 580 ? -35.640 -18.843 30.919 1.00 92.25 580 PRO A C 1
ATOM 4565 O O . PRO A 1 580 ? -35.308 -17.931 30.158 1.00 92.25 580 PRO A O 1
ATOM 4568 N N . LYS A 1 581 ? -35.768 -20.106 30.496 1.00 89.88 581 LYS A N 1
ATOM 4569 C CA . LYS A 1 581 ? -35.424 -20.608 29.149 1.00 89.88 581 LYS A CA 1
ATOM 4570 C C . LYS A 1 581 ? -35.990 -19.745 28.021 1.00 89.88 581 LYS A C 1
ATOM 4572 O O . LYS A 1 581 ? -35.271 -19.454 27.069 1.00 89.88 581 LYS A O 1
ATOM 4577 N N . THR A 1 582 ? -37.241 -19.314 28.162 1.00 89.31 582 THR A N 1
ATOM 4578 C CA . THR A 1 582 ? -37.985 -18.478 27.207 1.00 89.31 582 THR A CA 1
ATOM 4579 C C . THR A 1 582 ? -37.312 -17.134 26.918 1.00 89.31 582 THR A C 1
ATOM 4581 O O . THR A 1 582 ? -37.328 -16.682 25.776 1.00 89.31 582 THR A O 1
ATOM 4584 N N . LEU A 1 583 ? -36.683 -16.507 27.918 1.00 89.19 583 LEU A N 1
ATOM 4585 C CA . LEU A 1 583 ? -36.101 -15.165 27.802 1.00 89.19 583 LEU A CA 1
ATOM 4586 C C . LEU A 1 583 ? -34.609 -15.161 27.433 1.00 89.19 583 LEU A C 1
ATOM 4588 O O . LEU A 1 583 ? -34.075 -14.110 27.078 1.00 89.19 583 LEU A O 1
ATOM 4592 N N . ARG A 1 584 ? -33.917 -16.310 27.477 1.00 90.88 584 ARG A N 1
ATOM 4593 C CA . ARG A 1 584 ? -32.456 -16.385 27.250 1.00 90.88 584 ARG A CA 1
ATOM 4594 C C . ARG A 1 584 ? -32.035 -15.832 25.892 1.00 90.88 584 ARG A C 1
ATOM 4596 O O . ARG A 1 584 ? -31.078 -15.069 25.822 1.00 90.88 584 ARG A O 1
ATOM 4603 N N . ASP A 1 585 ? -32.757 -16.168 24.826 1.00 85.56 585 ASP A N 1
ATOM 4604 C CA . ASP A 1 585 ? -32.468 -15.668 23.476 1.00 85.56 585 ASP A CA 1
ATOM 4605 C C . ASP A 1 585 ? -32.715 -14.151 23.347 1.00 85.56 585 ASP A C 1
ATOM 4607 O O . ASP A 1 585 ? -31.897 -13.444 22.756 1.00 85.56 585 ASP A O 1
ATOM 4611 N N . SER A 1 586 ? -33.760 -13.616 23.990 1.00 85.25 586 SER A N 1
ATOM 4612 C CA . SER A 1 586 ? -34.005 -12.168 24.089 1.00 85.25 586 SER A CA 1
ATOM 4613 C C . SER A 1 586 ? -32.875 -11.444 24.833 1.00 85.25 586 SER A C 1
ATOM 4615 O O . SER A 1 586 ? -32.374 -10.425 24.355 1.00 85.25 586 SER A O 1
ATOM 4617 N N . VAL A 1 587 ? -32.407 -11.997 25.957 1.00 87.38 587 VAL A N 1
ATOM 4618 C CA . VAL A 1 587 ? -31.286 -11.458 26.750 1.00 87.38 587 VAL A CA 1
ATOM 4619 C C . VAL A 1 587 ? -29.958 -11.536 25.978 1.00 87.38 587 VAL A C 1
ATOM 4621 O O . VAL A 1 587 ? -29.179 -10.580 25.981 1.00 87.38 587 VAL A O 1
ATOM 4624 N N . LEU A 1 588 ? -29.707 -12.627 25.245 1.00 87.88 588 LEU A N 1
ATOM 4625 C CA . LEU A 1 588 ? -28.546 -12.766 24.355 1.00 87.88 588 LEU A CA 1
ATOM 4626 C C . LEU A 1 588 ? -28.582 -11.729 23.219 1.00 87.88 588 LEU A C 1
ATOM 4628 O O . LEU A 1 588 ? -27.584 -11.037 22.989 1.00 87.88 588 LEU A O 1
ATOM 4632 N N . LYS A 1 589 ? -29.738 -11.550 22.566 1.00 84.06 589 LYS A N 1
ATOM 4633 C CA . LYS A 1 589 ? -29.965 -10.514 21.543 1.00 84.06 589 LYS A CA 1
ATOM 4634 C C . LYS A 1 589 ? -29.731 -9.113 22.102 1.00 84.06 589 LYS A C 1
ATOM 4636 O O . LYS A 1 589 ? -28.987 -8.351 21.486 1.00 84.06 589 LYS A O 1
ATOM 4641 N N . ALA A 1 590 ? -30.248 -8.804 23.290 1.00 82.69 590 ALA A N 1
ATOM 4642 C CA . ALA A 1 590 ? -30.019 -7.528 23.965 1.00 82.69 590 ALA A CA 1
ATOM 4643 C C . ALA A 1 590 ? -28.523 -7.271 24.246 1.00 82.69 590 ALA A C 1
ATOM 4645 O O . ALA A 1 590 ? -27.997 -6.214 23.894 1.00 82.69 590 ALA A O 1
ATOM 4646 N N . CYS A 1 591 ? -27.815 -8.245 24.832 1.00 83.69 591 CYS A N 1
ATOM 4647 C CA . CYS A 1 591 ? -26.421 -8.098 25.273 1.00 83.69 591 CYS A CA 1
ATOM 4648 C C . CYS A 1 591 ? -25.351 -8.251 24.175 1.00 83.69 591 CYS A C 1
ATOM 4650 O O . CYS A 1 591 ? -24.188 -7.903 24.424 1.00 83.69 591 CYS A O 1
ATOM 4652 N N . HIS A 1 592 ? -25.702 -8.754 22.987 1.00 84.31 592 HIS A N 1
ATOM 4653 C CA . HIS A 1 592 ? -24.791 -8.891 21.841 1.00 84.31 592 HIS A CA 1
ATOM 4654 C C . HIS A 1 592 ? -25.189 -8.033 20.628 1.00 84.31 592 HIS A C 1
ATOM 4656 O O . HIS A 1 592 ? -24.320 -7.382 20.052 1.00 84.31 592 HIS A O 1
ATOM 4662 N N . GLY A 1 593 ? -26.464 -8.059 20.227 1.00 68.88 593 GLY A N 1
ATOM 4663 C C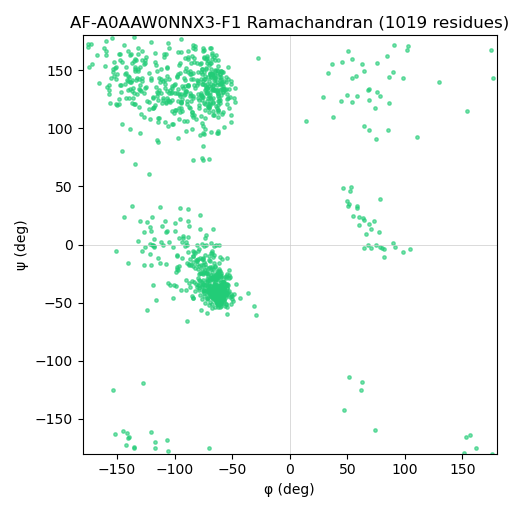A . GLY A 1 593 ? -26.927 -7.614 18.905 1.00 68.88 593 GLY A CA 1
ATOM 4664 C C . GLY A 1 593 ? -27.639 -6.262 18.843 1.00 68.88 593 GLY A C 1
ATOM 4665 O O . GLY A 1 593 ? -28.080 -5.872 17.768 1.00 68.88 593 GLY A O 1
ATOM 4666 N N . THR A 1 594 ? -27.765 -5.537 19.955 1.00 71.38 594 THR A N 1
ATOM 4667 C CA . THR A 1 594 ? -28.200 -4.129 19.925 1.00 71.38 594 THR A CA 1
ATOM 4668 C C . THR A 1 594 ? -27.053 -3.212 19.490 1.00 71.38 594 THR A C 1
ATOM 4670 O O . THR A 1 594 ? -25.876 -3.530 19.681 1.00 71.38 594 THR A O 1
ATOM 4673 N N . THR A 1 595 ? -27.374 -2.030 18.958 1.00 64.12 595 THR A N 1
ATOM 4674 C CA . THR A 1 595 ? -26.373 -1.040 18.514 1.00 64.12 595 THR A CA 1
ATOM 4675 C C . THR A 1 595 ? -25.401 -0.657 19.638 1.00 64.12 595 THR A C 1
ATOM 4677 O O . THR A 1 595 ? -24.192 -0.629 19.421 1.00 64.12 595 THR A O 1
ATOM 4680 N N . GLY A 1 596 ? -25.901 -0.473 20.868 1.00 60.50 596 GLY A N 1
ATOM 4681 C CA . GLY A 1 596 ? -25.072 -0.242 22.062 1.00 60.50 596 GLY A CA 1
ATOM 4682 C C . GLY A 1 596 ? -24.322 -1.485 22.572 1.00 60.50 596 GLY A C 1
ATOM 4683 O O . GLY A 1 596 ? -23.325 -1.366 23.287 1.00 60.50 596 GLY A O 1
ATOM 4684 N N . ALA A 1 597 ? -24.745 -2.696 22.193 1.00 72.88 597 ALA A N 1
ATOM 4685 C CA . ALA A 1 597 ? -24.018 -3.918 22.522 1.00 72.88 597 ALA A CA 1
ATOM 4686 C C . ALA A 1 597 ? -22.791 -4.154 21.625 1.00 72.88 597 ALA A C 1
ATOM 4688 O O . ALA A 1 597 ? -21.803 -4.711 22.117 1.00 72.88 597 ALA A O 1
ATOM 4689 N N . GLY A 1 598 ? -22.827 -3.716 20.363 1.00 77.75 598 GLY A N 1
ATOM 4690 C CA . GLY A 1 598 ? -21.656 -3.631 19.483 1.00 77.75 598 GLY A CA 1
ATOM 4691 C C . GLY A 1 598 ? -21.109 -4.960 18.941 1.00 77.75 598 GLY A C 1
ATOM 4692 O O . GLY A 1 598 ? -19.940 -5.010 18.560 1.00 77.75 598 GLY A O 1
ATOM 4693 N N . HIS A 1 599 ? -21.900 -6.043 18.920 1.00 85.19 599 HIS A N 1
ATOM 4694 C CA . HIS A 1 599 ? -21.532 -7.341 18.322 1.00 85.19 599 HIS A CA 1
ATOM 4695 C C . HIS A 1 599 ? -20.154 -7.886 18.756 1.00 85.19 599 HIS A C 1
ATOM 4697 O O . HIS A 1 599 ? -19.400 -8.469 17.963 1.00 85.19 599 HIS A O 1
ATOM 4703 N N . PHE A 1 600 ? -19.783 -7.693 20.024 1.00 85.19 600 PHE A N 1
ATOM 4704 C CA . PHE A 1 600 ? -18.501 -8.173 20.540 1.00 85.19 600 PHE A CA 1
ATOM 4705 C C . PHE A 1 600 ? -18.397 -9.711 20.542 1.00 85.19 600 PHE A C 1
ATOM 4707 O O . PHE A 1 600 ? -19.389 -10.434 20.511 1.00 85.19 600 PHE A O 1
ATOM 4714 N N . GLY A 1 601 ? -17.161 -10.218 20.565 1.00 81.81 601 GLY A N 1
ATOM 4715 C CA . GLY A 1 601 ? -16.890 -11.654 20.680 1.00 81.81 601 GLY A CA 1
ATOM 4716 C C . GLY A 1 601 ? -17.189 -12.218 22.074 1.00 81.81 601 GLY A C 1
ATOM 4717 O O . GLY A 1 601 ? -17.204 -11.481 23.064 1.00 81.81 601 GLY A O 1
ATOM 4718 N N . VAL A 1 602 ? -17.354 -13.546 22.125 1.00 86.31 602 VAL A N 1
ATOM 4719 C CA . VAL A 1 602 ? -17.735 -14.381 23.284 1.00 86.31 602 VAL A CA 1
ATOM 4720 C C . VAL A 1 602 ? -17.302 -13.812 24.635 1.00 86.31 602 VAL A C 1
ATOM 4722 O O . VAL A 1 602 ? -18.158 -13.507 25.458 1.00 86.31 602 VAL A O 1
ATOM 4725 N N . SER A 1 603 ? -16.000 -13.621 24.873 1.00 86.19 603 SER A N 1
ATOM 4726 C CA . SER A 1 603 ? -15.470 -13.219 26.185 1.00 86.19 603 SER A CA 1
ATOM 4727 C C . SER A 1 603 ? -16.019 -11.877 26.688 1.00 86.19 603 SER A C 1
ATOM 4729 O O . SER A 1 603 ? -16.258 -11.720 27.885 1.00 86.19 603 SER A O 1
ATOM 4731 N N . LYS A 1 604 ? -16.263 -10.914 25.786 1.00 86.75 604 LYS A N 1
ATOM 4732 C CA . LYS A 1 604 ? -16.840 -9.604 26.130 1.00 86.75 604 LYS A CA 1
ATOM 4733 C C . LYS A 1 604 ? -18.352 -9.698 26.354 1.00 86.75 604 LYS A C 1
ATOM 4735 O O . LYS A 1 604 ? -18.841 -9.160 27.343 1.00 86.75 604 LYS A O 1
ATOM 4740 N N . THR A 1 605 ? -19.080 -10.421 25.498 1.00 87.69 605 THR A N 1
ATOM 4741 C CA . THR A 1 605 ? -20.523 -10.677 25.679 1.00 87.69 605 THR A CA 1
ATOM 4742 C C . THR A 1 605 ? -20.794 -11.432 26.984 1.00 87.69 605 THR A C 1
ATOM 4744 O O . THR A 1 605 ? -21.660 -11.030 27.756 1.00 87.69 605 THR A O 1
ATOM 4747 N N . LEU A 1 606 ? -19.991 -12.454 27.293 1.00 89.38 606 LEU A N 1
ATOM 4748 C CA . LEU A 1 606 ? -20.064 -13.220 28.537 1.00 89.38 606 LEU A CA 1
ATOM 4749 C C . LEU A 1 606 ? -19.749 -12.357 29.770 1.00 89.38 606 LEU A C 1
ATOM 4751 O O . LEU A 1 606 ? -20.441 -12.482 30.777 1.00 89.38 606 LEU A O 1
ATOM 4755 N N . ARG A 1 607 ? -18.748 -11.459 29.708 1.00 86.81 607 ARG A N 1
ATOM 4756 C CA . ARG A 1 607 ? -18.473 -10.520 30.813 1.00 86.81 607 ARG A CA 1
ATOM 4757 C C . ARG A 1 607 ? -19.610 -9.509 31.008 1.00 86.81 607 ARG A C 1
ATOM 4759 O O . ARG A 1 607 ? -19.933 -9.216 32.153 1.00 86.81 607 ARG A O 1
ATOM 4766 N N . ARG A 1 608 ? -20.246 -9.023 29.932 1.00 87.81 608 ARG A N 1
ATOM 4767 C CA . ARG A 1 608 ? -21.427 -8.144 30.024 1.00 87.81 608 ARG A CA 1
ATOM 4768 C C . ARG A 1 608 ? -22.608 -8.864 30.684 1.00 87.81 608 ARG A C 1
ATOM 4770 O O . ARG A 1 608 ? -23.157 -8.341 31.644 1.00 87.81 608 ARG A O 1
ATOM 4777 N N . LEU A 1 609 ? -22.953 -10.068 30.223 1.00 89.31 609 LEU A N 1
ATOM 4778 C CA . LEU A 1 609 ? -24.051 -10.866 30.791 1.00 89.31 609 LEU A CA 1
ATOM 4779 C C . LEU A 1 609 ? -23.844 -11.142 32.285 1.00 89.31 609 LEU A C 1
ATOM 4781 O O . LEU A 1 609 ? -24.755 -10.936 33.081 1.00 89.31 609 LEU A O 1
ATOM 4785 N N . ARG A 1 610 ? -22.616 -11.501 32.684 1.00 88.62 610 ARG A N 1
ATOM 4786 C CA . ARG A 1 610 ? -22.247 -11.740 34.089 1.00 88.62 610 ARG A CA 1
ATOM 4787 C C . ARG A 1 610 ? -22.412 -10.531 35.020 1.00 88.62 610 ARG A C 1
ATOM 4789 O O . ARG A 1 610 ? -22.355 -10.739 36.224 1.00 88.62 610 ARG A O 1
ATOM 4796 N N . LYS A 1 611 ? -22.651 -9.306 34.538 1.00 85.62 611 LYS A N 1
ATOM 4797 C CA . LYS A 1 611 ? -22.972 -8.183 35.438 1.00 85.62 611 LYS A CA 1
ATOM 4798 C C . LYS A 1 611 ? -24.404 -8.210 35.990 1.00 85.62 611 LYS A C 1
ATOM 4800 O O . LYS A 1 611 ? -24.626 -7.602 37.025 1.00 85.62 611 LYS A O 1
ATOM 4805 N N . GLY A 1 612 ? -25.347 -8.912 35.351 1.00 86.81 612 GLY A N 1
ATOM 4806 C CA . GLY A 1 612 ? -26.757 -8.899 35.780 1.00 86.81 612 GLY A CA 1
ATOM 4807 C C . GLY A 1 612 ? -27.583 -10.156 35.490 1.00 86.81 612 GLY A C 1
ATOM 4808 O O . GLY A 1 612 ? -28.713 -10.240 35.957 1.00 86.81 612 GLY A O 1
ATOM 4809 N N . PHE A 1 613 ? -27.049 -11.150 34.773 1.00 93.69 613 PHE A N 1
ATOM 4810 C CA . PHE A 1 613 ? -27.799 -12.335 34.341 1.00 93.69 613 PHE A CA 1
ATOM 4811 C C . PHE A 1 613 ? -27.043 -13.642 34.606 1.00 93.69 613 PHE A C 1
ATOM 4813 O O . PHE A 1 613 ? -25.824 -13.729 34.427 1.00 93.69 613 PHE A O 1
ATOM 4820 N N . TYR A 1 614 ? -27.784 -14.686 34.983 1.00 93.06 614 TYR A N 1
ATOM 4821 C CA . TYR A 1 614 ? -27.260 -16.027 35.226 1.00 93.06 614 TYR A CA 1
ATOM 4822 C C . TYR A 1 614 ? -28.211 -17.122 34.733 1.00 93.06 614 TYR A C 1
ATOM 4824 O O . TYR A 1 614 ? -29.422 -17.028 34.903 1.00 93.06 614 TYR A O 1
ATOM 4832 N N . TRP A 1 615 ? -27.653 -18.196 34.172 1.00 92.69 615 TRP A N 1
ATOM 4833 C CA . TRP A 1 615 ? -28.333 -19.480 33.990 1.00 92.69 615 TRP A CA 1
ATOM 4834 C C . TRP A 1 615 ? -27.307 -20.615 33.809 1.00 92.69 615 TRP A C 1
ATOM 4836 O O . TRP A 1 615 ? -26.126 -20.373 33.527 1.00 92.69 615 TRP A O 1
ATOM 4846 N N . GLY A 1 616 ? -27.739 -21.868 33.979 1.00 84.56 616 GLY A N 1
ATOM 4847 C CA . GLY A 1 616 ? -26.899 -23.043 33.716 1.00 84.56 616 GLY A CA 1
ATOM 4848 C C . GLY A 1 616 ? -26.499 -23.130 32.238 1.00 84.56 616 GLY A C 1
ATOM 4849 O O . GLY A 1 616 ? -27.330 -22.904 31.372 1.00 84.56 616 GLY A O 1
ATOM 4850 N N . GLN A 1 617 ? -25.234 -23.457 31.951 1.00 85.75 617 GLN A N 1
ATOM 4851 C CA . GLN A 1 617 ? -24.629 -23.459 30.601 1.00 85.75 617 GLN A CA 1
ATOM 4852 C C . GLN A 1 617 ? -24.475 -22.089 29.896 1.00 85.75 617 GLN A C 1
ATOM 4854 O O . GLN A 1 617 ? -23.994 -22.063 28.768 1.00 85.75 617 GLN A O 1
ATOM 4859 N N . LEU A 1 618 ? -24.704 -20.949 30.573 1.00 88.12 618 LEU A N 1
ATOM 4860 C CA . LEU A 1 618 ? -24.518 -19.572 30.052 1.00 88.12 618 LEU A CA 1
ATOM 4861 C C . LEU A 1 618 ? -23.316 -19.365 29.099 1.00 88.12 618 LEU A C 1
ATOM 4863 O O . LEU A 1 618 ? -23.436 -18.660 28.101 1.00 88.12 618 LEU A O 1
ATOM 4867 N N . ARG A 1 619 ? -22.142 -19.952 29.382 1.00 88.69 619 ARG A N 1
ATOM 4868 C CA . ARG A 1 619 ? -20.971 -19.828 28.491 1.00 88.69 619 ARG A CA 1
ATOM 4869 C C . ARG A 1 619 ? -21.213 -20.467 27.116 1.00 88.69 619 ARG A C 1
ATOM 4871 O O . ARG A 1 619 ? -20.869 -19.849 26.112 1.00 88.69 619 ARG A O 1
ATOM 4878 N N . ARG A 1 620 ? -21.769 -21.679 27.083 1.00 88.62 620 ARG A N 1
ATOM 4879 C CA . ARG A 1 620 ? -22.044 -22.434 25.855 1.00 88.62 620 ARG A CA 1
ATOM 4880 C C . ARG A 1 620 ? -23.070 -21.697 25.003 1.00 88.62 620 ARG A C 1
ATOM 4882 O O . ARG A 1 620 ? -22.802 -21.440 23.837 1.00 88.62 620 ARG A O 1
ATOM 4889 N N . ASP A 1 621 ? -24.158 -21.243 25.618 1.00 89.94 621 ASP A N 1
ATOM 4890 C CA . ASP A 1 621 ? -25.220 -20.500 24.935 1.00 89.94 621 ASP A CA 1
ATOM 4891 C C . ASP A 1 621 ? -24.689 -19.203 24.292 1.00 89.94 621 ASP A C 1
ATOM 4893 O O . ASP A 1 621 ? -25.069 -18.870 23.171 1.00 89.94 621 ASP A O 1
ATOM 4897 N N . VAL A 1 622 ? -23.752 -18.498 24.944 1.00 89.50 622 VAL A N 1
ATOM 4898 C CA . VAL A 1 622 ? -23.067 -17.318 24.373 1.00 89.50 622 VAL A CA 1
ATOM 4899 C C . VAL A 1 622 ? -22.120 -17.687 23.226 1.00 89.50 622 VAL A C 1
ATOM 4901 O O . VAL A 1 622 ? -22.023 -16.940 22.253 1.00 89.50 622 VAL A O 1
ATOM 4904 N N . GLU A 1 623 ? -21.406 -18.810 23.314 1.00 87.50 623 GLU A N 1
ATOM 4905 C CA . GLU A 1 623 ? -20.543 -19.298 22.230 1.00 87.50 623 GLU A CA 1
ATOM 4906 C C . GLU A 1 623 ? -21.352 -19.727 21.003 1.00 87.50 623 GLU A C 1
ATOM 4908 O O . GLU A 1 623 ? -21.008 -19.346 19.883 1.00 87.50 623 GLU A O 1
ATOM 4913 N N . ASP A 1 624 ? -22.442 -20.464 21.218 1.00 86.12 624 ASP A N 1
ATOM 4914 C CA . ASP A 1 624 ? -23.371 -20.890 20.177 1.00 86.12 624 ASP A CA 1
ATOM 4915 C C . ASP A 1 624 ? -24.072 -19.670 19.554 1.00 86.12 624 ASP A C 1
ATOM 4917 O O . ASP A 1 624 ? -24.056 -19.513 18.335 1.00 86.12 624 ASP A O 1
ATOM 4921 N N . PHE A 1 625 ? -24.599 -18.735 20.352 1.00 87.12 625 PHE A N 1
ATOM 4922 C CA . PHE A 1 625 ? -25.232 -17.508 19.846 1.00 87.12 625 PHE A CA 1
ATOM 4923 C C . PHE A 1 625 ? -24.272 -16.631 19.024 1.00 87.12 625 PHE A C 1
ATOM 4925 O O . PHE A 1 625 ? -24.615 -16.189 17.927 1.00 87.12 625 PHE A O 1
ATOM 4932 N N . CYS A 1 626 ? -23.041 -16.412 19.503 1.00 84.19 626 CYS A N 1
ATOM 4933 C CA . CYS A 1 626 ? -22.032 -15.649 18.762 1.00 84.19 626 CYS A CA 1
ATOM 4934 C C . CYS A 1 626 ? -21.618 -16.323 17.440 1.00 84.19 626 CYS A C 1
ATOM 4936 O O . CYS A 1 626 ? -21.245 -15.612 16.507 1.00 84.19 626 CYS A O 1
ATOM 4938 N N . ARG A 1 627 ? -21.678 -17.663 17.342 1.00 81.38 627 ARG A N 1
ATOM 4939 C CA . ARG A 1 627 ? -21.415 -18.410 16.097 1.00 81.38 627 ARG A CA 1
ATOM 4940 C C . ARG A 1 627 ? -22.583 -18.346 15.104 1.00 81.38 627 ARG A C 1
ATOM 4942 O O . ARG A 1 627 ? -22.334 -18.224 13.910 1.00 81.38 627 ARG A O 1
ATOM 4949 N N . ARG A 1 628 ? -23.832 -18.356 15.586 1.00 84.44 628 ARG A N 1
ATOM 4950 C CA . ARG A 1 628 ? -25.056 -18.280 14.758 1.00 84.44 628 ARG A CA 1
ATOM 4951 C C . ARG A 1 628 ? -25.426 -16.860 14.289 1.00 84.44 628 ARG A C 1
ATOM 4953 O O . ARG A 1 628 ? -26.375 -16.692 13.531 1.00 84.44 628 ARG A O 1
ATOM 4960 N N . CYS A 1 629 ? -24.715 -15.821 14.733 1.00 85.38 629 CYS A N 1
ATOM 4961 C CA . CYS A 1 629 ? -25.041 -14.431 14.402 1.00 85.38 629 CYS A CA 1
ATOM 4962 C C . CYS A 1 629 ? -24.618 -14.047 12.968 1.00 85.38 629 CYS A C 1
ATOM 4964 O O . CYS A 1 629 ? -23.445 -13.753 12.720 1.00 85.38 629 CYS A O 1
ATOM 4966 N N . ASP A 1 630 ? -25.586 -13.953 12.048 1.00 83.69 630 ASP A N 1
ATOM 4967 C CA . ASP A 1 630 ? -25.374 -13.575 10.638 1.00 83.69 630 ASP A CA 1
ATOM 4968 C C . ASP A 1 630 ? -24.565 -12.282 10.461 1.00 83.69 630 ASP A C 1
ATOM 4970 O O . ASP A 1 630 ? -23.635 -12.248 9.661 1.00 83.69 630 ASP A O 1
ATOM 4974 N N . LEU A 1 631 ? -24.860 -11.235 11.244 1.00 81.75 631 LEU A N 1
ATOM 4975 C CA . LEU A 1 631 ? -24.138 -9.955 11.187 1.00 81.75 631 LEU A CA 1
ATOM 4976 C C . LEU A 1 631 ? -22.669 -10.086 11.620 1.00 81.75 631 LEU A C 1
ATOM 4978 O O . LEU A 1 631 ? -21.803 -9.373 11.112 1.00 81.75 631 LEU A O 1
ATOM 4982 N N . CYS A 1 632 ? -22.354 -11.013 12.532 1.00 82.94 632 CYS A N 1
ATOM 4983 C CA . CYS A 1 632 ? -20.964 -11.333 12.846 1.00 82.94 632 CYS A CA 1
ATOM 4984 C C . CYS A 1 632 ? -20.301 -12.104 11.703 1.00 82.94 632 CYS A C 1
ATOM 4986 O O . CYS A 1 632 ? -19.190 -11.745 11.312 1.00 82.94 632 CYS A O 1
ATOM 4988 N N . ALA A 1 633 ? -20.962 -13.130 11.166 1.00 82.06 633 ALA A N 1
ATOM 4989 C CA . ALA A 1 633 ? -20.413 -13.986 10.116 1.00 82.06 633 ALA A CA 1
ATOM 4990 C C . ALA A 1 633 ? -20.192 -13.232 8.790 1.00 82.06 633 ALA A C 1
ATOM 4992 O O . ALA A 1 633 ? -19.129 -13.368 8.182 1.00 82.06 633 ALA A O 1
ATOM 4993 N N . SER A 1 634 ? -21.124 -12.362 8.382 1.00 82.25 634 SER A N 1
ATOM 4994 C CA . SER A 1 634 ? -21.045 -11.586 7.134 1.00 82.25 634 SER A CA 1
ATOM 4995 C C . SER A 1 634 ? -19.859 -10.609 7.087 1.00 82.25 634 SER A C 1
ATOM 4997 O O . SER A 1 634 ? -19.351 -10.288 6.006 1.00 82.25 634 SER A O 1
ATOM 4999 N N . TYR A 1 635 ? -19.423 -10.129 8.260 1.00 79.69 635 TYR A N 1
ATOM 5000 C CA . TYR A 1 635 ? -18.340 -9.153 8.428 1.00 79.69 635 TYR A CA 1
ATOM 5001 C C . TYR A 1 635 ? -17.000 -9.768 8.854 1.00 79.69 635 TYR A C 1
ATOM 5003 O O . TYR A 1 635 ? -15.968 -9.413 8.292 1.00 79.69 635 TYR A O 1
ATOM 5011 N N . LYS A 1 636 ? -16.993 -10.673 9.840 1.00 76.50 636 LYS A N 1
ATOM 5012 C CA . LYS A 1 636 ? -15.765 -11.285 10.391 1.00 76.50 636 LYS A CA 1
ATOM 5013 C C . LYS A 1 636 ? -15.327 -12.532 9.617 1.00 76.50 636 LYS A C 1
ATOM 5015 O O . LYS A 1 636 ? -14.180 -12.949 9.743 1.00 76.50 636 LYS A O 1
ATOM 5020 N N . GLY A 1 637 ? -16.234 -13.105 8.827 1.00 72.88 637 GLY A N 1
ATOM 5021 C CA . GLY A 1 637 ? -16.110 -14.429 8.233 1.00 72.88 637 GLY A CA 1
ATOM 5022 C C . GLY A 1 637 ? -16.611 -15.535 9.173 1.00 72.88 637 GLY A C 1
ATOM 5023 O O . GLY A 1 637 ? -16.448 -15.430 10.393 1.00 72.88 637 GLY A O 1
ATOM 5024 N N . PRO A 1 638 ? -17.238 -16.594 8.634 1.00 71.38 638 PRO A N 1
ATOM 5025 C CA . PRO A 1 638 ? -17.604 -17.774 9.408 1.00 71.38 638 PRO A CA 1
ATOM 5026 C C . PRO A 1 638 ? -16.353 -18.577 9.826 1.00 71.38 638 PRO A C 1
ATOM 5028 O O . PRO A 1 638 ? -15.366 -18.624 9.085 1.00 71.38 638 PRO A O 1
ATOM 5031 N N . PRO A 1 639 ? -16.367 -19.232 11.001 1.00 61.00 639 PRO A N 1
ATOM 5032 C CA . PRO A 1 639 ? -15.268 -20.087 11.436 1.00 61.00 639 PRO A CA 1
ATOM 5033 C C . PRO A 1 639 ? -15.174 -21.351 10.569 1.00 61.00 639 PRO A C 1
ATOM 5035 O O . PRO A 1 639 ? -16.186 -21.905 10.150 1.00 61.00 639 PRO A O 1
ATOM 5038 N N . GLY A 1 640 ? -13.952 -21.842 10.346 1.00 58.28 640 GLY A N 1
ATOM 5039 C CA . GLY A 1 640 ? -13.729 -23.065 9.569 1.00 58.28 640 GLY A CA 1
ATOM 5040 C C . GLY A 1 640 ? -13.826 -22.874 8.053 1.00 58.28 640 GLY A C 1
ATOM 5041 O O . GLY A 1 640 ? -14.356 -23.751 7.374 1.00 58.28 640 GLY A O 1
ATOM 5042 N N . GLN A 1 641 ? -13.312 -21.753 7.523 1.00 60.94 641 GLN A N 1
ATOM 5043 C CA . GLN A 1 641 ? -13.122 -21.569 6.079 1.00 60.94 641 GLN A CA 1
ATOM 5044 C C . GLN A 1 641 ? -12.446 -22.808 5.482 1.00 60.94 641 GLN A C 1
ATOM 5046 O O . GLN A 1 641 ? -11.361 -23.202 5.922 1.00 60.94 641 GLN A O 1
ATOM 5051 N N . SER A 1 642 ? -13.099 -23.418 4.493 1.00 60.72 642 SER A N 1
ATOM 5052 C CA . SER A 1 642 ? -12.530 -24.576 3.819 1.00 60.72 642 SER A CA 1
ATOM 5053 C C . SER A 1 642 ? -11.393 -24.157 2.888 1.00 60.72 642 SER A C 1
ATOM 5055 O O . SER A 1 642 ? -11.419 -23.077 2.302 1.00 60.72 642 SER A O 1
ATOM 5057 N N . ARG A 1 643 ? -10.383 -25.017 2.784 1.00 61.31 643 ARG A N 1
ATOM 5058 C CA . ARG A 1 643 ? -9.316 -24.946 1.790 1.00 61.31 643 ARG A CA 1
ATOM 5059 C C . ARG A 1 643 ? -9.238 -26.320 1.154 1.00 61.31 643 ARG A C 1
ATOM 5061 O O . ARG A 1 643 ? -8.917 -27.279 1.859 1.00 61.31 643 ARG A O 1
ATOM 5068 N N . ALA A 1 644 ? -9.607 -26.412 -0.116 1.00 56.66 644 ALA A N 1
ATOM 5069 C CA . ALA A 1 644 ? -9.612 -27.665 -0.856 1.00 56.66 644 ALA A CA 1
ATOM 5070 C C . ALA A 1 644 ? -8.187 -28.186 -1.111 1.00 56.66 644 ALA A C 1
ATOM 5072 O O . ALA A 1 644 ? -7.210 -27.470 -0.890 1.00 56.66 644 ALA A O 1
ATOM 5073 N N . GLU A 1 645 ? -8.072 -29.429 -1.577 1.00 59.41 645 GLU A N 1
ATOM 5074 C CA . GLU A 1 645 ? -6.801 -29.985 -2.054 1.00 59.41 645 GLU A CA 1
ATOM 5075 C C . GLU A 1 645 ? -6.378 -29.378 -3.396 1.00 59.41 645 GLU A C 1
ATOM 5077 O O . GLU A 1 645 ? -7.213 -28.908 -4.179 1.00 59.41 645 GLU A O 1
ATOM 5082 N N . LEU A 1 646 ? -5.077 -29.420 -3.692 1.00 61.66 646 LEU A N 1
ATOM 5083 C CA . LEU A 1 646 ? -4.567 -28.970 -4.983 1.00 61.66 646 LEU A CA 1
ATOM 5084 C C . LEU A 1 646 ? -4.901 -29.980 -6.088 1.00 61.66 646 LEU A C 1
ATOM 5086 O O . LEU A 1 646 ? -4.289 -31.043 -6.189 1.00 61.66 646 LEU A O 1
ATOM 5090 N N . GLN A 1 647 ? -5.827 -29.602 -6.965 1.00 57.00 647 GLN A N 1
ATOM 5091 C CA . GLN A 1 647 ? -6.118 -30.345 -8.188 1.00 57.00 647 GLN A CA 1
ATOM 5092 C C . GLN A 1 647 ? -4.982 -30.196 -9.200 1.00 57.00 647 GLN A C 1
ATOM 5094 O O . GLN A 1 647 ? -4.479 -29.092 -9.424 1.00 57.00 647 GLN A O 1
ATOM 5099 N N . GLN A 1 648 ? -4.572 -31.311 -9.805 1.00 57.38 648 GLN A N 1
ATOM 5100 C CA . GLN A 1 648 ? -3.438 -31.360 -10.725 1.00 57.38 648 GLN A CA 1
ATOM 5101 C C . GLN A 1 648 ? -3.940 -31.705 -12.122 1.00 57.38 648 GLN A C 1
ATOM 5103 O O . GLN A 1 648 ? -4.360 -32.827 -12.383 1.00 57.38 648 GLN A O 1
ATOM 5108 N N . LEU A 1 649 ? -3.904 -30.720 -13.016 1.00 62.38 649 LEU A N 1
ATOM 5109 C CA . LEU A 1 649 ? -4.166 -30.930 -14.434 1.00 62.38 649 LEU A CA 1
ATOM 5110 C C . LEU A 1 649 ? -2.876 -31.452 -15.069 1.00 62.38 649 LEU A C 1
ATOM 5112 O O . LEU A 1 649 ? -1.901 -30.707 -15.185 1.00 62.38 649 LEU A O 1
ATOM 5116 N N . ALA A 1 650 ? -2.865 -32.735 -15.424 1.00 59.72 650 ALA A N 1
ATOM 5117 C CA . ALA A 1 650 ? -1.819 -33.292 -16.268 1.00 59.72 650 ALA A CA 1
ATOM 5118 C C . ALA A 1 650 ? -1.900 -32.650 -17.661 1.00 59.72 650 ALA A C 1
ATOM 5120 O O . ALA A 1 650 ? -2.996 -32.426 -18.169 1.00 59.72 650 ALA A O 1
ATOM 5121 N N . VAL A 1 651 ? -0.735 -32.339 -18.229 1.00 75.88 651 VAL A N 1
ATOM 5122 C CA . VAL A 1 651 ? -0.544 -31.940 -19.628 1.00 75.88 651 VAL A CA 1
ATOM 5123 C C . VAL A 1 651 ? 0.739 -32.636 -20.081 1.00 75.88 651 VAL A C 1
ATOM 5125 O O . VAL A 1 651 ? 1.752 -32.548 -19.378 1.00 75.88 651 VAL A O 1
ATOM 5128 N N . GLY A 1 652 ? 0.683 -33.394 -21.173 1.00 79.88 652 GLY A N 1
ATOM 5129 C CA . GLY A 1 652 ? 1.712 -34.348 -21.597 1.00 79.88 652 GLY A CA 1
ATOM 5130 C C . GLY A 1 652 ? 2.317 -34.108 -22.984 1.00 79.88 652 GLY A C 1
ATOM 5131 O O . GLY A 1 652 ? 3.298 -34.784 -23.316 1.00 79.88 652 GLY A O 1
ATOM 5132 N N . ALA A 1 653 ? 1.777 -33.182 -23.777 1.00 88.94 653 ALA A N 1
ATOM 5133 C CA . ALA A 1 653 ? 2.253 -32.825 -25.112 1.00 88.94 653 ALA A CA 1
ATOM 5134 C C . ALA A 1 653 ? 2.268 -31.295 -25.350 1.00 88.94 653 ALA A C 1
ATOM 5136 O O . ALA A 1 653 ? 1.528 -30.559 -24.693 1.00 88.94 653 ALA A O 1
ATOM 5137 N N . PRO A 1 654 ? 3.102 -30.784 -26.281 1.00 93.12 654 PRO A N 1
ATOM 5138 C CA . PRO A 1 654 ? 3.056 -29.381 -26.698 1.00 93.12 654 PRO A CA 1
ATOM 5139 C C . PRO A 1 654 ? 1.701 -29.022 -27.323 1.00 93.12 654 PRO A C 1
ATOM 5141 O O . PRO A 1 654 ? 1.133 -29.834 -28.047 1.00 93.12 654 PRO A O 1
ATOM 5144 N N . MET A 1 655 ? 1.212 -27.802 -27.090 1.00 93.50 655 MET A N 1
ATOM 5145 C CA . MET A 1 655 ? -0.046 -27.251 -27.632 1.00 93.50 655 MET A CA 1
ATOM 5146 C C . MET A 1 655 ? -1.340 -27.958 -27.178 1.00 93.50 655 MET A C 1
ATOM 5148 O O . MET A 1 655 ? -2.430 -27.459 -27.447 1.00 93.50 655 MET A O 1
ATOM 5152 N N . GLU A 1 656 ? -1.250 -29.035 -26.395 1.00 92.25 656 GLU A N 1
ATOM 5153 C CA . GLU A 1 656 ? -2.382 -29.659 -25.689 1.00 92.25 656 GLU A CA 1
ATOM 5154 C C . GLU A 1 656 ? -3.127 -28.634 -24.812 1.00 92.25 656 GLU A C 1
ATOM 5156 O O . GLU A 1 656 ? -4.356 -28.618 -24.741 1.00 92.25 656 GLU A O 1
ATOM 5161 N N . ARG A 1 657 ? -2.391 -27.708 -24.178 1.00 91.06 657 ARG A N 1
ATOM 5162 C CA . ARG A 1 657 ? -2.998 -26.612 -23.416 1.00 91.06 657 ARG A CA 1
ATOM 5163 C C . ARG A 1 657 ? -2.165 -25.336 -23.430 1.00 91.06 657 ARG A C 1
ATOM 5165 O O . ARG A 1 657 ? -1.035 -25.325 -22.950 1.00 91.06 657 ARG A O 1
ATOM 5172 N N . VAL A 1 658 ? -2.778 -24.228 -23.840 1.00 92.94 658 VAL A N 1
ATOM 5173 C CA . VAL A 1 658 ? -2.190 -22.876 -23.804 1.00 92.94 658 VAL A CA 1
ATOM 5174 C C . VAL A 1 658 ? -2.991 -21.984 -22.849 1.00 92.94 658 VAL A C 1
ATOM 5176 O O . VAL A 1 658 ? -4.218 -21.997 -22.893 1.00 92.94 658 VAL A O 1
ATOM 5179 N N . ALA A 1 659 ? -2.329 -21.202 -21.989 1.00 92.19 659 ALA A N 1
ATOM 5180 C CA . ALA A 1 659 ? -2.957 -20.081 -21.270 1.00 92.19 659 ALA A CA 1
ATOM 5181 C C . ALA A 1 659 ? -2.735 -18.755 -21.993 1.00 92.19 659 ALA A C 1
ATOM 5183 O O . ALA A 1 659 ? -1.662 -18.552 -22.561 1.00 92.19 659 ALA A O 1
ATOM 5184 N N . VAL A 1 660 ? -3.707 -17.844 -21.899 1.00 93.75 660 VAL A N 1
ATOM 5185 C CA . VAL A 1 660 ? -3.601 -16.455 -22.366 1.00 93.75 660 VAL A CA 1
ATOM 5186 C C . VAL A 1 660 ? -4.060 -15.448 -21.305 1.00 93.75 660 VAL A C 1
ATOM 5188 O O . VAL A 1 660 ? -5.124 -15.602 -20.706 1.00 93.75 660 VAL A O 1
ATOM 5191 N N . ASP A 1 661 ? -3.262 -14.396 -21.102 1.00 93.75 661 ASP A N 1
ATOM 5192 C CA . ASP A 1 661 ? -3.499 -13.304 -20.141 1.00 93.75 661 ASP A CA 1
ATOM 5193 C C . ASP A 1 661 ? -2.974 -11.964 -20.702 1.00 93.75 661 ASP A C 1
ATOM 5195 O O . ASP A 1 661 ? -2.100 -11.949 -21.571 1.00 93.75 661 ASP A O 1
ATOM 5199 N N . ILE A 1 662 ? -3.502 -10.832 -20.223 1.00 93.44 662 ILE A N 1
ATOM 5200 C CA . ILE A 1 662 ? -3.139 -9.484 -20.695 1.00 93.44 662 ILE A CA 1
ATOM 5201 C C . ILE A 1 662 ? -2.543 -8.653 -19.560 1.00 93.44 662 ILE A C 1
ATOM 5203 O O . ILE A 1 662 ? -3.205 -8.287 -18.589 1.00 93.44 662 ILE A O 1
ATOM 5207 N N . MET A 1 663 ? -1.283 -8.269 -19.735 1.00 91.69 663 MET A N 1
ATOM 5208 C CA . MET A 1 663 ? -0.542 -7.405 -18.824 1.00 91.69 663 MET A CA 1
ATOM 5209 C C . MET A 1 663 ? -0.691 -5.933 -19.226 1.00 91.69 663 MET A C 1
ATOM 5211 O O . MET A 1 663 ? -0.425 -5.569 -20.372 1.00 91.69 663 MET A O 1
ATOM 5215 N N . GLY A 1 664 ? -1.025 -5.060 -18.274 1.00 88.12 664 GLY A N 1
ATOM 5216 C CA . GLY A 1 664 ? -0.987 -3.607 -18.466 1.00 88.12 664 GLY A CA 1
ATOM 5217 C C . GLY A 1 664 ? -1.965 -2.836 -17.567 1.00 88.12 664 GLY A C 1
ATOM 5218 O O . GLY A 1 664 ? -2.485 -3.398 -16.600 1.00 88.12 664 GLY A O 1
ATOM 5219 N N . PRO A 1 665 ? -2.229 -1.549 -17.867 1.00 88.19 665 PRO A N 1
ATOM 5220 C CA . PRO A 1 665 ? -1.585 -0.759 -18.917 1.00 88.19 665 PRO A CA 1
ATOM 5221 C C . PRO A 1 665 ? -0.136 -0.388 -18.561 1.00 88.19 665 PRO A C 1
ATOM 5223 O O . PRO A 1 665 ? 0.163 0.013 -17.436 1.00 88.19 665 PRO A O 1
ATOM 5226 N N . PHE A 1 666 ? 0.747 -0.487 -19.547 1.00 90.69 666 PHE A N 1
ATOM 5227 C CA . PHE A 1 666 ? 2.105 0.051 -19.535 1.00 90.69 666 PHE A CA 1
ATOM 5228 C C . PHE A 1 666 ? 2.130 1.503 -20.056 1.00 90.69 666 PHE A C 1
ATOM 5230 O O . PHE A 1 666 ? 1.149 1.962 -20.654 1.00 90.69 666 PHE A O 1
ATOM 5237 N N . PRO A 1 667 ? 3.237 2.249 -19.864 1.00 90.88 667 PRO A N 1
ATOM 5238 C CA . PRO A 1 667 ? 3.461 3.504 -20.577 1.00 90.88 667 PRO A CA 1
ATOM 5239 C C . PRO A 1 667 ? 3.376 3.287 -22.094 1.00 90.88 667 PRO A C 1
ATOM 5241 O O . PRO A 1 667 ? 3.774 2.236 -22.597 1.00 90.88 667 PRO A O 1
ATOM 5244 N N . ARG A 1 668 ? 2.834 4.266 -22.828 1.00 94.06 668 ARG A N 1
ATOM 5245 C CA . ARG A 1 668 ? 2.613 4.126 -24.273 1.00 94.06 668 ARG A CA 1
ATOM 5246 C C . ARG A 1 668 ? 3.944 4.152 -25.029 1.00 94.06 668 ARG A C 1
ATOM 5248 O O . ARG A 1 668 ? 4.692 5.116 -24.877 1.00 94.06 668 ARG A O 1
ATOM 5255 N N . THR A 1 669 ? 4.208 3.139 -25.851 1.00 94.19 669 THR A N 1
ATOM 5256 C CA . THR A 1 669 ? 5.429 3.070 -26.674 1.00 94.19 669 THR A CA 1
ATOM 5257 C C . THR A 1 669 ? 5.367 4.006 -27.874 1.00 94.19 669 THR A C 1
ATOM 5259 O O . THR A 1 669 ? 4.302 4.526 -28.219 1.00 94.19 669 THR A O 1
ATOM 5262 N N . ASP A 1 670 ? 6.496 4.187 -28.557 1.00 90.44 670 ASP A N 1
ATOM 5263 C CA . ASP A 1 670 ? 6.558 4.991 -29.786 1.00 90.44 670 ASP A CA 1
ATOM 5264 C C . ASP A 1 670 ? 5.800 4.353 -30.962 1.00 90.44 670 ASP A C 1
ATOM 5266 O O . ASP A 1 670 ? 5.282 5.063 -31.821 1.00 90.44 670 ASP A O 1
ATOM 5270 N N . LYS A 1 671 ? 5.616 3.026 -30.939 1.00 91.75 671 LYS A N 1
ATOM 5271 C CA . LYS A 1 671 ? 4.691 2.294 -31.827 1.00 91.75 671 LYS A CA 1
ATOM 5272 C C . LYS A 1 671 ? 3.225 2.382 -31.380 1.00 91.75 671 LYS A C 1
ATOM 5274 O O . LYS A 1 671 ? 2.334 1.887 -32.060 1.00 91.75 671 LYS A O 1
ATOM 5279 N N . GLY A 1 672 ? 2.958 3.016 -30.239 1.00 92.69 672 GLY A N 1
ATOM 5280 C CA . GLY A 1 672 ? 1.623 3.241 -29.696 1.00 92.69 672 GLY A CA 1
ATOM 5281 C C . GLY A 1 672 ? 1.092 2.144 -28.770 1.00 92.69 672 GLY A C 1
ATOM 5282 O O . GLY A 1 672 ? -0.027 2.312 -28.274 1.00 92.69 672 GLY A O 1
ATOM 5283 N N . ASN A 1 673 ? 1.866 1.085 -28.505 1.00 95.50 673 ASN A N 1
ATOM 5284 C CA . ASN A 1 673 ? 1.461 -0.065 -27.693 1.00 95.50 673 ASN A CA 1
ATOM 5285 C C . ASN A 1 673 ? 1.281 0.299 -26.214 1.00 95.50 673 ASN A C 1
ATOM 5287 O O . ASN A 1 673 ? 1.919 1.223 -25.708 1.00 95.50 673 ASN A O 1
ATOM 5291 N N . ARG A 1 674 ? 0.389 -0.419 -25.517 1.00 95.31 674 ARG A N 1
ATOM 5292 C CA . ARG A 1 674 ? 0.035 -0.172 -24.100 1.00 95.31 674 ARG A CA 1
ATOM 5293 C C . ARG A 1 674 ? -0.162 -1.439 -23.267 1.00 95.31 674 ARG A C 1
ATOM 5295 O O . ARG A 1 674 ? -0.177 -1.339 -22.043 1.00 95.31 674 ARG A O 1
ATOM 5302 N N . TYR A 1 675 ? -0.323 -2.602 -23.888 1.00 96.75 675 TYR A N 1
ATOM 5303 C CA . TYR A 1 675 ? -0.540 -3.871 -23.196 1.00 96.75 675 TYR A CA 1
ATOM 5304 C C . TYR A 1 675 ? 0.352 -4.957 -23.798 1.00 96.75 675 TYR A C 1
ATOM 5306 O O . TYR A 1 675 ? 0.817 -4.828 -24.931 1.00 96.75 675 TYR A O 1
ATOM 5314 N N . VAL A 1 676 ? 0.579 -6.027 -23.039 1.00 96.62 676 VAL A N 1
ATOM 5315 C CA . VAL A 1 676 ? 1.226 -7.248 -23.529 1.00 96.62 676 VAL A CA 1
ATOM 5316 C C . VAL A 1 676 ? 0.243 -8.401 -23.403 1.00 96.62 676 VAL A C 1
ATOM 5318 O O . VAL A 1 676 ? -0.158 -8.745 -22.293 1.00 96.62 676 VAL A O 1
ATOM 5321 N N . LEU A 1 677 ? -0.122 -9.004 -24.530 1.00 96.38 677 LEU A N 1
ATOM 5322 C CA . LEU A 1 677 ? -0.842 -10.270 -24.574 1.00 96.38 677 LEU A CA 1
ATOM 5323 C C . LEU A 1 677 ? 0.179 -11.402 -24.469 1.00 96.38 677 LEU A C 1
ATOM 5325 O O . LEU A 1 677 ? 0.969 -11.620 -25.387 1.00 96.38 677 LEU A O 1
ATOM 5329 N N . ALA A 1 678 ? 0.187 -12.088 -23.332 1.00 95.38 678 ALA A N 1
ATOM 5330 C CA . ALA A 1 678 ? 1.033 -13.245 -23.090 1.00 95.38 678 ALA A CA 1
ATOM 5331 C C . ALA A 1 678 ? 0.268 -14.528 -23.422 1.00 95.38 678 ALA A C 1
ATOM 5333 O O . ALA A 1 678 ? -0.889 -14.680 -23.026 1.00 95.38 678 ALA A O 1
ATOM 5334 N N . ALA A 1 679 ? 0.932 -15.458 -24.105 1.00 94.56 679 ALA A N 1
ATOM 5335 C CA . ALA A 1 679 ? 0.422 -16.791 -24.392 1.00 94.56 679 ALA A CA 1
ATOM 5336 C C . ALA A 1 679 ? 1.480 -17.832 -24.005 1.00 94.56 679 ALA A C 1
ATOM 5338 O O . ALA A 1 679 ? 2.656 -17.655 -24.316 1.00 94.56 679 ALA A O 1
ATOM 5339 N N . MET A 1 680 ? 1.106 -18.898 -23.294 1.00 93.50 680 MET A N 1
ATOM 5340 C CA . MET A 1 680 ? 2.080 -19.858 -22.761 1.00 93.50 680 MET A CA 1
ATOM 5341 C C . MET A 1 680 ? 1.582 -21.301 -22.815 1.00 93.50 680 MET A C 1
ATOM 5343 O O . MET A 1 680 ? 0.530 -21.621 -22.261 1.00 93.50 680 MET A O 1
ATOM 5347 N N . ASP A 1 681 ? 2.373 -22.177 -23.433 1.00 93.25 681 ASP A N 1
ATOM 5348 C CA . ASP A 1 681 ? 2.125 -23.621 -23.462 1.00 93.25 681 ASP A CA 1
ATOM 5349 C C . ASP A 1 681 ? 2.392 -24.274 -22.092 1.00 93.25 681 ASP A C 1
ATOM 5351 O O . ASP A 1 681 ? 3.413 -24.026 -21.438 1.00 93.25 681 ASP A O 1
ATOM 5355 N N . TYR A 1 682 ? 1.475 -25.136 -21.647 1.00 90.12 682 TYR A N 1
ATOM 5356 C CA . TYR A 1 682 ? 1.549 -25.775 -20.333 1.00 90.12 682 TYR A CA 1
ATOM 5357 C C . TYR A 1 682 ? 2.577 -26.899 -20.250 1.00 90.12 682 TYR A C 1
ATOM 5359 O O . TYR A 1 682 ? 3.028 -27.177 -19.138 1.00 90.12 682 TYR A O 1
ATOM 5367 N N . PHE A 1 683 ? 2.959 -27.549 -21.349 1.00 91.75 683 PHE A N 1
ATOM 5368 C CA . PHE A 1 683 ? 3.888 -28.678 -21.302 1.00 91.75 683 PHE A CA 1
ATOM 5369 C C . PHE A 1 683 ? 5.345 -28.215 -21.409 1.00 91.75 683 PHE A C 1
ATOM 5371 O O . PHE A 1 683 ? 6.100 -28.281 -20.435 1.00 91.75 683 PHE A O 1
ATOM 5378 N N . THR A 1 684 ? 5.705 -27.656 -22.563 1.00 93.62 684 THR A N 1
ATOM 5379 C CA . THR A 1 684 ? 7.046 -27.163 -22.916 1.00 93.62 684 THR A CA 1
ATOM 5380 C C . THR A 1 684 ? 7.467 -25.930 -22.122 1.00 93.62 684 THR A C 1
ATOM 5382 O O . THR A 1 684 ? 8.658 -25.651 -22.007 1.00 93.62 684 THR A O 1
ATOM 5385 N N . LYS A 1 685 ? 6.495 -25.192 -21.566 1.00 93.19 685 LYS A N 1
ATOM 5386 C CA . LYS A 1 685 ? 6.669 -23.858 -20.967 1.00 93.19 685 LYS A CA 1
ATOM 5387 C C . LYS A 1 685 ? 7.098 -22.787 -21.979 1.00 93.19 685 LYS A C 1
ATOM 5389 O O . LYS A 1 685 ? 7.653 -21.769 -21.569 1.00 93.19 685 LYS A O 1
ATOM 5394 N N . TRP A 1 686 ? 6.862 -22.995 -23.277 1.00 95.25 686 TRP A N 1
ATOM 5395 C CA . TRP A 1 686 ? 7.147 -22.004 -24.316 1.00 95.25 686 TRP A CA 1
ATOM 5396 C C . TRP A 1 686 ? 6.239 -20.773 -24.171 1.00 95.25 686 TRP A C 1
ATOM 5398 O O . TRP A 1 686 ? 5.014 -20.926 -24.210 1.00 95.25 686 TRP A O 1
ATOM 5408 N N . PRO A 1 687 ? 6.800 -19.557 -24.022 1.00 95.31 687 PRO A N 1
ATOM 5409 C CA . PRO A 1 687 ? 6.024 -18.329 -24.045 1.00 95.31 687 PRO A CA 1
ATOM 5410 C C . PRO A 1 687 ? 6.065 -17.656 -25.420 1.00 95.31 687 PRO A C 1
ATOM 5412 O O . PRO A 1 687 ? 7.121 -17.563 -26.049 1.00 95.31 687 PRO A O 1
ATOM 5415 N N . GLU A 1 688 ? 4.951 -17.054 -25.809 1.00 96.00 688 GLU A N 1
ATOM 5416 C CA . GLU A 1 688 ? 4.882 -15.900 -26.701 1.00 96.00 688 GLU A CA 1
ATOM 5417 C C . GLU A 1 688 ? 4.390 -14.677 -25.907 1.00 96.00 688 GLU A C 1
ATOM 5419 O O . GLU A 1 688 ? 3.660 -14.806 -24.921 1.00 96.00 688 GLU A O 1
ATOM 5424 N N . ALA A 1 689 ? 4.799 -13.477 -26.316 1.00 96.75 689 ALA A N 1
ATOM 5425 C CA . ALA A 1 689 ? 4.317 -12.233 -25.724 1.00 96.75 689 ALA A CA 1
ATOM 5426 C C . ALA A 1 689 ? 4.285 -11.123 -26.779 1.00 96.75 689 ALA A C 1
ATOM 5428 O O . ALA A 1 689 ? 5.315 -10.781 -27.362 1.00 96.75 689 ALA A O 1
ATOM 5429 N N . PHE A 1 690 ? 3.101 -10.565 -27.012 1.00 96.50 690 PHE A N 1
ATOM 5430 C CA . PHE A 1 690 ? 2.828 -9.629 -28.099 1.00 96.50 690 PHE A CA 1
ATOM 5431 C C . PHE A 1 690 ? 2.457 -8.255 -27.539 1.00 96.50 690 PHE A C 1
ATOM 5433 O O . PHE A 1 690 ? 1.561 -8.149 -26.701 1.00 96.50 690 PHE A O 1
ATOM 5440 N N . ALA A 1 691 ? 3.132 -7.198 -27.992 1.00 96.62 691 ALA A N 1
ATOM 5441 C CA . ALA A 1 691 ? 2.754 -5.827 -27.660 1.00 96.62 691 ALA A CA 1
ATOM 5442 C C . ALA A 1 691 ? 1.532 -5.408 -28.485 1.00 96.62 691 ALA A C 1
ATOM 5444 O O . ALA A 1 691 ? 1.562 -5.524 -29.708 1.00 96.62 691 ALA A O 1
ATOM 5445 N N . ILE A 1 692 ? 0.487 -4.910 -27.819 1.00 96.94 692 ILE A N 1
ATOM 5446 C CA . ILE A 1 692 ? -0.766 -4.487 -28.457 1.00 96.94 692 ILE A CA 1
ATOM 5447 C C . ILE A 1 692 ? -1.222 -3.092 -27.965 1.00 96.94 692 ILE A C 1
ATOM 5449 O O . ILE A 1 692 ? -0.905 -2.682 -26.835 1.00 96.94 692 ILE A O 1
ATOM 5453 N N . PRO A 1 693 ? -1.946 -2.316 -28.799 1.00 94.81 693 PRO A N 1
ATOM 5454 C CA . PRO A 1 693 ? -2.365 -0.948 -28.475 1.00 94.81 693 PRO A CA 1
ATOM 5455 C C . PRO A 1 693 ? -3.550 -0.879 -27.505 1.00 94.81 693 PRO A C 1
ATOM 5457 O O . PRO A 1 693 ? -3.695 0.113 -26.785 1.00 94.81 693 PRO A O 1
ATOM 5460 N N . ASP A 1 694 ? -4.380 -1.910 -27.440 1.00 93.44 694 ASP A N 1
ATOM 5461 C CA . ASP A 1 694 ? -5.587 -1.997 -26.616 1.00 93.44 694 ASP A CA 1
ATOM 5462 C C . ASP A 1 694 ? -5.790 -3.433 -26.096 1.00 93.44 694 ASP A C 1
ATOM 5464 O O . ASP A 1 694 ? -4.837 -4.198 -25.985 1.00 93.44 694 ASP A O 1
ATOM 5468 N N . GLN A 1 695 ? -7.011 -3.760 -25.684 1.00 93.56 695 GLN A N 1
ATOM 5469 C CA . GLN A 1 695 ? -7.411 -5.069 -25.167 1.00 93.56 695 GLN A CA 1
ATOM 5470 C C . GLN A 1 695 ? -8.772 -5.473 -25.762 1.00 93.56 695 GLN A C 1
ATOM 5472 O O . GLN A 1 695 ? -9.613 -6.055 -25.072 1.00 93.56 695 GLN A O 1
ATOM 5477 N N . GLU A 1 696 ? -9.045 -5.068 -27.004 1.00 93.75 696 GLU A N 1
ATOM 5478 C CA . GLU A 1 696 ? -10.298 -5.373 -27.691 1.00 93.75 696 GLU A CA 1
ATOM 5479 C C . GLU A 1 696 ? -10.301 -6.811 -28.229 1.00 93.75 696 GLU A C 1
ATOM 5481 O O . GLU A 1 696 ? -9.263 -7.452 -28.389 1.00 93.75 696 GLU A O 1
ATOM 5486 N N . ALA A 1 697 ? -11.498 -7.374 -28.410 1.00 92.19 697 ALA A N 1
ATOM 5487 C CA . ALA A 1 697 ? -11.663 -8.802 -28.692 1.00 92.19 697 ALA A CA 1
ATOM 5488 C C . ALA A 1 697 ? -11.064 -9.233 -30.040 1.00 92.19 697 ALA A C 1
ATOM 5490 O O . ALA A 1 697 ? -10.576 -10.353 -30.150 1.00 92.19 697 ALA A O 1
ATOM 5491 N N . GLU A 1 698 ? -11.123 -8.339 -31.025 1.00 93.44 698 GLU A N 1
ATOM 5492 C CA . GLU A 1 698 ? -10.612 -8.501 -32.388 1.00 93.44 698 GLU A CA 1
ATOM 5493 C C . GLU A 1 698 ? -9.076 -8.461 -32.368 1.00 93.44 698 GLU A C 1
ATOM 5495 O O . GLU A 1 698 ? -8.448 -9.498 -32.567 1.00 93.44 698 GLU A O 1
ATOM 5500 N N . THR A 1 699 ? -8.487 -7.355 -31.884 1.00 94.81 699 THR A N 1
ATOM 5501 C CA . THR A 1 699 ? -7.043 -7.194 -31.616 1.00 94.81 699 THR A CA 1
ATOM 5502 C C . THR A 1 699 ? -6.421 -8.414 -30.927 1.00 94.81 699 THR A C 1
ATOM 5504 O O . THR A 1 699 ? -5.349 -8.880 -31.311 1.00 94.81 699 THR A O 1
ATOM 5507 N N . VAL A 1 700 ? -7.083 -8.944 -29.892 1.00 95.88 700 VAL A N 1
ATOM 5508 C CA . VAL A 1 700 ? -6.602 -10.090 -29.102 1.00 95.88 700 VAL A CA 1
ATOM 5509 C C . VAL A 1 700 ? -6.760 -11.425 -29.839 1.00 95.88 700 VAL A C 1
ATOM 5511 O O . VAL A 1 700 ? -5.918 -12.302 -29.657 1.00 95.88 700 VAL A O 1
ATOM 5514 N N . ALA A 1 701 ? -7.805 -11.605 -30.649 1.00 94.69 701 ALA A N 1
ATOM 5515 C CA . ALA A 1 701 ? -7.998 -12.815 -31.446 1.00 94.69 701 ALA A CA 1
ATOM 5516 C C . ALA A 1 701 ? -6.971 -12.891 -32.586 1.00 94.69 701 ALA A C 1
ATOM 5518 O O . ALA A 1 701 ? -6.225 -13.869 -32.678 1.00 94.69 701 ALA A O 1
ATOM 5519 N N . ASP A 1 702 ? -6.867 -11.826 -33.383 1.00 95.19 702 ASP A N 1
ATOM 5520 C CA . ASP A 1 702 ? -5.987 -11.764 -34.551 1.00 95.19 702 ASP A CA 1
ATOM 5521 C C . ASP A 1 702 ? -4.519 -11.929 -34.140 1.00 95.19 702 ASP A C 1
ATOM 5523 O O . ASP A 1 702 ? -3.807 -12.769 -34.690 1.00 95.19 702 ASP A O 1
ATOM 5527 N N . THR A 1 703 ? -4.092 -11.249 -33.067 1.00 96.44 703 THR A N 1
ATOM 5528 C CA . THR A 1 703 ? -2.725 -11.367 -32.527 1.00 96.44 703 THR A CA 1
ATOM 5529 C C . THR A 1 703 ? -2.360 -12.807 -32.128 1.00 96.44 703 THR A C 1
ATOM 5531 O O . THR A 1 703 ? -1.211 -13.216 -32.303 1.00 96.44 703 THR A O 1
ATOM 5534 N N . LEU A 1 704 ? -3.300 -13.609 -31.608 1.00 95.88 704 LEU A N 1
ATOM 5535 C CA . LEU A 1 704 ? -3.028 -15.016 -31.272 1.00 95.88 704 LEU A CA 1
ATOM 5536 C C . LEU A 1 704 ? -2.967 -15.906 -32.517 1.00 95.88 704 LEU A C 1
ATOM 5538 O O . LEU A 1 704 ? -2.108 -16.791 -32.592 1.00 95.88 704 LEU A O 1
ATOM 5542 N N . VAL A 1 705 ? -3.851 -15.669 -33.491 1.00 94.62 705 VAL A N 1
ATOM 5543 C CA . VAL A 1 705 ? -3.873 -16.404 -34.762 1.00 94.62 705 VAL A CA 1
ATOM 5544 C C . VAL A 1 705 ? -2.597 -16.123 -35.557 1.00 94.62 705 VAL A C 1
ATOM 5546 O O . VAL A 1 705 ? -1.868 -17.062 -35.873 1.00 94.62 705 VAL A O 1
ATOM 5549 N N . GLU A 1 706 ? -2.266 -14.856 -35.807 1.00 93.94 706 GLU A N 1
ATOM 5550 C CA . GLU A 1 706 ? -1.055 -14.442 -36.528 1.00 93.94 706 GLU A CA 1
ATOM 5551 C C . GLU A 1 706 ? 0.238 -14.771 -35.769 1.00 93.94 706 GLU A C 1
ATOM 5553 O O . GLU A 1 706 ? 1.244 -15.157 -36.374 1.00 93.94 706 GLU A O 1
ATOM 5558 N N . GLY A 1 707 ? 0.233 -14.597 -34.446 1.00 91.62 707 GLY A N 1
ATOM 5559 C CA . GLY A 1 707 ? 1.432 -14.647 -33.615 1.00 91.62 707 GLY A CA 1
ATOM 5560 C C . GLY A 1 707 ? 1.833 -16.041 -33.134 1.00 91.62 707 GLY A C 1
ATOM 5561 O O . GLY A 1 707 ? 3.031 -16.322 -33.045 1.00 91.62 707 GLY A O 1
ATOM 5562 N N . MET A 1 708 ? 0.863 -16.904 -32.811 1.00 93.06 708 MET A N 1
ATOM 5563 C CA . MET A 1 708 ? 1.107 -18.212 -32.188 1.00 93.06 708 MET A CA 1
ATOM 5564 C C . MET A 1 708 ? 0.515 -19.368 -32.998 1.00 93.06 708 MET A C 1
ATOM 5566 O O . MET A 1 708 ? 1.254 -20.276 -33.383 1.00 93.06 708 MET A O 1
ATOM 5570 N N . PHE A 1 709 ? -0.791 -19.352 -33.284 1.00 93.81 709 PHE A N 1
ATOM 5571 C CA . PHE A 1 709 ? -1.459 -20.523 -33.865 1.00 93.81 709 PHE A CA 1
ATOM 5572 C C . PHE A 1 709 ? -1.070 -20.776 -35.331 1.00 93.81 709 PHE A C 1
ATOM 5574 O O . PHE A 1 709 ? -0.969 -21.928 -35.745 1.00 93.81 709 PHE A O 1
ATOM 5581 N N . SER A 1 710 ? -0.736 -19.728 -36.091 1.00 93.12 710 SER A N 1
ATOM 5582 C CA . SER A 1 710 ? -0.141 -19.833 -37.434 1.00 93.12 710 SER A CA 1
ATOM 5583 C C . SER A 1 710 ? 1.232 -20.526 -37.460 1.00 93.12 710 SER A C 1
ATOM 5585 O O . SER A 1 710 ? 1.640 -21.033 -38.503 1.00 93.12 710 SER A O 1
ATOM 5587 N N . ARG A 1 711 ? 1.962 -20.530 -36.332 1.00 91.44 711 ARG A N 1
ATOM 5588 C CA . ARG A 1 711 ? 3.361 -20.993 -36.236 1.00 91.44 711 ARG A CA 1
ATOM 5589 C C . ARG A 1 711 ? 3.497 -22.365 -35.590 1.00 91.44 711 ARG A C 1
ATOM 5591 O O . ARG A 1 711 ? 4.388 -23.122 -35.964 1.00 91.44 711 ARG A O 1
ATOM 5598 N N . PHE A 1 712 ? 2.643 -22.658 -34.611 1.00 91.69 712 PHE A N 1
ATOM 5599 C CA . PHE A 1 712 ? 2.709 -23.874 -33.793 1.00 91.69 712 PHE A CA 1
ATOM 5600 C C . PHE A 1 712 ? 1.469 -24.774 -33.924 1.00 91.69 712 PHE A C 1
ATOM 5602 O O . PHE A 1 712 ? 1.438 -25.845 -33.326 1.00 91.69 712 PHE A O 1
ATOM 5609 N N . GLY A 1 713 ? 0.465 -24.361 -34.706 1.00 91.31 713 GLY A N 1
ATOM 5610 C CA . GLY A 1 713 ? -0.832 -25.029 -34.814 1.00 91.31 713 GLY A CA 1
ATOM 5611 C C . GLY A 1 713 ? -1.865 -24.507 -33.809 1.00 91.31 713 GLY A C 1
ATOM 5612 O O . GLY A 1 713 ? -1.560 -23.715 -32.916 1.00 91.31 713 GLY A O 1
ATOM 5613 N N . ALA A 1 714 ? -3.114 -24.945 -33.966 1.00 91.44 714 ALA A N 1
ATOM 5614 C CA . ALA A 1 714 ? -4.174 -24.687 -32.994 1.00 91.44 714 ALA A CA 1
ATOM 5615 C C . ALA A 1 714 ? -3.900 -25.441 -31.678 1.00 91.44 714 ALA A C 1
ATOM 5617 O O . ALA A 1 714 ? -3.346 -26.539 -31.696 1.00 91.44 714 ALA A O 1
ATOM 5618 N N . ALA A 1 715 ? -4.296 -24.862 -30.542 1.00 93.81 715 ALA A N 1
ATOM 5619 C CA . ALA A 1 715 ? -4.188 -25.524 -29.242 1.00 93.81 715 ALA A CA 1
ATOM 5620 C C . ALA A 1 715 ? -5.442 -26.363 -28.948 1.00 93.81 715 ALA A C 1
ATOM 5622 O O . ALA A 1 715 ? -6.552 -25.875 -29.151 1.00 93.81 715 ALA A O 1
ATOM 5623 N N . GLU A 1 716 ? -5.295 -27.579 -28.413 1.00 93.44 716 GLU A N 1
ATOM 5624 C CA . GLU A 1 716 ? -6.456 -28.420 -28.070 1.00 93.44 716 GLU A CA 1
ATOM 5625 C C . GLU A 1 716 ? -7.319 -27.738 -26.996 1.00 93.44 716 GLU A C 1
ATOM 5627 O O . GLU A 1 716 ? -8.528 -27.577 -27.173 1.00 93.44 716 GLU A O 1
ATOM 5632 N N . VAL A 1 717 ? -6.692 -27.239 -25.923 1.00 91.69 717 VAL A N 1
ATOM 5633 C CA . VAL A 1 717 ? -7.357 -26.467 -24.865 1.00 91.69 717 VAL A CA 1
ATOM 5634 C C . VAL A 1 717 ? -6.778 -25.055 -24.756 1.00 91.69 717 VAL A C 1
ATOM 5636 O O . VAL A 1 717 ? -5.631 -24.861 -24.349 1.00 91.69 717 VAL A O 1
ATOM 5639 N N . LEU A 1 718 ? -7.607 -24.038 -25.006 1.00 92.38 718 LEU A N 1
ATOM 5640 C CA . LEU A 1 718 ? -7.245 -22.631 -24.795 1.00 92.38 718 LEU A CA 1
ATOM 5641 C C . LEU A 1 718 ? -7.836 -22.121 -23.473 1.00 92.38 718 LEU A C 1
ATOM 5643 O O . LEU A 1 718 ? -9.055 -22.024 -23.320 1.00 92.38 718 LEU A O 1
ATOM 5647 N N . HIS A 1 719 ? -6.976 -21.810 -22.503 1.00 90.44 719 HIS A N 1
ATOM 5648 C CA . HIS A 1 719 ? -7.343 -21.347 -21.164 1.00 90.44 719 HIS A CA 1
ATOM 5649 C C . HIS A 1 719 ? -7.208 -19.825 -21.034 1.00 90.44 719 HIS A C 1
ATOM 5651 O O . HIS A 1 719 ? -6.220 -19.254 -21.485 1.00 90.44 719 HIS A O 1
ATOM 5657 N N . SER A 1 720 ? -8.175 -19.168 -20.392 1.00 90.19 720 SER A N 1
ATOM 5658 C CA . SER A 1 720 ? -8.101 -17.733 -20.081 1.00 90.19 720 SER A CA 1
ATOM 5659 C C . SER A 1 720 ? -8.740 -17.385 -18.735 1.00 90.19 720 SER A C 1
ATOM 5661 O O . SER A 1 720 ? -9.463 -18.181 -18.125 1.00 90.19 720 SER A O 1
ATOM 5663 N N . ASP A 1 721 ? -8.572 -16.138 -18.304 1.00 85.00 721 ASP A N 1
ATOM 5664 C CA . ASP A 1 721 ? -9.443 -15.523 -17.302 1.00 85.00 721 ASP A CA 1
ATOM 5665 C C . ASP A 1 721 ? -10.866 -15.236 -17.872 1.00 85.00 721 ASP A C 1
ATOM 5667 O O . ASP A 1 721 ? -11.199 -15.639 -18.991 1.00 85.00 721 ASP A O 1
ATOM 5671 N N . GLN A 1 722 ? -11.734 -14.583 -17.085 1.00 80.38 722 GLN A N 1
ATOM 5672 C CA . GLN A 1 722 ? -13.090 -14.171 -17.486 1.00 80.38 722 GLN A CA 1
ATOM 5673 C C . GLN A 1 722 ? -13.153 -12.713 -17.997 1.00 80.38 722 GLN A C 1
ATOM 5675 O O . GLN A 1 722 ? -14.156 -12.014 -17.800 1.00 80.38 722 GLN A O 1
ATOM 5680 N N . GLY A 1 723 ? -12.079 -12.230 -18.621 1.00 82.12 723 GLY A N 1
ATOM 5681 C CA . GLY A 1 723 ? -12.000 -10.940 -19.295 1.00 82.12 723 GLY A CA 1
ATOM 5682 C C . GLY A 1 723 ? -13.023 -10.818 -20.426 1.00 82.12 723 GLY A C 1
ATOM 5683 O O . GLY A 1 723 ? -13.336 -11.781 -21.125 1.00 82.12 723 GLY A O 1
ATOM 5684 N N . ARG A 1 724 ? -13.571 -9.612 -20.621 1.00 84.25 724 ARG A N 1
ATOM 5685 C CA . ARG A 1 724 ? -14.631 -9.353 -21.622 1.00 84.25 724 ARG A CA 1
ATOM 5686 C C . ARG A 1 724 ? -14.180 -9.602 -23.063 1.00 84.25 724 ARG A C 1
ATOM 5688 O O . ARG A 1 724 ? -15.002 -9.943 -23.901 1.00 84.25 724 ARG A O 1
ATOM 5695 N N . ASN A 1 725 ? -12.894 -9.402 -23.321 1.00 88.50 725 ASN A N 1
ATOM 5696 C CA . ASN A 1 725 ? -12.194 -9.732 -24.556 1.00 88.50 725 ASN A CA 1
ATOM 5697 C C . ASN A 1 725 ? -12.231 -11.246 -24.823 1.00 88.50 725 ASN A C 1
ATOM 5699 O O . ASN A 1 725 ? -12.646 -11.673 -25.899 1.00 88.50 725 ASN A O 1
ATOM 5703 N N . PHE A 1 726 ? -11.886 -12.055 -23.817 1.00 89.88 726 PHE A N 1
ATOM 5704 C CA . PHE A 1 726 ? -11.825 -13.511 -23.919 1.00 89.88 726 PHE A CA 1
ATOM 5705 C C . PHE A 1 726 ? -13.204 -14.187 -23.921 1.00 89.88 726 PHE A C 1
ATOM 5707 O O . PHE A 1 726 ? -13.377 -15.195 -24.598 1.00 89.88 726 PHE A O 1
ATOM 5714 N N . GLU A 1 727 ? -14.184 -13.646 -23.193 1.00 88.50 727 GLU A N 1
ATOM 5715 C CA . GLU A 1 727 ? -15.581 -14.122 -23.146 1.00 88.50 727 GLU A CA 1
ATOM 5716 C C . GLU A 1 727 ? -16.466 -13.474 -24.240 1.00 88.50 727 GLU A C 1
ATOM 5718 O O . GLU A 1 727 ? -17.690 -13.415 -24.111 1.00 88.50 727 GLU A O 1
ATOM 5723 N N . SER A 1 728 ? -15.861 -12.936 -25.304 1.00 91.50 728 SER A N 1
ATOM 5724 C CA . SER A 1 728 ? -16.570 -12.291 -26.415 1.00 91.50 728 SER A CA 1
ATOM 5725 C C . SER A 1 728 ? -17.079 -13.295 -27.459 1.00 91.50 728 SER A C 1
ATOM 5727 O O . SER A 1 728 ? -16.574 -14.414 -27.580 1.00 91.50 728 SER A O 1
ATOM 5729 N N . ALA A 1 729 ? -18.051 -12.871 -28.273 1.00 90.50 729 ALA A N 1
ATOM 5730 C CA . ALA A 1 729 ? -18.529 -13.660 -29.411 1.00 90.50 729 ALA A CA 1
ATOM 5731 C C . ALA A 1 729 ? -17.438 -13.863 -30.481 1.00 90.50 729 ALA A C 1
ATOM 5733 O O . ALA A 1 729 ? -17.315 -14.961 -31.011 1.00 90.50 729 ALA A O 1
ATOM 5734 N N . VAL A 1 730 ? -16.610 -12.841 -30.743 1.00 91.69 730 VAL A N 1
ATOM 5735 C CA . VAL A 1 730 ? -15.484 -12.906 -31.697 1.00 91.69 730 VAL A CA 1
ATOM 5736 C C . VAL A 1 730 ? -14.465 -13.960 -31.260 1.00 91.69 730 VAL A C 1
ATOM 5738 O O . VAL A 1 730 ? -14.147 -14.867 -32.024 1.00 91.69 730 VAL A O 1
ATOM 5741 N N . PHE A 1 731 ? -14.023 -13.910 -29.999 1.00 92.19 731 PHE A N 1
ATOM 5742 C CA . PHE A 1 731 ? -13.061 -14.874 -29.459 1.00 92.19 731 PHE A CA 1
ATOM 5743 C C . PHE A 1 731 ? -13.644 -16.296 -29.384 1.00 92.19 731 PHE A C 1
ATOM 5745 O O . PHE A 1 731 ? -12.931 -17.271 -29.607 1.00 92.19 731 PHE A O 1
ATOM 5752 N N . SER A 1 732 ? -14.947 -16.432 -29.115 1.00 91.00 732 SER A N 1
ATOM 5753 C CA . SER A 1 732 ? -15.627 -17.737 -29.130 1.00 91.00 732 SER A CA 1
ATOM 5754 C C . SER A 1 732 ? -15.677 -18.328 -30.545 1.00 91.00 732 SER A C 1
ATOM 5756 O O . SER A 1 732 ? -15.264 -19.468 -30.739 1.00 91.00 732 SER A O 1
ATOM 5758 N N . ALA A 1 733 ? -16.063 -17.530 -31.546 1.00 91.31 733 ALA A N 1
ATOM 5759 C CA . ALA A 1 733 ? -16.090 -17.945 -32.949 1.00 91.31 733 ALA A CA 1
ATOM 5760 C C . ALA A 1 733 ? -14.688 -18.256 -33.512 1.00 91.31 733 ALA A C 1
ATOM 5762 O O . ALA A 1 733 ? -14.551 -19.143 -34.352 1.00 91.31 733 ALA A O 1
ATOM 5763 N N . MET A 1 734 ? -13.640 -17.567 -33.037 1.00 94.31 734 MET A N 1
ATOM 5764 C CA . MET A 1 734 ? -12.242 -17.918 -33.321 1.00 94.31 734 MET A CA 1
ATOM 5765 C C . MET A 1 734 ? -11.912 -19.320 -32.789 1.00 94.31 734 MET A C 1
ATOM 5767 O O . MET A 1 734 ? -11.416 -20.151 -33.548 1.00 94.31 734 MET A O 1
ATOM 5771 N N . CYS A 1 735 ? -12.212 -19.609 -31.516 1.00 93.44 735 CYS A N 1
ATOM 5772 C CA . CYS A 1 735 ? -11.988 -20.936 -30.935 1.00 93.44 735 CYS A CA 1
ATOM 5773 C C . CYS A 1 735 ? -12.746 -22.033 -31.696 1.00 93.44 735 CYS A C 1
ATOM 5775 O O . CYS A 1 735 ? -12.145 -23.038 -32.062 1.00 93.44 735 CYS A O 1
ATOM 5777 N N . GLU A 1 736 ? -14.034 -21.819 -31.980 1.00 93.06 736 GLU A N 1
ATOM 5778 C CA . GLU A 1 736 ? -14.889 -22.772 -32.702 1.00 93.06 736 GLU A CA 1
ATOM 5779 C C . GLU A 1 736 ? -14.360 -23.073 -34.114 1.00 93.06 736 GLU A C 1
ATOM 5781 O O . GLU A 1 736 ? -14.240 -24.238 -34.486 1.00 93.06 736 GLU A O 1
ATOM 5786 N N . ARG A 1 737 ? -13.971 -22.045 -34.884 1.00 92.56 737 ARG A N 1
ATOM 5787 C CA . ARG A 1 737 ? -13.402 -22.209 -36.238 1.00 92.56 737 ARG A CA 1
ATOM 5788 C C . ARG A 1 737 ? -12.041 -22.904 -36.251 1.00 92.56 737 ARG A C 1
ATOM 5790 O O . ARG A 1 737 ? -11.726 -23.585 -37.219 1.00 92.56 737 ARG A O 1
ATOM 5797 N N . MET A 1 738 ? -11.250 -22.727 -35.195 1.00 91.19 738 MET A N 1
ATOM 5798 C CA . MET A 1 738 ? -9.933 -23.351 -35.025 1.00 91.19 738 MET A CA 1
ATOM 5799 C C . MET A 1 738 ? -10.004 -24.729 -34.338 1.00 91.19 738 MET A C 1
ATOM 5801 O O . MET A 1 738 ? -8.966 -25.344 -34.115 1.00 91.19 738 MET A O 1
ATOM 5805 N N . GLY A 1 739 ? -11.200 -25.209 -33.966 1.00 91.69 739 GLY A N 1
ATOM 5806 C CA . GLY A 1 739 ? -11.394 -26.481 -33.256 1.00 91.69 739 GLY A CA 1
ATOM 5807 C C . GLY A 1 739 ? -10.921 -26.496 -31.793 1.00 91.69 739 GLY A C 1
ATOM 5808 O O . GLY A 1 739 ? -10.820 -27.567 -31.202 1.00 91.69 739 GLY A O 1
ATOM 5809 N N . MET A 1 740 ? -10.628 -25.335 -31.199 1.00 93.75 740 MET A N 1
ATOM 5810 C CA . MET A 1 740 ? -9.995 -25.219 -29.878 1.00 93.75 740 MET A CA 1
ATOM 5811 C C . MET A 1 740 ? -11.026 -25.237 -28.742 1.00 93.75 740 MET A C 1
ATOM 5813 O O . MET A 1 740 ? -11.940 -24.405 -28.700 1.00 93.75 740 MET A O 1
ATOM 5817 N N . GLN A 1 741 ? -10.851 -26.107 -27.745 1.00 90.56 741 GLN A N 1
ATOM 5818 C CA . GLN A 1 741 ? -11.720 -26.139 -26.569 1.00 90.56 741 GLN A CA 1
ATOM 5819 C C . GLN A 1 741 ? -11.406 -24.965 -25.628 1.00 90.56 741 GLN A C 1
ATOM 5821 O O . GLN A 1 741 ? -10.462 -24.995 -24.833 1.00 90.56 741 GLN A O 1
ATOM 5826 N N . LYS A 1 742 ? -12.236 -23.915 -25.663 1.00 88.94 742 LYS A N 1
ATOM 5827 C CA . LYS A 1 742 ? -12.101 -22.792 -24.726 1.00 88.94 742 LYS A CA 1
ATOM 5828 C C . LYS A 1 742 ? -12.460 -23.214 -23.295 1.00 88.94 742 LYS A C 1
ATOM 5830 O O . LYS A 1 742 ? -13.577 -23.647 -23.014 1.00 88.94 742 LYS A O 1
ATOM 5835 N N . THR A 1 743 ? -11.545 -22.979 -22.358 1.00 86.00 743 THR A N 1
ATOM 5836 C CA . THR A 1 743 ? -11.763 -23.126 -20.911 1.00 86.00 743 THR A CA 1
ATOM 5837 C C . THR A 1 743 ? -11.426 -21.827 -20.174 1.00 86.00 743 THR A C 1
ATOM 5839 O O . THR A 1 743 ? -10.746 -20.953 -20.705 1.00 86.00 743 THR A O 1
ATOM 5842 N N . ARG A 1 744 ? -11.923 -21.672 -18.940 1.00 78.69 744 ARG A N 1
ATOM 5843 C CA . ARG A 1 744 ? -11.788 -20.427 -18.163 1.00 78.69 744 ARG A CA 1
ATOM 5844 C C . ARG A 1 744 ? -11.545 -20.668 -16.680 1.00 78.69 744 ARG A C 1
ATOM 5846 O O . ARG A 1 744 ? -11.995 -21.681 -16.138 1.00 78.69 744 ARG A O 1
ATOM 5853 N N . THR A 1 745 ? -10.888 -19.724 -16.011 1.00 69.25 745 THR A N 1
ATOM 5854 C CA . THR A 1 745 ? -10.765 -19.720 -14.543 1.00 69.25 745 THR A CA 1
ATOM 5855 C C . THR A 1 745 ? -12.135 -19.605 -13.859 1.00 69.25 745 THR A C 1
ATOM 5857 O O . THR A 1 745 ? -13.116 -19.142 -14.451 1.00 69.25 745 THR A O 1
ATOM 5860 N N . THR A 1 746 ? -12.236 -20.007 -12.584 1.00 56.09 746 THR A N 1
ATOM 5861 C CA . THR A 1 746 ? -13.415 -19.638 -11.774 1.00 56.09 746 THR A CA 1
ATOM 5862 C C . THR A 1 746 ? -13.268 -18.195 -11.268 1.00 56.09 746 THR A C 1
ATOM 5864 O O . THR A 1 746 ? -12.143 -17.740 -11.036 1.00 56.09 746 THR A O 1
ATOM 5867 N N . PRO A 1 747 ? -14.367 -17.432 -11.085 1.00 47.34 747 PRO A N 1
ATOM 5868 C CA . PRO A 1 747 ? -14.258 -15.998 -10.838 1.00 47.34 747 PRO A CA 1
ATOM 5869 C C . PRO A 1 747 ? -13.455 -15.715 -9.563 1.00 47.34 747 PRO A C 1
ATOM 5871 O O . PRO A 1 747 ? -13.758 -16.282 -8.511 1.00 47.34 747 PRO A O 1
ATOM 5874 N N . LEU A 1 748 ? -12.496 -14.784 -9.624 1.00 47.72 748 LEU A N 1
ATOM 5875 C CA . LEU A 1 748 ? -11.625 -14.416 -8.494 1.00 47.72 748 LEU A CA 1
ATOM 5876 C C . LEU A 1 748 ? -10.801 -15.595 -7.924 1.00 47.72 748 LEU A C 1
ATOM 5878 O O . LEU A 1 748 ? -10.515 -15.606 -6.727 1.00 47.72 748 LEU A O 1
ATOM 5882 N N . HIS A 1 749 ? -10.420 -16.574 -8.755 1.00 51.66 749 HIS A N 1
ATOM 5883 C CA . HIS A 1 749 ? -9.561 -17.694 -8.351 1.00 51.66 749 HIS A CA 1
ATOM 5884 C C . HIS A 1 749 ? -8.270 -17.804 -9.198 1.00 51.66 749 HIS A C 1
ATOM 5886 O O . HIS A 1 749 ? -8.048 -18.830 -9.840 1.00 51.66 749 HIS A O 1
ATOM 5892 N N . PRO A 1 750 ? -7.395 -16.772 -9.191 1.00 42.78 750 PRO A N 1
ATOM 5893 C CA . PRO A 1 750 ? -6.211 -16.669 -10.066 1.00 42.78 750 PRO A CA 1
ATOM 5894 C C . PRO A 1 750 ? -5.284 -17.893 -10.054 1.00 42.78 750 PRO A C 1
ATOM 5896 O O . PRO A 1 750 ? -4.653 -18.224 -11.049 1.00 42.78 750 PRO A O 1
ATOM 5899 N N . GLN A 1 751 ? -5.265 -18.633 -8.943 1.00 52.75 751 GLN A N 1
ATOM 5900 C CA . GLN A 1 751 ? -4.459 -19.840 -8.755 1.00 52.75 751 GLN A CA 1
ATOM 5901 C C . GLN A 1 751 ? -4.673 -20.918 -9.835 1.00 52.75 751 GLN A C 1
ATOM 5903 O O . GLN A 1 751 ? -3.757 -21.706 -10.059 1.00 52.75 751 GLN A O 1
ATOM 5908 N N . SER A 1 752 ? -5.833 -20.959 -10.511 1.00 52.50 752 SER A N 1
ATOM 5909 C CA . SER A 1 752 ? -6.071 -21.906 -11.613 1.00 52.50 752 SER A CA 1
ATOM 5910 C C . SER A 1 752 ? -5.328 -21.561 -12.908 1.00 52.50 752 SER A C 1
ATOM 5912 O O . SER A 1 752 ? -5.177 -22.446 -13.739 1.00 52.50 752 SER A O 1
ATOM 5914 N N . ASP A 1 753 ? -4.842 -20.324 -13.059 1.00 63.72 753 ASP A N 1
ATOM 5915 C CA . ASP A 1 753 ? -4.007 -19.890 -14.191 1.00 63.72 753 ASP A CA 1
ATOM 5916 C C . ASP A 1 753 ? -2.622 -19.392 -13.739 1.00 63.72 753 ASP A C 1
ATOM 5918 O O . ASP A 1 753 ? -1.921 -18.628 -14.402 1.00 63.72 753 ASP A O 1
ATOM 5922 N N . GLY A 1 754 ? -2.184 -19.860 -12.567 1.00 68.69 754 GLY A N 1
ATOM 5923 C CA . GLY A 1 754 ? -0.955 -19.401 -11.927 1.00 68.69 754 GLY A CA 1
ATOM 5924 C C . GLY A 1 754 ? 0.336 -19.701 -12.703 1.00 68.69 754 GLY A C 1
ATOM 5925 O O . GLY A 1 754 ? 1.407 -19.380 -12.191 1.00 68.69 754 GLY A O 1
ATOM 5926 N N . LEU A 1 755 ? 0.282 -20.345 -13.877 1.00 79.06 755 LEU A N 1
ATOM 5927 C CA . LEU A 1 755 ? 1.433 -20.511 -14.767 1.00 79.06 755 LEU A CA 1
ATOM 5928 C C . LEU A 1 755 ? 1.720 -19.213 -15.534 1.00 79.06 755 LEU A C 1
ATOM 5930 O O . LEU A 1 755 ? 2.817 -18.670 -15.383 1.00 79.06 755 LEU A O 1
ATOM 5934 N N . VAL A 1 756 ? 0.737 -18.679 -16.270 1.00 83.06 756 VAL A N 1
ATOM 5935 C CA . VAL A 1 756 ? 0.916 -17.433 -17.029 1.00 83.06 756 VAL A CA 1
ATOM 5936 C C . VAL A 1 756 ? 1.128 -16.247 -16.081 1.00 83.06 756 VAL A C 1
ATOM 5938 O O . VAL A 1 756 ? 2.038 -15.459 -16.305 1.00 83.06 756 VAL A O 1
ATOM 5941 N N . GLU A 1 757 ? 0.473 -16.206 -14.909 1.00 83.50 757 GLU A N 1
ATOM 5942 C CA . GLU A 1 757 ? 0.761 -15.192 -13.872 1.00 83.50 757 GLU A CA 1
ATOM 5943 C C . GLU A 1 757 ? 2.232 -15.187 -13.390 1.00 83.50 757 GLU A C 1
ATOM 5945 O O . GLU A 1 757 ? 2.766 -14.145 -12.987 1.00 83.50 757 GLU A O 1
ATOM 5950 N N . ARG A 1 758 ? 2.903 -16.352 -13.374 1.00 84.31 758 ARG A N 1
ATOM 5951 C CA . ARG A 1 758 ? 4.327 -16.466 -12.998 1.00 84.31 758 ARG A CA 1
ATOM 5952 C C . ARG A 1 758 ? 5.244 -16.036 -14.137 1.00 84.31 758 ARG A C 1
ATOM 5954 O O . ARG A 1 758 ? 6.242 -15.358 -13.872 1.00 84.31 758 ARG A O 1
ATOM 5961 N N . PHE A 1 759 ? 4.897 -16.379 -15.377 1.00 89.88 759 PHE A N 1
ATOM 5962 C CA . PHE A 1 759 ? 5.594 -15.873 -16.556 1.00 89.88 759 PHE A CA 1
ATOM 5963 C C . PHE A 1 759 ? 5.468 -14.348 -16.643 1.00 89.88 759 PHE A C 1
ATOM 5965 O O . PHE A 1 759 ? 6.485 -13.665 -16.634 1.00 89.88 759 PHE A O 1
ATOM 5972 N N . ASN A 1 760 ? 4.255 -13.804 -16.556 1.00 90.81 760 ASN A N 1
ATOM 5973 C CA . ASN A 1 760 ? 3.953 -12.373 -16.637 1.00 90.81 760 ASN A CA 1
ATOM 5974 C C . ASN A 1 760 ? 4.707 -11.550 -15.581 1.00 90.81 760 ASN A C 1
ATOM 5976 O O . ASN A 1 760 ? 5.243 -10.479 -15.868 1.00 90.81 760 ASN A O 1
ATOM 5980 N N . ARG A 1 761 ? 4.859 -12.088 -14.364 1.00 88.44 761 ARG A N 1
ATOM 5981 C CA . ARG A 1 761 ? 5.693 -11.493 -13.305 1.00 88.44 761 ARG A CA 1
ATOM 5982 C C . ARG A 1 761 ? 7.189 -11.502 -13.630 1.00 88.44 761 ARG A C 1
ATOM 5984 O O . ARG A 1 761 ? 7.900 -10.566 -13.267 1.00 88.44 761 ARG A O 1
ATOM 5991 N N . THR A 1 762 ? 7.666 -12.554 -14.288 1.00 90.81 762 THR A N 1
ATOM 5992 C CA . THR A 1 762 ? 9.061 -12.684 -14.733 1.00 90.81 762 THR A CA 1
ATOM 5993 C C . THR A 1 762 ? 9.340 -11.748 -15.906 1.00 90.81 762 THR A C 1
ATOM 5995 O O . THR A 1 762 ? 10.312 -10.998 -15.863 1.00 90.81 762 THR A O 1
ATOM 5998 N N . LEU A 1 763 ? 8.443 -11.718 -16.894 1.00 92.75 763 LEU A N 1
ATOM 5999 C CA . LEU A 1 763 ? 8.486 -10.841 -18.058 1.00 92.75 763 LEU A CA 1
ATOM 6000 C C . LEU A 1 763 ? 8.483 -9.365 -17.643 1.00 92.75 763 LEU A C 1
ATOM 6002 O O . LEU A 1 763 ? 9.383 -8.629 -18.030 1.00 92.75 763 LEU A O 1
ATOM 6006 N N . ALA A 1 764 ? 7.553 -8.949 -16.775 1.00 90.88 764 ALA A N 1
ATOM 6007 C CA . ALA A 1 764 ? 7.509 -7.583 -16.251 1.00 90.88 764 ALA A CA 1
ATOM 6008 C C . ALA A 1 764 ? 8.802 -7.190 -15.514 1.00 90.88 764 ALA A C 1
ATOM 6010 O O . ALA A 1 764 ? 9.263 -6.059 -15.651 1.00 90.88 764 ALA A O 1
ATOM 6011 N N . LYS A 1 765 ? 9.412 -8.117 -14.758 1.00 90.38 765 LYS A N 1
ATOM 6012 C CA . LYS A 1 765 ? 10.694 -7.868 -14.083 1.00 90.38 765 LYS A CA 1
ATOM 6013 C C . LYS A 1 765 ? 11.845 -7.715 -15.082 1.00 90.38 765 LYS A C 1
ATOM 6015 O O . LYS A 1 765 ? 12.661 -6.824 -14.893 1.00 90.38 765 LYS A O 1
ATOM 6020 N N . GLN A 1 766 ? 11.918 -8.562 -16.110 1.00 91.00 766 GLN A N 1
ATOM 6021 C CA . GLN A 1 766 ? 12.968 -8.476 -17.131 1.00 91.00 766 GLN A CA 1
ATOM 6022 C C . GLN A 1 766 ? 12.824 -7.201 -17.971 1.00 91.00 766 GLN A C 1
ATOM 6024 O O . GLN A 1 766 ? 13.793 -6.462 -18.116 1.00 91.00 766 GLN A O 1
ATOM 6029 N N . LEU A 1 767 ? 11.610 -6.879 -18.433 1.00 91.12 767 LEU A N 1
ATOM 6030 C CA . LEU A 1 767 ? 11.323 -5.623 -19.133 1.00 91.12 767 LEU A CA 1
ATOM 6031 C C . LEU A 1 767 ? 11.731 -4.407 -18.290 1.00 91.12 767 LEU A C 1
ATOM 6033 O O . LEU A 1 767 ? 12.428 -3.534 -18.793 1.00 91.12 767 LEU A O 1
ATOM 6037 N N . ALA A 1 768 ? 11.403 -4.384 -16.994 1.00 87.44 768 ALA A N 1
ATOM 6038 C CA . ALA A 1 768 ? 11.798 -3.306 -16.081 1.00 87.44 768 ALA A CA 1
ATOM 6039 C C . ALA A 1 768 ? 13.314 -3.216 -15.784 1.00 87.44 768 ALA A C 1
ATOM 6041 O O . ALA A 1 768 ? 13.727 -2.291 -15.087 1.00 87.44 768 ALA A O 1
ATOM 6042 N N . ILE A 1 769 ? 14.132 -4.160 -16.268 1.00 87.25 769 ILE A N 1
ATOM 6043 C CA . ILE A 1 769 ? 15.604 -4.117 -16.196 1.00 87.25 769 ILE A CA 1
ATOM 6044 C C . ILE A 1 769 ? 16.213 -3.616 -17.515 1.00 87.25 769 ILE A C 1
ATOM 6046 O O . ILE A 1 769 ? 17.224 -2.922 -17.475 1.00 87.25 769 ILE A O 1
ATOM 6050 N N . VAL A 1 770 ? 15.625 -3.966 -18.667 1.00 87.69 770 VAL A N 1
ATOM 6051 C CA . VAL A 1 770 ? 16.190 -3.660 -20.002 1.00 87.69 770 VAL A CA 1
ATOM 6052 C C . VAL A 1 770 ? 15.602 -2.414 -20.674 1.00 87.69 770 VAL A C 1
ATOM 6054 O O . VAL A 1 770 ? 16.222 -1.868 -21.579 1.00 87.69 770 VAL A O 1
ATOM 6057 N N . THR A 1 771 ? 14.422 -1.962 -20.244 1.00 88.00 771 THR A N 1
ATOM 6058 C CA . THR A 1 771 ? 13.760 -0.765 -20.791 1.00 88.00 771 THR A CA 1
ATOM 6059 C C . THR A 1 771 ? 14.465 0.508 -20.313 1.00 88.00 771 THR A C 1
ATOM 6061 O O . THR A 1 771 ? 14.781 0.630 -19.128 1.00 88.00 771 THR A O 1
ATOM 6064 N N . ALA A 1 772 ? 14.666 1.476 -21.208 1.00 81.31 772 ALA A N 1
ATOM 6065 C CA . ALA A 1 772 ? 15.287 2.760 -20.893 1.00 81.31 772 ALA A CA 1
ATOM 6066 C C . ALA A 1 772 ? 14.459 3.610 -19.904 1.00 81.31 772 ALA A C 1
ATOM 6068 O O . ALA A 1 772 ? 13.255 3.412 -19.722 1.00 81.31 772 ALA A O 1
ATOM 6069 N N . GLU A 1 773 ? 15.088 4.623 -19.290 1.00 81.88 773 GLU A N 1
ATOM 6070 C CA . GLU A 1 773 ? 14.462 5.468 -18.253 1.00 81.88 773 GLU A CA 1
ATOM 6071 C C . GLU A 1 773 ? 13.149 6.140 -18.699 1.00 81.88 773 GLU A C 1
ATOM 6073 O O . GLU A 1 773 ? 12.263 6.376 -17.876 1.00 81.88 773 GLU A O 1
ATOM 6078 N N . HIS A 1 774 ? 12.999 6.415 -20.000 1.00 80.38 774 HIS A N 1
ATOM 6079 C CA . HIS A 1 774 ? 11.799 7.025 -20.580 1.00 80.38 774 HIS A CA 1
ATOM 6080 C C . HIS A 1 774 ? 10.635 6.042 -20.807 1.00 80.38 774 HIS A C 1
ATOM 6082 O O . HIS A 1 774 ? 9.517 6.492 -21.055 1.00 80.38 774 HIS A O 1
ATOM 6088 N N . GLN A 1 775 ? 10.868 4.727 -20.723 1.00 87.69 775 GLN A N 1
ATOM 6089 C CA . GLN A 1 775 ? 9.852 3.663 -20.745 1.00 87.69 775 GLN A CA 1
ATOM 6090 C C . GLN A 1 775 ? 8.955 3.614 -22.001 1.00 87.69 775 GLN A C 1
ATOM 6092 O O . GLN A 1 775 ? 7.786 3.240 -21.912 1.00 87.69 775 GLN A O 1
ATOM 6097 N N . ARG A 1 776 ? 9.483 3.969 -23.184 1.00 90.56 776 ARG A N 1
ATOM 6098 C CA . ARG A 1 776 ? 8.722 4.010 -24.468 1.00 90.56 776 ARG A CA 1
ATOM 6099 C C . ARG A 1 776 ? 9.151 2.938 -25.478 1.00 90.56 776 ARG A C 1
ATOM 6101 O O . ARG A 1 776 ? 8.616 2.878 -26.579 1.00 90.56 776 ARG A O 1
ATOM 6108 N N . ASP A 1 777 ? 10.089 2.099 -25.066 1.00 92.69 777 ASP A N 1
ATOM 6109 C CA . ASP A 1 777 ? 10.872 1.139 -25.846 1.00 92.69 777 ASP A CA 1
ATOM 6110 C C . ASP A 1 777 ? 10.652 -0.322 -25.404 1.00 92.69 777 ASP A C 1
ATOM 6112 O O . ASP A 1 777 ? 11.226 -1.239 -25.985 1.00 92.69 777 ASP A O 1
ATOM 6116 N N . TRP A 1 778 ? 9.809 -0.573 -24.392 1.00 94.31 778 TRP A N 1
ATOM 6117 C CA . TRP A 1 778 ? 9.618 -1.912 -23.812 1.00 94.31 778 TRP A CA 1
ATOM 6118 C C . TRP A 1 778 ? 9.116 -2.963 -24.817 1.00 94.31 778 TRP A C 1
ATOM 6120 O O . TRP A 1 778 ? 9.391 -4.151 -24.643 1.00 94.31 778 TRP A O 1
ATOM 6130 N N . ASP A 1 779 ? 8.420 -2.556 -25.882 1.00 94.31 779 ASP A N 1
ATOM 6131 C CA . ASP A 1 779 ? 7.953 -3.460 -26.939 1.00 94.31 779 ASP A CA 1
ATOM 6132 C C . ASP A 1 779 ? 9.072 -3.901 -27.895 1.00 94.31 779 ASP A C 1
ATOM 6134 O O . ASP A 1 779 ? 9.007 -5.002 -28.443 1.00 94.31 779 ASP A O 1
ATOM 6138 N N . MET A 1 780 ? 10.135 -3.104 -28.037 1.00 93.69 780 MET A N 1
ATOM 6139 C CA . MET A 1 780 ? 11.341 -3.472 -28.788 1.00 93.69 780 MET A CA 1
ATOM 6140 C C . MET A 1 780 ? 12.149 -4.570 -28.085 1.00 93.69 780 MET A C 1
ATOM 6142 O O . MET A 1 780 ? 12.796 -5.377 -28.751 1.00 93.69 780 MET A O 1
ATOM 6146 N N . HIS A 1 781 ? 12.084 -4.636 -26.751 1.00 93.31 781 HIS A N 1
ATOM 6147 C CA . HIS A 1 781 ? 12.843 -5.602 -25.947 1.00 93.31 781 HIS A CA 1
ATOM 6148 C C . HIS A 1 781 ? 12.171 -6.975 -25.817 1.00 93.31 781 HIS A C 1
ATOM 6150 O O . HIS A 1 781 ? 12.851 -7.957 -25.505 1.00 93.31 781 HIS A O 1
ATOM 6156 N N . LEU A 1 782 ? 10.859 -7.078 -26.077 1.00 93.88 782 LEU A N 1
ATOM 6157 C CA . LEU A 1 782 ? 10.095 -8.330 -25.953 1.00 93.88 782 LEU A CA 1
ATOM 6158 C C . LEU A 1 782 ? 10.755 -9.536 -26.658 1.00 93.88 782 LEU A C 1
ATOM 6160 O O . LEU A 1 782 ? 10.906 -10.565 -25.995 1.00 93.88 782 LEU A O 1
ATOM 6164 N N . PRO A 1 783 ? 11.213 -9.462 -27.928 1.00 92.94 783 PRO A N 1
ATOM 6165 C CA . PRO A 1 783 ? 11.798 -10.619 -28.612 1.00 92.94 783 PRO A CA 1
ATOM 6166 C C . PRO A 1 783 ? 13.089 -11.129 -27.957 1.00 92.94 783 PRO A C 1
ATOM 6168 O O . PRO A 1 783 ? 13.320 -12.337 -27.910 1.00 92.94 783 PRO A O 1
ATOM 6171 N N . LEU A 1 784 ? 13.913 -10.226 -27.413 1.00 90.25 784 LEU A N 1
ATOM 6172 C CA . LEU A 1 784 ? 15.175 -10.571 -26.750 1.00 90.25 784 LEU A CA 1
ATOM 6173 C C . LEU A 1 784 ? 14.933 -11.184 -25.363 1.00 90.25 784 LEU A C 1
ATOM 6175 O O . LEU A 1 784 ? 15.569 -12.176 -25.004 1.00 90.25 784 LEU A O 1
ATOM 6179 N N . VAL A 1 785 ? 13.965 -10.654 -24.610 1.00 93.12 785 VAL A N 1
ATOM 6180 C CA . VAL A 1 785 ? 13.550 -11.227 -23.319 1.00 93.12 785 VAL A CA 1
ATOM 6181 C C . VAL A 1 785 ? 12.898 -12.604 -23.509 1.00 93.12 785 VAL A C 1
ATOM 6183 O O . VAL A 1 785 ? 13.168 -13.526 -22.736 1.00 93.12 785 VAL A O 1
ATOM 6186 N N . LEU A 1 786 ? 12.094 -12.781 -24.564 1.00 94.12 786 LEU A N 1
ATOM 6187 C CA . LEU A 1 786 ? 11.522 -14.076 -24.941 1.00 94.12 786 LEU A CA 1
ATOM 6188 C C . LEU A 1 786 ? 12.606 -15.084 -25.345 1.00 94.12 786 LEU A C 1
ATOM 6190 O O . LEU A 1 786 ? 12.565 -16.217 -24.869 1.00 94.12 786 LEU A O 1
ATOM 6194 N N . LEU A 1 787 ? 13.597 -14.687 -26.155 1.00 91.94 787 LEU A N 1
ATOM 6195 C CA . LEU A 1 787 ? 14.750 -15.530 -26.499 1.00 91.94 787 LEU A CA 1
ATOM 6196 C C . LEU A 1 787 ? 15.471 -16.026 -25.237 1.00 91.94 787 LEU A C 1
ATOM 6198 O O . LEU A 1 787 ? 15.641 -17.234 -25.073 1.00 91.94 787 LEU A O 1
ATOM 6202 N N . ALA A 1 788 ? 15.814 -15.116 -24.320 1.00 91.06 788 ALA A N 1
ATOM 6203 C CA . ALA A 1 788 ? 16.497 -15.456 -23.073 1.00 91.06 788 ALA A CA 1
ATOM 6204 C C . ALA A 1 788 ? 15.677 -16.407 -22.179 1.00 91.06 788 ALA A C 1
ATOM 6206 O O . ALA A 1 788 ? 16.241 -17.295 -21.540 1.00 91.06 788 ALA A O 1
ATOM 6207 N N . TYR A 1 789 ? 14.345 -16.270 -22.142 1.00 93.94 789 TYR A N 1
ATOM 6208 C CA . TYR A 1 789 ? 13.478 -17.198 -21.407 1.00 93.94 789 TYR A CA 1
ATOM 6209 C C . TYR A 1 789 ? 13.392 -18.574 -22.092 1.00 93.94 789 TYR A C 1
ATOM 6211 O O . TYR A 1 789 ? 13.454 -19.601 -21.419 1.00 93.94 789 TYR A O 1
ATOM 6219 N N . ARG A 1 790 ? 13.300 -18.613 -23.428 1.00 94.38 790 ARG A N 1
ATOM 6220 C CA . ARG A 1 790 ? 13.215 -19.854 -24.224 1.00 94.38 790 ARG A CA 1
ATOM 6221 C C . ARG A 1 790 ? 14.489 -20.700 -24.155 1.00 94.38 790 ARG A C 1
ATOM 6223 O O . ARG A 1 790 ? 14.389 -21.920 -24.239 1.00 94.38 790 ARG A O 1
ATOM 6230 N N . SER A 1 791 ? 15.655 -20.080 -23.959 1.00 91.56 791 SER A N 1
ATOM 6231 C CA . SER A 1 791 ? 16.931 -20.765 -23.700 1.00 91.56 791 SER A CA 1
ATOM 6232 C C . SER A 1 791 ? 17.226 -21.003 -22.208 1.00 91.56 791 SER A C 1
ATOM 6234 O O . SER A 1 791 ? 18.293 -21.511 -21.879 1.00 91.56 791 SER A O 1
ATOM 6236 N N . SER A 1 792 ? 16.323 -20.635 -21.289 1.00 91.62 792 SER A N 1
ATOM 6237 C CA . SER A 1 792 ? 16.512 -20.824 -19.842 1.00 91.62 792 SER A CA 1
ATOM 6238 C C . SER A 1 792 ? 15.805 -22.081 -19.333 1.00 91.62 792 SER A C 1
ATOM 6240 O O . SER A 1 792 ? 14.610 -22.274 -19.570 1.00 91.62 792 SER A O 1
ATOM 6242 N N . VAL A 1 793 ? 16.526 -22.914 -18.577 1.00 92.19 793 VAL A N 1
ATOM 6243 C CA . VAL A 1 793 ? 15.990 -24.134 -17.949 1.00 92.19 793 VAL A CA 1
ATOM 6244 C C . VAL A 1 793 ? 14.889 -23.786 -16.942 1.00 92.19 793 VAL A C 1
ATOM 6246 O O . VAL A 1 793 ? 15.083 -22.944 -16.067 1.00 92.19 793 VAL A O 1
ATOM 6249 N N . GLN A 1 794 ? 13.738 -24.456 -17.040 1.00 90.56 794 GLN A N 1
ATOM 6250 C CA . GLN A 1 794 ? 12.610 -24.265 -16.125 1.00 90.56 794 GLN A CA 1
ATOM 6251 C C . GLN A 1 794 ? 12.621 -25.314 -15.008 1.00 90.56 794 GLN A C 1
ATOM 6253 O O . GLN A 1 794 ? 12.647 -26.513 -15.274 1.00 90.56 794 GLN A O 1
ATOM 6258 N N . GLU A 1 795 ? 12.519 -24.878 -13.748 1.00 85.69 795 GLU A N 1
ATOM 6259 C CA . GLU A 1 795 ? 12.570 -25.756 -12.560 1.00 85.69 795 GLU A CA 1
ATOM 6260 C C . GLU A 1 795 ? 11.548 -26.911 -12.611 1.00 85.69 795 GLU A C 1
ATOM 6262 O O . GLU A 1 795 ? 11.838 -28.016 -12.169 1.00 85.69 795 GLU A O 1
ATOM 6267 N N . SER A 1 796 ? 10.361 -26.680 -13.186 1.00 83.44 796 SER A N 1
ATOM 6268 C CA . SER A 1 796 ? 9.277 -27.674 -13.237 1.00 83.44 796 SER A CA 1
ATOM 6269 C C . SER A 1 796 ? 9.466 -28.808 -14.251 1.00 83.44 796 SER A C 1
ATOM 6271 O O . SER A 1 796 ? 8.744 -29.795 -14.171 1.00 83.44 796 SER A O 1
ATOM 6273 N N . THR A 1 797 ? 10.353 -28.642 -15.234 1.00 88.25 797 THR A N 1
ATOM 6274 C CA . THR A 1 797 ? 10.635 -29.643 -16.285 1.00 88.25 797 THR A CA 1
ATOM 6275 C C . THR A 1 797 ? 12.096 -30.088 -16.291 1.00 88.25 797 THR A C 1
ATOM 6277 O O . THR A 1 797 ? 12.413 -31.106 -16.895 1.00 88.25 797 THR A O 1
ATOM 6280 N N . SER A 1 798 ? 12.988 -29.315 -15.661 1.00 89.56 798 SER A N 1
ATOM 6281 C CA . SER A 1 798 ? 14.448 -29.445 -15.750 1.00 89.56 798 SER A CA 1
ATOM 6282 C C . SER A 1 798 ? 14.996 -29.410 -17.189 1.00 89.56 798 SER A C 1
ATOM 6284 O O . SER A 1 798 ? 16.100 -29.881 -17.446 1.00 89.56 798 SER A O 1
ATOM 6286 N N . CYS A 1 799 ? 14.260 -28.790 -18.120 1.00 91.81 799 CYS A N 1
ATOM 6287 C CA . CYS A 1 799 ? 14.669 -28.555 -19.510 1.00 91.81 799 CYS A CA 1
ATOM 6288 C C . CYS A 1 799 ? 14.419 -27.095 -19.921 1.00 91.81 799 CYS A C 1
ATOM 6290 O O . CYS A 1 799 ? 13.658 -26.377 -19.264 1.00 91.81 799 CYS A O 1
ATOM 6292 N N . THR A 1 800 ? 15.030 -26.650 -21.021 1.00 93.81 800 THR A N 1
ATOM 6293 C CA . THR A 1 800 ? 14.674 -25.377 -21.667 1.00 93.81 800 THR A CA 1
ATOM 6294 C C . THR A 1 800 ? 13.356 -25.522 -22.449 1.00 93.81 800 THR A C 1
ATOM 6296 O O . THR A 1 800 ? 13.058 -26.609 -22.960 1.00 93.81 800 THR A O 1
ATOM 6299 N N . PRO A 1 801 ? 12.564 -24.445 -22.609 1.00 95.12 801 PRO A N 1
ATOM 6300 C CA . PRO A 1 801 ? 11.427 -24.457 -23.526 1.00 95.12 801 PRO A CA 1
ATOM 6301 C C . PRO A 1 801 ? 11.832 -24.729 -24.979 1.00 95.12 801 PRO A C 1
ATOM 6303 O O . PRO A 1 801 ? 11.084 -25.372 -25.711 1.00 95.12 801 PRO A O 1
ATOM 6306 N N . ALA A 1 802 ? 13.027 -24.294 -25.395 1.00 93.75 802 ALA A N 1
ATOM 6307 C CA . ALA A 1 802 ? 13.584 -24.583 -26.715 1.00 93.75 802 ALA A CA 1
ATOM 6308 C C . ALA A 1 802 ? 13.742 -26.086 -26.984 1.00 93.75 802 ALA A C 1
ATOM 6310 O O . ALA A 1 802 ? 13.271 -26.572 -28.014 1.00 93.75 802 ALA A O 1
ATOM 6311 N N . LEU A 1 803 ? 14.331 -26.838 -26.050 1.00 93.06 803 LEU A N 1
ATOM 6312 C CA . LEU A 1 803 ? 14.497 -28.283 -26.188 1.00 93.06 803 LEU A CA 1
ATOM 6313 C C . LEU A 1 803 ? 13.149 -29.007 -26.287 1.00 93.06 803 LEU A C 1
ATOM 6315 O O . LEU A 1 803 ? 13.000 -29.903 -27.115 1.00 93.06 803 LEU A O 1
ATOM 6319 N N . LEU A 1 804 ? 12.164 -28.603 -25.480 1.00 93.81 804 LEU A N 1
ATOM 6320 C CA . LEU A 1 804 ? 10.852 -29.255 -25.441 1.00 93.81 804 LEU A CA 1
ATOM 6321 C C . LEU A 1 804 ? 9.949 -28.888 -26.630 1.00 93.81 804 LEU A C 1
ATOM 6323 O O . LEU A 1 804 ? 9.176 -29.736 -27.069 1.00 93.81 804 LEU A O 1
ATOM 6327 N N . MET A 1 805 ? 10.050 -27.667 -27.165 1.00 93.69 805 MET A N 1
ATOM 6328 C CA . MET A 1 805 ? 9.228 -27.201 -28.293 1.00 93.69 805 MET A CA 1
ATOM 6329 C C . MET A 1 805 ? 9.863 -27.485 -29.666 1.00 93.69 805 MET A C 1
ATOM 6331 O O . MET A 1 805 ? 9.145 -27.680 -30.641 1.00 93.69 805 MET A O 1
ATOM 6335 N N . LEU A 1 806 ? 11.200 -27.501 -29.764 1.00 90.81 806 LEU A N 1
ATOM 6336 C CA . LEU A 1 806 ? 11.941 -27.561 -31.038 1.00 90.81 806 LEU A CA 1
ATOM 6337 C C . LEU A 1 806 ? 12.959 -28.717 -31.128 1.00 90.81 806 LEU A C 1
ATOM 6339 O O . LEU A 1 806 ? 13.664 -28.824 -32.133 1.00 90.81 806 LEU A O 1
ATOM 6343 N N . GLY A 1 807 ? 13.130 -29.527 -30.076 1.00 88.44 807 GLY A N 1
ATOM 6344 C CA . GLY A 1 807 ? 14.124 -30.617 -30.004 1.00 88.44 807 GLY A CA 1
ATOM 6345 C C . GLY A 1 807 ? 15.593 -30.181 -29.909 1.00 88.44 807 GLY A C 1
ATOM 6346 O O . GLY A 1 807 ? 16.500 -31.013 -29.769 1.00 88.44 807 GLY A O 1
ATOM 6347 N N . ARG A 1 808 ? 15.848 -28.871 -29.965 1.00 87.19 808 ARG A N 1
ATOM 6348 C CA . ARG A 1 808 ? 17.175 -28.256 -30.045 1.00 87.19 808 ARG A CA 1
ATOM 6349 C C . ARG A 1 808 ? 17.227 -26.973 -29.225 1.00 87.19 808 ARG A C 1
ATOM 6351 O O . ARG A 1 808 ? 16.250 -26.232 -29.169 1.00 87.19 808 ARG A O 1
ATOM 6358 N N . GLU A 1 809 ? 18.396 -26.679 -28.670 1.00 87.31 809 GLU A N 1
ATOM 6359 C CA . GLU A 1 809 ? 18.639 -25.384 -28.037 1.00 87.31 809 GLU A CA 1
ATOM 6360 C C . GLU A 1 809 ? 18.694 -24.259 -29.078 1.00 87.31 809 GLU A C 1
ATOM 6362 O O . GLU A 1 809 ? 19.166 -24.448 -30.207 1.00 87.31 809 GLU A O 1
ATOM 6367 N N . LEU A 1 810 ? 18.224 -23.074 -28.686 1.00 87.19 810 LEU A N 1
ATOM 6368 C CA . LEU A 1 810 ? 18.396 -21.849 -29.462 1.00 87.19 810 LEU A CA 1
ATOM 6369 C C . LEU A 1 810 ? 19.828 -21.344 -29.277 1.00 87.19 810 LEU A C 1
ATOM 6371 O O . LEU A 1 810 ? 20.262 -21.169 -28.143 1.00 87.19 810 LEU A O 1
ATOM 6375 N N . ARG A 1 811 ? 20.534 -21.064 -30.381 1.00 81.94 811 ARG A N 1
ATOM 6376 C CA . ARG A 1 811 ? 21.848 -20.408 -30.316 1.00 81.94 811 ARG A CA 1
ATOM 6377 C C . ARG A 1 811 ? 21.669 -19.010 -29.735 1.00 81.94 811 ARG A C 1
ATOM 6379 O O . ARG A 1 811 ? 20.960 -18.186 -30.314 1.00 81.94 811 ARG A O 1
ATOM 6386 N N . THR A 1 812 ? 22.309 -18.746 -28.609 1.00 81.19 812 THR A N 1
ATOM 6387 C CA . THR A 1 812 ? 22.339 -17.419 -27.990 1.00 81.19 812 THR A CA 1
ATOM 6388 C C . THR A 1 812 ? 23.430 -16.541 -28.622 1.00 81.19 812 THR A C 1
ATOM 6390 O O . THR A 1 812 ? 24.416 -17.070 -29.142 1.00 81.19 812 THR A O 1
ATOM 6393 N N . PRO A 1 813 ? 23.334 -15.197 -28.544 1.00 77.62 813 PRO A N 1
ATOM 6394 C CA . PRO A 1 813 ? 24.440 -14.321 -28.937 1.00 77.62 813 PRO A CA 1
ATOM 6395 C C . PRO A 1 813 ? 25.736 -14.623 -28.168 1.00 77.62 813 PRO A C 1
ATOM 6397 O O . PRO A 1 813 ? 26.820 -14.532 -28.733 1.00 77.62 813 PRO A O 1
ATOM 6400 N N . ALA A 1 814 ? 25.636 -15.059 -26.906 1.00 73.50 814 ALA A N 1
ATOM 6401 C CA . ALA A 1 814 ? 26.788 -15.455 -26.097 1.00 73.50 814 ALA A CA 1
ATOM 6402 C C . ALA A 1 814 ? 27.558 -16.647 -26.702 1.00 73.50 814 ALA A C 1
ATOM 6404 O O . ALA A 1 814 ? 28.779 -16.584 -26.791 1.00 73.50 814 ALA A O 1
ATOM 6405 N N . GLU A 1 815 ? 26.875 -17.684 -27.201 1.00 72.81 815 GLU A N 1
ATOM 6406 C CA . GLU A 1 815 ? 27.528 -18.788 -27.934 1.00 72.81 815 GLU A CA 1
ATOM 6407 C C . GLU A 1 815 ? 28.190 -18.342 -29.245 1.00 72.81 815 GLU A C 1
ATOM 6409 O O . GLU A 1 815 ? 29.104 -19.005 -29.729 1.00 72.81 815 GLU A O 1
ATOM 6414 N N . MET A 1 816 ? 27.726 -17.246 -29.854 1.00 76.31 816 MET A N 1
ATOM 6415 C CA . MET A 1 816 ? 28.355 -16.699 -31.059 1.00 76.31 816 MET A CA 1
ATOM 6416 C C . MET A 1 816 ? 29.594 -15.859 -30.738 1.00 76.31 816 MET A C 1
ATOM 6418 O O . MET A 1 816 ? 30.565 -15.932 -31.483 1.00 76.31 816 MET A O 1
ATOM 6422 N N . PHE A 1 817 ? 29.588 -15.098 -29.639 1.00 77.12 817 PHE A N 1
ATOM 6423 C CA . PHE A 1 817 ? 30.731 -14.269 -29.234 1.00 77.12 817 PHE A CA 1
ATOM 6424 C C . PHE A 1 817 ? 31.829 -15.044 -28.491 1.00 77.12 817 PHE A C 1
ATOM 6426 O O . PHE A 1 817 ? 33.002 -14.723 -28.650 1.00 77.12 817 PHE A O 1
ATOM 6433 N N . PHE A 1 818 ? 31.469 -16.058 -27.698 1.00 77.69 818 PHE A N 1
ATOM 6434 C CA . PHE A 1 818 ? 32.409 -16.833 -26.872 1.00 77.69 818 PHE A CA 1
ATOM 6435 C C . PHE A 1 818 ? 32.613 -18.278 -27.357 1.00 77.69 818 PHE A C 1
ATOM 6437 O O . PHE A 1 818 ? 33.392 -19.025 -26.769 1.00 77.69 818 PHE A O 1
ATOM 6444 N N . GLY A 1 819 ? 31.937 -18.677 -28.438 1.00 68.75 819 GLY A N 1
ATOM 6445 C CA . GLY A 1 819 ? 32.033 -20.014 -29.016 1.00 68.75 819 GLY A CA 1
ATOM 6446 C C . GLY A 1 819 ? 31.312 -21.096 -28.204 1.00 68.75 819 GLY A C 1
ATOM 6447 O O . GLY A 1 819 ? 30.403 -20.837 -27.413 1.00 68.75 819 GLY A O 1
ATOM 6448 N N . ARG A 1 820 ? 31.717 -22.349 -28.433 1.00 64.94 820 ARG A N 1
ATOM 6449 C CA . ARG A 1 820 ? 31.233 -23.544 -27.725 1.00 64.94 820 ARG A CA 1
ATOM 6450 C C . ARG A 1 820 ? 32.426 -24.378 -27.235 1.00 64.94 820 ARG A C 1
ATOM 6452 O O . ARG A 1 820 ? 33.468 -24.332 -27.887 1.00 64.94 820 ARG A O 1
ATOM 6459 N N . PRO A 1 821 ? 32.287 -25.158 -26.145 1.00 63.84 821 PRO A N 1
ATOM 6460 C CA . PRO A 1 821 ? 33.339 -26.065 -25.685 1.00 63.84 821 PRO A CA 1
ATOM 6461 C C . PRO A 1 821 ? 33.775 -27.044 -26.793 1.00 63.84 821 PRO A C 1
ATOM 6463 O O . PRO A 1 821 ? 32.888 -27.547 -27.496 1.00 63.84 821 PRO A O 1
ATOM 6466 N N . PRO A 1 822 ? 35.081 -27.350 -26.942 1.00 55.62 822 PRO A N 1
ATOM 6467 C CA . PRO A 1 822 ? 35.593 -28.220 -28.009 1.00 55.62 822 PRO A CA 1
ATOM 6468 C C . PRO A 1 822 ? 34.926 -29.598 -28.063 1.00 55.62 822 PRO A C 1
ATOM 6470 O O . PRO A 1 822 ? 34.677 -30.121 -29.145 1.00 55.62 822 PRO A O 1
ATOM 6473 N N . ASP A 1 823 ? 34.558 -30.143 -26.902 1.00 56.59 823 ASP A N 1
ATOM 6474 C CA . ASP A 1 823 ? 33.953 -31.472 -26.750 1.00 56.59 823 ASP A CA 1
ATOM 6475 C C . ASP A 1 823 ? 32.491 -31.550 -27.233 1.00 56.59 823 ASP A C 1
ATOM 6477 O O . ASP A 1 823 ? 31.860 -32.604 -27.160 1.00 56.59 823 ASP A O 1
ATOM 6481 N N . THR A 1 824 ? 31.916 -30.441 -27.718 1.00 58.88 824 THR A N 1
ATOM 6482 C CA . THR A 1 824 ? 30.543 -30.402 -28.241 1.00 58.88 824 THR A CA 1
ATOM 6483 C C . THR A 1 824 ? 30.465 -31.172 -29.567 1.00 58.88 824 THR A C 1
ATOM 6485 O O . THR A 1 824 ? 31.011 -30.691 -30.563 1.00 58.88 824 THR A O 1
ATOM 6488 N N . PRO A 1 825 ? 29.740 -32.307 -29.663 1.00 59.25 825 PRO A N 1
ATOM 6489 C CA . PRO A 1 825 ? 29.749 -33.114 -30.879 1.00 59.25 825 PRO A CA 1
ATOM 6490 C C . PRO A 1 825 ? 29.213 -32.343 -32.088 1.00 59.25 825 PRO A C 1
ATOM 6492 O O . PRO A 1 825 ? 28.091 -31.823 -32.068 1.00 59.25 825 PRO A O 1
ATOM 6495 N N . ALA A 1 826 ? 30.000 -32.300 -33.165 1.00 59.62 826 ALA A N 1
ATOM 6496 C CA . ALA A 1 826 ? 29.579 -31.703 -34.423 1.00 59.62 826 ALA A CA 1
ATOM 6497 C C . ALA A 1 826 ? 28.334 -32.429 -34.965 1.00 59.62 826 ALA A C 1
ATOM 6499 O O . ALA A 1 826 ? 28.296 -33.658 -35.076 1.00 59.62 826 ALA A O 1
ATOM 6500 N N . ALA A 1 827 ? 27.296 -31.665 -35.310 1.00 58.94 827 ALA A N 1
ATOM 6501 C CA . ALA A 1 827 ? 26.074 -32.217 -35.879 1.00 58.94 827 ALA A CA 1
ATOM 6502 C C . ALA A 1 827 ? 26.322 -32.635 -37.337 1.00 58.94 827 ALA A C 1
ATOM 6504 O O . ALA A 1 827 ? 26.236 -31.808 -38.243 1.00 58.94 827 ALA A O 1
ATOM 6505 N N . LEU A 1 828 ? 26.637 -33.918 -37.544 1.00 57.84 828 LEU A N 1
ATOM 6506 C CA . LEU A 1 828 ? 26.797 -34.521 -38.869 1.00 57.84 828 LEU A CA 1
ATOM 6507 C C . LEU A 1 828 ? 25.533 -34.285 -39.726 1.00 57.84 828 LEU A C 1
ATOM 6509 O O . LEU A 1 828 ? 24.445 -34.702 -39.311 1.00 57.84 828 LEU A O 1
ATOM 6513 N N . PRO A 1 829 ? 25.640 -33.628 -40.898 1.00 60.12 829 PRO A N 1
ATOM 6514 C CA . PRO A 1 829 ? 24.512 -33.454 -41.809 1.00 60.12 829 PRO A CA 1
ATOM 6515 C C . PRO A 1 829 ? 24.093 -34.791 -42.432 1.00 60.12 829 PRO A C 1
ATOM 6517 O O . PRO A 1 829 ? 24.942 -35.573 -42.852 1.00 60.12 829 PRO A O 1
ATOM 6520 N N . GLY A 1 830 ? 22.788 -35.041 -42.538 1.00 70.88 830 GLY A N 1
ATOM 6521 C CA . GLY A 1 830 ? 22.252 -36.240 -43.189 1.00 70.88 830 GLY A CA 1
ATOM 6522 C C . GLY A 1 830 ? 20.900 -36.686 -42.622 1.00 70.88 830 GLY A C 1
ATOM 6523 O O . GLY A 1 830 ? 20.387 -36.052 -41.696 1.00 70.88 830 GLY A O 1
ATOM 6524 N N . PRO A 1 831 ? 20.320 -37.790 -43.131 1.00 71.12 831 PRO A N 1
ATOM 6525 C CA . PRO A 1 831 ? 19.036 -38.317 -42.654 1.00 71.12 831 PRO A CA 1
ATOM 6526 C C . PRO A 1 831 ? 19.065 -38.717 -41.170 1.00 71.12 831 PRO A C 1
ATOM 6528 O O . PRO A 1 831 ? 18.047 -38.621 -40.485 1.00 71.12 831 PRO A O 1
ATOM 6531 N N . GLU A 1 832 ? 20.235 -39.072 -40.629 1.00 76.31 832 GLU A N 1
ATOM 6532 C CA . GLU A 1 832 ? 20.396 -39.313 -39.192 1.00 76.31 832 GLU A CA 1
ATOM 6533 C C . GLU A 1 832 ? 20.060 -38.094 -38.326 1.00 76.31 832 GLU A C 1
ATOM 6535 O O . GLU A 1 832 ? 19.635 -38.277 -37.190 1.00 76.31 832 GLU A O 1
ATOM 6540 N N . TYR A 1 833 ? 20.215 -36.861 -38.826 1.00 78.00 833 TYR A N 1
ATOM 6541 C CA . TYR A 1 833 ? 19.864 -35.663 -38.058 1.00 78.00 833 TYR A CA 1
ATOM 6542 C C . TYR A 1 833 ? 18.378 -35.651 -37.681 1.00 78.00 833 TYR A C 1
ATOM 6544 O O . TYR A 1 833 ? 18.044 -35.323 -36.544 1.00 78.00 833 TYR A O 1
ATOM 6552 N N . ALA A 1 834 ? 17.498 -36.060 -38.602 1.00 79.19 834 ALA A N 1
ATOM 6553 C CA . ALA A 1 834 ? 16.062 -36.131 -38.351 1.00 79.19 834 ALA A CA 1
ATOM 6554 C C . ALA A 1 834 ? 15.733 -37.181 -37.278 1.00 79.19 834 ALA A C 1
ATOM 6556 O O . ALA A 1 834 ? 15.022 -36.866 -36.325 1.00 79.19 834 ALA A O 1
ATOM 6557 N N . ARG A 1 835 ? 16.323 -38.385 -37.369 1.00 82.25 835 ARG A N 1
ATOM 6558 C CA . ARG A 1 835 ? 16.128 -39.427 -36.347 1.00 82.25 835 ARG A CA 1
ATOM 6559 C C . ARG A 1 835 ? 16.676 -38.984 -34.989 1.00 82.25 835 ARG A C 1
ATOM 6561 O O . ARG A 1 835 ? 15.926 -38.956 -34.027 1.00 82.25 835 ARG A O 1
ATOM 6568 N N . ARG A 1 836 ? 17.923 -38.499 -34.925 1.00 81.62 836 ARG A N 1
ATOM 6569 C CA . ARG A 1 836 ? 18.532 -37.974 -33.686 1.00 81.62 836 ARG A CA 1
ATOM 6570 C C . ARG A 1 836 ? 17.721 -36.822 -33.073 1.00 81.62 836 ARG A C 1
ATOM 6572 O O . ARG A 1 836 ? 17.747 -36.652 -31.857 1.00 81.62 836 ARG A O 1
ATOM 6579 N N . LEU A 1 837 ? 17.034 -36.007 -33.880 1.00 84.12 837 LEU A N 1
ATOM 6580 C CA . LEU A 1 837 ? 16.147 -34.945 -33.395 1.00 84.12 837 LEU A CA 1
ATOM 6581 C C . LEU A 1 837 ? 14.856 -35.519 -32.791 1.00 84.12 837 LEU A C 1
ATOM 6583 O O . LEU A 1 837 ? 14.463 -35.083 -31.712 1.00 84.12 837 LEU A O 1
ATOM 6587 N N . GLN A 1 838 ? 14.247 -36.518 -33.435 1.00 86.44 838 GLN A N 1
ATOM 6588 C CA . GLN A 1 838 ? 13.097 -37.259 -32.906 1.00 86.44 838 GLN A CA 1
ATOM 6589 C C . GLN A 1 838 ? 13.456 -37.994 -31.602 1.00 86.44 838 GLN A C 1
ATOM 6591 O O . GLN A 1 838 ? 12.819 -37.745 -30.580 1.00 86.44 838 GLN A O 1
ATOM 6596 N N . ASP A 1 839 ? 14.538 -38.783 -31.609 1.00 86.88 839 ASP A N 1
ATOM 6597 C CA . ASP A 1 839 ? 15.088 -39.509 -30.453 1.00 86.88 839 ASP A CA 1
ATOM 6598 C C . ASP A 1 839 ? 15.285 -38.556 -29.246 1.00 86.88 839 ASP A C 1
ATOM 6600 O O . ASP A 1 839 ? 14.933 -38.868 -28.104 1.00 86.88 839 ASP A O 1
ATOM 6604 N N . ARG A 1 840 ? 15.807 -37.343 -29.500 1.00 86.81 840 ARG A N 1
ATOM 6605 C CA . ARG A 1 840 ? 15.989 -36.280 -28.494 1.00 86.81 840 ARG A CA 1
ATOM 6606 C C . ARG A 1 840 ? 14.677 -35.689 -27.984 1.00 86.81 840 ARG A C 1
ATOM 6608 O O . ARG A 1 840 ? 14.568 -35.474 -26.778 1.00 86.81 840 ARG A O 1
ATOM 6615 N N . ILE A 1 841 ? 13.717 -35.393 -28.864 1.00 90.88 841 ILE A N 1
ATOM 6616 C CA . ILE A 1 841 ? 12.402 -34.854 -28.479 1.00 90.88 841 ILE A CA 1
ATOM 6617 C C . ILE A 1 841 ? 11.681 -35.858 -27.581 1.00 90.88 841 ILE A C 1
ATOM 6619 O O . ILE A 1 841 ? 11.241 -35.492 -26.495 1.00 90.88 841 ILE A O 1
ATOM 6623 N N . GLU A 1 842 ? 11.622 -37.124 -27.987 1.00 90.25 842 GLU A N 1
ATOM 6624 C CA . GLU A 1 842 ? 10.925 -38.179 -27.250 1.00 90.25 842 GLU A CA 1
ATOM 6625 C C . GLU A 1 842 ? 11.562 -38.445 -25.877 1.00 90.25 842 GLU A C 1
ATOM 6627 O O . GLU A 1 842 ? 10.857 -38.520 -24.864 1.00 90.25 842 GLU A O 1
ATOM 6632 N N . THR A 1 843 ? 12.898 -38.468 -25.811 1.00 92.00 843 THR A N 1
ATOM 6633 C CA . THR A 1 843 ? 13.646 -38.566 -24.546 1.00 92.00 843 THR A CA 1
ATOM 6634 C C . THR A 1 843 ? 13.366 -37.366 -23.633 1.00 92.00 843 THR A C 1
ATOM 6636 O O . THR A 1 843 ? 13.032 -37.542 -22.459 1.00 92.00 843 THR A O 1
ATOM 6639 N N . ALA A 1 844 ? 13.450 -36.138 -24.160 1.00 92.25 844 ALA A N 1
ATOM 6640 C CA . ALA A 1 844 ? 13.235 -34.915 -23.385 1.00 92.25 844 ALA A CA 1
ATOM 6641 C C . ALA A 1 844 ? 11.777 -34.768 -22.916 1.00 92.25 844 ALA A C 1
ATOM 6643 O O . ALA A 1 844 ? 11.536 -34.362 -21.781 1.00 92.25 844 ALA A O 1
ATOM 6644 N N . HIS A 1 845 ? 10.801 -35.146 -23.746 1.00 94.12 845 HIS A N 1
ATOM 6645 C CA . HIS A 1 845 ? 9.381 -35.169 -23.385 1.00 94.12 845 HIS A CA 1
ATOM 6646 C C . HIS A 1 845 ? 9.100 -36.195 -22.288 1.00 94.12 845 HIS A C 1
ATOM 6648 O O . HIS A 1 845 ? 8.400 -35.885 -21.327 1.00 94.12 845 HIS A O 1
ATOM 6654 N N . THR A 1 846 ? 9.669 -37.396 -22.391 1.00 91.81 846 THR A N 1
ATOM 6655 C CA . THR A 1 846 ? 9.506 -38.458 -21.385 1.00 91.81 846 THR A CA 1
ATOM 6656 C C . THR A 1 846 ? 10.098 -38.044 -20.036 1.00 91.81 846 THR A C 1
ATOM 6658 O O . THR A 1 846 ? 9.433 -38.170 -19.007 1.00 91.81 846 THR A O 1
ATOM 6661 N N . PHE A 1 847 ? 11.293 -37.449 -20.038 1.00 92.38 847 PHE A N 1
ATOM 6662 C CA . PHE A 1 847 ? 11.901 -36.872 -18.839 1.00 92.38 847 PHE A CA 1
ATOM 6663 C C . PHE A 1 847 ? 11.078 -35.702 -18.267 1.00 92.38 847 PHE A C 1
ATOM 6665 O O . PHE A 1 847 ? 10.823 -35.658 -17.064 1.00 92.38 847 PHE A O 1
ATOM 6672 N N . ALA A 1 848 ? 10.586 -34.789 -19.111 1.00 89.94 848 ALA A N 1
ATOM 6673 C CA . ALA A 1 848 ? 9.759 -33.667 -18.669 1.00 89.94 848 ALA A CA 1
ATOM 6674 C C . ALA A 1 848 ? 8.425 -34.118 -18.047 1.00 89.94 848 ALA A C 1
ATOM 6676 O O . ALA A 1 848 ? 7.997 -33.518 -17.064 1.00 89.94 848 ALA A O 1
ATOM 6677 N N . ARG A 1 849 ? 7.789 -35.186 -18.555 1.00 89.69 849 ARG A N 1
ATOM 6678 C CA . ARG A 1 849 ? 6.580 -35.790 -17.952 1.00 89.69 849 ARG A CA 1
ATOM 6679 C C . ARG A 1 849 ? 6.855 -36.292 -16.531 1.00 89.69 849 ARG A C 1
ATOM 6681 O O . ARG A 1 849 ? 6.116 -35.946 -15.612 1.00 89.69 849 ARG A O 1
ATOM 6688 N N . ASP A 1 850 ? 7.947 -37.033 -16.340 1.00 88.81 850 ASP A N 1
ATOM 6689 C CA . ASP A 1 850 ? 8.396 -37.518 -15.028 1.00 88.81 850 ASP A CA 1
ATOM 6690 C C . ASP A 1 850 ? 8.703 -36.364 -14.050 1.00 88.81 850 ASP A C 1
ATOM 6692 O O . ASP A 1 850 ? 8.231 -36.369 -12.908 1.00 88.81 850 ASP A O 1
ATOM 6696 N N . GLN A 1 851 ? 9.421 -35.328 -14.498 1.00 87.88 851 GLN A N 1
ATOM 6697 C CA . GLN A 1 851 ? 9.699 -34.150 -13.668 1.00 87.88 851 GLN A CA 1
ATOM 6698 C C . GLN A 1 851 ? 8.430 -33.360 -13.329 1.00 87.88 851 GLN A C 1
ATOM 6700 O O . GLN A 1 851 ? 8.247 -32.986 -12.170 1.00 87.88 851 GLN A O 1
ATOM 6705 N N . LEU A 1 852 ? 7.508 -33.172 -14.280 1.00 84.00 852 LEU A N 1
ATOM 6706 C CA . LEU A 1 852 ? 6.217 -32.520 -14.036 1.00 84.00 852 LEU A CA 1
ATOM 6707 C C . LEU A 1 852 ? 5.359 -33.315 -13.042 1.00 84.00 852 LEU A C 1
ATOM 6709 O O . LEU A 1 852 ? 4.752 -32.713 -12.157 1.00 84.00 852 LEU A O 1
ATOM 6713 N N . GLN A 1 853 ? 5.357 -34.650 -13.117 1.00 84.88 853 GLN A N 1
ATOM 6714 C CA . GLN A 1 853 ? 4.674 -35.512 -12.149 1.00 84.88 853 GLN A CA 1
ATOM 6715 C C . GLN A 1 853 ? 5.309 -35.408 -10.751 1.00 84.88 853 GLN A C 1
ATOM 6717 O O . GLN A 1 853 ? 4.601 -35.214 -9.761 1.00 84.88 853 GLN A O 1
ATOM 6722 N N . LYS A 1 854 ? 6.643 -35.464 -10.646 1.00 84.56 854 LYS A N 1
ATOM 6723 C CA . LYS A 1 854 ? 7.384 -35.335 -9.374 1.00 84.56 854 LYS A CA 1
ATOM 6724 C C . LYS A 1 854 ? 7.226 -33.950 -8.739 1.00 84.56 854 LYS A C 1
ATOM 6726 O O . LYS A 1 854 ? 6.989 -33.848 -7.530 1.00 84.56 854 LYS A O 1
ATOM 6731 N N . ALA A 1 855 ? 7.318 -32.887 -9.536 1.00 78.44 855 ALA A N 1
ATOM 6732 C CA . ALA A 1 855 ? 7.055 -31.513 -9.114 1.00 78.44 855 ALA A CA 1
ATOM 6733 C C . ALA A 1 855 ? 5.586 -31.336 -8.699 1.00 78.44 855 ALA A C 1
ATOM 6735 O O . ALA A 1 855 ? 5.314 -30.731 -7.660 1.00 78.44 855 ALA A O 1
ATOM 6736 N N . GLY A 1 856 ? 4.658 -31.941 -9.448 1.00 75.69 856 GLY A N 1
ATOM 6737 C CA . GLY A 1 856 ? 3.235 -32.017 -9.136 1.00 75.69 856 GLY A CA 1
ATOM 6738 C C . GLY A 1 856 ? 2.984 -32.612 -7.753 1.00 75.69 856 GLY A C 1
ATOM 6739 O O . GLY A 1 856 ? 2.480 -31.904 -6.880 1.00 75.69 856 GLY A O 1
ATOM 6740 N N . ILE A 1 857 ? 3.419 -33.852 -7.512 1.00 80.50 857 ILE A N 1
ATOM 6741 C CA . ILE A 1 857 ? 3.257 -34.558 -6.228 1.00 80.50 857 ILE A CA 1
ATOM 6742 C C . ILE A 1 857 ? 3.858 -33.744 -5.070 1.00 80.50 857 ILE A C 1
ATOM 6744 O O . ILE A 1 857 ? 3.238 -33.610 -4.011 1.00 80.50 857 ILE A O 1
ATOM 6748 N N . ARG A 1 858 ? 5.039 -33.139 -5.271 1.00 78.75 858 ARG A N 1
ATOM 6749 C CA . ARG A 1 858 ? 5.686 -32.255 -4.284 1.00 78.75 858 ARG A CA 1
ATOM 6750 C C . ARG A 1 858 ? 4.836 -31.012 -3.990 1.00 78.75 858 ARG A C 1
ATOM 6752 O O . ARG A 1 858 ? 4.681 -30.645 -2.825 1.00 78.75 858 ARG A O 1
ATOM 6759 N N . GLN A 1 859 ? 4.270 -30.377 -5.017 1.00 71.69 859 GLN A N 1
ATOM 6760 C CA . GLN A 1 859 ? 3.405 -29.206 -4.873 1.00 71.69 859 GLN A CA 1
ATOM 6761 C C . GLN A 1 859 ? 2.079 -29.560 -4.185 1.00 71.69 859 GLN A C 1
ATOM 6763 O O . GLN A 1 859 ? 1.689 -28.844 -3.262 1.00 71.69 859 GLN A O 1
ATOM 6768 N N . LYS A 1 860 ? 1.426 -30.668 -4.576 1.00 74.00 860 LYS A N 1
ATOM 6769 C CA . LYS A 1 860 ? 0.179 -31.148 -3.959 1.00 74.00 860 LYS A CA 1
ATOM 6770 C C . LYS A 1 860 ? 0.399 -31.450 -2.475 1.00 74.00 860 LYS A C 1
ATOM 6772 O O . LYS A 1 860 ? -0.211 -30.796 -1.635 1.00 74.00 860 LYS A O 1
ATOM 6777 N N . ARG A 1 861 ? 1.390 -32.283 -2.130 1.00 77.25 861 ARG A N 1
ATOM 6778 C CA . ARG A 1 861 ? 1.764 -32.580 -0.730 1.00 77.25 861 ARG A CA 1
ATOM 6779 C C . ARG A 1 861 ? 2.007 -31.315 0.107 1.00 77.25 861 ARG A C 1
ATOM 6781 O O . ARG A 1 861 ? 1.512 -31.216 1.227 1.00 77.25 861 ARG A O 1
ATOM 6788 N N . ASN A 1 862 ? 2.740 -30.336 -0.425 1.00 71.94 862 ASN A N 1
ATOM 6789 C CA . ASN A 1 862 ? 3.039 -29.085 0.283 1.00 71.94 862 ASN A CA 1
ATOM 6790 C C . ASN A 1 862 ? 1.823 -28.145 0.425 1.00 71.94 862 ASN A C 1
ATOM 6792 O O . ASN A 1 862 ? 1.814 -27.287 1.315 1.00 71.94 862 ASN A O 1
ATOM 6796 N N . TYR A 1 863 ? 0.814 -28.282 -0.438 1.00 65.62 863 TYR A N 1
ATOM 6797 C CA . TYR A 1 863 ? -0.439 -27.532 -0.367 1.00 65.62 863 TYR A CA 1
ATOM 6798 C C . TYR A 1 863 ? -1.436 -28.189 0.596 1.00 65.62 863 TYR A C 1
ATOM 6800 O O . TYR A 1 863 ? -1.987 -27.513 1.466 1.00 65.62 863 TYR A O 1
ATOM 6808 N N . ASP A 1 864 ? -1.598 -29.507 0.506 1.00 70.94 864 ASP A N 1
ATOM 6809 C CA . ASP A 1 864 ? -2.622 -30.262 1.234 1.00 70.94 864 ASP A CA 1
ATOM 6810 C C . ASP A 1 864 ? -2.307 -30.426 2.724 1.00 70.94 864 ASP A C 1
ATOM 6812 O O . ASP A 1 864 ? -3.220 -30.450 3.544 1.00 70.94 864 ASP A O 1
ATOM 6816 N N . LEU A 1 865 ? -1.027 -30.349 3.116 1.00 68.31 865 LEU A N 1
ATOM 6817 C CA . LEU A 1 865 ? -0.612 -30.113 4.512 1.00 68.31 865 LEU A CA 1
ATOM 6818 C C . LEU A 1 865 ? -1.242 -28.845 5.137 1.00 68.31 865 LEU A C 1
ATOM 6820 O O . LEU A 1 865 ? -1.130 -28.615 6.343 1.00 68.31 865 LEU A O 1
ATOM 6824 N N . ARG A 1 866 ? -1.878 -27.989 4.325 1.00 59.97 866 ARG A N 1
ATOM 6825 C CA . ARG A 1 866 ? -2.606 -26.777 4.727 1.00 59.97 866 ARG A CA 1
ATOM 6826 C C . ARG A 1 866 ? -4.082 -26.790 4.293 1.00 59.97 866 ARG A C 1
ATOM 6828 O O . ARG A 1 866 ? -4.773 -25.808 4.579 1.00 59.97 866 ARG A O 1
ATOM 6835 N N . ALA A 1 867 ? -4.562 -27.849 3.635 1.00 59.91 867 ALA A N 1
ATOM 6836 C CA . ALA A 1 867 ? -5.973 -28.047 3.303 1.00 59.91 867 ALA A CA 1
ATOM 6837 C C . ALA A 1 867 ? -6.785 -28.361 4.571 1.00 59.91 867 ALA A C 1
ATOM 6839 O O . ALA A 1 867 ? -6.280 -28.980 5.510 1.00 59.91 867 ALA A O 1
ATOM 6840 N N . LYS A 1 868 ? -8.033 -27.880 4.639 1.00 60.53 868 LYS A N 1
ATOM 6841 C CA . LYS A 1 868 ? -8.920 -28.035 5.809 1.00 60.53 868 LYS A CA 1
ATOM 6842 C C . LYS A 1 868 ? -10.396 -27.987 5.420 1.00 60.53 868 LYS A C 1
ATOM 6844 O O . LYS A 1 868 ? -10.790 -27.251 4.520 1.00 60.53 868 LYS A O 1
ATOM 6849 N N . GLY A 1 869 ? -11.227 -28.673 6.204 1.00 60.88 869 GLY A N 1
ATOM 6850 C CA . GLY A 1 869 ? -12.688 -28.596 6.142 1.00 60.88 869 GLY A CA 1
ATOM 6851 C C . GLY A 1 869 ? -13.344 -29.780 5.431 1.00 60.88 869 GLY A C 1
ATOM 6852 O O . GLY A 1 869 ? -12.678 -30.611 4.819 1.00 60.88 869 GLY A O 1
ATOM 6853 N N . LYS A 1 870 ? -14.675 -29.838 5.514 1.00 67.25 870 LYS A N 1
ATOM 6854 C CA . LYS A 1 870 ? -15.520 -30.859 4.877 1.00 67.25 870 LYS A CA 1
ATOM 6855 C C . LYS A 1 870 ? -15.907 -30.436 3.451 1.00 67.25 870 LYS A C 1
ATOM 6857 O O . LYS A 1 870 ? -15.811 -29.251 3.122 1.00 67.25 870 LYS A O 1
ATOM 6862 N N . ASP A 1 871 ? -16.304 -31.394 2.621 1.00 76.31 871 ASP A N 1
ATOM 6863 C CA . ASP A 1 871 ? -17.080 -31.136 1.402 1.00 76.31 871 ASP A CA 1
ATOM 6864 C C . ASP A 1 871 ? -18.543 -30.802 1.739 1.00 76.31 871 ASP A C 1
ATOM 6866 O O . ASP A 1 871 ? -19.018 -31.123 2.832 1.00 76.31 871 ASP A O 1
ATOM 6870 N N . PHE A 1 872 ? -19.236 -30.165 0.791 1.00 83.88 872 PHE A N 1
ATOM 6871 C CA . PHE A 1 872 ? -20.629 -29.729 0.925 1.00 83.88 872 PHE A CA 1
ATOM 6872 C C . PHE A 1 872 ? -21.574 -30.635 0.131 1.00 83.88 872 PHE A C 1
ATOM 6874 O O . PHE A 1 872 ? -21.257 -31.049 -0.985 1.00 83.88 872 PHE A O 1
ATOM 6881 N N . ASN A 1 873 ? -22.753 -30.905 0.682 1.00 87.19 873 ASN A N 1
ATOM 6882 C CA . ASN A 1 873 ? -23.799 -31.672 0.014 1.00 87.19 873 ASN A CA 1
ATOM 6883 C C . ASN A 1 873 ? -24.726 -30.778 -0.826 1.00 87.19 873 ASN A C 1
ATOM 6885 O O . ASN A 1 873 ? -24.827 -29.568 -0.621 1.00 87.19 873 ASN A O 1
ATOM 6889 N N . VAL A 1 874 ? -25.452 -31.387 -1.766 1.00 88.19 874 VAL A N 1
ATOM 6890 C CA . VAL A 1 874 ? -26.539 -30.710 -2.490 1.00 88.19 874 VAL A CA 1
ATOM 6891 C C . VAL A 1 874 ? -27.689 -30.401 -1.525 1.00 88.19 874 VAL A C 1
ATOM 6893 O O . VAL A 1 874 ? -28.036 -31.230 -0.687 1.00 88.19 874 VAL A O 1
ATOM 6896 N N . GLY A 1 875 ? -28.246 -29.193 -1.621 1.00 84.19 875 GLY A N 1
ATOM 6897 C CA . GLY A 1 875 ? -29.217 -28.638 -0.674 1.00 84.19 875 GLY A CA 1
ATOM 6898 C C . GLY A 1 875 ? -28.599 -28.065 0.611 1.00 84.19 875 GLY A C 1
ATOM 6899 O O . GLY A 1 875 ? -29.324 -27.512 1.436 1.00 84.19 875 GLY A O 1
ATOM 6900 N N . GLU A 1 876 ? -27.278 -28.160 0.809 1.00 88.06 876 GLU A N 1
ATOM 6901 C CA . GLU A 1 876 ? -26.616 -27.589 1.987 1.00 88.06 876 GLU A CA 1
ATOM 6902 C C . GLU A 1 876 ? -26.525 -26.056 1.891 1.00 88.06 876 GLU A C 1
ATOM 6904 O O . GLU A 1 876 ? -26.299 -25.484 0.817 1.00 88.06 876 GLU A O 1
ATOM 6909 N N . LEU A 1 877 ? -26.700 -25.376 3.029 1.00 89.00 877 LEU A N 1
ATOM 6910 C CA . LEU A 1 877 ? -26.600 -23.921 3.116 1.00 89.00 877 LEU A CA 1
ATOM 6911 C C . LEU A 1 877 ? -25.166 -23.481 3.430 1.00 89.00 877 LEU A C 1
ATOM 6913 O O . LEU A 1 877 ? -24.530 -23.961 4.370 1.00 89.00 877 LEU A O 1
ATOM 6917 N N . VAL A 1 878 ? -24.679 -22.507 2.665 1.00 89.19 878 VAL A N 1
ATOM 6918 C CA . VAL A 1 878 ? -23.306 -21.996 2.734 1.00 89.19 878 VAL A CA 1
ATOM 6919 C C . VAL A 1 878 ? -23.246 -20.468 2.724 1.00 89.19 878 VAL A C 1
ATOM 6921 O O . VAL A 1 878 ? -24.095 -19.777 2.156 1.00 89.19 878 VAL A O 1
ATOM 6924 N N . TRP A 1 879 ? -22.191 -19.932 3.332 1.00 87.75 879 TRP A N 1
ATOM 6925 C CA . TRP A 1 879 ? -21.728 -18.564 3.120 1.00 87.75 879 TRP A CA 1
ATOM 6926 C C . TRP A 1 879 ? -20.846 -18.494 1.870 1.00 87.75 879 TRP A C 1
ATOM 6928 O O . TRP A 1 879 ? -19.960 -19.327 1.693 1.00 87.75 879 TRP A O 1
ATOM 6938 N N . VAL A 1 880 ? -21.030 -17.463 1.044 1.00 87.69 880 VAL A N 1
ATOM 6939 C CA . VAL A 1 880 ? -20.232 -17.187 -0.160 1.00 87.69 880 VAL A CA 1
ATOM 6940 C C . VAL A 1 880 ? -19.370 -15.940 0.032 1.00 87.69 880 VAL A C 1
ATOM 6942 O O . VAL A 1 880 ? -19.893 -14.841 0.219 1.00 87.69 880 VAL A O 1
ATOM 6945 N N . PHE A 1 881 ? -18.052 -16.073 -0.108 1.00 85.44 881 PHE A N 1
ATOM 6946 C CA . PHE A 1 881 ? -17.126 -14.939 -0.125 1.00 85.44 881 PHE A CA 1
ATOM 6947 C C . PHE A 1 881 ? -17.165 -14.202 -1.475 1.00 85.44 881 PHE A C 1
ATOM 6949 O O . PHE A 1 881 ? -16.953 -14.803 -2.531 1.00 85.44 881 PHE A O 1
ATOM 6956 N N . SER A 1 882 ? -17.421 -12.891 -1.469 1.00 80.31 882 SER A N 1
ATOM 6957 C CA . SER A 1 882 ? -17.602 -12.047 -2.660 1.00 80.31 882 SER A CA 1
ATOM 6958 C C . SER A 1 882 ? -17.052 -10.616 -2.457 1.00 80.31 882 SER A C 1
ATOM 6960 O O . SER A 1 882 ? -17.831 -9.678 -2.267 1.00 80.31 882 SER A O 1
ATOM 6962 N N . PRO A 1 883 ? -15.729 -10.394 -2.587 1.00 70.12 883 PRO A N 1
ATOM 6963 C CA . PRO A 1 883 ? -15.064 -9.109 -2.314 1.00 70.12 883 PRO A CA 1
ATOM 6964 C C . PRO A 1 883 ? -15.224 -8.049 -3.431 1.00 70.12 883 PRO A C 1
ATOM 6966 O O . PRO A 1 883 ? -14.378 -7.167 -3.591 1.00 70.12 883 PRO A O 1
ATOM 6969 N N . LYS A 1 884 ? -16.282 -8.119 -4.255 1.00 66.81 884 LYS A N 1
ATOM 6970 C CA . LYS A 1 884 ? -16.505 -7.143 -5.338 1.00 66.81 884 LYS A CA 1
ATOM 6971 C C . LYS A 1 884 ? -16.891 -5.780 -4.753 1.00 66.81 884 LYS A C 1
ATOM 6973 O O . LYS A 1 884 ? -17.938 -5.660 -4.121 1.00 66.81 884 LYS A O 1
ATOM 6978 N N . ARG A 1 885 ? -16.070 -4.752 -5.015 1.00 63.03 885 ARG A N 1
ATOM 6979 C CA . ARG A 1 885 ? -16.351 -3.357 -4.630 1.00 63.03 885 ARG A CA 1
ATOM 6980 C C . ARG A 1 885 ? -17.692 -2.903 -5.217 1.00 63.03 885 ARG A C 1
ATOM 6982 O O . ARG A 1 885 ? -17.953 -3.113 -6.400 1.00 63.03 885 ARG A O 1
ATOM 6989 N N . LYS A 1 886 ? -18.516 -2.259 -4.390 1.00 72.56 886 LYS A N 1
ATOM 6990 C CA . LYS A 1 886 ? -19.808 -1.677 -4.775 1.00 72.56 886 LYS A CA 1
ATOM 6991 C C . LYS A 1 886 ? -19.634 -0.159 -4.916 1.00 72.56 886 LYS A C 1
ATOM 6993 O O . LYS A 1 886 ? -19.177 0.484 -3.971 1.00 72.56 886 LYS A O 1
ATOM 6998 N N . ASN A 1 887 ? -19.975 0.414 -6.073 1.00 57.78 887 ASN A N 1
ATOM 6999 C CA . ASN A 1 887 ? -19.848 1.861 -6.301 1.00 57.78 887 ASN A CA 1
ATOM 7000 C C . ASN A 1 887 ? -20.646 2.652 -5.247 1.00 57.78 887 ASN A C 1
ATOM 7002 O O . ASN A 1 887 ? -21.728 2.234 -4.838 1.00 57.78 887 ASN A O 1
ATOM 7006 N N . GLY A 1 888 ? -20.087 3.770 -4.776 1.00 67.69 888 GLY A N 1
ATOM 7007 C CA . GLY A 1 888 ? -20.686 4.594 -3.719 1.00 67.69 888 GLY A CA 1
ATOM 7008 C C . GLY A 1 888 ? -20.599 4.027 -2.292 1.00 67.69 888 GLY A C 1
ATOM 7009 O O . GLY A 1 888 ? -21.055 4.691 -1.367 1.00 67.69 888 GLY A O 1
ATOM 7010 N N . ARG A 1 889 ? -20.007 2.840 -2.067 1.00 69.94 889 ARG A N 1
ATOM 7011 C CA . ARG A 1 889 ? -19.806 2.269 -0.719 1.00 69.94 889 ARG A CA 1
ATOM 7012 C C . ARG A 1 889 ? -18.331 2.227 -0.326 1.00 69.94 889 ARG A C 1
ATOM 7014 O O . ARG A 1 889 ? -17.466 1.916 -1.140 1.00 69.94 889 ARG A O 1
ATOM 7021 N N . CYS A 1 890 ? -18.045 2.491 0.950 1.00 67.19 890 CYS A N 1
ATOM 7022 C CA . CYS A 1 890 ? -16.695 2.382 1.504 1.00 67.19 890 CYS A CA 1
ATOM 7023 C C . CYS A 1 890 ? -16.263 0.903 1.597 1.00 67.19 890 CYS A C 1
ATOM 7025 O O . CYS A 1 890 ? -16.903 0.150 2.333 1.00 67.19 890 CYS A O 1
ATOM 7027 N N . PRO A 1 891 ? -15.159 0.471 0.948 1.00 67.94 891 PRO A N 1
ATOM 7028 C CA . PRO A 1 891 ? -14.727 -0.930 0.989 1.00 67.94 891 PRO A CA 1
ATOM 7029 C C . PRO A 1 891 ? -14.389 -1.456 2.392 1.00 67.94 891 PRO A C 1
ATOM 7031 O O . PRO A 1 891 ? -14.464 -2.657 2.610 1.00 67.94 891 PRO A O 1
ATOM 7034 N N . LYS A 1 892 ? -14.049 -0.575 3.350 1.00 66.38 892 LYS A N 1
ATOM 7035 C CA . LYS A 1 892 ? -13.789 -0.944 4.756 1.00 66.38 892 LYS A CA 1
ATOM 7036 C C . LYS A 1 892 ? -15.062 -1.232 5.574 1.00 66.38 892 LYS A C 1
ATOM 7038 O O . LYS A 1 892 ? -14.944 -1.712 6.694 1.00 66.38 892 LYS A O 1
ATOM 7043 N N . LEU A 1 893 ? -16.248 -0.894 5.057 1.00 73.62 893 LEU A N 1
ATOM 7044 C CA . LEU A 1 893 ? -17.541 -1.005 5.758 1.00 73.62 893 LEU A CA 1
ATOM 7045 C C . LEU A 1 893 ? -18.522 -1.967 5.063 1.00 73.62 893 LEU A C 1
ATOM 7047 O O . LEU A 1 893 ? -19.644 -2.161 5.530 1.00 73.62 893 LEU A O 1
ATOM 7051 N N . ASP A 1 894 ? -18.121 -2.554 3.938 1.00 75.19 894 ASP A N 1
ATOM 7052 C CA . ASP A 1 894 ? -18.954 -3.435 3.124 1.00 75.19 894 ASP A CA 1
ATOM 7053 C C . ASP A 1 894 ? -18.753 -4.899 3.545 1.00 75.19 894 ASP A C 1
ATOM 7055 O O . ASP A 1 894 ? -17.621 -5.349 3.716 1.00 75.19 894 ASP A O 1
ATOM 7059 N N . CYS A 1 895 ? -19.835 -5.663 3.703 1.00 77.50 895 CYS A N 1
ATOM 7060 C CA . CYS A 1 895 ? -19.735 -7.084 4.029 1.00 77.50 895 CYS A CA 1
ATOM 7061 C C . CYS A 1 895 ? -19.188 -7.886 2.833 1.00 77.50 895 CYS A C 1
ATOM 7063 O O . CYS 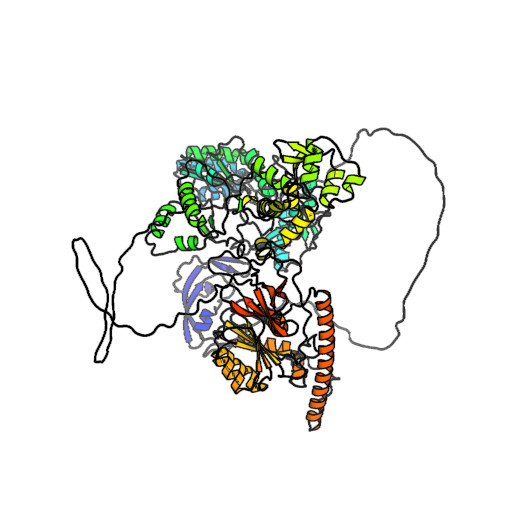A 1 895 ? -19.509 -7.611 1.670 1.00 77.50 895 CYS A O 1
ATOM 7065 N N . HIS A 1 896 ? -18.330 -8.871 3.115 1.00 82.25 896 HIS A N 1
ATOM 7066 C CA . HIS A 1 896 ? -17.682 -9.696 2.087 1.00 82.25 896 HIS A CA 1
ATOM 7067 C C . HIS A 1 896 ? -18.227 -11.125 2.025 1.00 82.25 896 HIS A C 1
ATOM 7069 O O . HIS A 1 896 ? -18.027 -11.786 1.009 1.00 82.25 896 HIS A O 1
ATOM 7075 N N . TRP A 1 897 ? -18.932 -11.596 3.057 1.00 86.06 897 TRP A N 1
ATOM 7076 C CA . TRP A 1 897 ? -19.610 -12.892 3.047 1.00 86.06 897 TRP A CA 1
ATOM 7077 C C . TRP A 1 897 ? -21.121 -12.702 2.875 1.00 86.06 897 TRP A C 1
ATOM 7079 O O . TRP A 1 897 ? -21.740 -11.890 3.562 1.00 86.06 897 TRP A O 1
ATOM 7089 N N . VAL A 1 898 ? -21.700 -13.441 1.929 1.00 85.88 898 VAL A N 1
ATOM 7090 C CA . VAL A 1 898 ? -23.115 -13.391 1.533 1.00 85.88 898 VAL A CA 1
ATOM 7091 C C . VAL A 1 898 ? -23.767 -14.728 1.872 1.00 85.88 898 VAL A C 1
ATOM 7093 O O . VAL A 1 898 ? -23.220 -15.776 1.540 1.00 85.88 898 VAL A O 1
ATOM 7096 N N . GLY A 1 899 ? -24.925 -14.709 2.525 1.00 81.25 899 GLY A N 1
ATOM 7097 C CA . GLY A 1 899 ? -25.635 -15.920 2.926 1.00 81.25 899 GLY A CA 1
ATOM 7098 C C . GLY A 1 899 ? -27.002 -15.621 3.554 1.00 81.25 899 GLY A C 1
ATOM 7099 O O . GLY A 1 899 ? -27.306 -14.447 3.779 1.00 81.25 899 GLY A O 1
ATOM 7100 N N . PRO A 1 900 ? -27.811 -16.661 3.827 1.00 87.81 900 PRO A N 1
ATOM 7101 C CA . PRO A 1 900 ? -27.597 -18.049 3.400 1.00 87.81 900 PRO A CA 1
ATOM 7102 C C . PRO A 1 900 ? -27.693 -18.208 1.870 1.00 87.81 900 PRO A C 1
ATOM 7104 O O . PRO A 1 900 ? -28.508 -17.557 1.217 1.00 87.81 900 PRO A O 1
ATOM 7107 N N . CYS A 1 901 ? -26.839 -19.057 1.296 1.00 87.50 901 CYS A N 1
ATOM 7108 C CA . CYS A 1 901 ? -26.856 -19.447 -0.118 1.00 87.50 901 CYS A CA 1
ATOM 7109 C C . CYS A 1 901 ? -26.993 -20.974 -0.222 1.00 87.50 901 CYS A C 1
ATOM 7111 O O . CYS A 1 901 ? -26.460 -21.679 0.627 1.00 87.50 901 CYS A O 1
ATOM 7113 N N . GLU A 1 902 ? -27.660 -21.491 -1.253 1.00 90.19 902 GLU A N 1
ATOM 7114 C CA . GLU A 1 902 ? -27.940 -22.932 -1.402 1.00 90.19 902 GLU A CA 1
ATOM 7115 C C . GLU A 1 902 ? -26.997 -23.589 -2.422 1.00 90.19 902 GLU A C 1
ATOM 7117 O O . GLU A 1 902 ? -26.823 -23.071 -3.531 1.00 90.19 902 GLU A O 1
ATOM 7122 N N . VAL A 1 903 ? -26.381 -24.722 -2.067 1.00 90.69 903 VAL A N 1
ATOM 7123 C CA . VAL A 1 903 ? -25.590 -25.550 -2.994 1.00 90.69 903 VAL A CA 1
ATOM 7124 C C . VAL A 1 903 ? -26.540 -26.358 -3.881 1.00 90.69 903 VAL A C 1
ATOM 7126 O O . VAL A 1 903 ? -27.189 -27.287 -3.411 1.00 90.69 903 VAL A O 1
ATOM 7129 N N . LEU A 1 904 ? -26.611 -26.032 -5.173 1.00 88.75 904 LEU A N 1
ATOM 7130 C CA . LEU A 1 904 ? -27.503 -26.716 -6.118 1.00 88.75 904 LEU A CA 1
ATOM 7131 C C . LEU A 1 904 ? -26.903 -28.019 -6.661 1.00 88.75 904 LEU A C 1
ATOM 7133 O O . LEU A 1 904 ? -27.637 -28.936 -7.009 1.00 88.75 904 LEU A O 1
ATOM 7137 N N . GLU A 1 905 ? -25.578 -28.074 -6.803 1.00 88.06 905 GLU A N 1
ATOM 7138 C CA . GLU A 1 905 ? -24.849 -29.197 -7.407 1.00 88.06 905 GLU A CA 1
ATOM 7139 C C . GLU A 1 905 ? -23.328 -29.037 -7.243 1.00 88.06 905 GLU A C 1
ATOM 7141 O O . GLU A 1 905 ? -22.799 -27.925 -7.108 1.00 88.06 905 GLU A O 1
ATOM 7146 N N . LYS A 1 906 ? -22.621 -30.171 -7.282 1.00 84.88 906 LYS A N 1
ATOM 7147 C CA . LYS A 1 906 ? -21.159 -30.273 -7.293 1.00 84.88 906 LYS A CA 1
ATOM 7148 C C . LYS A 1 906 ? -20.694 -30.484 -8.741 1.00 84.88 906 LYS A C 1
ATOM 7150 O O . LYS A 1 906 ? -21.035 -31.491 -9.348 1.00 84.88 906 LYS A O 1
ATOM 7155 N N . LEU A 1 907 ? -19.942 -29.528 -9.291 1.00 78.25 907 LEU A N 1
ATOM 7156 C CA . LEU A 1 907 ? -19.446 -29.531 -10.682 1.00 78.25 907 LEU A CA 1
ATOM 7157 C C . LEU A 1 907 ? -18.111 -30.277 -10.853 1.00 78.25 907 LEU A C 1
ATOM 7159 O O . LEU A 1 907 ? -17.669 -30.515 -11.971 1.00 78.25 907 LEU A O 1
ATOM 7163 N N . GLY A 1 908 ? -17.450 -30.598 -9.745 1.00 73.00 908 GLY A N 1
ATOM 7164 C CA . GLY A 1 908 ? -16.186 -31.323 -9.658 1.00 73.00 908 GLY A CA 1
ATOM 7165 C C . GLY A 1 908 ? -15.744 -31.369 -8.197 1.00 73.00 908 GLY A C 1
ATOM 7166 O O . GLY A 1 908 ? -16.428 -30.815 -7.336 1.00 73.00 908 GLY A O 1
ATOM 7167 N N . GLU A 1 909 ? -14.605 -31.986 -7.880 1.00 69.88 909 GLU A N 1
ATOM 7168 C CA . GLU A 1 909 ? -14.166 -32.162 -6.481 1.00 69.88 909 GLU A CA 1
ATOM 7169 C C . GLU A 1 909 ? -14.148 -30.855 -5.672 1.00 69.88 909 GLU A C 1
ATOM 7171 O O . GLU A 1 909 ? -14.579 -30.824 -4.519 1.00 69.88 909 GLU A O 1
ATOM 7176 N N . VAL A 1 910 ? -13.712 -29.762 -6.306 1.00 74.56 910 VAL A N 1
ATOM 7177 C CA . VAL A 1 910 ? -13.447 -28.469 -5.658 1.00 74.56 910 VAL A CA 1
ATOM 7178 C C . VAL A 1 910 ? -14.324 -27.315 -6.167 1.00 74.56 910 VAL A C 1
ATOM 7180 O O . VAL A 1 910 ? -14.130 -26.172 -5.752 1.00 74.56 910 VAL A O 1
ATOM 7183 N N . VAL A 1 911 ? -15.296 -27.577 -7.051 1.00 81.88 911 VAL A N 1
ATOM 7184 C CA . VAL A 1 911 ? -16.162 -26.546 -7.659 1.00 81.88 911 VAL A CA 1
ATOM 7185 C C . VAL A 1 911 ? -17.635 -26.896 -7.472 1.00 81.88 911 VAL A C 1
ATOM 7187 O O . VAL A 1 911 ? -18.078 -27.992 -7.803 1.00 81.88 911 VAL A O 1
ATOM 7190 N N . TYR A 1 912 ? -18.409 -25.929 -6.985 1.00 86.56 912 TYR A N 1
ATOM 7191 C CA . TYR A 1 912 ? -19.827 -26.077 -6.660 1.00 86.56 912 TYR A CA 1
ATOM 7192 C C . TYR A 1 912 ? -20.643 -24.970 -7.336 1.00 86.56 912 TYR A C 1
ATOM 7194 O O . TYR A 1 912 ? -20.189 -23.825 -7.434 1.00 86.56 912 TYR A O 1
ATOM 7202 N N . ARG A 1 913 ? -21.859 -25.282 -7.794 1.00 89.06 913 ARG A N 1
ATOM 7203 C CA . ARG A 1 913 ? -22.801 -24.303 -8.356 1.00 89.06 913 ARG A CA 1
ATOM 7204 C C . ARG A 1 913 ? -23.824 -23.925 -7.287 1.00 89.06 913 ARG A C 1
ATOM 7206 O O . ARG A 1 913 ? -24.592 -24.751 -6.810 1.00 89.06 913 ARG A O 1
ATOM 7213 N N . VAL A 1 914 ? -23.796 -22.653 -6.894 1.00 90.06 914 VAL A N 1
ATOM 7214 C CA . VAL A 1 914 ? -24.475 -22.121 -5.701 1.00 90.06 914 VAL A CA 1
ATOM 7215 C C . VAL A 1 914 ? -25.470 -21.031 -6.101 1.00 90.06 914 VAL A C 1
ATOM 7217 O O . VAL A 1 914 ? -25.200 -20.245 -7.016 1.00 90.06 914 VAL A O 1
ATOM 7220 N N . GLN A 1 915 ? -26.620 -20.962 -5.428 1.00 89.50 915 GLN A N 1
ATOM 7221 C CA . GLN A 1 915 ? -27.638 -19.939 -5.661 1.00 89.50 915 GLN A CA 1
ATOM 7222 C C . GLN A 1 915 ? -27.486 -18.745 -4.709 1.00 89.50 915 GLN A C 1
ATOM 7224 O O . GLN A 1 915 ? -27.536 -18.896 -3.491 1.00 89.50 915 GLN A O 1
ATOM 7229 N N . LEU A 1 916 ? -27.335 -17.540 -5.272 1.00 83.31 916 LEU A N 1
ATOM 7230 C CA . LEU A 1 916 ? -27.206 -16.294 -4.510 1.00 83.31 916 LEU A CA 1
ATOM 7231 C C . LEU A 1 916 ? -28.560 -15.577 -4.325 1.00 83.31 916 LEU A C 1
ATOM 7233 O O . LEU A 1 916 ? -29.227 -15.287 -5.330 1.00 83.31 916 LEU A O 1
ATOM 7237 N N . PRO A 1 917 ? -28.939 -15.186 -3.092 1.00 77.25 917 PRO A N 1
ATOM 7238 C CA . PRO A 1 917 ? -30.066 -14.285 -2.857 1.00 77.25 917 PRO A CA 1
ATOM 7239 C C . PRO A 1 917 ? -29.742 -12.834 -3.289 1.00 77.25 917 PRO A C 1
ATOM 7241 O O . PRO A 1 917 ? -28.572 -12.473 -3.444 1.00 77.25 917 PRO A O 1
ATOM 7244 N N . PRO A 1 918 ? -30.753 -11.960 -3.481 1.00 57.41 918 PRO A N 1
ATOM 7245 C CA . PRO A 1 918 ? -32.190 -12.250 -3.480 1.00 57.41 918 PRO A CA 1
ATOM 7246 C C . PRO A 1 918 ? -32.735 -12.644 -4.867 1.00 57.41 918 PRO A C 1
ATOM 7248 O O . PRO A 1 918 ? -33.823 -13.194 -4.958 1.00 57.41 918 PRO A O 1
ATOM 7251 N N . ARG A 1 919 ? -31.995 -12.390 -5.959 1.00 62.41 919 ARG A N 1
ATOM 7252 C CA . ARG A 1 919 ? -32.446 -12.643 -7.349 1.00 62.41 919 ARG A CA 1
ATOM 7253 C C . ARG A 1 919 ? -32.157 -14.065 -7.863 1.00 62.41 919 ARG A C 1
ATOM 7255 O O . ARG A 1 919 ? -32.154 -14.288 -9.067 1.00 62.41 919 ARG A O 1
ATOM 7262 N N . GLY A 1 920 ? -31.855 -15.012 -6.973 1.00 70.81 920 GLY A N 1
ATOM 7263 C CA . GLY A 1 920 ? -31.677 -16.429 -7.311 1.00 70.81 920 GLY A CA 1
ATOM 7264 C C . GLY A 1 920 ? -30.557 -16.737 -8.316 1.00 70.81 920 GLY A C 1
ATOM 7265 O O . GLY A 1 920 ? -30.625 -17.763 -8.996 1.00 70.81 920 GLY A O 1
ATOM 7266 N N . ARG A 1 921 ? -29.539 -15.872 -8.450 1.00 78.94 921 ARG A N 1
ATOM 7267 C CA . ARG A 1 921 ? -28.496 -16.018 -9.481 1.00 78.94 921 ARG A CA 1
ATOM 7268 C C . ARG A 1 921 ? -27.593 -17.208 -9.159 1.00 78.94 921 ARG A C 1
ATOM 7270 O O . ARG A 1 921 ? -26.878 -17.180 -8.158 1.00 78.94 921 ARG A O 1
ATOM 7277 N N . ARG A 1 922 ? -27.579 -18.205 -10.044 1.00 87.69 922 ARG A N 1
ATOM 7278 C CA . ARG A 1 922 ? -26.673 -19.362 -9.986 1.00 87.69 922 ARG A CA 1
ATOM 7279 C C . ARG A 1 922 ? -25.251 -18.932 -10.366 1.00 87.69 922 ARG A C 1
ATOM 7281 O O . ARG A 1 922 ? -25.079 -18.215 -11.349 1.00 87.69 922 ARG A O 1
ATOM 7288 N N . VAL A 1 923 ? -24.241 -19.344 -9.600 1.00 84.38 923 VAL A N 1
ATOM 7289 C CA . VAL A 1 923 ? -22.819 -19.047 -9.863 1.00 84.38 923 VAL A CA 1
ATOM 7290 C C . VAL A 1 923 ? -21.969 -20.277 -9.534 1.00 84.38 923 VAL A C 1
ATOM 7292 O O . VAL A 1 923 ? -22.138 -20.863 -8.469 1.00 84.38 923 VAL A O 1
ATOM 7295 N N . ALA A 1 924 ? -21.048 -20.653 -10.426 1.00 84.56 924 ALA A N 1
ATOM 7296 C CA . ALA A 1 924 ? -20.020 -21.656 -10.142 1.00 84.56 924 ALA A CA 1
ATOM 7297 C C . ALA A 1 924 ? -18.873 -21.026 -9.331 1.00 84.56 924 ALA A C 1
ATOM 7299 O O . ALA A 1 924 ? -18.363 -19.959 -9.690 1.00 84.56 924 ALA A O 1
ATOM 7300 N N . LEU A 1 925 ? -18.494 -21.660 -8.223 1.00 83.25 925 LEU A N 1
ATOM 7301 C CA . LEU A 1 925 ? -17.549 -21.139 -7.237 1.00 83.25 925 LEU A CA 1
ATOM 7302 C C . LEU A 1 925 ? -16.598 -22.242 -6.765 1.00 83.25 925 LEU A C 1
ATOM 7304 O O . LEU A 1 925 ? -17.021 -23.371 -6.522 1.00 83.25 925 LEU A O 1
ATOM 7308 N N . HIS A 1 926 ? -15.323 -21.893 -6.589 1.00 81.69 926 HIS A N 1
ATOM 7309 C CA . HIS A 1 926 ? -14.357 -22.761 -5.921 1.00 81.69 926 HIS A CA 1
ATOM 7310 C C . HIS A 1 926 ? -14.683 -22.899 -4.424 1.00 81.69 926 HIS A C 1
ATOM 7312 O O . HIS A 1 926 ? -15.101 -21.927 -3.786 1.00 81.69 926 HIS A O 1
ATOM 7318 N N . ARG A 1 927 ? -14.450 -24.090 -3.866 1.00 81.56 927 ARG A N 1
ATOM 7319 C CA . ARG A 1 927 ? -14.743 -24.470 -2.475 1.00 81.56 927 ARG A CA 1
ATOM 7320 C C . ARG A 1 927 ? -14.124 -23.521 -1.440 1.00 81.56 927 ARG A C 1
ATOM 7322 O O . ARG A 1 927 ? -14.796 -23.179 -0.477 1.00 81.56 927 ARG A O 1
ATOM 7329 N N . ASP A 1 928 ? -12.936 -22.972 -1.697 1.00 79.50 928 ASP A N 1
ATOM 7330 C CA . ASP A 1 928 ? -12.262 -21.983 -0.829 1.00 79.50 928 ASP A CA 1
ATOM 7331 C C . ASP A 1 928 ? -13.040 -20.661 -0.629 1.00 79.50 928 ASP A C 1
ATOM 7333 O O . ASP A 1 928 ? -12.748 -19.883 0.288 1.00 79.50 928 ASP A O 1
ATOM 7337 N N . ARG A 1 929 ? -14.041 -20.392 -1.481 1.00 80.50 929 ARG A N 1
ATOM 7338 C CA . ARG A 1 929 ? -14.975 -19.257 -1.358 1.00 80.50 929 ARG A CA 1
ATOM 7339 C C . ARG A 1 929 ? -16.270 -19.619 -0.618 1.00 80.50 929 ARG A C 1
ATOM 7341 O O . ARG A 1 929 ? -17.142 -18.755 -0.513 1.00 80.50 929 ARG A O 1
ATOM 7348 N N . LEU A 1 930 ? -16.398 -20.854 -0.132 1.00 85.75 930 LEU A N 1
ATOM 7349 C CA . LEU A 1 930 ? -17.553 -21.391 0.585 1.00 85.75 930 LEU A CA 1
ATOM 7350 C C . LEU A 1 930 ? -17.193 -21.751 2.035 1.00 85.75 930 LEU A C 1
ATOM 7352 O O . LEU A 1 930 ? -16.068 -22.149 2.352 1.00 85.75 930 LEU A O 1
ATOM 7356 N N . ALA A 1 931 ? -18.175 -21.630 2.924 1.00 85.81 931 ALA A N 1
ATOM 7357 C CA . ALA A 1 931 ? -18.081 -22.059 4.317 1.00 85.81 931 ALA A CA 1
ATOM 7358 C C . ALA A 1 931 ? -19.469 -22.461 4.858 1.00 85.81 931 ALA A C 1
ATOM 7360 O O . ALA A 1 931 ? -20.466 -21.914 4.379 1.00 85.81 931 ALA A O 1
ATOM 7361 N N . PRO A 1 932 ? -19.568 -23.369 5.851 1.00 85.38 932 PRO A N 1
ATOM 7362 C CA . PRO A 1 932 ? -20.857 -23.840 6.364 1.00 85.38 932 PRO A CA 1
ATOM 7363 C C . PRO A 1 932 ? -21.718 -22.705 6.932 1.00 85.38 932 PRO A C 1
ATOM 7365 O O . PRO A 1 932 ? -21.232 -21.884 7.715 1.00 85.38 932 PRO A O 1
ATOM 7368 N N . TYR A 1 933 ? -23.004 -22.664 6.577 1.00 85.81 933 TYR A N 1
ATOM 7369 C CA . TYR A 1 933 ? -23.966 -21.773 7.225 1.00 85.81 933 TYR A CA 1
ATOM 7370 C C . TYR A 1 933 ? -24.445 -22.381 8.553 1.00 85.81 933 TYR A C 1
ATOM 7372 O O . TYR A 1 933 ? -24.706 -23.578 8.638 1.00 85.81 933 TYR A O 1
ATOM 7380 N N . GLN A 1 934 ? -24.548 -21.558 9.601 1.00 77.88 934 GLN A N 1
ATOM 7381 C CA . GLN A 1 934 ? -24.972 -21.984 10.947 1.00 77.88 934 GLN A CA 1
ATOM 7382 C C . GLN A 1 934 ? -26.058 -21.078 11.554 1.00 77.88 934 GLN A C 1
ATOM 7384 O O . GLN A 1 934 ? -26.417 -21.266 12.711 1.00 77.88 934 GLN A O 1
ATOM 7389 N N . GLY A 1 935 ? -26.552 -20.072 10.826 1.00 70.12 935 GLY A N 1
ATOM 7390 C CA . GLY A 1 935 ? -27.549 -19.130 11.344 1.00 70.12 935 GLY A CA 1
ATOM 7391 C C . GLY A 1 935 ? -28.960 -19.720 11.435 1.00 70.12 935 GLY A C 1
ATOM 7392 O O . GLY A 1 935 ? -29.259 -20.771 10.863 1.00 70.12 935 GLY A O 1
ATOM 7393 N N . ASP A 1 936 ? -29.844 -19.024 12.150 1.00 63.81 936 ASP A N 1
ATOM 7394 C CA . ASP A 1 936 ? -31.236 -19.445 12.324 1.00 63.81 936 ASP A CA 1
ATOM 7395 C C . ASP A 1 936 ? -32.038 -19.185 11.044 1.00 63.81 936 ASP A C 1
ATOM 7397 O O . ASP A 1 936 ? -32.553 -18.085 10.819 1.00 63.81 936 ASP A O 1
ATOM 7401 N N . VAL A 1 937 ? -32.177 -20.220 10.212 1.00 55.50 937 VAL A N 1
ATOM 7402 C CA . VAL A 1 937 ? -33.007 -20.177 9.004 1.00 55.50 937 VAL A CA 1
ATOM 7403 C C . VAL A 1 937 ? -34.466 -19.942 9.395 1.00 55.50 937 VAL A C 1
ATOM 7405 O O . VAL A 1 937 ? -35.218 -20.875 9.676 1.00 55.50 937 VAL A O 1
ATOM 7408 N N . ARG A 1 938 ? -34.908 -18.682 9.354 1.00 40.00 938 ARG A N 1
ATOM 7409 C CA . ARG A 1 938 ? -36.338 -18.388 9.239 1.00 40.00 938 ARG A CA 1
ATOM 7410 C C . ARG A 1 938 ? -36.812 -18.965 7.906 1.00 40.00 938 ARG A C 1
ATOM 7412 O O . ARG A 1 938 ? -36.297 -18.531 6.873 1.00 40.00 938 ARG A O 1
ATOM 7419 N N . PRO A 1 939 ? -37.778 -19.900 7.884 1.00 29.73 939 PRO A N 1
ATOM 7420 C CA . PRO A 1 939 ? -38.329 -20.365 6.626 1.00 29.73 939 PRO A CA 1
ATOM 7421 C C . PRO A 1 939 ? -38.988 -19.175 5.930 1.00 29.73 939 PRO A C 1
ATOM 7423 O O . PRO A 1 939 ? -39.970 -18.616 6.422 1.00 29.73 939 PRO A O 1
ATOM 7426 N N . LEU A 1 940 ? -38.445 -18.788 4.774 1.00 33.38 940 LEU A N 1
ATOM 7427 C CA . LEU A 1 940 ? -39.155 -17.930 3.837 1.00 33.38 940 LEU A CA 1
ATOM 7428 C C . LEU A 1 940 ? -40.388 -18.708 3.382 1.00 33.38 940 LEU A C 1
ATOM 7430 O O . LEU A 1 940 ? -40.303 -19.552 2.487 1.00 33.38 940 LEU A O 1
ATOM 7434 N N . GLN A 1 941 ? -41.527 -18.445 4.026 1.00 26.30 941 GLN A N 1
ATOM 7435 C CA . GLN A 1 941 ? -42.821 -18.909 3.553 1.00 26.30 941 GLN A CA 1
ATOM 7436 C C . GLN A 1 941 ? -43.000 -18.362 2.138 1.00 26.30 941 GLN A C 1
ATOM 7438 O O . GLN A 1 941 ? -43.287 -17.180 1.946 1.00 26.30 941 GLN A O 1
ATOM 7443 N N . ARG A 1 942 ? -42.777 -19.223 1.138 1.00 26.95 942 ARG A N 1
ATOM 7444 C CA . ARG A 1 942 ? -43.108 -18.918 -0.252 1.00 26.95 942 ARG A CA 1
ATOM 7445 C C . ARG A 1 942 ? -44.589 -18.530 -0.264 1.00 26.95 942 ARG A C 1
ATOM 7447 O O . ARG A 1 942 ? -45.390 -19.342 0.211 1.00 26.95 942 ARG A O 1
ATOM 7454 N N . PRO A 1 943 ? -44.974 -17.351 -0.783 1.00 29.50 943 PRO A N 1
ATOM 7455 C CA . PRO A 1 943 ? -46.377 -17.065 -1.030 1.00 29.50 943 PRO A CA 1
ATOM 7456 C C . PRO A 1 943 ? -46.936 -18.208 -1.876 1.00 29.50 943 PRO A C 1
ATOM 7458 O O . PRO A 1 943 ? -46.427 -18.472 -2.969 1.00 29.50 943 PRO A O 1
ATOM 7461 N N . LYS A 1 944 ? -47.917 -18.950 -1.347 1.00 27.48 944 LYS A N 1
ATOM 7462 C CA . LYS A 1 944 ? -48.6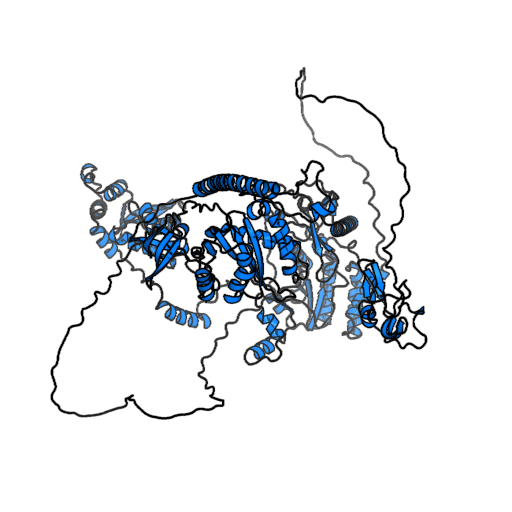00 -19.976 -2.138 1.00 27.48 944 LYS A CA 1
ATOM 7463 C C . LYS A 1 944 ? -49.243 -19.254 -3.316 1.00 27.48 944 LYS A C 1
ATOM 7465 O O . LYS A 1 944 ? -50.034 -18.341 -3.099 1.00 27.48 944 LYS A O 1
ATOM 7470 N N . ALA A 1 945 ? -48.889 -19.646 -4.536 1.00 31.94 945 ALA A N 1
ATOM 7471 C CA . ALA A 1 945 ? -49.534 -19.111 -5.723 1.00 31.94 945 ALA A CA 1
ATOM 7472 C C . ALA A 1 945 ? -51.020 -19.485 -5.669 1.00 31.94 945 ALA A C 1
ATOM 7474 O O . ALA A 1 945 ? -51.370 -20.661 -5.778 1.00 31.94 945 ALA A O 1
ATOM 7475 N N . SER A 1 946 ? -51.885 -18.496 -5.454 1.00 29.45 946 SER A N 1
ATOM 7476 C CA . SER A 1 946 ? -53.324 -18.663 -5.605 1.00 29.45 946 SER A CA 1
ATOM 7477 C C . SER A 1 946 ? -53.615 -18.912 -7.080 1.00 29.45 946 SER A C 1
ATOM 7479 O O . SER A 1 946 ? -53.374 -18.049 -7.925 1.00 29.45 946 SER A O 1
ATOM 7481 N N . THR A 1 947 ? -54.110 -20.106 -7.401 1.00 29.75 947 THR A N 1
ATOM 7482 C CA . THR A 1 947 ? -54.593 -20.427 -8.747 1.00 29.75 947 THR A CA 1
ATOM 7483 C C . THR A 1 947 ? -55.681 -19.431 -9.154 1.00 29.75 947 THR A C 1
ATOM 7485 O O . THR A 1 947 ? -56.584 -19.178 -8.350 1.00 29.75 947 THR A O 1
ATOM 7488 N N . PRO A 1 948 ? -55.627 -18.860 -10.370 1.00 28.80 948 PRO A N 1
ATOM 7489 C CA . PRO A 1 948 ? -56.643 -17.921 -10.819 1.00 28.80 948 PRO A CA 1
ATOM 7490 C C . PRO A 1 948 ? -57.986 -18.650 -10.988 1.00 28.80 948 PRO A C 1
ATOM 7492 O O . PRO A 1 948 ? -58.015 -19.719 -11.605 1.00 28.80 948 PRO A O 1
ATOM 7495 N N . PRO A 1 949 ? -59.105 -18.104 -10.480 1.00 28.47 949 PRO A N 1
ATOM 7496 C CA . PRO A 1 949 ? -60.417 -18.662 -10.762 1.00 28.47 949 PRO A CA 1
ATOM 7497 C C . PRO A 1 949 ? -60.759 -18.427 -12.236 1.00 28.47 949 PRO A C 1
ATOM 7499 O O . PRO A 1 949 ? -60.844 -17.290 -12.701 1.00 28.47 949 PRO A O 1
ATOM 7502 N N . THR A 1 950 ? -60.980 -19.508 -12.980 1.00 32.97 950 THR A N 1
ATOM 7503 C CA . THR A 1 950 ? -61.618 -19.439 -14.297 1.00 32.97 950 THR A CA 1
ATOM 7504 C C . THR A 1 950 ? -63.035 -18.907 -14.145 1.00 32.97 950 THR A C 1
ATOM 7506 O O . THR A 1 950 ? -63.789 -19.443 -13.334 1.00 32.97 950 THR A O 1
ATOM 7509 N N . ASN A 1 951 ? -63.442 -17.940 -14.967 1.00 29.08 951 ASN A N 1
ATOM 7510 C CA . ASN A 1 951 ? -64.859 -17.631 -15.115 1.00 29.08 951 ASN A CA 1
ATOM 7511 C C . ASN A 1 951 ? -65.199 -17.259 -16.561 1.00 29.08 951 ASN A C 1
ATOM 7513 O O . ASN A 1 951 ? -64.436 -16.554 -17.222 1.00 29.08 951 ASN A O 1
ATOM 7517 N N . LYS A 1 952 ? -66.332 -17.764 -17.056 1.00 27.84 952 LYS A N 1
ATOM 7518 C CA . LYS A 1 952 ? -66.859 -17.475 -18.397 1.00 27.84 952 LYS A CA 1
ATOM 7519 C C . LYS A 1 952 ? -68.093 -16.576 -18.279 1.00 27.84 952 LYS A C 1
ATOM 7521 O O . LYS A 1 952 ? -68.915 -16.792 -17.402 1.00 27.84 952 LYS A O 1
ATOM 7526 N N . THR A 1 953 ? -68.212 -15.628 -19.210 1.00 28.30 953 THR A N 1
ATOM 7527 C CA . THR A 1 953 ? -69.470 -15.089 -19.776 1.00 28.30 953 THR A CA 1
ATOM 7528 C C . THR A 1 953 ? -70.696 -14.902 -18.863 1.00 28.30 953 THR A C 1
ATOM 7530 O O . THR A 1 953 ? -71.437 -15.850 -18.615 1.00 28.30 953 THR A O 1
ATOM 7533 N N . ALA A 1 954 ? -71.036 -13.640 -18.586 1.00 24.92 954 ALA A N 1
ATOM 7534 C CA . ALA A 1 954 ? -72.425 -13.166 -18.554 1.00 24.92 954 ALA A CA 1
ATOM 7535 C C . ALA A 1 954 ? -72.481 -11.678 -18.962 1.00 24.92 954 ALA A C 1
ATOM 7537 O O . ALA A 1 954 ? -71.538 -10.929 -18.700 1.00 24.92 954 ALA A O 1
ATOM 7538 N N . THR A 1 955 ? -73.557 -11.263 -19.633 1.00 22.94 955 THR A N 1
ATOM 7539 C CA . THR A 1 955 ? -73.805 -9.891 -20.126 1.00 22.94 955 THR A CA 1
ATOM 7540 C C . THR A 1 955 ? -74.703 -9.072 -19.168 1.00 22.94 955 THR A C 1
ATOM 7542 O O . THR A 1 955 ? -75.284 -9.650 -18.250 1.00 22.94 955 THR A O 1
ATOM 7545 N N . PRO A 1 956 ? -74.783 -7.728 -19.308 1.00 42.41 956 PRO A N 1
ATOM 7546 C CA . PRO A 1 956 ? -75.250 -6.825 -18.242 1.00 42.41 956 PRO A CA 1
ATOM 7547 C C . PRO A 1 956 ? -76.662 -6.245 -18.454 1.00 42.41 956 PRO A C 1
ATOM 7549 O O . PRO A 1 956 ? -77.190 -6.306 -19.563 1.00 42.41 956 PRO A O 1
ATOM 7552 N N . GLN A 1 957 ? -77.196 -5.530 -17.446 1.00 23.55 957 GLN A N 1
ATOM 7553 C CA . GLN A 1 957 ? -78.179 -4.450 -17.658 1.00 23.55 957 GLN A CA 1
ATOM 7554 C C . GLN A 1 957 ? -78.277 -3.432 -16.487 1.00 23.55 957 GLN A C 1
ATOM 7556 O O . GLN A 1 957 ? -78.277 -3.834 -15.331 1.00 23.55 957 GLN A O 1
ATOM 7561 N N . THR A 1 958 ? -78.317 -2.131 -16.843 1.00 21.89 958 THR A N 1
ATOM 7562 C CA . THR A 1 958 ? -79.118 -0.978 -16.310 1.00 21.89 958 THR A CA 1
ATOM 7563 C C . THR A 1 958 ? -79.464 -0.793 -14.810 1.00 21.89 958 THR A C 1
ATOM 7565 O O . THR A 1 958 ? -79.737 -1.761 -14.122 1.00 21.89 958 THR A O 1
ATOM 7568 N N . LEU A 1 959 ? -79.737 0.418 -14.272 1.00 25.14 959 LEU A N 1
ATOM 7569 C CA . LEU A 1 959 ? -79.306 1.835 -14.473 1.00 25.14 959 LEU A CA 1
ATOM 7570 C C . LEU A 1 959 ? -80.139 2.749 -13.519 1.00 25.14 959 LEU A C 1
ATOM 7572 O O . LEU A 1 959 ? -81.319 2.467 -13.393 1.00 25.14 959 LEU A O 1
ATOM 7576 N N . THR A 1 960 ? -79.556 3.821 -12.933 1.00 22.36 960 THR A N 1
ATOM 7577 C CA . THR A 1 960 ? -80.127 5.121 -12.407 1.00 22.36 960 THR A CA 1
ATOM 7578 C C . THR A 1 960 ? -79.193 5.660 -11.292 1.00 22.36 960 THR A C 1
ATOM 7580 O O . THR A 1 960 ? -78.945 4.923 -10.346 1.00 22.36 960 THR A O 1
ATOM 7583 N N . VAL A 1 961 ? -78.484 6.806 -11.370 1.00 22.92 961 VAL A N 1
ATOM 7584 C CA . VAL A 1 961 ? -78.884 8.242 -11.500 1.00 22.92 961 VAL A CA 1
ATOM 7585 C C . VAL A 1 961 ? -79.427 8.801 -10.160 1.00 22.92 961 VAL A C 1
ATOM 7587 O O . VAL A 1 961 ? -80.564 8.505 -9.827 1.00 22.92 961 VAL A O 1
ATOM 7590 N N . SER A 1 962 ? -78.601 9.389 -9.263 1.00 20.86 962 SER A N 1
ATOM 7591 C CA . SER A 1 962 ? -78.102 10.807 -9.184 1.00 20.86 962 SER A CA 1
ATOM 7592 C C . SER A 1 962 ? -79.079 11.768 -8.456 1.00 20.86 962 SER A C 1
ATOM 7594 O O . SER A 1 962 ? -80.243 11.396 -8.355 1.00 20.86 962 SER A O 1
ATOM 7596 N N . PRO A 1 963 ? -78.696 12.985 -7.971 1.00 37.84 963 PRO A N 1
ATOM 7597 C CA . PRO A 1 963 ? -77.422 13.746 -8.031 1.00 37.84 963 PRO A CA 1
ATOM 7598 C C . PRO A 1 963 ? -76.857 14.051 -6.592 1.00 37.84 963 PRO A C 1
ATOM 7600 O O . PRO A 1 963 ? -77.199 13.313 -5.678 1.00 37.84 963 PRO A O 1
ATOM 7603 N N . THR A 1 964 ? -75.942 14.989 -6.258 1.00 25.98 964 THR A N 1
ATOM 7604 C CA . THR A 1 964 ? -75.427 16.212 -6.923 1.00 25.98 964 THR A CA 1
ATOM 7605 C C . THR A 1 964 ? -74.021 16.614 -6.418 1.00 25.98 964 THR A C 1
ATOM 7607 O O . THR A 1 964 ? -73.840 16.681 -5.214 1.00 25.98 964 THR A O 1
ATOM 7610 N N . LEU A 1 965 ? -73.099 16.915 -7.358 1.00 27.94 965 LEU A N 1
ATOM 7611 C CA . LEU A 1 965 ? -71.921 17.836 -7.364 1.00 27.94 965 LEU A CA 1
ATOM 7612 C C . LEU A 1 965 ? -71.087 18.087 -6.074 1.00 27.94 965 LEU A C 1
ATOM 7614 O O . LEU A 1 965 ? -71.598 18.162 -4.971 1.00 27.94 965 LEU A O 1
ATOM 7618 N N . SER A 1 966 ? -69.773 18.337 -6.127 1.00 24.77 966 SER A N 1
ATOM 7619 C CA . SER A 1 966 ? -68.850 18.802 -7.192 1.00 24.77 966 SER A CA 1
ATOM 7620 C C . SER A 1 966 ? -67.404 18.433 -6.750 1.00 24.77 966 SER A C 1
ATOM 7622 O O . SER A 1 966 ? -67.236 18.094 -5.581 1.00 24.77 966 SER A O 1
ATOM 7624 N N . LEU A 1 967 ? -66.277 18.471 -7.481 1.00 25.00 967 LEU A N 1
ATOM 7625 C CA . LEU A 1 967 ? -65.761 18.563 -8.877 1.00 25.00 967 LEU A CA 1
ATOM 7626 C C . LEU A 1 967 ? -64.216 18.331 -8.706 1.00 25.00 967 LEU A C 1
ATOM 7628 O O . LEU A 1 967 ? -63.747 18.298 -7.571 1.00 25.00 967 LEU A O 1
ATOM 7632 N N . SER A 1 968 ? -63.276 18.179 -9.648 1.00 25.00 968 SER A N 1
ATOM 7633 C CA . SER A 1 968 ? -63.109 17.980 -11.108 1.00 25.00 968 SER A CA 1
ATOM 7634 C C . SER A 1 968 ? -61.588 17.753 -11.307 1.00 25.00 968 SER A C 1
ATOM 7636 O O . SER A 1 968 ? -60.826 18.328 -10.536 1.00 25.00 968 SER A O 1
ATOM 7638 N N . LEU A 1 969 ? -60.985 17.063 -12.280 1.00 26.89 969 LEU A N 1
ATOM 7639 C CA . LEU A 1 969 ? -61.302 16.162 -13.410 1.00 26.89 969 LEU A CA 1
ATOM 7640 C C . LEU A 1 969 ? -59.899 15.542 -13.757 1.00 26.89 969 LEU A C 1
ATOM 7642 O O . LEU A 1 969 ? -58.895 16.223 -13.569 1.00 26.89 969 LEU A O 1
ATOM 7646 N N . LEU A 1 970 ? -59.632 14.265 -14.080 1.00 24.52 970 LEU A N 1
ATOM 7647 C CA . LEU A 1 970 ? -60.189 13.307 -15.059 1.00 24.52 970 LEU A CA 1
ATOM 7648 C C . LEU A 1 970 ? -60.100 13.823 -16.520 1.00 24.52 970 LEU A C 1
ATOM 7650 O O . LEU A 1 970 ? -60.573 14.912 -16.792 1.00 24.52 970 LEU A O 1
ATOM 7654 N N . ARG A 1 971 ? -59.556 13.113 -17.525 1.00 25.97 971 ARG A N 1
ATOM 7655 C CA . ARG A 1 971 ? -59.014 11.734 -17.637 1.00 25.97 971 ARG A CA 1
ATOM 7656 C C . ARG A 1 971 ? -58.058 11.613 -18.868 1.00 25.97 971 ARG A C 1
ATOM 7658 O O . ARG A 1 971 ? -57.945 12.582 -19.611 1.00 25.97 971 ARG A O 1
ATOM 7665 N N . PRO A 1 972 ? -57.381 10.462 -19.097 1.00 37.22 972 PRO A N 1
ATOM 7666 C CA . PRO A 1 972 ? -56.483 10.213 -20.245 1.00 37.22 972 PRO A CA 1
ATOM 7667 C C . PRO A 1 972 ? -57.069 9.275 -21.341 1.00 37.22 972 PRO A C 1
ATOM 7669 O O . PRO A 1 972 ? -58.168 8.756 -21.162 1.00 37.22 972 PRO A O 1
ATOM 7672 N N . PHE A 1 973 ? -56.258 8.980 -22.384 1.00 23.92 973 PHE A N 1
ATOM 7673 C CA . PHE A 1 973 ? -56.470 8.040 -23.528 1.00 23.92 973 PHE A CA 1
ATOM 7674 C C . PHE A 1 973 ? -57.444 8.521 -24.649 1.00 23.92 973 PHE A C 1
ATOM 7676 O O . PHE A 1 973 ? -58.232 9.423 -24.396 1.00 23.92 973 PHE A O 1
ATOM 7683 N N . THR A 1 974 ? -57.415 8.059 -25.924 1.00 22.94 974 THR A N 1
ATOM 7684 C CA . THR A 1 974 ? -56.808 6.850 -26.565 1.00 22.94 974 THR A CA 1
ATOM 7685 C C . THR A 1 974 ? -56.542 7.016 -28.096 1.00 22.94 974 THR A C 1
ATOM 7687 O O . THR A 1 974 ? -57.448 7.431 -28.801 1.00 22.94 974 THR A O 1
ATOM 7690 N N . TYR A 1 975 ? -55.368 6.563 -28.584 1.00 22.88 975 TYR A N 1
ATOM 7691 C CA . TYR A 1 975 ? -55.083 5.723 -29.792 1.00 22.88 975 TYR A CA 1
ATOM 7692 C C . TYR A 1 975 ? -55.452 6.034 -31.289 1.00 22.88 975 TYR A C 1
ATOM 7694 O O . TYR A 1 975 ? -56.570 6.401 -31.615 1.00 22.88 975 TYR A O 1
ATOM 7702 N N . LEU A 1 976 ? -54.509 5.593 -32.165 1.00 22.91 976 LEU A N 1
ATOM 7703 C CA . LEU A 1 976 ? -54.575 5.042 -33.559 1.00 22.91 976 LEU A CA 1
ATOM 7704 C C . LEU A 1 976 ? -54.574 5.935 -34.841 1.00 22.91 976 LEU A C 1
ATOM 7706 O O . LEU A 1 976 ? -55.532 6.646 -35.098 1.00 22.91 976 LEU A O 1
ATOM 7710 N N . LEU A 1 977 ? -53.557 5.662 -35.699 1.00 21.77 977 LEU A N 1
ATOM 7711 C CA . LEU A 1 977 ? -53.524 5.591 -37.194 1.00 21.77 977 LEU A CA 1
ATOM 7712 C C . LEU A 1 977 ? -53.797 6.885 -38.029 1.00 21.77 977 LEU A C 1
ATOM 7714 O O . LEU A 1 977 ? -54.516 7.765 -37.583 1.00 21.77 977 LEU A O 1
ATOM 7718 N N . GLU A 1 978 ? -53.243 7.110 -39.239 1.00 21.67 978 GLU A N 1
ATOM 7719 C CA . GLU A 1 978 ? -52.330 6.320 -40.106 1.00 21.67 978 GLU A CA 1
ATOM 7720 C C . GLU A 1 978 ? -51.477 7.199 -41.075 1.00 21.67 978 GLU A C 1
ATOM 7722 O O . GLU A 1 978 ? -51.686 8.404 -41.173 1.00 21.67 978 GLU A O 1
ATOM 7727 N N . SER A 1 979 ? -50.597 6.542 -41.852 1.00 22.02 979 SER A N 1
ATOM 7728 C CA . SER A 1 979 ? -49.990 6.948 -43.146 1.00 22.02 979 SER A CA 1
ATOM 7729 C C . SER A 1 979 ? -48.857 7.991 -43.235 1.00 22.02 979 SER A C 1
ATOM 7731 O O . SER A 1 979 ? -48.987 9.129 -42.809 1.00 22.02 979 SER A O 1
ATOM 7733 N N . SER A 1 980 ? -47.817 7.594 -43.999 1.00 22.14 980 SER A N 1
ATOM 7734 C CA . SER A 1 980 ? -46.913 8.390 -44.876 1.00 22.14 980 SER A CA 1
ATOM 7735 C C . SER A 1 980 ? -46.146 9.614 -44.330 1.00 22.14 980 SER A C 1
ATOM 7737 O O . SER A 1 980 ? -46.708 10.459 -43.656 1.00 22.14 980 SER A O 1
ATOM 7739 N N . MET A 1 981 ? -44.904 9.915 -44.732 1.00 22.42 981 MET A N 1
ATOM 7740 C CA . MET A 1 981 ? -43.751 9.173 -45.288 1.00 22.42 981 MET A CA 1
ATOM 7741 C C . MET A 1 981 ? -42.583 10.194 -45.390 1.00 22.42 981 MET A C 1
ATOM 7743 O O . MET A 1 981 ? -42.834 11.389 -45.303 1.00 22.42 981 MET A O 1
ATOM 7747 N N . ILE A 1 982 ? -41.349 9.745 -45.674 1.00 24.08 982 ILE A N 1
ATOM 7748 C CA . ILE A 1 982 ? -40.184 10.583 -46.069 1.00 24.08 982 ILE A CA 1
ATOM 7749 C C . ILE A 1 982 ? -39.602 11.506 -44.966 1.00 24.08 982 ILE A C 1
ATOM 7751 O O . ILE A 1 982 ? -40.259 12.374 -44.405 1.00 24.08 982 ILE A O 1
ATOM 7755 N N . ALA A 1 983 ? -38.297 11.359 -44.710 1.00 22.81 983 ALA A N 1
ATOM 7756 C CA . ALA A 1 983 ? -37.469 12.331 -43.981 1.00 22.81 983 ALA A CA 1
ATOM 7757 C C . ALA A 1 983 ? -36.744 13.250 -44.992 1.00 22.81 983 ALA A C 1
ATOM 7759 O O . ALA A 1 983 ? -36.513 12.804 -46.120 1.00 22.81 983 ALA A O 1
ATOM 7760 N N . PRO A 1 984 ? -36.324 14.484 -44.626 1.00 30.36 984 PRO A N 1
ATOM 7761 C CA . PRO A 1 984 ? -34.992 14.599 -44.006 1.00 30.36 984 PRO A CA 1
ATOM 7762 C C . PRO A 1 984 ? -34.738 15.797 -43.050 1.00 30.36 984 PRO A C 1
ATOM 7764 O O . PRO A 1 984 ? -35.106 16.932 -43.325 1.00 30.36 984 PRO A O 1
ATOM 7767 N N . GLY A 1 985 ? -33.880 15.571 -42.045 1.00 22.39 985 GLY A N 1
ATOM 7768 C CA . GLY A 1 985 ? -32.785 16.502 -41.709 1.00 22.39 985 GLY A CA 1
ATOM 7769 C C . GLY A 1 985 ? -32.992 17.664 -40.708 1.00 22.39 985 GLY A C 1
ATOM 7770 O O . GLY A 1 985 ? -34.017 18.324 -40.658 1.00 22.39 985 GLY A O 1
ATOM 7771 N N . ARG A 1 986 ? -31.885 17.969 -40.005 1.00 21.28 986 ARG A N 1
ATOM 7772 C CA . ARG A 1 986 ? -31.514 19.235 -39.318 1.00 21.28 986 ARG A CA 1
ATOM 7773 C C . ARG A 1 986 ? -32.271 19.710 -38.049 1.00 21.28 986 ARG A C 1
ATOM 7775 O O . ARG A 1 986 ? -33.178 20.525 -38.092 1.00 21.28 986 ARG A O 1
ATOM 7782 N N . SER A 1 987 ? -31.630 19.398 -36.915 1.00 21.95 987 SER A N 1
ATOM 7783 C CA . SER A 1 987 ? -31.134 20.344 -35.881 1.00 21.95 987 SER A CA 1
ATOM 7784 C C . SER A 1 987 ? -32.059 21.177 -34.961 1.00 21.95 987 SER A C 1
ATOM 7786 O O . SER A 1 987 ? -32.816 22.033 -35.404 1.00 21.95 987 SER A O 1
ATOM 7788 N N . SER A 1 988 ? -31.674 21.133 -33.672 1.00 24.27 988 SER A N 1
ATOM 7789 C CA . SER A 1 988 ? -31.708 22.199 -32.640 1.00 24.27 988 SER A CA 1
ATOM 7790 C C . SER A 1 988 ? -32.862 22.252 -31.614 1.00 24.27 988 SER A C 1
ATOM 7792 O O . SER A 1 988 ? -34.015 21.982 -31.908 1.00 24.27 988 SER A O 1
ATOM 7794 N N . HIS A 1 989 ? -32.466 22.648 -30.392 1.00 25.05 989 HIS A N 1
ATOM 7795 C CA . HIS A 1 989 ? -33.238 23.126 -29.229 1.00 25.05 989 HIS A CA 1
ATOM 7796 C C . HIS A 1 989 ? -34.406 22.305 -28.639 1.00 25.05 989 HIS A C 1
ATOM 7798 O O . HIS A 1 989 ? -35.477 22.205 -29.218 1.00 25.05 989 HIS A O 1
ATOM 7804 N N . GLN A 1 990 ? -34.283 21.987 -27.341 1.00 22.55 990 GLN A N 1
ATOM 7805 C CA . GLN A 1 990 ? -34.995 22.678 -26.238 1.00 22.55 990 GLN A CA 1
ATOM 7806 C C . GLN A 1 990 ? -34.179 22.479 -24.935 1.00 22.55 990 GLN A C 1
ATOM 7808 O O . GLN A 1 990 ? -33.668 21.393 -24.694 1.00 22.55 990 GLN A O 1
ATOM 7813 N N . ARG A 1 991 ? -33.727 23.538 -24.245 1.00 23.77 991 ARG A N 1
ATOM 7814 C CA . ARG A 1 991 ? -34.408 24.493 -23.332 1.00 23.77 991 ARG A CA 1
ATOM 7815 C C . ARG A 1 991 ? -34.496 24.009 -21.872 1.00 23.77 991 ARG A C 1
ATOM 7817 O O . ARG A 1 991 ? -35.400 23.281 -21.486 1.00 23.77 991 ARG A O 1
ATOM 7824 N N . ASP A 1 992 ? -33.548 24.520 -21.083 1.00 25.47 992 ASP A N 1
ATOM 7825 C CA . ASP A 1 992 ? -33.522 24.584 -19.613 1.00 25.47 992 ASP A CA 1
ATOM 7826 C C . ASP A 1 992 ? -34.821 25.185 -19.035 1.00 25.47 992 ASP A C 1
ATOM 7828 O O . ASP A 1 992 ? -35.295 26.212 -19.529 1.00 25.47 992 ASP A O 1
ATOM 7832 N N . HIS A 1 993 ? -35.344 24.601 -17.949 1.00 25.03 993 HIS A N 1
ATOM 7833 C CA . HIS A 1 993 ? -36.117 25.333 -16.940 1.00 25.03 993 HIS A CA 1
ATOM 7834 C C . HIS A 1 993 ? -35.915 24.740 -15.536 1.00 25.03 993 HIS A C 1
ATOM 7836 O O . HIS A 1 993 ? -35.862 23.525 -15.340 1.00 25.03 993 HIS A O 1
ATOM 7842 N N . ARG A 1 994 ? -35.760 25.622 -14.540 1.00 27.45 994 ARG A N 1
ATOM 7843 C CA . ARG A 1 994 ? -35.028 25.319 -13.298 1.00 27.45 994 ARG A CA 1
ATOM 7844 C C . ARG A 1 994 ? -35.934 25.071 -12.093 1.00 27.45 994 ARG A C 1
ATOM 7846 O O . ARG A 1 994 ? -36.632 25.976 -11.642 1.00 27.45 994 ARG A O 1
ATOM 7853 N N . GLY A 1 995 ? -35.809 23.897 -11.472 1.00 25.11 995 GLY A N 1
ATOM 7854 C CA . GLY A 1 995 ? -36.365 23.610 -10.142 1.00 25.11 995 GLY A CA 1
ATOM 7855 C C . GLY A 1 995 ? -35.328 23.809 -9.029 1.00 25.11 995 GLY A C 1
ATOM 7856 O O . GLY A 1 995 ? -34.415 23.000 -8.882 1.00 25.11 995 GLY A O 1
ATOM 7857 N N . LYS A 1 996 ? -35.453 24.871 -8.220 1.00 28.14 996 LYS A N 1
ATOM 7858 C CA . LYS A 1 996 ? -34.497 25.181 -7.135 1.00 28.14 996 LYS A CA 1
ATOM 7859 C C . LYS A 1 996 ? -34.575 24.164 -5.981 1.00 28.14 996 LYS A C 1
ATOM 7861 O O . LYS A 1 996 ? -35.616 24.053 -5.339 1.00 28.14 996 LYS A O 1
ATOM 7866 N N . LYS A 1 997 ? -33.445 23.553 -5.603 1.00 26.47 997 LYS A N 1
ATOM 7867 C CA . LYS A 1 997 ? -33.175 23.075 -4.229 1.00 26.47 997 LYS A CA 1
ATOM 7868 C C . LYS A 1 997 ? -31.742 23.451 -3.844 1.00 26.47 997 LYS A C 1
ATOM 7870 O O . LYS A 1 997 ? -30.812 23.174 -4.593 1.00 26.47 997 LYS A O 1
ATOM 7875 N N . GLY A 1 998 ? -31.575 24.143 -2.718 1.00 23.50 998 GLY A N 1
ATOM 7876 C CA . GLY A 1 998 ? -30.287 24.720 -2.319 1.00 23.50 998 GLY A CA 1
ATOM 7877 C C . GLY A 1 998 ? -29.330 23.701 -1.698 1.00 23.50 998 GLY A C 1
ATOM 7878 O O . GLY A 1 998 ? -29.739 22.894 -0.863 1.00 23.50 998 GLY A O 1
ATOM 7879 N N . LEU A 1 999 ? -28.046 23.781 -2.054 1.00 23.45 999 LEU A N 1
ATOM 7880 C CA . LEU A 1 999 ? -26.979 23.131 -1.291 1.00 23.45 999 LEU A CA 1
ATOM 7881 C C . LEU A 1 999 ? -26.813 23.849 0.054 1.00 23.45 999 LEU A C 1
ATOM 7883 O O . LEU A 1 999 ? -26.661 25.068 0.096 1.00 23.45 999 LEU A O 1
ATOM 7887 N N . GLN A 1 1000 ? -26.773 23.089 1.149 1.00 21.27 1000 GLN A N 1
ATOM 7888 C CA . GLN A 1 1000 ? -26.164 23.581 2.381 1.00 21.27 1000 GLN A CA 1
ATOM 7889 C C . GLN A 1 1000 ? -24.647 23.448 2.267 1.00 21.27 1000 GLN A C 1
ATOM 7891 O O . GLN A 1 1000 ? -24.144 22.352 2.019 1.00 21.27 1000 GLN A O 1
ATOM 7896 N N . VAL A 1 1001 ? -23.931 24.550 2.491 1.00 21.56 1001 VAL A N 1
ATOM 7897 C CA . VAL A 1 1001 ? -22.475 24.533 2.652 1.00 21.56 1001 VAL A CA 1
ATOM 7898 C C . VAL A 1 1001 ? -22.133 23.701 3.889 1.00 21.56 1001 VAL A C 1
ATOM 7900 O O . VAL A 1 1001 ? -22.673 23.931 4.972 1.00 21.56 1001 VAL A O 1
ATOM 7903 N N . ILE A 1 1002 ? -21.242 22.726 3.720 1.00 21.52 1002 ILE A N 1
ATOM 7904 C CA . ILE A 1 1002 ? -20.585 22.022 4.821 1.00 21.52 1002 ILE A CA 1
ATOM 7905 C C . ILE A 1 1002 ? -19.161 22.560 4.856 1.00 21.52 1002 ILE A C 1
ATOM 7907 O O . ILE A 1 1002 ? -18.345 22.169 4.022 1.00 21.52 1002 ILE A O 1
ATOM 7911 N N . SER A 1 1003 ? -18.879 23.462 5.797 1.00 24.39 1003 SER A N 1
ATOM 7912 C CA . SER A 1 1003 ? -17.509 23.919 6.028 1.00 24.39 1003 SER A CA 1
ATOM 7913 C C . SER A 1 1003 ? -16.616 22.723 6.369 1.00 24.39 1003 SER A C 1
ATOM 7915 O O . SER A 1 1003 ? -16.996 21.843 7.150 1.00 24.39 1003 SER A O 1
ATOM 7917 N N . ARG A 1 1004 ? -15.437 22.678 5.750 1.00 23.95 1004 ARG A N 1
ATOM 7918 C CA . ARG A 1 1004 ? -14.339 21.775 6.093 1.00 23.95 1004 ARG A CA 1
ATOM 7919 C C . ARG A 1 1004 ? -13.066 22.602 6.110 1.00 23.95 1004 ARG A C 1
ATOM 7921 O O . ARG A 1 1004 ? -12.732 23.227 5.111 1.00 23.95 1004 ARG A O 1
ATOM 7928 N N . THR A 1 1005 ? -12.413 22.613 7.262 1.00 25.42 1005 THR A N 1
ATOM 7929 C CA . THR A 1 1005 ? -11.320 23.521 7.605 1.00 25.42 1005 THR A CA 1
ATOM 7930 C C . THR A 1 1005 ? -10.127 23.379 6.656 1.00 25.42 1005 THR A C 1
ATOM 7932 O O . THR A 1 1005 ? -9.732 22.259 6.317 1.00 25.42 1005 THR A O 1
ATOM 7935 N N . LEU A 1 1006 ? -9.528 24.508 6.260 1.00 23.11 1006 LEU A N 1
ATOM 7936 C CA . LEU A 1 1006 ? -8.158 24.523 5.742 1.00 23.11 1006 LEU A CA 1
ATOM 7937 C C . LEU A 1 1006 ? -7.197 24.058 6.849 1.00 23.11 1006 LEU A C 1
ATOM 7939 O O . LEU A 1 1006 ? -7.445 24.289 8.028 1.00 23.11 1006 LEU A O 1
ATOM 7943 N N . TYR A 1 1007 ? -6.086 23.428 6.467 1.00 31.64 1007 TYR A N 1
ATOM 7944 C CA . TYR A 1 1007 ? -5.014 23.065 7.395 1.00 31.64 1007 TYR A CA 1
ATOM 7945 C C . TYR A 1 1007 ? -3.671 23.516 6.831 1.00 31.64 1007 TYR A C 1
ATOM 7947 O O . TYR A 1 1007 ? -3.253 23.069 5.761 1.00 31.64 1007 TYR A O 1
ATOM 7955 N N . VAL A 1 1008 ? -3.006 24.404 7.562 1.00 26.14 1008 VAL A N 1
ATOM 7956 C CA . VAL A 1 1008 ? -1.722 24.999 7.184 1.00 26.14 1008 VAL A CA 1
ATOM 7957 C C . VAL A 1 1008 ? -0.565 24.162 7.748 1.00 26.14 1008 VAL A C 1
ATOM 7959 O O . VAL A 1 1008 ? -0.719 23.514 8.782 1.00 26.14 1008 VAL A O 1
ATOM 7962 N N . ILE A 1 1009 ? 0.586 24.125 7.061 1.00 27.27 1009 ILE A N 1
ATOM 7963 C CA . ILE A 1 1009 ? 1.797 23.422 7.522 1.00 27.27 1009 ILE A CA 1
ATOM 7964 C C . ILE A 1 1009 ? 3.010 24.377 7.433 1.00 27.27 1009 ILE A C 1
ATOM 7966 O O . ILE A 1 1009 ? 3.145 25.075 6.427 1.00 27.27 1009 ILE A O 1
ATOM 7970 N N . PRO A 1 1010 ? 3.906 24.418 8.441 1.00 25.56 1010 PRO A N 1
ATOM 7971 C CA . PRO A 1 1010 ? 5.086 25.278 8.437 1.00 25.56 1010 PRO A CA 1
ATOM 7972 C C . PRO A 1 1010 ? 6.258 24.643 7.684 1.00 25.56 1010 PRO A C 1
ATOM 7974 O O . PRO A 1 1010 ? 6.222 23.467 7.290 1.00 25.56 1010 PRO A O 1
ATOM 7977 N N . ARG A 1 1011 ? 7.305 25.434 7.436 1.00 25.00 1011 ARG A N 1
ATOM 7978 C CA . ARG A 1 1011 ? 8.274 25.170 6.365 1.00 25.00 1011 ARG A CA 1
ATOM 7979 C C . ARG A 1 1011 ? 9.462 24.278 6.737 1.00 25.00 1011 ARG A C 1
ATOM 7981 O O . ARG A 1 1011 ? 10.514 24.353 6.108 1.00 25.00 1011 ARG A O 1
ATOM 7988 N N . GLY A 1 1012 ? 9.262 23.348 7.671 1.00 27.38 1012 GLY A N 1
ATOM 7989 C CA . GLY A 1 1012 ? 10.292 22.413 8.131 1.00 27.38 1012 GLY A CA 1
ATOM 7990 C C . GLY A 1 1012 ? 11.011 21.669 6.994 1.00 27.38 1012 GLY A C 1
ATOM 7991 O O . GLY A 1 1012 ? 10.440 20.793 6.329 1.00 27.38 1012 GLY A O 1
ATOM 7992 N N . GLU A 1 1013 ? 12.294 21.989 6.802 1.00 28.80 1013 GLU A N 1
ATOM 7993 C CA . GLU A 1 1013 ? 13.187 21.403 5.798 1.00 28.80 1013 GLU A CA 1
ATOM 7994 C C . GLU A 1 1013 ? 13.561 19.939 6.124 1.00 28.80 1013 GLU A C 1
ATOM 7996 O O . GLU A 1 1013 ? 14.698 19.601 6.450 1.00 28.80 1013 GLU A O 1
ATOM 8001 N N . GLY A 1 1014 ? 12.613 19.020 5.933 1.00 30.12 1014 GLY A N 1
ATOM 8002 C CA . GLY A 1 1014 ? 12.912 17.610 5.667 1.00 30.12 1014 GLY A CA 1
ATOM 8003 C C . GLY A 1 1014 ? 12.557 16.617 6.772 1.00 30.12 1014 GLY A C 1
ATOM 8004 O O . GLY A 1 1014 ? 13.398 16.211 7.568 1.00 30.12 1014 GLY A O 1
ATOM 8005 N N . LEU A 1 1015 ? 11.344 16.064 6.684 1.00 26.22 1015 LEU A N 1
ATOM 8006 C CA . LEU A 1 1015 ? 10.994 14.791 7.319 1.00 26.22 1015 LEU A CA 1
ATOM 8007 C C . LEU A 1 1015 ? 11.000 13.661 6.282 1.00 26.22 1015 LEU A C 1
ATOM 8009 O O . LEU A 1 1015 ? 10.075 13.505 5.478 1.00 26.22 1015 LEU A O 1
ATOM 8013 N N . SER A 1 1016 ? 12.059 12.849 6.311 1.00 24.98 1016 SER A N 1
ATOM 8014 C CA . SER A 1 1016 ? 12.111 11.583 5.578 1.00 24.98 1016 SER A CA 1
ATOM 8015 C C . SER A 1 1016 ? 11.126 10.568 6.188 1.00 24.98 1016 SER A C 1
ATOM 8017 O O . SER A 1 1016 ? 10.695 10.687 7.335 1.00 24.98 1016 SER A O 1
ATOM 8019 N N . LYS A 1 1017 ? 10.681 9.576 5.402 1.00 26.61 1017 LYS A N 1
ATOM 8020 C CA . LYS A 1 1017 ? 9.535 8.718 5.769 1.00 26.61 1017 LYS A CA 1
ATOM 8021 C C . LYS A 1 1017 ? 9.881 7.680 6.849 1.00 26.61 1017 LYS A C 1
ATOM 8023 O O . LYS A 1 1017 ? 10.140 6.508 6.554 1.00 26.61 1017 LYS A O 1
ATOM 8028 N N . GLY A 1 1018 ? 9.800 8.097 8.109 1.00 22.72 1018 GLY A N 1
ATOM 8029 C CA . GLY A 1 1018 ? 9.599 7.215 9.257 1.00 22.72 1018 GLY A CA 1
ATOM 8030 C C . GLY A 1 1018 ? 8.133 6.797 9.381 1.00 22.72 1018 GLY A C 1
ATOM 8031 O O . GLY A 1 1018 ? 7.249 7.644 9.454 1.00 22.72 1018 GLY A O 1
ATOM 8032 N N . ARG A 1 1019 ? 7.864 5.486 9.410 1.00 23.69 1019 ARG A N 1
ATOM 8033 C CA . ARG A 1 1019 ? 6.582 4.951 9.891 1.00 23.69 1019 ARG A CA 1
ATOM 8034 C C . ARG A 1 1019 ? 6.673 4.823 11.411 1.00 23.69 1019 ARG A C 1
ATOM 8036 O O . ARG A 1 1019 ? 7.392 3.955 11.894 1.00 23.69 1019 ARG A O 1
ATOM 8043 N N . ALA A 1 1020 ? 5.916 5.640 12.125 1.00 20.83 1020 ALA A N 1
ATOM 8044 C CA . ALA A 1 1020 ? 5.414 5.326 13.457 1.00 20.83 1020 ALA A CA 1
ATOM 8045 C C . ALA A 1 1020 ? 3.877 5.288 13.375 1.00 20.83 1020 ALA A C 1
ATOM 8047 O O . ALA A 1 1020 ? 3.323 5.828 12.415 1.00 20.83 1020 ALA A O 1
ATOM 8048 N N . VAL A 1 1021 ? 3.245 4.574 14.314 1.00 24.16 1021 VAL A N 1
ATOM 8049 C CA . VAL A 1 1021 ? 1.790 4.307 14.370 1.00 24.16 1021 VAL A CA 1
ATOM 8050 C C . VAL A 1 1021 ? 0.971 5.591 14.289 1.00 24.16 1021 VAL A C 1
ATOM 8052 O O . VAL A 1 1021 ? 1.264 6.483 15.113 1.00 24.16 1021 VAL A O 1
#

Sequence (1021 aa):
MRPDVVPPGTLLEPTVVKLRTVTGELAPMLGRGLVTIQVGEMSVDFKVWVAAVQDPCILGLDFLRAARCVLDLGNNAVTFPGGSSVEMVHPVQVPGPCQAAFGATETQQESDPLLQLPPTLPTTPHPPPAPDQRPAPDQRPAPNQPSAPDQPPAPEDKDRVAAVREIWERNSPTLEAHQREALWQVLVEYKHIFALSEEEVGLTHLVHHQIDTGDAHPIKTRPRRLPLAHQAAADKAIDGMLRAGIIEPSDSPWASGVVMVNKKNNPEMRFCVDYRPLNSVTRKDSYPLPRIDESLDLVSGSSWFSSLDLRSGYWQVPLSLDARPKTAFCTGRGLWQFRVLPFGLCNAPATFERLMEKVLTDIPRQECLVYLDDILVHGSSFEAALKSLRQVLHRISEAGLKLHPNKCCFMRKELEFLDIRTDHSALQWLMSFKEPEGQIARWLEELAPFDFKVEYRAGGRHANADAMSRRPCDPDNCRYCGKREARERELCADGPSCKVAQVYDASEWRAHQELDPDLRPVLQWVESGQKPQWNEVTGFSLATKGLFEKFGALRVKEGVLQRAWKEPATGEENWQIVVPKTLRDSVLKACHGTTGAGHFGVSKTLRRLRKGFYWGQLRRDVEDFCRRCDLCASYKGPPGQSRAELQQLAVGAPMERVAVDIMGPFPRTDKGNRYVLAAMDYFTKWPEAFAIPDQEAETVADTLVEGMFSRFGAAEVLHSDQGRNFESAVFSAMCERMGMQKTRTTPLHPQSDGLVERFNRTLAKQLAIVTAEHQRDWDMHLPLVLLAYRSSVQESTSCTPALLMLGRELRTPAEMFFGRPPDTPAALPGPEYARRLQDRIETAHTFARDQLQKAGIRQKRNYDLRAKGKDFNVGELVWVFSPKRKNGRCPKLDCHWVGPCEVLEKLGEVVYRVQLPPRGRRVALHRDRLAPYQGDVRPLQRPKASTPPTNKTATPQTLTVSPTLSLSLLRPFTYLLESSMIAPGRSSHQRDHRGKKGLQVISRTLYVIPRGEGLSKGRAV